Protein AF-A0A3P7DFF2-F1 (afdb_monomer_lite)

Sequence (1177 aa):
MSGVQWCDLCKVRLSSEALLHMHDNGKRHHKKVVERDALQALAARSVFISGLNPEIVITESEISEALSCFGKVEKVHLDIRRGKYVIVEFDQEFSAHKAIFEDKIRIGHQVLPIRARKINFDQCKAKSKIYEIDTNKLINEING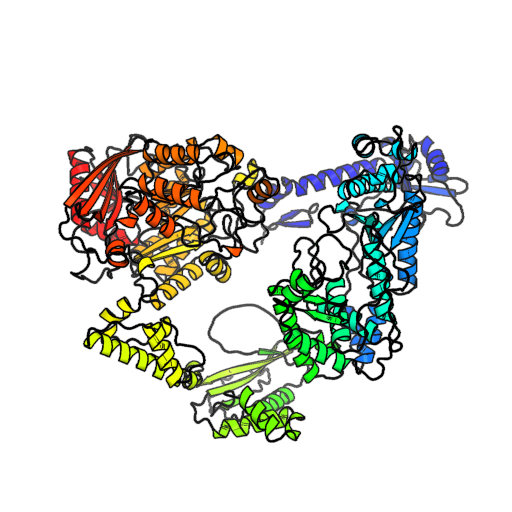LATFAGQVDSLLELYCLNDTEITERIKCTQTLTVALSDYFSSDVHVRIFGSSSTSLGTKGSDIDASLFFNIPLTKAHCAGDLVRNKYTLMTCDVTALRGRKVCAEEYSRLTEADRVRLLNKIMNDIRKRGTAPVTDQYPILDARCPLVRLTVNRKHTVDLSVDNYLGYAKSSWLKSVAHCDSSQLIRKFLVSFRFWVHTNELLKNDEKQRSHFNAYILNLLCVTYLQLCNYIPPLQRAEKGVIVNGWRIDFVVADVDLSCLTFDKLFKDFFIWFIQLKLKDTILCPYLGNRVSFDQFQQLYPDSSVQSDPLEWSHNVSMLVSEKCIGAMRRKMMFALSRMKIVPDSFLAMLQEAYGTDAETKSSLDCVLKINVGDYQANQCMDAVNYIFVNILAFSPAVEPFEKRSRLDSTLNELSRIYLAKQRTWEGRRQKRRQIMREYPAVSNDSLALEEAVTQQISQISEGTSLCFKTYMKQKAAEYFLEFVLISGSPVEFNREISEERTKAVNEIIAHLIKAHQEGKDVDLNRLKSEVSSIYALSRQPKLVDIIAAVPAEHRNWLVPKLKAKPIRTASGIAVIAVMCKPHRCPHINFTGNICVYCPGGPDSDFEYSAQSYTGYEPTSMRAIRARYNPFLQTKSRVTQLMQLGHNVDKVEFIVMGGTFMSLPDDYRDYFIRNLHDALTGHTSSSVSEAIEFSERSRVKCIGITIETRPDYCLPKHLDEMLSYGCTRLEIGVQSVYEDVARDTNRGHTVKAVCECFEIAKNSGYKVVIHMMPNLPNVGIERDMEQFIELFENPEFRPDGLKLYPTLVIRGTGLYELWRTGRYKSYPPEILVDLTARILALIPPWTRVYRVQRDIPMPLVTSGVQYGNLREHALARMKQLGTACRDVRTREVGIQEIHNKVLPYQTELIRRDYVANGGWETFLSYEDPEQDVLVGLLRLRKCADKVHRSELKGGVSIVRELHVYGSVVPVSARDPSKFQHQGFGQLLMEEAERIARNEHYSRKLAIISGVGTRNYYRKMEYELDGPYMSKSL

Organism: Wuchereria bancrofti (NCBI:txid6293)

Secondary structure (DSSP, 8-state):
----EEETTTTEEESSHHHHHHHHTSHHHHHHHHHHHHHHHHHHTEEEEE---SSS---HHHHHHHHTTTS-EEEEEE-TTTT-EEEEEESSHHHHHHHHHT-EEEETTEEEEEEE----TTGGG---------HHHHHHHHTT-SSHHHHHHHHHHHHBPPHHHHHHHHHHHHHHHHHHTTTBSS-EEEEE-GGGGSS--BTT--EEEEEEESS-TTT-----TTSPPHHHHHHS-HHHHHHTPBPHHHHHTS-HHHHHHHHHHHHHHHHHHTSS-EEEEEEE-SSSS-EEEEEETTTEEEEEEES-HHHHHHHHHHHHHHHSBTT-HHHHHHHHHHHHHHHTT-B---TT-TTSB-HHHHHHHHHHHHHHTTSSPSPEE-SS--EETTEE--EE---B--TTS-HHHHHHHHHHHHHH--GGG-EEETTTTEEE-HHHHHHH---TTS---TTTSTT-HHHHS-HHHHHHHHHHHHHHHHHHTTSTT-SGGGT------------S----EEEE-TTS-HHHHHHHHHHIIIIIS-PEEEPPP-----S---S----EEEEEE-S-TTTTHHHHHHHHHHH-GGGGG-HHHHHHHHHHHHHTT---PPEEEEEEEEEETTEEEEEEEEEES-HHHHTHHHHHHHHHHHHHHHHHHHHHHHTT----HHHHHHHHHHHTT-SSPPPHHHHHHHS-HHHHHHHHHHH-SSGGGGTTS-EEEEEEPPP---TTHHHHSS--TT---STTSSSTTPPTT--S-SHHHHHHHHTTT-HHHHHHHHHHHHHTTT---SEEEEEEESS-GGGS-HHHHHHHHHHHHHHHH----SSHHHHHHHHHS-SSEEEEEEEEE-GGG-SHHHHHHHHHTTEEEEEEEEE-S-HHHHHHTT-SS-SHHHHHHHHHHHHTT-EEEEEE-SS-TT--HHHHHHHHHHHHHSTTT--SEEEE----EETTSHHHHHHHTTS--PPPHHHHHHHHHHHHHT--TT-EEEESS----GGGEEES---TTHHHHHHHHHHHTT-----HHHHBHHHHHHHT----SS-EEEEEEEEETTEEEEEEEEEETTTTEEEEEEEEEEPPS---SGGGTTTEEEEEEEEE-SS---TT---TTSSTTSSHHHHHHHHHHHHHHHTS--SEEEE---GGGHHHHGGGT-EEETTEEEEE-

Foldseek 3Di:
DPAWDADPLVRDIDRHPVVVVVVCPDPVNVVSVVVVVVVVQQLLQKKKWFDDDLVDDADQVLVQVQLCVLHHFPDWDFDNDPHDMIMTGHPDSSSLVSLQVVQWTDRPNDIIGIGRDDDDSVVVPPQLPQPDDPLVVLLVQLPPDDFAVSSLVSSLVQWFDDPVNLVVLVVQQVLVLVLCCLQAPFRKGKDWFPCSLQSLHTPNDATEIEIEGPDQLVPQDDDDDPADALVCLLPPQSVVSSVPHHYSNNLSNDDQLSNQSSVLNSVVVCCVVVSFQKDDWDWDRPPPRTFIWIDGPSHHIYTYGYSPVVSRLVRVQSSCQCPLEPVSLLVSLLNLVVSLCVLLVQDDPPPPAQAGDDSVLSNLLLLLVCLVVVQFDAWDADPDWDDDPQETRGTDGHHGYPVVDDNLVSLLVSLVCLLPDPLQQWWRHSNRSDIDGPVVVCVVPVDPRHYDRCSTDVSTPNVRHDPVSSVSSNVLSVCLNVQCVVPVRHSSSSNDDDPDDDDDDDDPDWPKDKDWPAPDDPVVVVVVVVCCQCQLQVWDWDDDPDDDDDPDDPDDDKDKTKTKRQWDQPPCLVVLLVVCCVVPVVCVVPPRSSSSSSSVVRRVPTGADMWMKMWIWDDDPNIIIIIIGTPDDDPVRRVCPLVPLVVVLLVVLLVVLVVCVVVVHDDDSVVSQVVSCVVSVPPDGDDLLNSLVNRDPVCNVPVLVVSFDPLVCQLQQAHEQEAEAFFDDDPLCVPLVDAFQQKADGDPFPQPRFATRDSCPFPRSVLCVVVVRQQLSSQLVSCVVNVSRSADQQHYEYEYDRAALLVDDPVSNFNNLLSNLCSQQVDRDPTLQVSLVSLQVGSRHHFAYEYHYELVCLPPVNLLVCLSSLHQAYEYEPQFCDQVLCVVSVVSDGNVSVLVSFQQCVLSLHQYEYEYEPQGQPADLVNLLVRLLCQCVPQSHNHQEYAYAYRFQFPRGSVVVCVVVVNGDGDDQVSLLLSLLSSLLSADLRYAYPYNHDSHPQVRTPDTHNDPCSVVSSCVNCVVVVGDRNYPVCQEQSNCCVPVVDDADDWDWDWDWDRHSNKIKIKIFTARPVVSHTFWIWIKILHDCPHPDPLSHDQEIETSDTGGGWRHDSPPDDDVVTSPPPCPSVVNVVVSVVCSVPPSVGQKYKYSTRSNCLVVVVVVVFDDDSSITMDGD

Radius of gyration: 38.59 Å; chains: 1; bounding box: 102×90×102 Å

Structure (mmCIF, N/CA/C/O backbone):
data_AF-A0A3P7DFF2-F1
#
_entry.id   AF-A0A3P7DFF2-F1
#
loop_
_atom_site.group_PDB
_atom_site.id
_atom_site.type_symbol
_atom_site.label_atom_id
_atom_site.label_alt_id
_atom_site.label_comp_id
_atom_site.label_asym_id
_atom_site.label_entity_id
_atom_site.label_seq_id
_atom_site.pdbx_PDB_ins_code
_atom_site.Cartn_x
_atom_site.Cartn_y
_atom_site.Cartn_z
_atom_site.occupancy
_atom_site.B_iso_or_equiv
_atom_site.auth_seq_id
_atom_site.auth_comp_id
_atom_site.auth_asym_id
_atom_site.auth_atom_id
_atom_site.pdbx_PDB_model_num
ATOM 1 N N . MET A 1 1 ? -8.678 -33.508 -17.945 1.00 39.94 1 MET A N 1
ATOM 2 C CA . MET A 1 1 ? -7.354 -32.906 -18.225 1.00 39.94 1 MET A CA 1
ATOM 3 C C . MET A 1 1 ? -7.190 -32.767 -19.739 1.00 39.94 1 MET A C 1
ATOM 5 O O . MET A 1 1 ? -6.730 -33.707 -20.364 1.00 39.94 1 MET A O 1
ATOM 9 N N . SER A 1 2 ? -7.612 -31.650 -20.341 1.00 50.97 2 SER A N 1
ATOM 10 C CA . SER A 1 2 ? -7.579 -31.485 -21.815 1.00 50.97 2 SER A CA 1
ATOM 11 C C . SER A 1 2 ? -7.459 -30.029 -22.306 1.00 50.97 2 SER A C 1
ATOM 13 O O . SER A 1 2 ? -7.587 -29.782 -23.495 1.00 50.97 2 SER A O 1
ATOM 15 N N . GLY A 1 3 ? -7.220 -29.054 -21.417 1.00 61.28 3 GLY A N 1
ATOM 16 C CA . GLY A 1 3 ? -7.265 -27.620 -21.765 1.00 61.28 3 GLY A CA 1
ATOM 17 C C . GLY A 1 3 ? -5.918 -26.891 -21.852 1.00 61.28 3 GLY A C 1
ATOM 18 O O . GLY A 1 3 ? -5.904 -25.688 -22.086 1.00 61.28 3 GLY A O 1
ATOM 19 N N . VAL A 1 4 ? -4.788 -27.563 -21.611 1.00 66.00 4 VAL A N 1
ATOM 20 C CA . VAL A 1 4 ? -3.488 -26.883 -21.473 1.00 66.00 4 VAL A CA 1
ATOM 21 C C . VAL A 1 4 ? -2.773 -26.787 -22.818 1.00 66.00 4 VAL A C 1
ATOM 23 O O . VAL A 1 4 ? -2.314 -27.798 -23.340 1.00 66.00 4 VAL A O 1
ATOM 26 N N . GLN A 1 5 ? -2.625 -25.564 -23.321 1.00 81.12 5 GLN A N 1
ATOM 27 C CA . GLN A 1 5 ? -1.910 -25.250 -24.556 1.00 81.12 5 GLN A CA 1
ATOM 28 C C . GLN A 1 5 ? -0.458 -24.830 -24.289 1.00 81.12 5 GLN A C 1
ATOM 30 O O . GLN A 1 5 ? -0.095 -24.415 -23.181 1.00 81.12 5 GLN A O 1
ATOM 35 N N . TRP A 1 6 ? 0.389 -24.917 -25.311 1.00 83.88 6 TRP A N 1
ATOM 36 C CA . TRP A 1 6 ? 1.810 -24.577 -25.237 1.00 83.88 6 TRP A CA 1
ATOM 37 C C . TRP A 1 6 ? 2.242 -23.800 -26.480 1.00 83.88 6 TRP A C 1
ATOM 39 O O . TRP A 1 6 ? 1.927 -24.193 -27.596 1.00 83.88 6 TRP A O 1
ATOM 49 N N . CYS A 1 7 ? 2.988 -22.711 -26.286 1.00 84.00 7 CYS A N 1
ATOM 50 C CA . CYS A 1 7 ? 3.603 -21.975 -27.389 1.00 84.00 7 CYS A CA 1
ATOM 51 C C . CYS A 1 7 ? 5.117 -22.208 -27.409 1.00 84.00 7 CYS A C 1
ATOM 53 O O . CYS A 1 7 ? 5.834 -21.692 -26.545 1.00 84.00 7 CYS A O 1
ATOM 55 N N . ASP A 1 8 ? 5.616 -22.918 -28.424 1.00 78.25 8 ASP A N 1
ATOM 56 C CA . ASP A 1 8 ? 7.043 -23.226 -28.584 1.00 78.25 8 ASP A CA 1
ATOM 57 C C . ASP A 1 8 ? 7.918 -21.989 -28.774 1.00 78.25 8 ASP A C 1
ATOM 59 O O . ASP A 1 8 ? 8.979 -21.876 -28.156 1.00 78.25 8 ASP A O 1
ATOM 63 N N . LEU A 1 9 ? 7.452 -21.017 -29.564 1.00 79.31 9 LEU A N 1
ATOM 64 C CA . LEU A 1 9 ? 8.153 -19.748 -29.770 1.00 79.31 9 LEU A CA 1
ATOM 65 C C . LEU A 1 9 ? 8.359 -19.008 -28.448 1.00 79.31 9 LEU A C 1
ATOM 67 O O . LEU A 1 9 ? 9.430 -18.446 -28.199 1.00 79.31 9 LEU A O 1
ATOM 71 N N . CYS A 1 10 ? 7.355 -18.998 -27.571 1.00 81.38 10 CYS A N 1
ATOM 72 C CA . CYS A 1 10 ? 7.404 -18.261 -26.314 1.00 81.38 10 CYS A CA 1
ATOM 73 C C . CYS A 1 10 ? 7.918 -19.065 -25.115 1.00 81.38 10 CYS A C 1
ATOM 75 O O . CYS A 1 10 ? 8.445 -18.424 -24.203 1.00 81.38 10 CYS A O 1
ATOM 77 N N . LYS A 1 11 ? 7.846 -20.403 -25.160 1.00 78.06 11 LYS A N 1
ATOM 78 C CA . LYS A 1 11 ? 8.069 -21.348 -24.051 1.00 78.06 11 LYS A CA 1
ATOM 79 C C . LYS A 1 11 ? 7.151 -21.052 -22.855 1.00 78.06 11 LYS A C 1
ATOM 81 O O . LYS A 1 11 ? 7.602 -20.913 -21.720 1.00 78.06 11 LYS A O 1
ATOM 86 N N . VAL A 1 12 ? 5.857 -20.872 -23.134 1.00 79.19 12 VAL A N 1
ATOM 87 C CA . VAL A 1 12 ? 4.823 -20.549 -22.135 1.00 79.19 12 VAL A CA 1
ATOM 88 C C . VAL A 1 12 ? 3.693 -21.570 -22.209 1.00 79.19 12 VAL A C 1
ATOM 90 O O . VAL A 1 12 ? 3.211 -21.896 -23.292 1.00 79.19 12 VAL A O 1
ATOM 93 N N . ARG A 1 13 ? 3.264 -22.035 -21.033 1.00 82.31 13 ARG A N 1
ATOM 94 C CA . ARG A 1 13 ? 2.136 -22.947 -20.831 1.00 82.31 13 ARG A CA 1
ATOM 95 C C . ARG A 1 13 ? 0.882 -22.128 -20.509 1.00 82.31 13 ARG A C 1
ATOM 97 O O . ARG A 1 13 ? 0.924 -21.274 -19.625 1.00 82.31 13 ARG A O 1
ATOM 104 N N . LEU A 1 14 ? -0.202 -22.357 -21.242 1.00 83.00 14 LEU A N 1
ATOM 105 C CA . LEU A 1 14 ? -1.438 -21.569 -21.216 1.00 83.00 14 LEU A CA 1
ATOM 106 C C . LEU A 1 14 ? -2.608 -22.473 -20.810 1.00 83.00 14 LEU A C 1
ATOM 108 O O . LEU A 1 14 ? -2.659 -23.633 -21.207 1.00 83.00 14 LEU A O 1
ATOM 112 N N . SER A 1 15 ? -3.542 -21.975 -19.999 1.00 80.75 15 SER A N 1
ATOM 113 C CA . SER A 1 15 ? -4.601 -22.802 -19.395 1.00 80.75 15 SER A CA 1
ATOM 114 C C . SER A 1 15 ? -5.842 -23.023 -20.270 1.00 80.75 15 SER A C 1
ATOM 116 O O . SER A 1 15 ? -6.749 -23.734 -19.840 1.00 80.75 15 SER A O 1
ATOM 118 N N . SER A 1 16 ? -5.905 -22.416 -21.459 1.00 80.38 16 SER A N 1
ATOM 119 C CA . SER A 1 16 ? -6.977 -22.617 -22.440 1.00 80.38 16 SER A CA 1
ATOM 120 C C . SER A 1 16 ? -6.536 -22.238 -23.858 1.00 80.38 16 SER A C 1
ATOM 122 O O . SER A 1 16 ? -5.555 -21.518 -24.056 1.00 80.38 16 SER A O 1
ATOM 124 N N . GLU A 1 17 ? -7.301 -22.682 -24.853 1.00 83.06 17 GLU A N 1
ATOM 125 C CA . GLU A 1 17 ? -7.106 -22.353 -26.272 1.00 83.06 17 GLU A CA 1
ATOM 126 C C . GLU A 1 17 ? -7.422 -20.888 -26.605 1.00 83.06 17 GLU A C 1
ATOM 128 O O . GLU A 1 17 ? -6.690 -20.249 -27.359 1.00 83.06 17 GLU A O 1
ATOM 133 N N . ALA A 1 18 ? -8.407 -20.290 -25.928 1.00 79.88 18 ALA A N 1
ATOM 134 C CA . ALA A 1 18 ? -8.659 -18.850 -26.010 1.00 79.88 18 ALA A CA 1
ATOM 135 C C . ALA A 1 18 ? -7.426 -18.018 -25.593 1.00 79.88 18 ALA A C 1
ATOM 137 O O . ALA A 1 18 ? -7.122 -16.995 -26.210 1.00 79.88 18 ALA A O 1
ATOM 138 N N . LEU A 1 19 ? -6.671 -18.477 -24.585 1.00 81.88 19 LEU A N 1
ATOM 139 C CA . LEU A 1 19 ? -5.421 -17.830 -24.180 1.00 81.88 19 LEU A CA 1
ATOM 140 C C . LEU A 1 19 ? -4.287 -18.035 -25.191 1.00 81.88 19 LEU A C 1
ATOM 142 O O . LEU A 1 19 ? -3.430 -17.158 -25.274 1.00 81.88 19 LEU A O 1
ATOM 146 N N . LEU A 1 20 ? -4.275 -19.128 -25.965 1.00 84.50 20 LEU A N 1
ATOM 147 C CA . LEU A 1 20 ? -3.320 -19.322 -27.063 1.00 84.50 20 LEU A CA 1
ATOM 148 C C . LEU A 1 20 ? -3.565 -18.295 -28.176 1.00 84.50 20 LEU A C 1
ATOM 150 O O . LEU A 1 20 ? -2.657 -17.539 -28.511 1.00 84.50 20 LEU A O 1
ATOM 154 N N . HIS A 1 21 ? -4.811 -18.140 -28.629 1.00 84.12 21 HIS A N 1
ATOM 155 C CA . HIS A 1 21 ? -5.149 -17.131 -29.637 1.00 84.12 21 HIS A CA 1
ATOM 156 C C . HIS A 1 21 ? -4.834 -15.692 -29.171 1.00 84.12 21 HIS A C 1
ATOM 158 O O . HIS A 1 21 ? -4.311 -14.882 -29.938 1.00 84.12 21 HIS A O 1
ATOM 164 N N . MET A 1 22 ? -5.078 -15.358 -27.896 1.00 81.50 22 MET A N 1
ATOM 165 C CA . MET A 1 22 ? -4.655 -14.065 -27.327 1.00 81.50 22 MET A CA 1
ATOM 166 C C . MET A 1 22 ? -3.129 -13.924 -27.214 1.00 81.50 22 MET A C 1
ATOM 168 O O . MET A 1 22 ? -2.595 -12.819 -27.331 1.00 81.50 22 MET A O 1
ATOM 172 N N . HIS A 1 23 ? -2.421 -15.023 -26.953 1.00 87.69 23 HIS A N 1
ATOM 173 C CA . HIS A 1 23 ? -0.970 -15.046 -26.825 1.00 87.69 23 HIS A CA 1
ATOM 174 C C . HIS A 1 23 ? -0.274 -14.813 -28.171 1.00 87.69 23 HIS A C 1
ATOM 176 O O . HIS A 1 23 ? 0.643 -13.990 -28.241 1.00 87.69 23 HIS A O 1
ATOM 182 N N . ASP A 1 24 ? -0.732 -15.486 -29.226 1.00 86.25 24 ASP A N 1
ATOM 183 C CA . ASP A 1 24 ? -0.149 -15.416 -30.568 1.00 86.25 24 ASP A CA 1
ATOM 184 C C . ASP A 1 24 ? -0.338 -14.024 -31.193 1.00 86.25 24 ASP A C 1
ATOM 186 O O . ASP A 1 24 ? 0.609 -13.432 -31.720 1.00 86.25 24 ASP A O 1
ATOM 190 N N . ASN A 1 25 ? -1.508 -13.415 -30.974 1.00 84.88 25 ASN A N 1
ATOM 191 C CA . ASN A 1 25 ? -1.796 -12.017 -31.319 1.00 84.88 25 ASN A CA 1
ATOM 192 C C . ASN A 1 25 ? -1.068 -10.978 -30.429 1.00 84.88 25 ASN A C 1
ATOM 194 O O . ASN A 1 25 ? -1.168 -9.769 -30.645 1.00 84.88 25 ASN A O 1
ATOM 198 N N . GLY A 1 26 ? -0.305 -11.409 -29.420 1.00 80.19 26 GLY A N 1
ATOM 199 C CA . GLY A 1 26 ? 0.428 -10.517 -28.526 1.00 80.19 26 GLY A CA 1
ATOM 200 C C . GLY A 1 26 ? 1.715 -9.955 -29.145 1.00 80.19 26 GLY A C 1
ATOM 201 O O . GLY A 1 26 ? 2.531 -10.693 -29.698 1.00 80.19 26 GLY A O 1
ATOM 202 N N . LYS A 1 27 ? 1.996 -8.657 -28.921 1.00 76.81 27 LYS A N 1
ATOM 203 C CA . LYS A 1 27 ? 3.229 -7.963 -29.379 1.00 76.81 27 LYS A CA 1
ATOM 204 C C . LYS A 1 27 ? 4.532 -8.730 -29.081 1.00 76.81 27 LYS A C 1
ATOM 206 O O . LYS A 1 27 ? 5.487 -8.652 -29.850 1.00 76.81 27 LYS A O 1
ATOM 211 N N . ARG A 1 28 ? 4.590 -9.474 -27.965 1.00 73.38 28 ARG A N 1
ATOM 212 C CA . ARG A 1 28 ? 5.758 -10.290 -27.581 1.00 73.38 28 ARG A CA 1
ATOM 213 C C . ARG A 1 28 ? 5.925 -11.535 -28.458 1.00 73.38 28 ARG A C 1
ATOM 215 O O . ARG A 1 28 ? 7.063 -11.864 -28.780 1.00 73.38 28 ARG A O 1
ATOM 222 N N . HIS A 1 29 ? 4.831 -12.203 -28.828 1.00 85.50 29 HIS A N 1
ATOM 223 C CA . HIS A 1 29 ? 4.860 -13.338 -29.748 1.00 85.50 29 HIS A CA 1
ATOM 224 C C . HIS A 1 29 ? 5.225 -12.848 -31.152 1.00 85.50 29 HIS A C 1
ATOM 226 O O . HIS A 1 29 ? 6.217 -13.304 -31.711 1.00 85.50 29 HIS A O 1
ATOM 232 N N . HIS A 1 30 ? 4.521 -11.830 -31.656 1.00 84.25 30 HIS A N 1
ATOM 233 C CA . HIS A 1 30 ? 4.805 -11.195 -32.947 1.00 84.25 30 HIS A CA 1
ATOM 234 C C . HIS A 1 30 ? 6.280 -10.781 -33.099 1.00 84.25 30 HIS A C 1
ATOM 236 O O . HIS A 1 30 ? 6.909 -11.090 -34.107 1.00 84.25 30 HIS A O 1
ATOM 242 N N . LYS A 1 31 ? 6.891 -10.168 -32.072 1.00 76.38 31 LYS A N 1
ATOM 243 C CA . LYS A 1 31 ? 8.330 -9.855 -32.103 1.00 76.38 31 LYS A CA 1
ATOM 244 C C . LYS A 1 31 ? 9.210 -11.109 -32.231 1.00 76.38 31 LYS A C 1
ATOM 246 O O . LYS A 1 31 ? 10.194 -11.072 -32.963 1.00 76.38 31 LYS A O 1
ATOM 251 N N . LYS A 1 32 ? 8.873 -12.215 -31.553 1.00 78.06 32 LYS A N 1
ATOM 252 C CA . LYS A 1 32 ? 9.610 -13.482 -31.699 1.00 78.06 32 LYS A CA 1
ATOM 253 C C . LYS A 1 32 ? 9.415 -14.129 -33.078 1.00 78.06 32 LYS A C 1
ATOM 255 O O . LYS A 1 32 ? 10.352 -14.766 -33.543 1.00 78.06 32 LYS A O 1
ATOM 260 N N . VAL A 1 33 ? 8.252 -13.964 -33.714 1.00 83.06 33 VAL A N 1
ATOM 261 C CA . VAL A 1 33 ? 7.997 -14.411 -35.099 1.00 83.06 33 VAL A CA 1
ATOM 262 C C . VAL A 1 33 ? 8.895 -13.648 -36.070 1.00 83.06 33 VAL A C 1
ATOM 264 O O . VAL A 1 33 ? 9.682 -14.269 -36.770 1.00 83.06 33 VAL A O 1
ATOM 267 N N . VAL A 1 34 ? 8.911 -12.312 -36.009 1.00 81.19 34 VAL A N 1
ATOM 268 C CA . VAL A 1 34 ? 9.802 -11.487 -36.850 1.00 81.19 34 VAL A CA 1
ATOM 269 C C . VAL A 1 34 ? 11.285 -11.827 -36.622 1.00 81.19 34 VAL A C 1
ATOM 271 O O . VAL A 1 34 ? 12.052 -11.918 -37.577 1.00 81.19 34 VAL A O 1
ATOM 274 N N . GLU A 1 35 ? 11.701 -12.073 -35.372 1.00 76.12 35 GLU A N 1
ATOM 275 C CA . GLU A 1 35 ? 13.058 -12.555 -35.059 1.00 76.12 35 GLU A CA 1
ATOM 276 C C . GLU A 1 35 ? 13.352 -13.945 -35.664 1.00 76.12 35 GLU A C 1
ATOM 278 O O . GLU A 1 35 ? 14.465 -14.173 -36.135 1.00 76.12 35 GLU A O 1
ATOM 283 N N . ARG A 1 36 ? 12.384 -14.875 -35.657 1.00 82.12 36 ARG A N 1
ATOM 284 C CA . ARG A 1 36 ? 12.511 -16.219 -36.251 1.00 82.12 36 ARG A CA 1
ATOM 285 C C . ARG A 1 36 ? 12.660 -16.134 -37.768 1.00 82.12 36 ARG A C 1
ATOM 287 O O . ARG A 1 36 ? 13.585 -16.730 -38.314 1.00 82.12 36 ARG A O 1
ATOM 294 N N . ASP A 1 37 ? 11.785 -15.380 -38.421 1.00 83.44 37 ASP A N 1
ATOM 295 C CA . ASP A 1 37 ? 11.692 -15.318 -39.881 1.00 83.44 37 ASP A CA 1
ATOM 296 C C . ASP A 1 37 ? 12.929 -14.624 -40.476 1.00 83.44 37 ASP A C 1
ATOM 298 O O . ASP A 1 37 ? 13.516 -15.108 -41.443 1.00 83.44 37 ASP A O 1
ATOM 302 N N . ALA A 1 38 ? 13.421 -13.563 -39.823 1.00 79.81 38 ALA A N 1
ATOM 303 C CA . ALA A 1 38 ? 14.683 -12.915 -40.185 1.00 79.81 38 ALA A CA 1
ATOM 304 C C . ALA A 1 38 ? 15.899 -13.854 -40.043 1.00 79.81 38 ALA A C 1
ATOM 306 O O . ALA A 1 38 ? 16.810 -13.816 -40.870 1.00 79.81 38 ALA A O 1
ATOM 307 N N . LEU A 1 39 ? 15.918 -14.722 -39.021 1.00 80.25 39 LEU A N 1
ATOM 308 C CA . LEU A 1 39 ? 16.963 -15.740 -38.869 1.00 80.25 39 LEU A CA 1
ATOM 309 C C . LEU A 1 39 ? 16.849 -16.846 -39.929 1.00 80.25 39 LEU A C 1
ATOM 311 O O . LEU A 1 39 ? 17.878 -17.295 -40.425 1.00 80.25 39 LEU A O 1
ATOM 315 N N . GLN A 1 40 ? 15.638 -17.265 -40.311 1.00 85.25 40 GLN A N 1
ATOM 316 C CA . GLN A 1 40 ? 15.438 -18.242 -41.391 1.00 85.25 40 GLN A CA 1
ATOM 317 C C . GLN A 1 40 ? 15.911 -17.702 -42.742 1.00 85.25 40 GLN A C 1
ATOM 319 O O . GLN A 1 40 ? 16.679 -18.382 -43.418 1.00 85.25 40 GLN A O 1
ATOM 324 N N . ALA A 1 41 ? 15.545 -16.466 -43.090 1.00 86.62 41 ALA A N 1
ATOM 325 C CA . ALA A 1 41 ? 16.025 -15.810 -44.306 1.00 86.62 41 ALA A CA 1
ATOM 326 C C . ALA A 1 41 ? 17.559 -15.677 -44.325 1.00 86.62 41 ALA A C 1
ATOM 328 O O . ALA A 1 41 ? 18.197 -15.912 -45.352 1.00 86.62 41 ALA A O 1
ATOM 329 N N . LEU A 1 42 ? 18.175 -15.364 -43.176 1.00 86.50 42 LEU A N 1
ATOM 330 C CA . LEU A 1 42 ? 19.631 -15.335 -43.057 1.00 86.50 42 LEU A CA 1
ATOM 331 C C . LEU A 1 42 ? 20.249 -16.732 -43.230 1.00 86.50 42 LEU A C 1
ATOM 333 O O . LEU A 1 42 ? 21.270 -16.855 -43.898 1.00 86.50 42 LEU A O 1
ATOM 337 N N . ALA A 1 43 ? 19.646 -17.784 -42.666 1.00 88.12 43 ALA A N 1
ATOM 338 C CA . ALA A 1 43 ? 20.116 -19.161 -42.833 1.00 88.12 43 ALA A CA 1
ATOM 339 C C . ALA A 1 43 ? 20.057 -19.630 -44.291 1.00 88.12 43 ALA A C 1
ATOM 341 O O . ALA A 1 43 ? 21.030 -20.210 -44.763 1.00 88.12 43 ALA A O 1
ATOM 342 N N . ALA A 1 44 ? 18.957 -19.343 -44.992 1.00 90.81 44 ALA A N 1
ATOM 343 C CA . ALA A 1 44 ? 18.744 -19.745 -46.381 1.00 90.81 44 ALA A CA 1
ATOM 344 C C . ALA A 1 44 ? 19.817 -19.167 -47.323 1.00 90.81 44 ALA A C 1
ATOM 346 O O . ALA A 1 44 ? 20.340 -19.874 -48.177 1.00 90.81 44 ALA A O 1
ATOM 347 N N . ARG A 1 45 ? 20.241 -17.915 -47.098 1.00 93.12 45 ARG A N 1
ATOM 348 C CA . ARG A 1 45 ? 21.347 -17.273 -47.834 1.00 93.12 45 ARG A CA 1
ATOM 349 C C . ARG A 1 45 ? 22.743 -17.487 -47.235 1.00 93.12 45 ARG A C 1
ATOM 351 O O . ARG A 1 45 ? 23.673 -16.772 -47.597 1.00 93.12 45 ARG A O 1
ATOM 358 N N . SER A 1 46 ? 22.917 -18.439 -46.317 1.00 93.75 46 SER A N 1
ATOM 359 C CA . SER A 1 46 ? 24.211 -18.695 -45.671 1.00 93.75 46 SER A CA 1
ATOM 360 C C . SER A 1 46 ? 24.683 -20.137 -45.785 1.00 93.75 46 SER A C 1
ATOM 362 O O . SER A 1 46 ? 23.931 -21.084 -45.553 1.00 93.75 46 SER A O 1
ATOM 364 N N . VAL A 1 47 ? 25.990 -20.300 -45.965 1.00 94.38 47 VAL A N 1
ATOM 365 C CA . VAL A 1 47 ? 26.665 -21.599 -45.892 1.00 94.38 47 VAL A CA 1
ATOM 366 C C . VAL A 1 47 ? 27.593 -21.696 -44.687 1.00 94.38 47 VAL A C 1
ATOM 368 O O . VAL A 1 47 ? 28.030 -20.693 -44.124 1.00 94.38 47 VAL A O 1
ATOM 371 N N . PHE A 1 48 ? 27.875 -22.927 -44.278 1.00 92.38 48 PHE A N 1
ATOM 372 C CA . PHE A 1 48 ? 28.753 -23.297 -43.177 1.00 92.38 48 PHE A CA 1
ATOM 373 C C . PHE A 1 48 ? 29.848 -24.226 -43.704 1.00 92.38 48 PHE A C 1
ATOM 375 O O . PHE A 1 48 ? 29.552 -25.278 -44.269 1.00 92.38 48 PHE A O 1
ATOM 382 N N . ILE A 1 49 ? 31.106 -23.850 -43.493 1.00 90.88 49 ILE A N 1
ATOM 383 C CA . ILE A 1 49 ? 32.292 -24.633 -43.851 1.00 90.88 49 ILE A CA 1
ATOM 384 C C . ILE A 1 49 ? 32.989 -25.029 -42.554 1.00 90.88 49 ILE A C 1
ATOM 386 O O . ILE A 1 49 ? 33.203 -24.185 -41.688 1.00 90.88 49 ILE A O 1
ATOM 390 N N . SER A 1 50 ? 33.358 -26.298 -42.403 1.00 88.25 50 SER A N 1
ATOM 391 C CA . SER A 1 50 ? 34.004 -26.822 -41.189 1.00 88.25 50 SER A CA 1
ATOM 392 C C . SER A 1 50 ? 35.291 -27.569 -41.494 1.00 88.25 50 SER A C 1
ATOM 394 O O . SER A 1 50 ? 35.390 -28.203 -42.540 1.00 88.25 50 SER A O 1
ATOM 396 N N . GLY A 1 51 ? 36.213 -27.598 -40.528 1.00 81.56 51 GLY A N 1
ATOM 397 C CA . GLY A 1 51 ? 37.391 -28.470 -40.589 1.00 81.56 51 GLY A CA 1
ATOM 398 C C . GLY A 1 51 ? 38.636 -27.827 -41.198 1.00 81.56 51 GLY A C 1
ATOM 399 O O . GLY A 1 51 ? 39.467 -28.543 -41.743 1.00 81.56 51 GLY A O 1
ATOM 400 N N . LEU A 1 52 ? 38.785 -26.501 -41.094 1.00 79.19 52 LEU A N 1
ATOM 401 C CA . LEU A 1 52 ? 40.004 -25.810 -41.539 1.00 79.19 52 LEU A CA 1
ATOM 402 C C . LEU A 1 52 ? 41.264 -26.294 -40.766 1.00 79.19 52 LEU A C 1
ATOM 404 O O . LEU A 1 52 ? 41.152 -26.830 -39.661 1.00 79.19 52 LEU A O 1
ATOM 408 N N . ASN A 1 53 ? 42.461 -26.047 -41.307 1.00 75.94 53 ASN A N 1
ATOM 409 C CA . ASN A 1 53 ? 43.793 -25.987 -40.663 1.00 75.94 53 ASN A CA 1
ATOM 410 C C . ASN A 1 53 ? 43.836 -25.128 -39.355 1.00 75.94 53 ASN A C 1
ATOM 412 O O . ASN A 1 53 ? 43.248 -24.051 -39.420 1.00 75.94 53 ASN A O 1
ATOM 416 N N . PRO A 1 54 ? 44.443 -25.464 -38.175 1.00 68.19 54 PRO A N 1
ATOM 417 C CA . PRO A 1 54 ? 44.708 -24.455 -37.129 1.00 68.19 54 PRO A CA 1
ATOM 418 C C . PRO A 1 54 ? 46.040 -23.720 -37.308 1.00 68.19 54 PRO A C 1
ATOM 420 O O . PRO A 1 54 ? 46.295 -22.747 -36.608 1.00 68.19 54 PRO A O 1
ATOM 423 N N . GLU A 1 55 ? 46.872 -24.209 -38.217 1.00 72.62 55 GLU A N 1
ATOM 424 C CA . GLU A 1 55 ? 48.244 -23.773 -38.455 1.00 72.62 55 GLU A CA 1
ATOM 425 C C . GLU A 1 55 ? 48.332 -22.989 -39.773 1.00 72.62 55 GLU A C 1
ATOM 427 O O . GLU A 1 55 ? 49.184 -22.120 -39.929 1.00 72.62 55 GLU A O 1
ATOM 432 N N . ILE A 1 56 ? 47.411 -23.248 -40.707 1.00 73.06 56 ILE A N 1
ATOM 433 C CA . ILE A 1 56 ? 47.258 -22.499 -41.953 1.00 73.06 56 ILE A CA 1
ATOM 434 C C . ILE A 1 56 ? 46.377 -21.272 -41.695 1.00 73.06 56 ILE A C 1
ATOM 436 O O . ILE A 1 56 ? 45.161 -21.384 -41.519 1.00 73.06 56 ILE A O 1
ATOM 440 N N . VAL A 1 57 ? 47.002 -20.095 -41.708 1.00 71.19 57 VAL A N 1
ATOM 441 C CA . VAL A 1 57 ? 46.308 -18.803 -41.683 1.00 71.19 57 VAL A CA 1
ATOM 442 C C . VAL A 1 57 ? 45.503 -18.650 -42.975 1.00 71.19 57 VAL A C 1
ATOM 444 O O . VAL A 1 57 ? 46.060 -18.750 -44.062 1.00 71.19 57 VAL A O 1
ATOM 447 N N . ILE A 1 58 ? 44.199 -18.406 -42.841 1.00 76.62 58 ILE A N 1
ATOM 448 C CA . ILE A 1 58 ? 43.294 -18.054 -43.941 1.00 76.62 58 ILE A CA 1
ATOM 449 C C . ILE A 1 58 ? 42.625 -16.730 -43.577 1.00 76.62 58 ILE A C 1
ATOM 451 O O . ILE A 1 58 ? 42.111 -16.567 -42.467 1.00 76.62 58 ILE A O 1
ATOM 455 N N . THR A 1 59 ? 42.623 -15.789 -44.513 1.00 81.50 59 THR A N 1
ATOM 456 C CA . THR A 1 59 ? 41.993 -14.475 -44.377 1.00 81.50 59 THR A CA 1
ATOM 457 C C . THR A 1 59 ? 40.528 -14.492 -44.817 1.00 81.50 59 THR A C 1
ATOM 459 O O . THR A 1 59 ? 40.101 -15.300 -45.642 1.00 81.50 59 THR A O 1
ATOM 462 N N . GLU A 1 60 ? 39.735 -13.539 -44.315 1.00 84.00 60 GLU A N 1
ATOM 463 C CA . GLU A 1 60 ? 38.367 -13.320 -44.810 1.00 84.00 60 GLU A CA 1
ATOM 464 C C . GLU A 1 60 ? 38.344 -12.955 -46.306 1.00 84.00 60 GLU A C 1
ATOM 466 O O . GLU A 1 60 ? 37.371 -13.271 -46.989 1.00 84.00 60 GLU A O 1
ATOM 471 N N . SER A 1 61 ? 39.422 -12.351 -46.827 1.00 84.62 61 SER A N 1
ATOM 472 C CA . SER A 1 61 ? 39.565 -12.019 -48.249 1.00 84.62 61 SER A CA 1
ATOM 473 C C . SER A 1 61 ? 39.670 -13.273 -49.115 1.00 84.62 61 SER A C 1
ATOM 475 O O . SER A 1 61 ? 38.890 -13.412 -50.048 1.00 84.62 61 SER A O 1
ATOM 477 N N . GLU A 1 62 ? 40.556 -14.215 -48.775 1.00 85.81 62 GLU A N 1
ATOM 478 C CA . GLU A 1 62 ? 40.715 -15.482 -49.513 1.00 85.81 62 GLU A CA 1
ATOM 479 C C . GLU A 1 62 ? 39.434 -16.331 -49.484 1.00 85.81 62 GLU A C 1
ATOM 481 O O . GLU A 1 62 ? 39.081 -16.967 -50.474 1.00 85.81 62 GLU A O 1
ATOM 486 N N . ILE A 1 63 ? 38.704 -16.318 -48.361 1.00 89.31 63 ILE A N 1
ATOM 487 C CA . ILE A 1 63 ? 37.392 -16.974 -48.248 1.00 89.31 63 ILE A CA 1
ATOM 488 C C . ILE A 1 63 ? 36.371 -16.292 -49.167 1.00 89.31 63 ILE A C 1
ATOM 490 O O . ILE A 1 63 ? 35.654 -16.969 -49.903 1.00 89.31 63 ILE A O 1
ATOM 494 N N . SER A 1 64 ? 36.285 -14.961 -49.115 1.00 90.50 64 SER A N 1
ATOM 495 C CA . SER A 1 64 ? 35.340 -14.182 -49.920 1.00 90.50 64 SER A CA 1
ATOM 496 C C . SER A 1 64 ? 35.608 -14.346 -51.418 1.00 90.50 64 SER A C 1
ATOM 498 O O . SER A 1 64 ? 34.676 -14.549 -52.192 1.00 90.50 64 SER A O 1
ATOM 500 N N . GLU A 1 65 ? 36.880 -14.336 -51.820 1.00 89.94 65 GLU A N 1
ATOM 501 C CA . GLU A 1 65 ? 37.318 -14.558 -53.197 1.00 89.94 65 GLU A CA 1
ATOM 502 C C . GLU A 1 65 ? 36.976 -15.977 -53.667 1.00 89.94 65 GLU A C 1
ATOM 504 O O . GLU A 1 65 ? 36.315 -16.129 -54.695 1.00 89.94 65 GLU A O 1
ATOM 509 N N . ALA A 1 66 ? 37.301 -17.008 -52.877 1.00 90.56 66 ALA A N 1
ATOM 510 C CA . ALA A 1 66 ? 36.988 -18.395 -53.215 1.00 90.56 66 ALA A CA 1
ATOM 511 C C . ALA A 1 66 ? 35.477 -18.645 -53.387 1.00 90.56 66 ALA A C 1
ATOM 513 O O . ALA A 1 66 ? 35.085 -19.346 -54.318 1.00 90.56 66 ALA A O 1
ATOM 514 N N . LEU A 1 67 ? 34.619 -18.073 -52.528 1.00 93.44 67 LEU A N 1
ATOM 515 C CA . LEU A 1 67 ? 33.161 -18.240 -52.634 1.00 93.44 67 LEU A CA 1
ATOM 516 C C . LEU A 1 67 ? 32.477 -17.266 -53.608 1.00 93.44 67 LEU A C 1
ATOM 518 O O . LEU A 1 67 ? 31.310 -17.483 -53.944 1.00 93.44 67 LEU A O 1
ATOM 522 N N . SER A 1 68 ? 33.172 -16.236 -54.100 1.00 93.31 68 SER A N 1
ATOM 523 C CA . SER A 1 68 ? 32.601 -15.248 -55.031 1.00 93.31 68 SER A CA 1
ATOM 524 C C . SER A 1 68 ? 32.088 -15.859 -56.344 1.00 93.31 68 SER A C 1
ATOM 526 O O . SER A 1 68 ? 31.187 -15.305 -56.975 1.00 93.31 68 SER A O 1
ATOM 528 N N . CYS A 1 69 ? 32.595 -17.037 -56.727 1.00 92.44 69 CYS A N 1
ATOM 529 C CA . CYS A 1 69 ? 32.159 -17.784 -57.906 1.00 92.44 69 CYS A CA 1
ATOM 530 C C . CYS A 1 69 ? 30.694 -18.265 -57.833 1.00 92.44 69 CYS A C 1
ATOM 532 O O . CYS A 1 69 ? 30.057 -18.448 -58.872 1.00 92.44 69 CYS A O 1
ATOM 534 N N . PHE A 1 70 ? 30.127 -18.429 -56.631 1.00 93.81 70 PHE A N 1
ATOM 535 C CA . PHE A 1 70 ? 28.725 -18.827 -56.450 1.00 93.81 70 PHE A CA 1
ATOM 536 C C . PHE A 1 70 ? 27.756 -17.637 -56.467 1.00 93.81 70 PHE A C 1
ATOM 538 O O . PHE A 1 70 ? 26.581 -17.804 -56.804 1.00 93.81 70 PHE A O 1
ATOM 545 N N . GLY A 1 71 ? 28.248 -16.444 -56.125 1.00 91.31 71 GLY A N 1
ATOM 546 C CA . GLY A 1 71 ? 27.492 -15.200 -56.032 1.00 91.31 71 GLY A CA 1
ATOM 547 C C . GLY A 1 71 ? 28.185 -14.187 -55.118 1.00 91.31 71 GLY A C 1
ATOM 548 O O . GLY A 1 71 ? 29.243 -14.456 -54.549 1.00 91.31 71 GLY A O 1
ATOM 549 N N . LYS A 1 72 ? 27.589 -13.004 -54.950 1.00 93.00 72 LYS A N 1
ATOM 550 C CA . LYS A 1 72 ? 28.198 -11.936 -54.152 1.00 93.00 72 LYS A CA 1
ATOM 551 C C . LYS A 1 72 ? 28.164 -12.288 -52.662 1.00 93.00 72 LYS A C 1
ATOM 553 O O . LYS A 1 72 ? 27.100 -12.378 -52.048 1.00 93.00 72 LYS A O 1
ATOM 558 N N . VAL A 1 73 ? 29.346 -12.428 -52.069 1.00 93.00 73 VAL A N 1
ATOM 559 C CA . VAL A 1 73 ? 29.514 -12.562 -50.620 1.00 93.00 73 VAL A CA 1
ATOM 560 C C . VAL A 1 73 ? 29.188 -11.220 -49.955 1.00 93.00 73 VAL A C 1
ATOM 562 O O . VAL A 1 73 ? 29.787 -10.193 -50.270 1.00 93.00 73 VAL A O 1
ATOM 565 N N . GLU A 1 74 ? 28.212 -11.219 -49.047 1.00 89.44 74 GLU A N 1
ATOM 566 C CA . GLU A 1 74 ? 27.846 -10.059 -48.228 1.00 89.44 74 GLU A CA 1
ATOM 567 C C . GLU A 1 74 ? 28.698 -10.009 -46.953 1.00 89.44 74 GLU A C 1
ATOM 569 O O . GLU A 1 74 ? 29.120 -8.930 -46.528 1.00 89.44 74 GLU A O 1
ATOM 574 N N . LYS A 1 75 ? 28.967 -11.172 -46.340 1.00 89.62 75 LYS A N 1
ATOM 575 C CA . LYS A 1 75 ? 29.757 -11.262 -45.108 1.00 89.62 75 LYS A CA 1
ATOM 576 C C . LYS A 1 75 ? 30.420 -12.624 -44.908 1.00 89.62 75 LYS A C 1
ATOM 578 O O . LYS A 1 75 ? 29.831 -13.664 -45.184 1.00 89.62 75 LYS A O 1
ATOM 583 N N . VAL A 1 76 ? 31.618 -12.611 -44.328 1.00 89.31 76 VAL A N 1
ATOM 584 C CA . VAL A 1 76 ? 32.307 -13.792 -43.790 1.00 89.31 76 VAL A CA 1
ATOM 585 C C . VAL A 1 76 ? 32.323 -13.689 -42.260 1.00 89.31 76 VAL A C 1
ATOM 587 O O . VAL A 1 76 ? 32.505 -12.606 -41.709 1.00 89.31 76 VAL A O 1
ATOM 590 N N . HIS A 1 77 ? 32.110 -14.807 -41.563 1.00 84.56 77 HIS A N 1
ATOM 591 C CA . HIS A 1 77 ? 32.308 -14.935 -40.116 1.00 84.56 77 HIS A CA 1
ATOM 592 C C . HIS A 1 77 ? 33.240 -16.121 -39.846 1.00 84.56 77 HIS A C 1
ATOM 594 O O . HIS A 1 77 ? 32.840 -17.275 -40.010 1.00 84.56 77 HIS A O 1
ATOM 600 N N . LEU A 1 78 ? 34.473 -15.841 -39.427 1.00 81.00 78 LEU A N 1
ATOM 601 C CA . LEU A 1 78 ? 35.513 -16.834 -39.141 1.00 81.00 78 LEU A CA 1
ATOM 602 C C . LEU A 1 78 ? 35.654 -17.058 -37.619 1.00 81.00 78 LEU A C 1
ATOM 604 O O . LEU A 1 78 ? 36.039 -16.142 -36.891 1.00 81.00 78 LEU A O 1
ATOM 608 N N . ASP A 1 79 ? 35.380 -18.269 -37.111 1.00 70.44 79 ASP A N 1
ATOM 609 C CA . ASP A 1 79 ? 35.616 -18.598 -35.690 1.00 70.44 79 ASP A CA 1
ATOM 610 C C . ASP A 1 79 ? 37.020 -19.181 -35.479 1.00 70.44 79 ASP A C 1
ATOM 612 O O . ASP A 1 79 ? 37.257 -20.393 -35.527 1.00 70.44 79 ASP A O 1
ATOM 616 N N . ILE A 1 80 ? 37.956 -18.272 -35.205 1.00 62.47 80 ILE A N 1
ATOM 617 C CA . ILE A 1 80 ? 39.361 -18.580 -34.908 1.00 62.47 80 ILE A CA 1
ATOM 618 C C . ILE A 1 80 ? 39.517 -19.215 -33.507 1.00 62.47 80 ILE A C 1
ATOM 620 O O . ILE A 1 80 ? 40.509 -19.884 -33.234 1.00 62.47 80 ILE A O 1
ATOM 624 N N . ARG A 1 81 ? 38.558 -19.028 -32.584 1.00 55.34 81 ARG A N 1
ATOM 625 C CA . ARG A 1 81 ? 38.766 -19.281 -31.143 1.00 55.34 81 ARG A CA 1
ATOM 626 C C . ARG A 1 81 ? 38.244 -20.621 -30.627 1.00 55.34 81 ARG A C 1
ATOM 628 O O . ARG A 1 81 ? 38.685 -21.040 -29.560 1.00 55.34 81 ARG A O 1
ATOM 635 N N . ARG A 1 82 ? 37.287 -21.267 -31.303 1.00 54.12 82 ARG A N 1
ATOM 636 C CA . ARG A 1 82 ? 36.606 -22.477 -30.777 1.00 54.12 82 ARG A CA 1
ATOM 637 C C . ARG A 1 82 ? 36.716 -23.743 -31.624 1.00 54.12 82 ARG A C 1
ATOM 639 O O . ARG A 1 82 ? 36.076 -24.737 -31.296 1.00 54.12 82 ARG A O 1
ATOM 646 N N . GLY A 1 83 ? 37.530 -23.732 -32.674 1.00 52.88 83 GLY A N 1
ATOM 647 C CA . GLY A 1 83 ? 37.659 -24.877 -33.576 1.00 52.88 83 GLY A CA 1
ATOM 648 C C . GLY A 1 83 ? 36.882 -24.706 -34.879 1.00 52.88 83 GLY A C 1
ATOM 649 O O . GLY A 1 83 ? 36.022 -25.514 -35.210 1.00 52.88 83 GLY A O 1
ATOM 650 N N . LYS A 1 84 ? 37.269 -23.681 -35.644 1.00 65.69 84 LYS A N 1
ATOM 651 C CA . LYS A 1 84 ? 37.360 -23.711 -37.112 1.00 65.69 84 LYS A CA 1
ATOM 652 C C . LYS A 1 84 ? 36.119 -24.181 -37.850 1.00 65.69 84 LYS A C 1
ATOM 654 O O . LYS A 1 84 ? 36.061 -25.253 -38.467 1.00 65.69 84 LYS A O 1
ATOM 659 N N . TYR A 1 85 ? 35.191 -23.245 -37.886 1.00 85.06 85 TYR A N 1
ATOM 660 C CA . TYR A 1 85 ? 34.228 -23.128 -38.955 1.00 85.06 85 TYR A CA 1
ATOM 661 C C . TYR A 1 85 ? 34.238 -21.700 -39.505 1.00 85.06 85 TYR A C 1
ATOM 663 O O . TYR A 1 85 ? 34.670 -20.748 -38.848 1.00 85.06 85 TYR A O 1
ATOM 671 N N . VAL A 1 86 ? 33.736 -21.581 -40.724 1.00 88.25 86 VAL A N 1
ATOM 672 C CA . VAL A 1 86 ? 33.421 -20.334 -41.408 1.00 88.25 86 VAL A CA 1
ATOM 673 C C . VAL A 1 86 ? 31.927 -20.347 -41.695 1.00 88.25 86 VAL A C 1
ATOM 675 O O . VAL A 1 86 ? 31.383 -21.368 -42.116 1.00 88.25 86 VAL A O 1
ATOM 678 N N . ILE A 1 87 ? 31.262 -19.215 -41.493 1.00 90.56 87 ILE A N 1
ATOM 679 C CA . ILE A 1 87 ? 29.935 -18.961 -42.055 1.00 90.56 87 ILE A CA 1
ATOM 680 C C . ILE A 1 87 ? 30.087 -17.884 -43.122 1.00 90.56 87 ILE A C 1
ATOM 682 O O . ILE A 1 87 ? 30.619 -16.815 -42.830 1.00 90.56 87 ILE A O 1
ATOM 686 N N . VAL A 1 88 ? 29.611 -18.156 -44.334 1.00 92.44 88 VAL A N 1
ATOM 687 C CA . VAL A 1 88 ? 29.566 -17.167 -45.419 1.00 92.44 88 VAL A CA 1
ATOM 688 C C . VAL A 1 88 ? 28.113 -16.831 -45.703 1.00 92.44 88 VAL A C 1
ATOM 690 O O . VAL A 1 88 ? 27.295 -17.728 -45.900 1.00 92.44 88 VAL A O 1
ATOM 693 N N . GLU A 1 89 ? 27.797 -15.543 -45.678 1.00 93.81 89 GLU A N 1
ATOM 694 C CA . GLU A 1 89 ? 26.477 -14.979 -45.942 1.00 93.81 89 GLU A CA 1
ATOM 695 C C . GLU A 1 89 ? 26.520 -14.349 -47.340 1.00 93.81 89 GLU A C 1
ATOM 697 O O . GLU A 1 89 ? 27.342 -13.468 -47.605 1.00 93.81 89 GLU A O 1
ATOM 702 N N . PHE A 1 90 ? 25.668 -14.827 -48.243 1.00 95.12 90 PHE A N 1
ATOM 703 C CA . PHE A 1 90 ? 25.504 -14.291 -49.591 1.00 95.12 90 PHE A CA 1
ATOM 704 C C . PHE A 1 90 ? 24.396 -13.235 -49.633 1.00 95.12 90 PHE A C 1
ATOM 706 O O . PHE A 1 90 ? 23.499 -13.215 -48.786 1.00 95.12 90 PHE A O 1
ATOM 713 N N . ASP A 1 91 ? 24.423 -12.395 -50.665 1.00 92.56 91 ASP A N 1
ATOM 714 C CA . ASP A 1 91 ? 23.352 -11.436 -50.944 1.00 92.56 91 ASP A CA 1
ATOM 715 C C . ASP A 1 91 ? 22.007 -12.110 -51.288 1.00 92.56 91 ASP A C 1
ATOM 717 O O . ASP A 1 91 ? 20.946 -11.592 -50.932 1.00 92.56 91 ASP A O 1
ATOM 721 N N . GLN A 1 92 ? 22.048 -13.283 -51.930 1.00 91.19 92 GLN A N 1
ATOM 722 C CA . GLN A 1 92 ? 20.882 -14.057 -52.365 1.00 91.19 92 GLN A CA 1
ATOM 723 C C . GLN A 1 92 ? 20.934 -15.528 -51.923 1.00 91.19 92 GLN A C 1
ATOM 725 O O . GLN A 1 92 ? 21.986 -16.165 -51.905 1.00 91.19 92 GLN A O 1
ATOM 730 N N . GLU A 1 93 ? 19.758 -16.096 -51.643 1.00 93.19 93 GLU A N 1
ATOM 731 C CA . GLU A 1 93 ? 19.555 -17.515 -51.297 1.00 93.19 93 GLU A CA 1
ATOM 732 C C . GLU A 1 93 ? 20.069 -18.475 -52.385 1.00 93.19 93 GLU A C 1
ATOM 734 O O . GLU A 1 93 ? 20.720 -19.477 -52.093 1.00 93.19 93 GLU A O 1
ATOM 739 N N . PHE A 1 94 ? 19.866 -18.123 -53.657 1.00 92.69 94 PHE A N 1
ATOM 740 C CA . PHE A 1 94 ? 20.313 -18.918 -54.803 1.00 92.69 94 PHE A CA 1
ATOM 741 C C . PHE A 1 94 ? 21.835 -19.151 -54.825 1.00 92.69 94 PHE A C 1
ATOM 743 O O . PHE A 1 94 ? 22.290 -20.242 -55.175 1.00 92.69 94 PHE A O 1
ATOM 750 N N . SER A 1 95 ? 22.622 -18.162 -54.393 1.00 95.12 95 SER A N 1
ATOM 751 C CA . SER A 1 95 ? 24.083 -18.251 -54.280 1.00 95.12 95 SER A CA 1
ATOM 752 C C . SER A 1 95 ? 24.505 -19.288 -53.228 1.00 95.12 95 SER A C 1
ATOM 754 O O . SER A 1 95 ? 25.412 -20.086 -53.463 1.00 95.12 95 SER A O 1
ATOM 756 N N . ALA A 1 96 ? 23.795 -19.345 -52.095 1.00 93.31 96 ALA A N 1
ATOM 757 C CA . ALA A 1 96 ? 24.029 -20.348 -51.059 1.00 93.31 96 ALA A CA 1
ATOM 758 C C . ALA A 1 96 ? 23.642 -21.761 -51.528 1.00 93.31 96 ALA A C 1
ATOM 760 O O . ALA A 1 96 ? 24.393 -22.705 -51.292 1.00 93.31 96 ALA A O 1
ATOM 761 N N . HIS A 1 97 ? 22.523 -21.913 -52.247 1.00 92.94 97 HIS A N 1
ATOM 762 C CA . HIS A 1 97 ? 22.126 -23.202 -52.826 1.00 92.94 97 HIS A CA 1
ATOM 763 C C . HIS A 1 97 ? 23.151 -23.739 -53.837 1.00 92.94 97 HIS A C 1
ATOM 765 O O . HIS A 1 97 ? 23.481 -24.922 -53.773 1.00 92.94 97 HIS A O 1
ATOM 771 N N . LYS A 1 98 ? 23.722 -22.886 -54.702 1.00 93.94 98 LYS A N 1
ATOM 772 C CA . LYS A 1 98 ? 24.840 -23.275 -55.583 1.00 93.94 98 LYS A CA 1
ATOM 773 C C . LYS A 1 98 ? 26.057 -23.765 -54.797 1.00 93.94 98 LYS A C 1
ATOM 775 O O . LYS A 1 98 ? 26.568 -24.841 -55.077 1.00 93.94 98 LYS A O 1
ATOM 780 N N . ALA A 1 99 ? 26.483 -22.999 -53.794 1.00 93.06 99 ALA A N 1
ATOM 781 C CA . ALA A 1 99 ? 27.635 -23.343 -52.964 1.00 93.06 99 ALA A CA 1
ATOM 782 C C . ALA A 1 99 ? 27.440 -24.674 -52.205 1.00 93.06 99 ALA A C 1
ATOM 784 O O . ALA A 1 99 ? 28.384 -25.441 -52.050 1.00 93.06 99 ALA A O 1
ATOM 785 N N . ILE A 1 100 ? 26.217 -24.975 -51.752 1.00 92.75 100 ILE A N 1
ATOM 786 C CA . ILE A 1 100 ? 25.882 -26.260 -51.112 1.00 92.75 100 ILE A CA 1
ATOM 787 C C . ILE A 1 100 ? 25.886 -27.413 -52.127 1.00 92.75 100 ILE A C 1
ATOM 789 O O . ILE A 1 100 ? 26.311 -28.513 -51.783 1.00 92.75 100 ILE A O 1
ATOM 793 N N . PHE A 1 101 ? 25.426 -27.179 -53.361 1.00 92.50 101 PHE A N 1
ATOM 794 C CA . PHE A 1 101 ? 25.370 -28.200 -54.412 1.00 92.50 101 PHE A CA 1
ATOM 795 C C . PHE A 1 101 ? 26.762 -28.680 -54.862 1.00 92.50 101 PHE A C 1
ATOM 797 O O . PHE A 1 101 ? 26.917 -29.852 -55.189 1.00 92.50 101 PHE A O 1
ATOM 804 N N . GLU A 1 102 ? 27.777 -27.812 -54.809 1.00 92.12 102 GLU A N 1
ATOM 805 C CA . GLU A 1 102 ? 29.171 -28.161 -55.133 1.00 92.12 102 GLU A CA 1
ATOM 806 C C . GLU A 1 102 ? 29.817 -29.128 -54.106 1.00 92.12 102 GLU A C 1
ATOM 808 O O . GLU A 1 102 ? 30.862 -29.711 -54.384 1.00 92.12 102 GLU A O 1
ATOM 813 N N . ASP A 1 103 ? 29.210 -29.320 -52.920 1.00 90.00 103 ASP A N 1
ATOM 814 C CA . ASP A 1 103 ? 29.671 -30.122 -51.758 1.00 90.00 103 ASP A CA 1
ATOM 815 C C . ASP A 1 103 ? 31.010 -29.677 -51.132 1.00 90.00 103 ASP A C 1
ATOM 817 O O . ASP A 1 103 ? 31.171 -29.725 -49.909 1.00 90.00 103 ASP A O 1
ATOM 821 N N . LYS A 1 104 ? 31.986 -29.222 -51.924 1.00 92.44 104 LYS A N 1
ATOM 822 C CA . LYS A 1 104 ? 33.354 -28.902 -51.494 1.00 92.44 104 LYS A CA 1
ATOM 823 C C . LYS A 1 104 ? 33.890 -27.650 -52.171 1.00 92.44 104 LYS A C 1
ATOM 825 O O . LYS A 1 104 ? 33.547 -27.326 -53.298 1.00 92.44 104 LYS A O 1
ATOM 830 N N . ILE A 1 105 ? 34.826 -26.992 -51.495 1.00 92.06 105 ILE A N 1
ATOM 831 C CA . ILE A 1 105 ? 35.564 -25.846 -52.026 1.00 92.06 105 ILE A CA 1
ATOM 832 C C . ILE A 1 105 ? 37.042 -25.932 -51.677 1.00 92.06 105 ILE A C 1
ATOM 834 O O . ILE A 1 105 ? 37.413 -26.406 -50.601 1.00 92.06 105 ILE A O 1
ATOM 838 N N . ARG A 1 106 ? 37.894 -25.452 -52.586 1.00 89.44 106 ARG A N 1
ATOM 839 C CA . ARG A 1 106 ? 39.312 -25.229 -52.313 1.00 89.44 106 ARG A CA 1
ATOM 840 C C . ARG A 1 106 ? 39.528 -23.805 -51.795 1.00 89.44 106 ARG A C 1
ATOM 842 O O . ARG A 1 106 ? 39.214 -22.854 -52.499 1.00 89.44 106 ARG A O 1
ATOM 849 N N . ILE A 1 107 ? 40.094 -23.670 -50.597 1.00 85.62 107 ILE A N 1
ATOM 850 C CA . ILE A 1 107 ? 40.525 -22.388 -50.018 1.00 85.62 107 ILE A CA 1
ATOM 851 C C . ILE A 1 107 ? 42.018 -22.517 -49.706 1.00 85.62 107 ILE A C 1
ATOM 853 O O . ILE A 1 107 ? 42.424 -23.342 -48.882 1.00 85.62 107 ILE A O 1
ATOM 857 N N . GLY A 1 108 ? 42.848 -21.769 -50.437 1.00 79.69 108 GLY A N 1
ATOM 858 C CA . GLY A 1 108 ? 44.294 -21.996 -50.480 1.00 79.69 108 GLY A CA 1
ATOM 859 C C . GLY A 1 108 ? 44.619 -23.444 -50.875 1.00 79.69 108 GLY A C 1
ATOM 860 O O . GLY A 1 108 ? 44.143 -23.953 -51.891 1.00 79.69 108 GLY A O 1
ATOM 861 N N . HIS A 1 109 ? 45.394 -24.139 -50.041 1.00 82.06 109 HIS A N 1
ATOM 862 C CA . HIS A 1 109 ? 45.755 -25.549 -50.247 1.00 82.06 109 HIS A CA 1
ATOM 863 C C . HIS A 1 109 ? 44.768 -26.563 -49.630 1.00 82.06 109 HIS A C 1
ATOM 865 O O . HIS A 1 109 ? 44.985 -27.767 -49.744 1.00 82.06 109 HIS A O 1
ATOM 871 N N . GLN A 1 110 ? 43.689 -26.116 -48.980 1.00 85.06 110 GLN A N 1
ATOM 872 C CA . GLN A 1 110 ? 42.737 -26.993 -48.286 1.00 85.06 110 GLN A CA 1
ATOM 873 C C . GLN A 1 110 ? 41.481 -27.231 -49.128 1.00 85.06 110 GLN A C 1
ATOM 875 O O . GLN A 1 110 ? 40.952 -26.291 -49.713 1.00 85.06 110 GLN A O 1
ATOM 880 N N . VAL A 1 111 ? 40.966 -28.465 -49.143 1.00 89.88 111 VAL A N 1
ATOM 881 C CA . VAL A 1 111 ? 39.639 -28.792 -49.696 1.00 89.88 111 VAL A CA 1
ATOM 882 C C . VAL A 1 111 ? 38.684 -29.051 -48.535 1.00 89.88 111 VAL A C 1
ATOM 884 O O . VAL A 1 111 ? 38.922 -29.947 -47.727 1.00 89.88 111 VAL A O 1
ATOM 887 N N . LEU A 1 112 ? 37.624 -28.251 -48.437 1.00 90.75 112 LEU A N 1
ATOM 888 C CA . LEU A 1 112 ? 36.740 -28.176 -47.275 1.00 90.75 112 LEU A CA 1
ATOM 889 C C . LEU A 1 112 ? 35.273 -28.385 -47.687 1.00 90.75 112 LEU A C 1
ATOM 891 O O . LEU A 1 112 ? 34.875 -27.887 -48.740 1.00 90.75 112 LEU A O 1
ATOM 895 N N . PRO A 1 113 ? 34.452 -29.087 -46.884 1.00 92.12 113 PRO A N 1
ATOM 896 C CA . PRO A 1 113 ? 33.045 -29.317 -47.198 1.00 92.12 113 PRO A CA 1
ATOM 897 C C . PRO A 1 113 ? 32.190 -28.063 -46.959 1.00 92.12 113 PRO A C 1
ATOM 899 O O . PRO A 1 113 ? 32.283 -27.443 -45.895 1.00 92.12 113 PRO A O 1
ATOM 902 N N . ILE A 1 114 ? 31.304 -27.745 -47.904 1.00 93.38 114 ILE A N 1
ATOM 903 C CA . ILE A 1 114 ? 30.256 -26.726 -47.767 1.00 93.38 114 ILE A CA 1
ATOM 904 C C . ILE A 1 114 ? 28.965 -27.402 -47.291 1.00 93.38 114 ILE A C 1
ATOM 906 O O . ILE A 1 114 ? 28.568 -28.453 -47.783 1.00 93.38 114 ILE A O 1
ATOM 910 N N . ARG A 1 115 ? 28.286 -26.812 -46.302 1.00 92.62 115 ARG A N 1
ATOM 911 C CA . ARG A 1 115 ? 27.021 -27.321 -45.751 1.00 92.62 115 ARG A CA 1
ATOM 912 C C . ARG A 1 115 ? 26.013 -26.195 -45.543 1.00 92.62 115 ARG A C 1
ATOM 914 O O . ARG A 1 115 ? 26.387 -25.049 -45.311 1.00 92.62 115 ARG A O 1
ATOM 921 N N . ALA A 1 116 ? 24.725 -26.531 -45.544 1.00 91.69 116 ALA A N 1
ATOM 922 C CA . ALA A 1 116 ? 23.667 -25.594 -45.168 1.00 91.69 116 ALA A CA 1
ATOM 923 C C . ALA A 1 116 ? 23.828 -25.116 -43.710 1.00 91.69 116 ALA A C 1
ATOM 925 O O . ALA A 1 116 ? 24.076 -25.922 -42.802 1.00 91.69 116 ALA A O 1
ATOM 926 N N . ARG A 1 117 ? 23.647 -23.812 -43.459 1.00 88.50 117 ARG A N 1
ATOM 927 C CA . ARG A 1 117 ? 23.713 -23.239 -42.106 1.00 88.50 117 ARG A CA 1
ATOM 928 C C . ARG A 1 117 ? 22.515 -23.686 -41.263 1.00 88.50 117 ARG A C 1
ATOM 930 O O . ARG A 1 117 ? 21.406 -23.184 -41.413 1.00 88.50 117 ARG A O 1
ATOM 937 N N . LYS A 1 118 ? 22.744 -24.584 -40.301 1.00 81.12 118 LYS A N 1
ATOM 938 C CA . LYS A 1 118 ? 21.728 -24.958 -39.302 1.00 81.12 118 LYS A CA 1
ATOM 939 C C . LYS A 1 118 ? 21.596 -23.864 -38.236 1.00 81.12 118 LYS A C 1
ATOM 941 O O . LYS A 1 118 ? 22.578 -23.526 -37.579 1.00 81.12 118 LYS A O 1
ATOM 946 N N . ILE A 1 119 ? 20.381 -23.353 -38.021 1.00 69.94 119 ILE A N 1
ATOM 947 C CA . ILE A 1 119 ? 20.041 -22.472 -36.892 1.00 69.94 119 ILE A CA 1
ATOM 948 C C . ILE A 1 119 ? 19.167 -23.235 -35.896 1.00 69.94 119 ILE A C 1
ATOM 950 O O . ILE A 1 119 ? 18.175 -23.851 -36.273 1.00 69.94 119 ILE A O 1
ATOM 954 N N . ASN A 1 120 ? 19.522 -23.159 -34.612 1.00 64.88 120 ASN A N 1
ATOM 955 C CA . ASN A 1 120 ? 18.695 -23.640 -33.511 1.00 64.88 120 ASN A CA 1
ATOM 956 C C . ASN A 1 120 ? 18.063 -22.438 -32.787 1.00 64.88 120 ASN A C 1
ATOM 958 O O . ASN A 1 120 ? 18.758 -21.678 -32.108 1.00 64.88 120 ASN A O 1
ATOM 962 N N . PHE A 1 121 ? 16.743 -22.276 -32.921 1.00 59.31 121 PHE A N 1
ATOM 963 C CA . PHE A 1 121 ? 16.001 -21.141 -32.357 1.00 59.31 121 PHE A CA 1
ATOM 964 C C . PHE A 1 121 ? 16.087 -21.040 -30.828 1.00 59.31 121 PHE A C 1
ATOM 966 O O . PHE A 1 121 ? 16.054 -19.927 -30.295 1.00 59.31 121 PHE A O 1
ATOM 973 N N . ASP A 1 122 ? 16.259 -22.164 -30.127 1.00 53.56 122 ASP A N 1
ATOM 974 C CA . ASP A 1 122 ? 16.408 -22.174 -28.670 1.00 53.56 122 ASP A CA 1
ATOM 975 C C . ASP A 1 122 ? 17.795 -21.660 -28.243 1.00 53.56 122 ASP A C 1
ATOM 977 O O . ASP A 1 122 ? 17.917 -20.956 -27.238 1.00 53.56 122 ASP A O 1
ATOM 981 N N . GLN A 1 123 ? 18.839 -21.899 -29.047 1.00 49.41 123 GLN A N 1
ATOM 982 C CA . GLN A 1 123 ? 20.190 -21.394 -28.766 1.00 49.41 123 GLN A CA 1
ATOM 983 C C . GLN A 1 123 ? 20.330 -19.886 -29.020 1.00 49.41 123 GLN A C 1
ATOM 985 O O . GLN A 1 123 ? 21.064 -19.216 -28.294 1.00 49.41 123 GLN A O 1
ATOM 990 N N . CYS A 1 124 ? 19.567 -19.308 -29.955 1.00 43.56 124 CYS A N 1
ATOM 991 C CA . CYS A 1 124 ? 19.535 -17.853 -30.174 1.00 43.56 124 CYS A CA 1
ATOM 992 C C . CYS A 1 124 ? 18.976 -17.048 -28.982 1.00 43.56 124 CYS A C 1
ATOM 994 O O . CYS A 1 124 ? 19.068 -15.821 -28.986 1.00 43.56 124 CYS A O 1
ATOM 996 N N . LYS A 1 125 ? 18.393 -17.704 -27.966 1.00 39.69 125 LYS A N 1
ATOM 997 C CA . LYS A 1 125 ? 17.919 -17.066 -26.724 1.00 39.69 125 LYS A CA 1
ATOM 998 C C . LYS A 1 125 ? 18.604 -17.562 -25.452 1.00 39.69 125 LYS A C 1
ATOM 1000 O O . LYS A 1 125 ? 18.165 -17.208 -24.355 1.00 39.69 125 LYS A O 1
ATOM 1005 N N . ALA A 1 126 ? 19.749 -18.232 -25.581 1.00 35.03 126 ALA A N 1
ATOM 1006 C CA . ALA A 1 126 ? 20.749 -18.210 -24.525 1.00 35.03 126 ALA A CA 1
ATOM 1007 C C . ALA A 1 126 ? 21.301 -16.776 -24.398 1.00 35.03 126 ALA A C 1
ATOM 1009 O O . ALA A 1 126 ? 22.372 -16.461 -24.915 1.00 35.03 126 ALA A O 1
ATOM 1010 N N . LYS A 1 127 ? 20.568 -15.906 -23.676 1.00 38.59 127 LYS A N 1
ATOM 1011 C CA . LYS A 1 127 ? 21.206 -14.803 -22.943 1.00 38.59 127 LYS A CA 1
ATOM 1012 C C . LYS A 1 127 ? 22.426 -15.419 -22.272 1.00 38.59 127 LYS A C 1
ATOM 1014 O O . LYS A 1 127 ? 22.265 -16.461 -21.628 1.00 38.59 127 LYS A O 1
ATOM 1019 N N . SER A 1 128 ? 23.605 -14.827 -22.455 1.00 41.66 128 SER A N 1
ATOM 1020 C CA . SER A 1 128 ? 24.810 -15.253 -21.747 1.00 41.66 128 SER A CA 1
ATOM 1021 C C . SER A 1 128 ? 24.429 -15.451 -20.284 1.00 41.66 128 SER A C 1
ATOM 1023 O O . SER A 1 128 ? 23.966 -14.510 -19.636 1.00 41.66 128 SER A O 1
ATOM 1025 N N . LYS A 1 129 ? 24.510 -16.697 -19.790 1.00 41.16 129 LYS A N 1
ATOM 1026 C CA . LYS A 1 129 ? 24.318 -16.950 -18.364 1.00 41.16 129 LYS A CA 1
ATOM 1027 C C . LYS A 1 129 ? 25.429 -16.165 -17.685 1.00 41.16 129 LYS A C 1
ATOM 1029 O O . LYS A 1 129 ? 26.589 -16.566 -17.755 1.00 41.16 129 LYS A O 1
ATOM 1034 N N . ILE A 1 130 ? 25.062 -15.019 -17.111 1.00 48.91 130 ILE A N 1
ATOM 1035 C CA . ILE A 1 130 ? 25.908 -14.284 -16.177 1.00 48.91 130 ILE A CA 1
ATOM 1036 C C . ILE A 1 130 ? 26.362 -15.324 -15.156 1.00 48.91 130 ILE A C 1
ATOM 1038 O O . ILE A 1 130 ? 25.560 -16.179 -14.773 1.00 48.91 130 ILE A O 1
ATOM 1042 N N . TYR A 1 131 ? 27.649 -15.316 -14.810 1.00 53.41 131 TYR A N 1
ATOM 1043 C CA . TYR A 1 131 ? 28.224 -16.312 -13.914 1.00 53.41 131 TYR A CA 1
ATOM 1044 C C . TYR A 1 131 ? 27.623 -16.132 -12.514 1.00 53.41 131 TYR A C 1
ATOM 1046 O O . TYR A 1 131 ? 28.114 -15.360 -11.691 1.00 53.41 131 TYR A O 1
ATOM 1054 N N . GLU A 1 132 ? 26.491 -16.789 -12.298 1.00 60.22 132 GLU A N 1
ATOM 1055 C CA . GLU A 1 132 ? 25.725 -16.749 -11.066 1.00 60.22 132 GLU A CA 1
ATOM 1056 C C . GLU A 1 132 ? 26.420 -17.669 -10.067 1.00 60.22 132 GLU A C 1
ATOM 1058 O O . GLU A 1 132 ? 26.724 -18.827 -10.367 1.00 60.22 132 GLU A O 1
ATOM 1063 N N . ILE A 1 133 ? 26.773 -17.112 -8.912 1.00 71.38 133 ILE A N 1
ATOM 1064 C CA . ILE A 1 133 ? 27.575 -17.819 -7.921 1.00 71.38 133 ILE A CA 1
ATOM 1065 C C . ILE A 1 133 ? 26.670 -18.835 -7.226 1.00 71.38 133 ILE A C 1
ATOM 1067 O O . ILE A 1 133 ? 25.724 -18.455 -6.542 1.00 71.38 133 ILE A O 1
ATOM 1071 N N . ASP A 1 134 ? 26.981 -20.120 -7.388 1.00 77.62 134 ASP A N 1
ATOM 1072 C CA . ASP A 1 134 ? 26.295 -21.199 -6.681 1.00 77.62 134 ASP A CA 1
ATOM 1073 C C . ASP A 1 134 ? 26.692 -21.176 -5.197 1.00 77.62 134 ASP A C 1
ATOM 1075 O O . ASP A 1 134 ? 27.718 -21.719 -4.777 1.00 77.62 134 ASP A O 1
ATOM 1079 N N . THR A 1 135 ? 25.881 -20.479 -4.402 1.00 81.06 135 THR A N 1
ATOM 1080 C CA . THR A 1 135 ? 26.062 -20.340 -2.956 1.00 81.06 135 THR A CA 1
ATOM 1081 C C . THR A 1 135 ? 25.970 -21.679 -2.237 1.00 81.06 135 THR A C 1
ATOM 1083 O O . THR A 1 135 ? 26.729 -21.892 -1.296 1.00 81.06 135 THR A O 1
ATOM 1086 N N . ASN A 1 136 ? 25.112 -22.596 -2.691 1.00 79.88 136 ASN A N 1
ATOM 1087 C CA . ASN A 1 136 ? 24.965 -23.925 -2.096 1.00 79.88 136 ASN A CA 1
ATOM 1088 C C . ASN A 1 136 ? 26.219 -24.769 -2.327 1.00 79.88 136 ASN A C 1
ATOM 1090 O O . ASN A 1 136 ? 26.701 -25.418 -1.401 1.00 79.88 136 ASN A O 1
ATOM 1094 N N . LYS A 1 137 ? 26.797 -24.712 -3.533 1.00 83.12 137 LYS A N 1
ATOM 1095 C CA . LYS A 1 137 ? 28.075 -25.367 -3.821 1.00 83.12 137 LYS A CA 1
ATOM 1096 C C . LYS A 1 137 ? 29.195 -24.846 -2.912 1.00 83.12 137 LYS A C 1
ATOM 1098 O O . LYS A 1 137 ? 29.883 -25.656 -2.301 1.00 83.12 137 LYS A O 1
ATOM 1103 N N . LEU A 1 138 ? 29.333 -23.525 -2.765 1.00 85.38 138 LEU A N 1
ATOM 1104 C CA . LEU A 1 138 ? 30.340 -22.927 -1.874 1.00 85.38 138 LEU A CA 1
ATOM 1105 C C . LEU A 1 138 ? 30.126 -23.314 -0.403 1.00 85.38 138 LEU A C 1
ATOM 1107 O O . LEU A 1 138 ? 31.082 -23.645 0.291 1.00 85.38 138 LEU A O 1
ATOM 1111 N N . ILE A 1 139 ? 28.872 -23.305 0.063 1.00 85.50 139 ILE A N 1
ATOM 1112 C CA . ILE A 1 139 ? 28.475 -23.737 1.413 1.00 85.50 139 ILE A CA 1
ATOM 1113 C C . ILE A 1 139 ? 28.865 -25.201 1.657 1.00 85.50 139 ILE A C 1
ATOM 1115 O O . ILE A 1 139 ? 29.371 -25.517 2.731 1.00 85.50 139 ILE A O 1
ATOM 1119 N N . ASN A 1 140 ? 28.688 -26.077 0.665 1.00 83.88 140 ASN A N 1
ATOM 1120 C CA . ASN A 1 140 ? 29.087 -27.482 0.751 1.00 83.88 140 ASN A CA 1
ATOM 1121 C C . ASN A 1 140 ? 30.613 -27.663 0.757 1.00 83.88 140 ASN A C 1
ATOM 1123 O O . ASN A 1 140 ? 31.114 -28.488 1.516 1.00 83.88 140 ASN A O 1
ATOM 1127 N N . GLU A 1 141 ? 31.355 -26.894 -0.047 1.00 84.31 141 GLU A N 1
ATOM 1128 C CA . GLU A 1 141 ? 32.822 -26.980 -0.122 1.00 84.31 141 GLU A CA 1
ATOM 1129 C C . GLU A 1 141 ? 33.500 -26.549 1.197 1.00 84.31 141 GLU A C 1
ATOM 1131 O O . GLU A 1 141 ? 34.457 -27.194 1.623 1.00 84.31 141 GLU A O 1
ATOM 1136 N N . ILE A 1 142 ? 32.964 -25.550 1.914 1.00 87.75 142 ILE A N 1
ATOM 1137 C CA . ILE A 1 142 ? 33.496 -25.133 3.231 1.00 87.75 142 ILE A CA 1
ATOM 1138 C C . ILE A 1 142 ? 33.009 -25.994 4.415 1.00 87.75 142 ILE A C 1
ATOM 1140 O O . ILE A 1 142 ? 33.545 -25.874 5.517 1.00 87.75 142 ILE A O 1
ATOM 1144 N N . ASN A 1 143 ? 32.016 -26.871 4.217 1.00 80.25 143 ASN A N 1
ATOM 1145 C CA . ASN A 1 143 ? 31.390 -27.679 5.278 1.00 80.25 143 ASN A CA 1
ATOM 1146 C C . ASN A 1 143 ? 32.333 -28.739 5.895 1.00 80.25 143 ASN A C 1
ATOM 1148 O O . ASN A 1 143 ? 32.041 -29.290 6.951 1.00 80.25 143 ASN A O 1
ATOM 1152 N N . GLY A 1 144 ? 33.471 -29.031 5.255 1.00 72.38 144 GLY A N 1
ATOM 1153 C CA . GLY A 1 144 ? 34.469 -29.987 5.753 1.00 72.38 144 GLY A CA 1
ATOM 1154 C C . GLY A 1 144 ? 35.529 -29.410 6.703 1.00 72.38 144 GLY A C 1
ATOM 1155 O O . GLY A 1 144 ? 36.406 -30.151 7.140 1.00 72.38 144 GLY A O 1
ATOM 1156 N N . LEU A 1 145 ? 35.506 -28.103 6.994 1.00 81.38 145 LEU A N 1
ATOM 1157 C CA . LEU A 1 145 ? 36.591 -27.413 7.705 1.00 81.38 145 LEU A CA 1
ATOM 1158 C C . LEU A 1 145 ? 36.222 -27.105 9.161 1.00 81.38 145 LEU A C 1
ATOM 1160 O O . LEU A 1 145 ? 35.153 -26.568 9.440 1.00 81.38 145 LEU A O 1
ATOM 1164 N N . ALA A 1 146 ? 37.130 -27.434 10.084 1.00 74.19 146 ALA A N 1
ATOM 1165 C CA . ALA A 1 146 ? 36.846 -27.479 11.521 1.00 74.19 146 ALA A CA 1
ATOM 1166 C C . ALA A 1 146 ? 36.815 -26.117 12.239 1.00 74.19 146 ALA A C 1
ATOM 1168 O O . ALA A 1 146 ? 36.183 -26.022 13.284 1.00 74.19 146 ALA A O 1
ATOM 1169 N N . THR A 1 147 ? 37.492 -25.091 11.710 1.00 84.44 147 THR A N 1
ATOM 1170 C CA . THR A 1 147 ? 37.640 -23.779 12.370 1.00 84.44 147 THR A CA 1
ATOM 1171 C C . THR A 1 147 ? 36.999 -22.659 11.559 1.00 84.44 147 THR A C 1
ATOM 1173 O O . THR A 1 147 ? 36.961 -22.706 10.324 1.00 84.44 147 THR A O 1
ATOM 1176 N N . PHE A 1 148 ? 36.562 -21.594 12.236 1.00 86.62 148 PHE A N 1
ATOM 1177 C CA . PHE A 1 148 ? 36.000 -20.395 11.611 1.00 86.62 148 PHE A CA 1
ATOM 1178 C C . PHE A 1 148 ? 36.985 -19.797 10.595 1.00 86.62 148 PHE A C 1
ATOM 1180 O O . PHE A 1 148 ? 36.598 -19.453 9.478 1.00 86.62 148 PHE A O 1
ATOM 1187 N N . ALA A 1 149 ? 38.270 -19.714 10.959 1.00 85.38 149 ALA A N 1
ATOM 1188 C CA . ALA A 1 149 ? 39.323 -19.201 10.086 1.00 85.38 149 ALA A CA 1
ATOM 1189 C C . ALA A 1 149 ? 39.502 -20.061 8.821 1.00 85.38 149 ALA A C 1
ATOM 1191 O O . ALA A 1 149 ? 39.517 -19.516 7.719 1.00 85.38 149 ALA A O 1
ATOM 1192 N N . GLY A 1 150 ? 39.547 -21.393 8.956 1.00 87.62 150 GLY A N 1
ATOM 1193 C CA . GLY A 1 150 ? 39.676 -22.303 7.813 1.00 87.62 150 GLY A CA 1
ATOM 1194 C C . GLY A 1 150 ? 38.488 -22.217 6.849 1.00 87.62 150 GLY A C 1
ATOM 1195 O O . GLY A 1 150 ? 38.685 -22.121 5.638 1.00 87.62 150 GLY A O 1
ATOM 1196 N N . GLN A 1 151 ? 37.259 -22.165 7.380 1.00 90.12 151 GLN A N 1
ATOM 1197 C CA . GLN A 1 151 ? 36.036 -21.974 6.582 1.00 90.12 151 GLN A CA 1
ATOM 1198 C C . GLN A 1 151 ? 36.080 -20.673 5.759 1.00 90.12 151 GLN A C 1
ATOM 1200 O O . GLN A 1 151 ? 35.618 -20.639 4.618 1.00 90.12 151 GLN A O 1
ATOM 1205 N N . VAL A 1 152 ? 36.652 -19.604 6.319 1.00 89.81 152 VAL A N 1
ATOM 1206 C CA . VAL A 1 152 ? 36.774 -18.295 5.660 1.00 89.81 152 VAL A CA 1
ATOM 1207 C C . VAL A 1 152 ? 37.892 -18.279 4.619 1.00 89.81 152 VAL A C 1
ATOM 1209 O O . VAL A 1 152 ? 37.694 -17.727 3.539 1.00 89.81 152 VAL A O 1
ATOM 1212 N N . ASP A 1 153 ? 39.036 -18.898 4.897 1.00 90.44 153 ASP A N 1
ATOM 1213 C CA . ASP A 1 153 ? 40.160 -18.928 3.956 1.00 90.44 153 ASP A CA 1
ATOM 1214 C C . ASP A 1 153 ? 39.821 -19.746 2.700 1.00 90.44 153 ASP A C 1
ATOM 1216 O O . ASP A 1 153 ? 40.007 -19.259 1.583 1.00 90.44 153 ASP A O 1
ATOM 1220 N N . SER A 1 154 ? 39.176 -20.906 2.864 1.00 90.25 154 SER A N 1
ATOM 1221 C CA . SER A 1 154 ? 38.644 -21.684 1.736 1.00 90.25 154 SER A CA 1
ATOM 1222 C C . SER A 1 154 ? 37.562 -20.923 0.956 1.00 90.25 154 SER A C 1
ATOM 1224 O O . SER A 1 154 ? 37.590 -20.893 -0.277 1.00 90.25 154 SER A O 1
ATOM 1226 N N . LEU A 1 155 ? 36.651 -20.219 1.645 1.00 90.38 155 LEU A N 1
ATOM 1227 C CA . LEU A 1 155 ? 35.685 -19.338 0.983 1.00 90.38 155 LEU A CA 1
ATOM 1228 C C . LEU A 1 155 ? 36.388 -18.291 0.107 1.00 90.38 155 LEU A C 1
ATOM 1230 O O . LEU A 1 155 ? 35.939 -18.048 -1.011 1.00 90.38 155 LEU A O 1
ATOM 1234 N N . LEU A 1 156 ? 37.469 -17.666 0.584 1.00 90.88 156 LEU A N 1
ATOM 1235 C CA . LEU A 1 156 ? 38.195 -16.643 -0.172 1.00 90.88 156 LEU A CA 1
ATOM 1236 C C . LEU A 1 156 ? 38.777 -17.197 -1.483 1.00 90.88 156 LEU A C 1
ATOM 1238 O O . LEU A 1 156 ? 38.623 -16.546 -2.516 1.00 90.88 156 LEU A O 1
ATOM 1242 N N . GLU A 1 157 ? 39.385 -18.384 -1.477 1.00 89.38 157 GLU A N 1
ATOM 1243 C CA . GLU A 1 157 ? 39.930 -19.032 -2.686 1.00 89.38 157 GLU A CA 1
ATOM 1244 C C . GLU A 1 157 ? 38.836 -19.390 -3.712 1.00 89.38 157 GLU A C 1
ATOM 1246 O O . GLU A 1 157 ? 38.988 -19.219 -4.931 1.00 89.38 157 GLU A O 1
ATOM 1251 N N . LEU A 1 158 ? 37.689 -19.861 -3.219 1.00 88.12 158 LEU A N 1
ATOM 1252 C CA . LEU A 1 158 ? 36.584 -20.321 -4.055 1.00 88.12 158 LEU A CA 1
ATOM 1253 C C . LEU A 1 158 ? 35.727 -19.163 -4.600 1.00 88.12 158 LEU A C 1
ATOM 1255 O O . LEU A 1 158 ? 35.261 -19.233 -5.741 1.00 88.12 158 LEU A O 1
ATOM 1259 N N . TYR A 1 159 ? 35.559 -18.077 -3.841 1.00 88.62 159 TYR A N 1
ATOM 1260 C CA . TYR A 1 159 ? 34.635 -16.972 -4.138 1.00 88.62 159 TYR A CA 1
ATOM 1261 C C . TYR A 1 159 ? 35.288 -15.754 -4.819 1.00 88.62 159 TYR A C 1
ATOM 1263 O O . TYR A 1 159 ? 34.666 -15.125 -5.688 1.00 88.62 159 TYR A O 1
ATOM 1271 N N . CYS A 1 160 ? 36.523 -15.404 -4.440 1.00 90.31 160 CYS A N 1
ATOM 1272 C CA . CYS A 1 160 ? 37.234 -14.244 -4.986 1.00 90.31 160 CYS A CA 1
ATOM 1273 C C . CYS A 1 160 ? 37.816 -14.515 -6.379 1.00 90.31 160 CYS A C 1
ATOM 1275 O O . CYS A 1 160 ? 37.969 -15.660 -6.799 1.00 90.31 160 CYS A O 1
ATOM 1277 N N . LEU A 1 161 ? 38.160 -13.439 -7.088 1.00 89.25 161 LEU A N 1
ATOM 1278 C CA . LEU A 1 161 ? 38.921 -13.512 -8.336 1.00 89.25 161 LEU A CA 1
ATOM 1279 C C . LEU A 1 161 ? 40.369 -13.948 -8.079 1.00 89.25 161 LEU A C 1
ATOM 1281 O O . LEU A 1 161 ? 41.025 -13.401 -7.193 1.00 89.25 161 LEU A O 1
ATOM 1285 N N . ASN A 1 162 ? 40.875 -14.866 -8.903 1.00 89.00 162 ASN A N 1
ATOM 1286 C CA . ASN A 1 162 ? 42.299 -15.210 -8.957 1.00 89.00 162 ASN A CA 1
ATOM 1287 C C . ASN A 1 162 ? 43.065 -14.365 -9.998 1.00 89.00 162 ASN A C 1
ATOM 1289 O O . ASN A 1 162 ? 42.468 -13.692 -10.844 1.00 89.00 162 ASN A O 1
ATOM 1293 N N . ASP A 1 163 ? 44.399 -14.432 -9.981 1.00 86.81 163 ASP A N 1
ATOM 1294 C CA . ASP A 1 163 ? 45.264 -13.629 -10.862 1.00 86.81 163 ASP A CA 1
ATOM 1295 C C . ASP A 1 163 ? 45.040 -13.886 -12.361 1.00 86.81 163 ASP A C 1
ATOM 1297 O O . ASP A 1 163 ? 45.190 -12.977 -13.185 1.00 86.81 163 ASP A O 1
ATOM 1301 N N . THR A 1 164 ? 44.622 -15.100 -12.736 1.00 87.56 164 THR A N 1
ATOM 1302 C CA . THR A 1 164 ? 44.289 -15.437 -14.130 1.00 87.56 164 THR A CA 1
ATOM 1303 C C . THR A 1 164 ? 43.007 -14.726 -14.565 1.00 87.56 164 THR A C 1
ATOM 1305 O O . THR A 1 164 ? 42.964 -14.126 -15.641 1.00 87.56 164 THR A O 1
ATOM 1308 N N . GLU A 1 165 ? 41.980 -14.720 -13.713 1.00 88.06 165 GLU A N 1
ATOM 1309 C CA . GLU A 1 165 ? 40.714 -14.019 -13.953 1.00 88.06 165 GLU A CA 1
ATOM 1310 C C . GLU A 1 165 ? 40.906 -12.493 -13.966 1.00 88.06 165 GLU A C 1
ATOM 1312 O O . GLU A 1 165 ? 40.340 -11.809 -14.821 1.00 88.06 165 GLU A O 1
ATOM 1317 N N . ILE A 1 166 ? 41.751 -11.948 -13.083 1.00 88.06 166 ILE A N 1
ATOM 1318 C CA . ILE A 1 166 ? 42.133 -10.525 -13.085 1.00 88.06 166 ILE A CA 1
ATOM 1319 C C . ILE A 1 166 ? 42.852 -10.167 -14.395 1.00 88.06 166 ILE A C 1
ATOM 1321 O O . ILE A 1 166 ? 42.490 -9.192 -15.060 1.00 88.06 166 ILE A O 1
ATOM 1325 N N . THR A 1 167 ? 43.812 -10.990 -14.825 1.00 90.25 167 THR A N 1
ATOM 1326 C CA . THR A 1 167 ? 44.536 -10.814 -16.095 1.00 90.25 167 THR A CA 1
ATOM 1327 C C . THR A 1 167 ? 43.590 -10.863 -17.302 1.00 90.25 167 THR A C 1
ATOM 1329 O O . THR A 1 167 ? 43.733 -10.079 -18.242 1.00 90.25 167 THR A O 1
ATOM 1332 N N . GLU A 1 168 ? 42.583 -11.740 -17.288 1.00 88.88 168 GLU A N 1
ATOM 1333 C CA . GLU A 1 168 ? 41.559 -11.813 -18.336 1.00 88.88 168 GLU A CA 1
ATOM 1334 C C . GLU A 1 168 ? 40.691 -10.541 -18.392 1.00 88.88 168 GLU A C 1
ATOM 1336 O O . GLU A 1 168 ? 40.420 -10.019 -19.480 1.00 88.88 168 GLU A O 1
ATOM 1341 N N . ARG A 1 169 ? 40.303 -9.996 -17.231 1.00 90.31 169 ARG A N 1
ATOM 1342 C CA . ARG A 1 169 ? 39.552 -8.732 -17.128 1.00 90.31 169 ARG A CA 1
ATOM 1343 C C . ARG A 1 169 ? 40.366 -7.552 -17.676 1.00 90.31 169 ARG A C 1
ATOM 1345 O O . ARG A 1 169 ? 39.836 -6.768 -18.462 1.00 90.31 169 ARG A O 1
ATOM 1352 N N . ILE A 1 170 ? 41.664 -7.474 -17.365 1.00 90.62 170 ILE A N 1
ATOM 1353 C CA . ILE A 1 170 ? 42.586 -6.451 -17.903 1.00 90.62 170 ILE A CA 1
ATOM 1354 C C . ILE A 1 170 ? 42.707 -6.550 -19.436 1.00 90.62 170 ILE A C 1
ATOM 1356 O O . ILE A 1 170 ? 42.634 -5.535 -20.133 1.00 90.62 170 ILE A O 1
ATOM 1360 N N . LYS A 1 171 ? 42.806 -7.763 -19.997 1.00 90.94 171 LYS A N 1
ATOM 1361 C CA . LYS A 1 171 ? 42.820 -7.969 -21.460 1.00 90.94 171 LYS A CA 1
ATOM 1362 C C . LYS A 1 171 ? 41.537 -7.474 -22.142 1.00 90.94 171 LYS A C 1
ATOM 1364 O O . LYS A 1 171 ? 41.585 -7.002 -23.283 1.00 90.94 171 LYS A O 1
ATOM 1369 N N . CYS A 1 172 ? 40.392 -7.519 -21.458 1.00 89.38 172 CYS A N 1
ATOM 1370 C CA . CYS A 1 172 ? 39.139 -6.976 -21.988 1.00 89.38 172 CYS A CA 1
ATOM 1371 C C . CYS A 1 172 ? 39.196 -5.445 -22.149 1.00 89.38 172 CYS A C 1
ATOM 1373 O O . CYS A 1 172 ? 38.797 -4.940 -23.200 1.00 89.38 172 CYS A O 1
ATOM 1375 N N . THR A 1 173 ? 39.743 -4.697 -21.182 1.00 89.19 173 THR A N 1
ATOM 1376 C CA . THR A 1 173 ? 39.863 -3.230 -21.311 1.00 89.19 173 THR A CA 1
ATOM 1377 C C . THR A 1 173 ? 40.972 -2.797 -22.268 1.00 89.19 173 THR A C 1
ATOM 1379 O O . THR A 1 173 ? 40.808 -1.793 -22.962 1.00 89.19 173 THR A O 1
ATOM 1382 N N . GLN A 1 174 ? 42.050 -3.577 -22.402 1.00 91.56 174 GLN A N 1
ATOM 1383 C CA . GLN A 1 174 ? 43.044 -3.391 -23.471 1.00 91.56 174 GLN A CA 1
ATOM 1384 C C . GLN A 1 174 ? 42.395 -3.519 -24.861 1.00 91.56 174 GLN A C 1
ATOM 1386 O O . GLN A 1 174 ? 42.566 -2.641 -25.703 1.00 91.56 174 GLN A O 1
ATOM 1391 N N . THR A 1 175 ? 41.567 -4.550 -25.071 1.00 91.25 175 THR A N 1
ATOM 1392 C CA . THR A 1 175 ? 40.828 -4.754 -26.333 1.00 91.25 175 THR A CA 1
ATOM 1393 C C . THR A 1 175 ? 39.895 -3.575 -26.644 1.00 91.25 175 THR A C 1
ATOM 1395 O O . THR A 1 175 ? 39.868 -3.085 -27.771 1.00 91.25 175 THR A O 1
ATOM 1398 N N . LEU A 1 176 ? 39.156 -3.078 -25.643 1.00 93.31 176 LEU A N 1
ATOM 1399 C CA . LEU A 1 176 ? 38.295 -1.898 -25.801 1.00 93.31 176 LEU A CA 1
ATOM 1400 C C . LEU A 1 176 ? 39.099 -0.620 -26.090 1.00 93.31 176 LEU A C 1
ATOM 1402 O O . LEU A 1 176 ? 38.665 0.191 -26.900 1.00 93.31 176 LEU A O 1
ATOM 1406 N N . THR A 1 177 ? 40.272 -0.455 -25.474 1.00 94.25 177 THR A N 1
ATOM 1407 C CA . THR A 1 177 ? 41.163 0.694 -25.712 1.00 94.25 177 THR A CA 1
ATOM 1408 C C . THR A 1 177 ? 41.622 0.745 -27.171 1.00 94.25 177 THR A C 1
ATOM 1410 O O . THR A 1 177 ? 41.481 1.781 -27.817 1.00 94.25 177 THR A O 1
ATOM 1413 N N . VAL A 1 178 ? 42.079 -0.388 -27.719 1.00 92.38 178 VAL A N 1
ATOM 1414 C CA . VAL A 1 178 ? 42.479 -0.498 -29.134 1.00 92.38 178 VAL A CA 1
ATOM 1415 C C . VAL A 1 178 ? 41.300 -0.229 -30.075 1.00 92.38 178 VAL A C 1
ATOM 1417 O O . VAL A 1 178 ? 41.453 0.489 -31.054 1.00 92.38 178 VAL A O 1
ATOM 1420 N N . ALA A 1 179 ? 40.102 -0.738 -29.774 1.00 92.62 179 ALA A N 1
ATOM 1421 C CA . ALA A 1 179 ? 38.935 -0.510 -30.628 1.00 92.62 179 ALA A CA 1
ATOM 1422 C C . ALA A 1 179 ? 38.381 0.929 -30.568 1.00 92.62 179 ALA A C 1
ATOM 1424 O O . ALA A 1 179 ? 37.716 1.360 -31.510 1.00 92.62 179 ALA A O 1
ATOM 1425 N N . LEU A 1 180 ? 38.627 1.672 -29.482 1.00 94.56 180 LEU A N 1
ATOM 1426 C CA . LEU A 1 180 ? 38.179 3.061 -29.319 1.00 94.56 180 LEU A CA 1
ATOM 1427 C C . LEU A 1 180 ? 39.149 4.084 -29.930 1.00 94.56 180 LEU A C 1
ATOM 1429 O O . LEU A 1 180 ? 38.697 5.153 -30.344 1.00 94.56 180 LEU A O 1
ATOM 1433 N N . SER A 1 181 ? 40.444 3.771 -30.058 1.00 92.25 181 SER A N 1
ATOM 1434 C CA . SER A 1 181 ? 41.427 4.680 -30.673 1.00 92.25 181 SER A CA 1
ATOM 1435 C C . SER A 1 181 ? 41.160 4.955 -32.163 1.00 92.25 181 SER A C 1
ATOM 1437 O O . SER A 1 181 ? 41.607 5.974 -32.689 1.00 92.25 181 SER A O 1
ATOM 1439 N N . ASP A 1 182 ? 40.352 4.128 -32.839 1.00 91.81 182 ASP A N 1
ATOM 1440 C CA . ASP A 1 182 ? 39.795 4.387 -34.180 1.00 91.81 182 ASP A CA 1
ATOM 1441 C C . ASP A 1 182 ? 38.956 5.684 -34.250 1.00 91.81 182 ASP A C 1
ATOM 1443 O O . ASP A 1 182 ? 38.840 6.275 -35.323 1.00 91.81 182 ASP A O 1
ATOM 1447 N N . TYR A 1 183 ? 38.375 6.137 -33.130 1.00 94.25 183 TYR A N 1
ATOM 1448 C CA . TYR A 1 183 ? 37.361 7.204 -33.088 1.00 94.25 183 TYR A CA 1
ATOM 1449 C C . TYR A 1 183 ? 37.819 8.483 -32.377 1.00 94.25 183 TYR A C 1
ATOM 1451 O O . TYR A 1 183 ? 37.194 9.527 -32.564 1.00 94.25 183 TYR A O 1
ATOM 1459 N N . PHE A 1 184 ? 38.893 8.433 -31.583 1.00 92.50 184 PHE A N 1
ATOM 1460 C CA . PHE A 1 184 ? 39.403 9.572 -30.811 1.00 92.50 184 PHE A CA 1
ATOM 1461 C C . PHE A 1 184 ? 40.805 9.987 -31.278 1.00 92.50 184 PHE A C 1
ATOM 1463 O O . PHE A 1 184 ? 41.645 9.137 -31.561 1.00 92.50 184 PHE A O 1
ATOM 1470 N N . SER A 1 185 ? 41.042 11.295 -31.427 1.00 81.62 185 SER A N 1
ATOM 1471 C CA . SER A 1 185 ? 42.334 11.840 -31.884 1.00 81.62 185 SER A CA 1
ATOM 1472 C C . SER A 1 185 ? 43.326 12.028 -30.741 1.00 81.62 185 SER A C 1
ATOM 1474 O O . SER A 1 185 ? 44.532 12.014 -30.959 1.00 81.62 185 SER A O 1
ATOM 1476 N N . SER A 1 186 ? 42.810 12.239 -29.533 1.00 70.19 186 SER A N 1
ATOM 1477 C CA . SER A 1 186 ? 43.577 12.212 -28.294 1.00 70.19 186 SER A CA 1
ATOM 1478 C C . SER A 1 186 ? 43.841 10.762 -27.894 1.00 70.19 186 SER A C 1
ATOM 1480 O O . SER A 1 186 ? 42.959 9.917 -28.060 1.00 70.19 186 SER A O 1
ATOM 1482 N N . ASP A 1 187 ? 44.996 10.491 -27.288 1.00 82.12 187 ASP A N 1
ATOM 1483 C CA . ASP A 1 187 ? 45.225 9.225 -26.589 1.00 82.12 187 ASP A CA 1
ATOM 1484 C C . ASP A 1 187 ? 44.119 8.994 -25.553 1.00 82.12 187 ASP A C 1
ATOM 1486 O O . ASP A 1 187 ? 43.889 9.803 -24.643 1.00 82.12 187 ASP A O 1
ATOM 1490 N N . VAL A 1 188 ? 43.441 7.862 -25.713 1.00 92.00 188 VAL A N 1
ATOM 1491 C CA . VAL A 1 188 ? 42.373 7.394 -24.837 1.00 92.00 188 VAL A CA 1
ATOM 1492 C C . VAL A 1 188 ? 42.743 6.050 -24.239 1.00 92.00 188 VAL A C 1
ATOM 1494 O O . VAL A 1 188 ? 43.374 5.218 -24.887 1.00 92.00 188 VAL A O 1
ATOM 1497 N N . HIS A 1 189 ? 42.330 5.817 -22.998 1.00 93.62 189 HIS A N 1
ATOM 1498 C CA . HIS A 1 189 ? 42.613 4.571 -22.299 1.00 93.62 189 HIS A CA 1
ATOM 1499 C C . HIS A 1 189 ? 41.442 4.137 -21.415 1.00 93.62 189 HIS A C 1
ATOM 1501 O O . HIS A 1 189 ? 40.867 4.939 -20.678 1.00 93.62 189 HIS A O 1
ATOM 1507 N N . VAL A 1 190 ? 41.093 2.848 -21.472 1.00 94.56 190 VAL A N 1
ATOM 1508 C CA . VAL A 1 190 ? 40.050 2.250 -20.629 1.00 94.56 190 VAL A CA 1
ATOM 1509 C C . VAL A 1 190 ? 40.701 1.614 -19.402 1.00 94.56 190 VAL A C 1
ATOM 1511 O O . VAL A 1 190 ? 41.455 0.646 -19.524 1.00 94.56 190 VAL A O 1
ATOM 1514 N N . ARG A 1 191 ? 40.404 2.137 -18.207 1.00 92.94 191 ARG A N 1
ATOM 1515 C CA . ARG A 1 191 ? 40.908 1.600 -16.928 1.00 92.94 191 ARG A CA 1
ATOM 1516 C C . ARG A 1 191 ? 39.781 1.006 -16.095 1.00 92.94 191 ARG A C 1
ATOM 1518 O O . ARG A 1 191 ? 38.702 1.586 -16.007 1.00 92.94 191 ARG A O 1
ATOM 1525 N N . ILE A 1 192 ? 40.074 -0.129 -15.465 1.00 93.19 192 ILE A N 1
ATOM 1526 C CA . ILE A 1 192 ? 39.200 -0.794 -14.494 1.00 93.19 192 ILE A CA 1
ATOM 1527 C C . ILE A 1 192 ? 39.221 -0.008 -13.177 1.00 93.19 192 ILE A C 1
ATOM 1529 O O . ILE A 1 192 ? 40.275 0.468 -12.752 1.00 93.19 192 ILE A O 1
ATOM 1533 N N . PHE A 1 193 ? 38.069 0.090 -12.522 1.00 91.25 193 PHE A N 1
ATOM 1534 C CA . PHE A 1 193 ? 37.945 0.482 -11.120 1.00 91.25 193 PHE A CA 1
ATOM 1535 C C . PHE A 1 193 ? 37.017 -0.512 -10.394 1.00 91.25 193 PHE A C 1
ATOM 1537 O O . PHE A 1 193 ? 36.859 -1.654 -10.830 1.00 91.25 193 PHE A O 1
ATOM 1544 N N . GLY A 1 194 ? 36.471 -0.136 -9.240 1.00 87.19 194 GLY A N 1
ATOM 1545 C CA . GLY A 1 194 ? 35.484 -0.930 -8.515 1.00 87.19 194 GLY A CA 1
ATOM 1546 C C . GLY A 1 194 ? 36.015 -2.280 -8.035 1.00 87.19 194 GLY A C 1
ATOM 1547 O O . GLY A 1 194 ? 37.215 -2.445 -7.785 1.00 87.19 194 GLY A O 1
ATOM 1548 N N . SER A 1 195 ? 35.119 -3.259 -7.888 1.00 85.25 195 SER A N 1
ATOM 1549 C CA . SER A 1 195 ? 35.417 -4.537 -7.214 1.00 85.25 195 SER A CA 1
ATOM 1550 C C . SER A 1 195 ? 36.551 -5.326 -7.880 1.00 85.25 195 SER A C 1
ATOM 1552 O O . SER A 1 195 ? 37.353 -5.957 -7.197 1.00 85.25 195 SER A O 1
ATOM 1554 N N . SER A 1 196 ? 36.669 -5.239 -9.208 1.00 86.25 196 SER A N 1
ATOM 1555 C CA . SER A 1 196 ? 37.736 -5.897 -9.977 1.00 86.25 196 SER A CA 1
ATOM 1556 C C . SER A 1 196 ? 39.138 -5.326 -9.698 1.00 86.25 196 SER A C 1
ATOM 1558 O O . SER A 1 196 ? 40.127 -5.968 -10.034 1.00 86.25 196 SER A O 1
ATOM 1560 N N . SER A 1 197 ? 39.244 -4.139 -9.084 1.00 87.56 197 SER A N 1
ATOM 1561 C CA . SER A 1 197 ? 40.522 -3.457 -8.809 1.00 87.56 197 SER A CA 1
ATOM 1562 C C . SER A 1 197 ? 40.968 -3.489 -7.336 1.00 87.56 197 SER A C 1
ATOM 1564 O O . SER A 1 197 ? 42.127 -3.195 -7.042 1.00 87.56 197 SER A O 1
ATOM 1566 N N . THR A 1 198 ? 40.081 -3.862 -6.404 1.00 87.12 198 THR A N 1
ATOM 1567 C CA . THR A 1 198 ? 40.285 -3.715 -4.945 1.00 87.12 198 THR A CA 1
ATOM 1568 C C . THR A 1 198 ? 40.806 -4.965 -4.229 1.00 87.12 198 THR A C 1
ATOM 1570 O O . THR A 1 198 ? 41.030 -4.901 -3.029 1.00 87.12 198 THR A O 1
ATOM 1573 N N . SER A 1 199 ? 40.967 -6.090 -4.939 1.00 84.62 199 SER A N 1
ATOM 1574 C CA . SER A 1 199 ? 41.106 -7.472 -4.409 1.00 84.62 199 SER A CA 1
ATOM 1575 C C . SER A 1 199 ? 39.886 -8.033 -3.653 1.00 84.62 199 SER A C 1
ATOM 1577 O O . SER A 1 199 ? 39.903 -9.184 -3.211 1.00 84.62 199 SER A O 1
ATOM 1579 N N . LEU A 1 200 ? 38.792 -7.260 -3.593 1.00 88.88 200 LEU A N 1
ATOM 1580 C CA . LEU A 1 200 ? 37.488 -7.656 -3.044 1.00 88.88 200 LEU A CA 1
ATOM 1581 C C . LEU A 1 200 ? 36.512 -8.124 -4.150 1.00 88.88 200 LEU A C 1
ATOM 1583 O O . LEU A 1 200 ? 35.299 -8.186 -3.934 1.00 88.88 200 LEU A O 1
ATOM 1587 N N . GLY A 1 201 ? 37.008 -8.371 -5.363 1.00 86.56 201 GLY A N 1
ATOM 1588 C CA . GLY A 1 201 ? 36.217 -8.817 -6.509 1.00 86.56 201 GLY A CA 1
ATOM 1589 C C . GLY A 1 201 ? 35.889 -10.304 -6.439 1.00 86.56 201 GLY A C 1
ATOM 1590 O O . GLY A 1 201 ? 36.726 -11.112 -6.047 1.00 86.56 201 GLY A O 1
ATOM 1591 N N . THR A 1 202 ? 34.672 -10.662 -6.843 1.00 87.75 202 THR A N 1
ATOM 1592 C CA . THR A 1 202 ? 34.168 -12.045 -6.850 1.00 87.75 202 THR A CA 1
ATOM 1593 C C . THR A 1 202 ? 34.028 -12.557 -8.280 1.00 87.75 202 THR A C 1
ATOM 1595 O O . THR A 1 202 ? 33.907 -11.760 -9.214 1.00 87.75 202 THR A O 1
ATOM 1598 N N . LYS A 1 203 ? 33.987 -13.879 -8.475 1.00 83.50 203 LYS A N 1
ATOM 1599 C CA . LYS A 1 203 ? 33.890 -14.488 -9.820 1.00 83.50 203 LYS A CA 1
ATOM 1600 C C . LYS A 1 203 ? 32.666 -14.021 -10.625 1.00 83.50 203 LYS A C 1
ATOM 1602 O O . LYS A 1 203 ? 32.772 -13.825 -11.833 1.00 83.50 203 LYS A O 1
ATOM 1607 N N . GLY A 1 204 ? 31.549 -13.748 -9.946 1.00 78.50 204 GLY A N 1
ATOM 1608 C CA . GLY A 1 204 ? 30.326 -13.174 -10.526 1.00 78.50 204 GLY A CA 1
ATOM 1609 C C . GLY A 1 204 ? 30.259 -11.638 -10.572 1.00 78.50 204 GLY A C 1
ATOM 1610 O O . GLY A 1 204 ? 29.253 -11.103 -11.024 1.00 78.50 204 GLY A O 1
ATOM 1611 N N . SER A 1 205 ? 31.286 -10.915 -10.104 1.00 81.62 205 SER A N 1
ATOM 1612 C CA . SER A 1 205 ? 31.324 -9.445 -10.193 1.00 81.62 205 SER A CA 1
ATOM 1613 C C . SER A 1 205 ? 31.472 -8.985 -11.646 1.00 81.62 205 SER A C 1
ATOM 1615 O O . SER A 1 205 ? 32.239 -9.568 -12.415 1.00 81.62 205 SER A O 1
ATOM 1617 N N . ASP A 1 206 ? 30.813 -7.893 -11.998 1.00 86.94 206 ASP A N 1
ATOM 1618 C CA . ASP A 1 206 ? 31.010 -7.127 -13.227 1.00 86.94 206 ASP A CA 1
ATOM 1619 C C . ASP A 1 206 ? 32.370 -6.393 -13.265 1.00 86.94 206 ASP A C 1
ATOM 1621 O O . ASP A 1 206 ? 33.201 -6.482 -12.349 1.00 86.94 206 ASP A O 1
ATOM 1625 N N . ILE A 1 207 ? 32.650 -5.740 -14.396 1.00 91.38 207 ILE A N 1
ATOM 1626 C CA . ILE A 1 207 ? 33.841 -4.912 -14.607 1.00 91.38 207 ILE A CA 1
ATOM 1627 C C . ILE A 1 207 ? 33.410 -3.445 -14.694 1.00 91.38 207 ILE A C 1
ATOM 1629 O O . ILE A 1 207 ? 33.026 -2.970 -15.764 1.00 91.38 207 ILE A O 1
ATOM 1633 N N . ASP A 1 208 ? 33.538 -2.716 -13.587 1.00 92.12 208 ASP A N 1
ATOM 1634 C CA . ASP A 1 208 ? 33.516 -1.253 -13.599 1.00 92.12 208 ASP A CA 1
ATOM 1635 C C . ASP A 1 208 ? 34.723 -0.734 -14.401 1.00 92.12 208 ASP A C 1
ATOM 1637 O O . ASP A 1 208 ? 35.878 -1.017 -14.059 1.00 92.12 208 ASP A O 1
ATOM 1641 N N . ALA A 1 209 ? 34.491 0.031 -15.467 1.00 94.94 209 ALA A N 1
ATOM 1642 C CA . ALA A 1 209 ? 35.559 0.606 -16.280 1.00 94.94 209 ALA A CA 1
ATOM 1643 C C . ALA A 1 209 ? 35.234 2.037 -16.710 1.00 94.94 209 ALA A C 1
ATOM 1645 O O . ALA A 1 209 ? 34.079 2.399 -16.906 1.00 94.94 209 ALA A O 1
ATOM 1646 N N . SER A 1 210 ? 36.253 2.876 -16.888 1.00 94.88 210 SER A N 1
ATOM 1647 C CA . SER A 1 210 ? 36.064 4.231 -17.411 1.00 94.88 210 SER A CA 1
ATOM 1648 C C . SER A 1 210 ? 37.011 4.516 -18.563 1.00 94.88 210 SER A C 1
ATOM 1650 O O . SER A 1 210 ? 38.200 4.195 -18.501 1.00 94.88 210 SER A O 1
ATOM 1652 N N . LEU A 1 211 ? 36.470 5.159 -19.597 1.00 95.25 211 LEU A N 1
ATOM 1653 C CA . LEU A 1 211 ? 37.237 5.818 -20.643 1.00 95.25 211 LEU A CA 1
ATOM 1654 C C . LEU A 1 211 ? 37.844 7.108 -20.080 1.00 95.25 211 LEU A C 1
ATOM 1656 O O . LEU A 1 211 ? 37.122 7.939 -19.524 1.00 95.25 211 LEU A O 1
ATOM 1660 N N . PHE A 1 212 ? 39.152 7.269 -20.239 1.00 92.19 212 PHE A N 1
ATOM 1661 C CA . PHE A 1 212 ? 39.907 8.460 -19.859 1.00 92.19 212 PHE A CA 1
ATOM 1662 C C . PHE A 1 212 ? 40.679 9.012 -21.057 1.00 92.19 212 PHE A C 1
ATOM 1664 O O . PHE A 1 212 ? 41.061 8.264 -21.957 1.00 92.19 212 PHE A O 1
ATOM 1671 N N . PHE A 1 213 ? 40.925 10.318 -21.025 1.00 90.25 213 PHE A N 1
ATOM 1672 C CA . PHE A 1 213 ? 41.765 11.057 -21.966 1.00 90.25 213 PHE A CA 1
ATOM 1673 C C . PHE A 1 213 ? 43.080 11.444 -21.262 1.00 90.25 213 PHE A C 1
ATOM 1675 O O . PHE A 1 213 ? 43.136 11.479 -20.031 1.00 90.25 213 PHE A O 1
ATOM 1682 N N . ASN A 1 214 ? 44.138 11.774 -22.013 1.00 83.00 214 ASN A N 1
ATOM 1683 C CA . ASN A 1 214 ? 45.402 12.253 -21.420 1.00 83.00 214 ASN A CA 1
ATOM 1684 C C . ASN A 1 214 ? 45.264 13.567 -20.616 1.00 83.00 214 ASN A C 1
ATOM 1686 O O . ASN A 1 214 ? 46.112 13.855 -19.772 1.00 83.00 214 ASN A O 1
ATOM 1690 N N . ILE A 1 215 ? 44.194 14.337 -20.836 1.00 79.00 215 ILE A N 1
ATOM 1691 C CA . ILE A 1 215 ? 43.791 15.477 -20.001 1.00 79.00 215 ILE A CA 1
ATOM 1692 C C . ILE A 1 215 ? 42.360 15.258 -19.480 1.00 79.00 215 ILE A C 1
ATOM 1694 O O . ILE A 1 215 ? 41.522 14.781 -20.247 1.00 79.00 215 ILE A O 1
ATOM 1698 N N . PRO A 1 216 ? 42.035 15.618 -18.220 1.00 81.44 216 PRO A N 1
ATOM 1699 C CA . PRO A 1 216 ? 40.656 15.579 -17.731 1.00 81.44 216 PRO A CA 1
ATOM 1700 C C . PRO A 1 216 ? 39.738 16.435 -18.607 1.00 81.44 216 PRO A C 1
ATOM 1702 O O . PRO A 1 216 ? 40.113 17.552 -18.976 1.00 81.44 216 PRO A O 1
ATOM 1705 N N . LEU A 1 217 ? 38.517 15.972 -18.896 1.00 85.69 217 LEU A N 1
ATOM 1706 C CA . LEU A 1 217 ? 37.604 16.703 -19.793 1.00 85.69 217 LEU A CA 1
ATOM 1707 C C . LEU A 1 217 ? 37.220 18.095 -19.262 1.00 85.69 217 LEU A C 1
ATOM 1709 O O . LEU A 1 217 ? 36.877 18.977 -20.043 1.00 85.69 217 LEU A O 1
ATOM 1713 N N . THR A 1 218 ? 37.319 18.318 -17.950 1.00 77.06 218 THR A N 1
ATOM 1714 C CA . THR A 1 218 ? 37.137 19.631 -17.304 1.00 77.06 218 THR A CA 1
ATOM 1715 C C . THR A 1 218 ? 38.271 20.625 -17.558 1.00 77.06 218 THR A C 1
ATOM 1717 O O . THR A 1 218 ? 38.083 21.809 -17.307 1.00 77.06 218 THR A O 1
ATOM 1720 N N . LYS A 1 219 ? 39.431 20.171 -18.052 1.00 76.31 219 LYS A N 1
ATOM 1721 C CA . LYS A 1 219 ? 40.573 21.011 -18.455 1.00 76.31 219 LYS A CA 1
ATOM 1722 C C . LYS A 1 219 ? 40.726 21.117 -19.980 1.00 76.31 219 LYS A C 1
ATOM 1724 O O . LYS A 1 219 ? 41.559 21.882 -20.455 1.00 76.31 219 LYS A O 1
ATOM 1729 N N . ALA A 1 220 ? 39.932 20.365 -20.744 1.00 75.25 220 ALA A N 1
ATOM 1730 C CA . ALA A 1 220 ? 39.948 20.353 -22.204 1.00 75.25 220 ALA A CA 1
ATOM 1731 C C . ALA A 1 220 ? 39.175 21.559 -22.777 1.00 75.25 220 ALA A C 1
ATOM 1733 O O . ALA A 1 220 ? 37.992 21.460 -23.130 1.00 75.25 220 ALA A O 1
ATOM 1734 N N . HIS A 1 221 ? 39.857 22.705 -22.855 1.00 64.75 221 HIS A N 1
ATOM 1735 C CA . HIS A 1 221 ? 39.354 23.956 -23.426 1.00 64.75 221 HIS A CA 1
ATOM 1736 C C . HIS A 1 221 ? 40.168 24.360 -24.666 1.00 64.75 221 HIS A C 1
ATOM 1738 O O . HIS A 1 221 ? 41.377 24.546 -24.576 1.00 64.75 221 HIS A O 1
ATOM 1744 N N . CYS A 1 222 ? 39.500 24.566 -25.806 1.00 56.56 222 CYS A N 1
ATOM 1745 C CA . CYS A 1 222 ? 40.097 25.164 -27.007 1.00 56.56 222 CYS A CA 1
ATOM 1746 C C . CYS A 1 222 ? 39.279 26.367 -27.491 1.00 56.56 222 CYS A C 1
ATOM 1748 O O . CYS A 1 222 ? 38.057 26.279 -27.649 1.00 56.56 222 CYS A O 1
ATOM 1750 N N . ALA A 1 223 ? 39.982 27.466 -27.768 1.00 48.41 223 ALA A N 1
ATOM 1751 C CA . ALA A 1 223 ? 39.445 28.732 -28.260 1.00 48.41 223 ALA A CA 1
ATOM 1752 C C . ALA A 1 223 ? 39.572 28.821 -29.794 1.00 48.41 223 ALA A C 1
ATOM 1754 O O . ALA A 1 223 ? 40.434 29.526 -30.311 1.00 48.41 223 ALA A O 1
ATOM 1755 N N . GLY A 1 224 ? 38.750 28.063 -30.527 1.00 55.44 224 GLY A N 1
ATOM 1756 C CA . GLY A 1 224 ? 38.775 28.069 -31.993 1.00 55.44 224 GLY A CA 1
ATOM 1757 C C . GLY A 1 224 ? 37.466 27.623 -32.647 1.00 55.44 224 GLY A C 1
ATOM 1758 O O . GLY A 1 224 ? 36.805 26.688 -32.183 1.00 55.44 224 GLY A O 1
ATOM 1759 N N . ASP A 1 225 ? 37.125 28.275 -33.760 1.00 56.25 225 ASP A N 1
ATOM 1760 C CA . ASP A 1 225 ? 35.843 28.128 -34.469 1.00 56.25 225 ASP A CA 1
ATOM 1761 C C . ASP A 1 225 ? 35.718 26.840 -35.306 1.00 56.25 225 ASP A C 1
ATOM 1763 O O . ASP A 1 225 ? 34.627 26.456 -35.720 1.00 56.25 225 ASP A O 1
ATOM 1767 N N . LEU A 1 226 ? 36.822 26.119 -35.529 1.00 65.00 226 LEU A N 1
ATOM 1768 C CA . LEU A 1 226 ? 36.879 24.924 -36.393 1.00 65.00 226 LEU A CA 1
ATOM 1769 C C . LEU A 1 226 ? 36.409 23.617 -35.713 1.00 65.00 226 LEU A C 1
ATOM 1771 O O . LEU A 1 226 ? 36.465 22.537 -36.314 1.00 65.00 226 LEU A O 1
ATOM 1775 N N . VAL A 1 227 ? 35.968 23.693 -34.457 1.00 73.31 227 VAL A N 1
ATOM 1776 C CA . VAL A 1 227 ? 35.637 22.558 -33.576 1.00 73.31 227 VAL A CA 1
ATOM 1777 C C . VAL A 1 227 ? 34.160 22.165 -33.727 1.00 73.31 227 VAL A C 1
ATOM 1779 O O . VAL A 1 227 ? 33.283 23.019 -33.575 1.00 73.31 227 VAL A O 1
ATOM 1782 N N . ARG A 1 228 ? 33.848 20.880 -33.975 1.00 85.25 228 ARG A N 1
ATOM 1783 C CA . ARG A 1 228 ? 32.455 20.433 -34.192 1.00 85.25 228 ARG A CA 1
ATOM 1784 C C . ARG A 1 228 ? 31.568 20.751 -32.984 1.00 85.25 228 ARG A C 1
ATOM 1786 O O . ARG A 1 228 ? 31.971 20.613 -31.828 1.00 85.25 228 ARG A O 1
ATOM 1793 N N . ASN A 1 229 ? 30.335 21.176 -33.254 1.00 82.44 229 ASN A N 1
ATOM 1794 C CA . ASN A 1 229 ? 29.360 21.478 -32.209 1.00 82.44 229 ASN A CA 1
ATOM 1795 C C . ASN A 1 229 ? 28.599 20.211 -31.757 1.00 82.44 229 ASN A C 1
ATOM 1797 O O . ASN A 1 229 ? 28.653 19.160 -32.403 1.00 82.44 229 ASN A O 1
ATOM 1801 N N . LYS A 1 230 ? 27.852 20.323 -30.648 1.00 86.75 230 LYS A N 1
ATOM 1802 C CA . LYS A 1 230 ? 27.038 19.227 -30.092 1.00 86.75 230 LYS A CA 1
ATOM 1803 C C . LYS A 1 230 ? 26.082 18.615 -31.123 1.00 86.75 230 LYS A C 1
ATOM 1805 O O . LYS A 1 230 ? 25.950 17.396 -31.160 1.00 86.75 230 LYS A O 1
ATOM 1810 N N . TYR A 1 231 ? 25.413 19.431 -31.939 1.00 85.38 231 TYR A N 1
ATOM 1811 C CA . TYR A 1 231 ? 24.474 18.929 -32.942 1.00 85.38 231 TYR A CA 1
ATOM 1812 C C . TYR A 1 231 ? 25.205 18.053 -33.964 1.00 85.38 231 TYR A C 1
ATOM 1814 O O . TYR A 1 231 ? 24.832 16.896 -34.128 1.00 85.38 231 TYR A O 1
ATOM 1822 N N . THR A 1 232 ? 26.305 18.547 -34.544 1.00 86.81 232 THR A N 1
ATOM 1823 C CA . THR A 1 232 ? 27.136 17.804 -35.503 1.00 86.81 232 THR A CA 1
ATOM 1824 C C . THR A 1 232 ? 27.612 16.465 -34.940 1.00 86.81 232 THR A C 1
ATOM 1826 O O . THR A 1 232 ? 27.442 15.442 -35.597 1.00 86.81 232 THR A O 1
ATOM 1829 N N . LEU A 1 233 ? 28.170 16.436 -33.724 1.00 89.00 233 LEU A N 1
ATOM 1830 C CA . LEU A 1 233 ? 28.675 15.198 -33.108 1.00 89.00 233 LEU A CA 1
ATOM 1831 C C . LEU A 1 233 ? 27.563 14.158 -32.888 1.00 89.00 233 LEU A C 1
ATOM 1833 O O . LEU A 1 233 ? 27.762 12.966 -33.127 1.00 89.00 233 LEU A O 1
ATOM 1837 N N . MET A 1 234 ? 26.374 14.601 -32.474 1.00 90.12 234 MET A N 1
ATOM 1838 C CA . MET A 1 234 ? 25.249 13.702 -32.212 1.00 90.12 234 MET A CA 1
ATOM 1839 C C . MET A 1 234 ? 24.591 13.183 -33.502 1.00 90.12 234 MET A C 1
ATOM 1841 O O . MET A 1 234 ? 24.205 12.009 -33.549 1.00 90.12 234 MET A O 1
ATOM 1845 N N . THR A 1 235 ? 24.488 14.007 -34.552 1.00 86.75 235 THR A N 1
ATOM 1846 C CA . THR A 1 235 ? 23.754 13.673 -35.788 1.00 86.75 235 THR A CA 1
ATOM 1847 C C . THR A 1 235 ? 24.600 13.064 -36.903 1.00 86.75 235 THR A C 1
ATOM 1849 O O . THR A 1 235 ? 24.062 12.254 -37.652 1.00 86.75 235 THR A O 1
ATOM 1852 N N . CYS A 1 236 ? 25.898 13.379 -37.011 1.00 84.81 236 CYS A N 1
ATOM 1853 C CA . CYS A 1 236 ? 26.752 12.870 -38.095 1.00 84.81 236 CYS A CA 1
ATOM 1854 C C . CYS A 1 236 ? 26.801 11.334 -38.155 1.00 84.81 236 CYS A C 1
ATOM 1856 O O . CYS A 1 236 ? 26.623 10.657 -37.138 1.00 84.81 236 CYS A O 1
ATOM 1858 N N . ASP A 1 237 ? 27.054 10.762 -39.332 1.00 84.62 237 ASP A N 1
ATOM 1859 C CA . ASP A 1 237 ? 27.227 9.313 -39.432 1.00 84.62 237 ASP A CA 1
ATOM 1860 C C . ASP A 1 237 ? 28.479 8.843 -38.668 1.00 84.62 237 ASP A C 1
ATOM 1862 O O . ASP A 1 237 ? 29.495 9.537 -38.599 1.00 84.62 237 ASP A O 1
ATOM 1866 N N . VAL A 1 238 ? 28.411 7.650 -38.074 1.00 87.19 238 VAL A N 1
ATOM 1867 C CA . VAL A 1 238 ? 29.500 7.110 -37.247 1.00 87.19 238 VAL A CA 1
ATOM 1868 C C . VAL A 1 238 ? 30.772 6.829 -38.062 1.00 87.19 238 VAL A C 1
ATOM 1870 O O . VAL A 1 238 ? 31.876 6.948 -37.536 1.00 87.19 238 VAL A O 1
ATOM 1873 N N . THR A 1 239 ? 30.650 6.569 -39.367 1.00 84.69 239 THR A N 1
ATOM 1874 C CA . THR A 1 239 ? 31.803 6.442 -40.271 1.00 84.69 239 THR A CA 1
ATOM 1875 C C . THR A 1 239 ? 32.589 7.752 -40.403 1.00 84.69 239 THR A C 1
ATOM 1877 O O . THR A 1 239 ? 33.822 7.723 -40.430 1.00 84.69 239 THR A O 1
ATOM 1880 N N . ALA A 1 240 ? 31.913 8.907 -40.373 1.00 87.06 240 ALA A N 1
ATOM 1881 C CA . ALA A 1 240 ? 32.552 10.221 -40.429 1.00 87.06 240 ALA A CA 1
ATOM 1882 C C . ALA A 1 240 ? 33.385 10.525 -39.169 1.00 87.06 240 ALA A C 1
ATOM 1884 O O . ALA A 1 240 ? 34.378 11.250 -39.247 1.00 87.06 240 ALA A O 1
ATOM 1885 N N . LEU A 1 241 ? 33.034 9.929 -38.021 1.00 88.62 241 LEU A N 1
ATOM 1886 C CA . LEU A 1 241 ? 33.824 10.028 -36.787 1.00 88.62 241 LEU A CA 1
ATOM 1887 C C . LEU A 1 241 ? 35.164 9.286 -36.879 1.00 88.62 241 LEU A C 1
ATOM 1889 O O . LEU A 1 241 ? 36.085 9.643 -36.158 1.00 88.62 241 LEU A O 1
ATOM 1893 N N . ARG A 1 242 ? 35.304 8.292 -37.766 1.00 88.12 242 ARG A N 1
ATOM 1894 C CA . ARG A 1 242 ? 36.596 7.627 -38.023 1.00 88.12 242 ARG A CA 1
ATOM 1895 C C . ARG A 1 242 ? 37.469 8.434 -38.979 1.00 88.12 242 ARG A C 1
ATOM 1897 O O . ARG A 1 242 ? 38.665 8.567 -38.748 1.00 88.12 242 ARG A O 1
ATOM 1904 N N . GLY A 1 243 ? 36.864 9.007 -40.025 1.00 85.06 243 GLY A N 1
ATOM 1905 C CA . GLY A 1 243 ? 37.565 9.869 -40.986 1.00 85.06 243 GLY A CA 1
ATOM 1906 C C . GLY A 1 243 ? 38.075 11.173 -40.362 1.00 85.06 243 GLY A C 1
ATOM 1907 O O . GLY A 1 243 ? 39.191 11.599 -40.642 1.00 85.06 243 GLY A O 1
ATOM 1908 N N . ARG A 1 244 ? 37.295 11.777 -39.455 1.00 89.06 244 ARG A N 1
ATOM 1909 C CA . ARG A 1 244 ? 37.730 12.885 -38.595 1.00 89.06 244 ARG A CA 1
ATOM 1910 C C . ARG A 1 244 ? 37.496 12.501 -37.134 1.00 89.06 244 ARG A C 1
ATOM 1912 O O . ARG A 1 244 ? 36.414 12.753 -36.595 1.00 89.06 244 ARG A O 1
ATOM 1919 N N . LYS A 1 245 ? 38.516 11.909 -36.508 1.00 91.19 245 LYS A N 1
ATOM 1920 C CA . LYS A 1 245 ? 38.507 11.492 -35.095 1.00 91.19 245 LYS A CA 1
ATOM 1921 C C . LYS A 1 245 ? 38.121 12.634 -34.147 1.00 91.19 245 LYS A C 1
ATOM 1923 O O . LYS A 1 245 ? 38.330 13.803 -34.463 1.00 91.19 245 LYS A O 1
ATOM 1928 N N . VAL A 1 246 ? 37.503 12.298 -33.017 1.00 90.62 246 VAL A N 1
ATOM 1929 C CA . VAL A 1 246 ? 36.980 13.245 -32.017 1.00 90.62 246 VAL A CA 1
ATOM 1930 C C . VAL A 1 246 ? 38.074 13.621 -31.016 1.00 90.62 246 VAL A C 1
ATOM 1932 O O . VAL A 1 246 ? 38.713 12.735 -30.449 1.00 90.62 246 VAL A O 1
ATOM 1935 N N . CYS A 1 247 ? 38.285 14.915 -30.771 1.00 87.88 247 CYS A N 1
ATOM 1936 C CA . CYS A 1 247 ? 39.246 15.379 -29.763 1.00 87.88 247 CYS A CA 1
ATOM 1937 C C . CYS A 1 247 ? 38.599 15.577 -28.380 1.00 87.88 247 CYS A C 1
ATOM 1939 O O . CYS A 1 247 ? 37.371 15.645 -28.249 1.00 87.88 247 CYS A O 1
ATOM 1941 N N . ALA A 1 248 ? 39.421 15.675 -27.331 1.00 88.62 248 ALA A N 1
ATOM 1942 C CA . ALA A 1 248 ? 38.955 15.882 -25.958 1.00 88.62 248 ALA A CA 1
ATOM 1943 C C . ALA A 1 248 ? 38.076 17.143 -25.811 1.00 88.62 248 ALA A C 1
ATOM 1945 O O . ALA A 1 248 ? 37.103 17.135 -25.060 1.00 88.62 248 ALA A O 1
ATOM 1946 N N . GLU A 1 249 ? 38.366 18.200 -26.570 1.00 85.62 249 GLU A N 1
ATOM 1947 C CA . GLU A 1 249 ? 37.681 19.498 -26.539 1.00 85.62 249 GLU A CA 1
ATOM 1948 C C . GLU A 1 249 ? 36.349 19.497 -27.309 1.00 85.62 249 GLU A C 1
ATOM 1950 O O . GLU A 1 249 ? 35.441 20.266 -26.997 1.00 85.62 249 GLU A O 1
ATOM 1955 N N . GLU A 1 250 ? 36.190 18.612 -28.297 1.00 88.94 250 GLU A N 1
ATOM 1956 C CA . GLU A 1 250 ? 34.886 18.317 -28.906 1.00 88.94 250 GLU A CA 1
ATOM 1957 C C . GLU A 1 250 ? 34.004 17.531 -27.930 1.00 88.94 250 GLU A C 1
ATOM 1959 O O . GLU A 1 250 ? 32.808 17.796 -27.801 1.00 88.94 250 GLU A O 1
ATOM 1964 N N . TYR A 1 251 ? 34.602 16.580 -27.211 1.00 90.44 251 TYR A N 1
ATOM 1965 C CA . TYR A 1 251 ? 33.894 15.691 -26.294 1.00 90.44 251 TYR A CA 1
ATOM 1966 C C . TYR A 1 251 ? 33.526 16.367 -24.960 1.00 90.44 251 TYR A C 1
ATOM 1968 O O . TYR A 1 251 ? 32.468 16.084 -24.388 1.00 90.44 251 TYR A O 1
ATOM 1976 N N . SER A 1 252 ? 34.343 17.313 -24.479 1.00 87.75 252 SER A N 1
ATOM 1977 C CA . SER A 1 252 ? 34.074 18.086 -23.258 1.00 87.75 252 SER A CA 1
ATOM 1978 C C . SER A 1 252 ? 32.815 18.956 -23.383 1.00 87.75 252 SER A C 1
ATOM 1980 O O . SER A 1 252 ? 32.069 19.076 -22.410 1.00 87.75 252 SER A O 1
ATOM 1982 N N . ARG A 1 253 ? 32.501 19.451 -24.592 1.00 84.62 253 ARG A N 1
ATOM 1983 C CA . ARG A 1 253 ? 31.284 2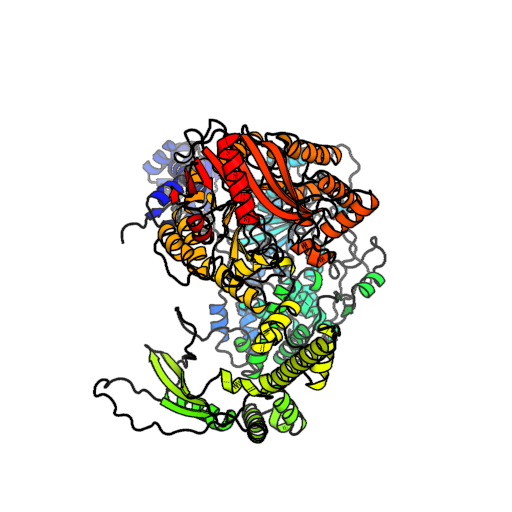0.229 -24.922 1.00 84.62 253 ARG A CA 1
ATOM 1984 C C . ARG A 1 253 ? 29.967 19.446 -24.795 1.00 84.62 253 ARG A C 1
ATOM 1986 O O . ARG A 1 253 ? 28.893 20.048 -24.819 1.00 84.62 253 ARG A O 1
ATOM 1993 N N . LEU A 1 254 ? 30.012 18.117 -24.694 1.00 89.12 254 LEU A N 1
ATOM 1994 C CA . LEU A 1 254 ? 28.829 17.275 -24.499 1.00 89.12 254 LEU A CA 1
ATOM 1995 C C . LEU A 1 254 ? 28.481 17.144 -23.008 1.00 89.12 254 LEU A C 1
ATOM 1997 O O . LEU A 1 254 ? 29.371 17.045 -22.163 1.00 89.12 254 LEU A O 1
ATOM 2001 N N . THR A 1 255 ? 27.184 17.072 -22.687 1.00 89.56 255 THR A N 1
ATOM 2002 C CA . THR A 1 255 ? 26.722 16.702 -21.333 1.00 89.56 255 THR A CA 1
ATOM 2003 C C . THR A 1 255 ? 27.113 15.256 -21.015 1.00 89.56 255 THR A C 1
ATOM 2005 O O . THR A 1 255 ? 27.287 14.459 -21.934 1.00 89.56 255 THR A O 1
ATOM 2008 N N . GLU A 1 256 ? 27.201 14.869 -19.739 1.00 87.50 256 GLU A N 1
ATOM 2009 C CA . GLU A 1 256 ? 27.551 13.488 -19.349 1.00 87.50 256 GLU A CA 1
ATOM 2010 C C . GLU A 1 256 ? 26.650 12.434 -20.021 1.00 87.50 256 GLU A C 1
ATOM 2012 O O . GLU A 1 256 ? 27.136 11.444 -20.570 1.00 87.50 256 GLU A O 1
ATOM 2017 N N . ALA A 1 257 ? 25.340 12.696 -20.085 1.00 89.19 257 ALA A N 1
ATOM 2018 C CA . ALA A 1 257 ? 24.388 11.837 -20.784 1.00 89.19 257 ALA A CA 1
ATOM 2019 C C . ALA A 1 257 ? 24.605 11.813 -22.312 1.00 89.19 257 ALA A C 1
ATOM 2021 O O . ALA A 1 257 ? 24.424 10.771 -22.941 1.00 89.19 257 ALA A O 1
ATOM 2022 N N . ASP A 1 258 ? 25.004 12.931 -22.929 1.00 93.06 258 ASP A N 1
ATOM 2023 C CA . ASP A 1 258 ? 25.299 12.984 -24.367 1.00 93.06 258 ASP A CA 1
ATOM 2024 C C . ASP A 1 258 ? 26.622 12.289 -24.719 1.00 93.06 258 ASP A C 1
ATOM 2026 O O . ASP A 1 258 ? 26.674 11.585 -25.727 1.00 93.06 258 ASP A O 1
ATOM 2030 N N . ARG A 1 259 ? 27.653 12.392 -23.864 1.00 94.19 259 ARG A N 1
ATOM 2031 C CA . ARG A 1 259 ? 28.904 11.619 -23.986 1.00 94.19 259 ARG A CA 1
ATOM 2032 C C . ARG A 1 259 ? 28.595 10.122 -24.031 1.00 94.19 259 ARG A C 1
ATOM 2034 O O . ARG A 1 259 ? 29.039 9.427 -24.938 1.00 94.19 259 ARG A O 1
ATOM 2041 N N . VAL A 1 260 ? 27.752 9.631 -23.123 1.00 95.81 260 VAL A N 1
ATOM 2042 C CA . VAL A 1 260 ? 27.344 8.214 -23.075 1.00 95.81 260 VAL A CA 1
ATOM 2043 C C . VAL A 1 260 ? 26.492 7.794 -24.274 1.00 95.81 260 VAL A C 1
ATOM 2045 O O . VAL A 1 260 ? 26.672 6.695 -24.799 1.00 95.81 260 VAL A O 1
ATOM 2048 N N . ARG A 1 261 ? 25.604 8.662 -24.777 1.00 94.56 261 ARG A N 1
ATOM 2049 C CA . ARG A 1 261 ? 24.862 8.401 -26.026 1.00 94.56 261 ARG A CA 1
ATOM 2050 C C . ARG A 1 261 ? 25.801 8.269 -27.229 1.00 94.56 261 ARG A C 1
ATOM 2052 O O . ARG A 1 261 ? 25.626 7.345 -28.026 1.00 94.56 261 ARG A O 1
ATOM 2059 N N . LEU A 1 262 ? 26.791 9.157 -27.352 1.00 94.69 262 LEU A N 1
ATOM 2060 C CA . LEU A 1 262 ? 27.789 9.110 -28.423 1.00 94.69 262 LEU A CA 1
ATOM 2061 C C . LEU A 1 262 ? 28.698 7.877 -28.290 1.00 94.69 262 LEU A C 1
ATOM 2063 O O . LEU A 1 262 ? 28.910 7.170 -29.273 1.00 94.69 262 LEU A O 1
ATOM 2067 N N . LEU A 1 263 ? 29.136 7.542 -27.074 1.00 95.50 263 LEU A N 1
ATOM 2068 C CA . LEU A 1 263 ? 29.882 6.313 -26.799 1.00 95.50 263 LEU A CA 1
ATOM 2069 C C . LEU A 1 263 ? 29.080 5.063 -27.190 1.00 95.50 263 LEU A C 1
ATOM 2071 O O . LEU A 1 263 ? 29.602 4.201 -27.885 1.00 95.50 263 LEU A O 1
ATOM 2075 N N . ASN A 1 264 ? 27.793 4.977 -26.843 1.00 96.12 264 ASN A N 1
ATOM 2076 C CA . ASN A 1 264 ? 26.938 3.852 -27.239 1.00 96.12 264 ASN A CA 1
ATOM 2077 C C . ASN A 1 264 ? 26.773 3.738 -28.772 1.00 96.12 264 ASN A C 1
ATOM 2079 O O . ASN A 1 264 ? 26.708 2.631 -29.313 1.00 96.12 264 ASN A O 1
ATOM 2083 N N . LYS A 1 265 ? 26.744 4.872 -29.488 1.00 94.12 265 LYS A N 1
ATOM 2084 C CA . LYS A 1 265 ? 26.738 4.924 -30.961 1.00 94.12 265 LYS A CA 1
ATOM 2085 C C . LYS A 1 265 ? 28.042 4.354 -31.542 1.00 94.12 265 LYS A C 1
ATOM 2087 O O . LYS A 1 265 ? 27.972 3.531 -32.452 1.00 94.12 265 LYS A O 1
ATOM 2092 N N . ILE A 1 266 ? 29.192 4.708 -30.962 1.00 95.06 266 ILE A N 1
ATOM 2093 C CA . ILE A 1 266 ? 30.518 4.166 -31.314 1.00 95.06 266 ILE A CA 1
ATOM 2094 C C . ILE A 1 266 ? 30.610 2.662 -30.990 1.00 95.06 266 ILE A C 1
ATOM 2096 O O . ILE A 1 266 ? 30.981 1.869 -31.852 1.00 95.06 266 ILE A O 1
ATOM 2100 N N . MET A 1 267 ? 30.182 2.224 -29.799 1.00 94.62 267 MET A N 1
ATOM 2101 C CA . MET A 1 267 ? 30.192 0.803 -29.414 1.00 94.62 267 MET A CA 1
ATOM 2102 C C . MET A 1 267 ? 29.328 -0.070 -30.338 1.00 94.62 267 MET A C 1
ATOM 2104 O O . MET A 1 267 ? 29.667 -1.224 -30.602 1.00 94.62 267 MET A O 1
ATOM 2108 N N . ASN A 1 268 ? 28.227 0.469 -30.872 1.00 92.38 268 ASN A N 1
ATOM 2109 C CA . ASN A 1 268 ? 27.399 -0.227 -31.859 1.00 92.38 268 ASN A CA 1
ATOM 2110 C C . ASN A 1 268 ? 28.113 -0.429 -33.208 1.00 92.38 268 ASN A C 1
ATOM 2112 O O . ASN A 1 268 ? 27.895 -1.446 -33.861 1.00 92.38 268 ASN A O 1
ATOM 2116 N N . ASP A 1 269 ? 28.956 0.514 -33.620 1.00 92.94 269 ASP A N 1
ATOM 2117 C CA . ASP A 1 269 ? 29.755 0.441 -34.848 1.00 92.94 269 ASP A CA 1
ATOM 2118 C C . ASP A 1 269 ? 30.954 -0.511 -34.687 1.00 92.94 269 ASP A C 1
ATOM 2120 O O . ASP A 1 269 ? 31.145 -1.404 -35.513 1.00 92.94 269 ASP A O 1
ATOM 2124 N N . ILE A 1 270 ? 31.654 -0.445 -33.545 1.00 92.12 270 ILE A N 1
ATOM 2125 C CA . ILE A 1 270 ? 32.662 -1.436 -33.118 1.00 92.12 270 ILE A CA 1
ATOM 2126 C C . ILE A 1 270 ? 32.088 -2.862 -33.177 1.00 92.12 270 ILE A C 1
ATOM 2128 O O . ILE A 1 270 ? 32.685 -3.746 -33.792 1.00 92.12 270 ILE A O 1
ATOM 2132 N N . ARG A 1 271 ? 30.886 -3.079 -32.620 1.00 90.75 271 ARG A N 1
ATOM 2133 C CA . ARG A 1 271 ? 30.171 -4.363 -32.705 1.00 90.75 271 ARG A CA 1
ATOM 2134 C C . ARG A 1 271 ? 29.866 -4.778 -34.147 1.00 90.75 271 ARG A C 1
ATOM 2136 O O . ARG A 1 271 ? 30.026 -5.946 -34.483 1.00 90.75 271 ARG A O 1
ATOM 2143 N N . LYS A 1 272 ? 29.390 -3.857 -34.994 1.00 85.94 272 LYS A N 1
ATOM 2144 C CA . LYS A 1 272 ? 29.043 -4.154 -36.398 1.00 85.94 272 LYS A CA 1
ATOM 2145 C C . LYS A 1 272 ? 30.268 -4.564 -37.222 1.00 85.94 272 LYS A C 1
ATOM 2147 O O . LYS A 1 272 ? 30.157 -5.495 -38.022 1.00 85.94 272 LYS A O 1
ATOM 2152 N N . ARG A 1 273 ? 31.406 -3.891 -37.007 1.00 88.50 273 ARG A N 1
ATOM 2153 C CA . 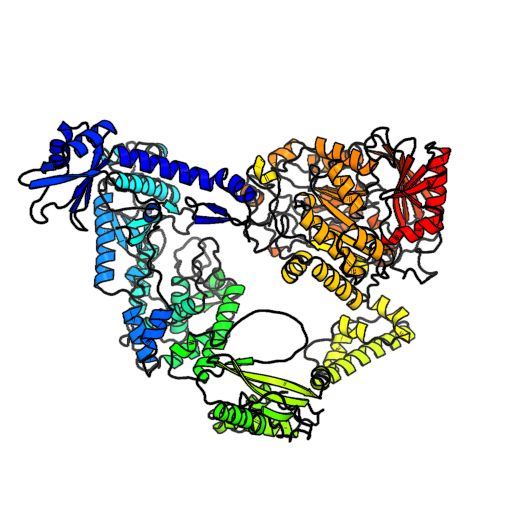ARG A 1 273 ? 32.703 -4.179 -37.646 1.00 88.50 273 ARG A CA 1
ATOM 2154 C C . ARG A 1 273 ? 33.448 -5.375 -37.055 1.00 88.50 273 ARG A C 1
ATOM 2156 O O . ARG A 1 273 ? 34.343 -5.882 -37.712 1.00 88.50 273 ARG A O 1
ATOM 2163 N N . GLY A 1 274 ? 33.131 -5.796 -35.831 1.00 82.00 274 GLY A N 1
ATOM 2164 C CA . GLY A 1 274 ? 33.845 -6.879 -35.151 1.00 82.00 274 GLY A CA 1
ATOM 2165 C C . GLY A 1 274 ? 35.237 -6.503 -34.621 1.00 82.00 274 GLY A C 1
ATOM 2166 O O . GLY A 1 274 ? 35.964 -7.393 -34.190 1.00 82.00 274 GLY A O 1
ATOM 2167 N N . THR A 1 275 ? 35.611 -5.214 -34.588 1.00 84.12 275 THR A N 1
ATOM 2168 C CA . THR A 1 275 ? 36.934 -4.770 -34.090 1.00 84.12 275 THR A CA 1
ATOM 2169 C C . THR A 1 275 ? 37.141 -5.031 -32.597 1.00 84.12 275 THR A C 1
ATOM 2171 O O . THR A 1 275 ? 38.275 -5.120 -32.137 1.00 84.12 275 THR A O 1
ATOM 2174 N N . ALA A 1 276 ? 36.056 -5.209 -31.840 1.00 87.44 276 ALA A N 1
ATOM 2175 C CA . ALA A 1 276 ? 36.081 -5.847 -30.532 1.00 87.44 276 ALA A CA 1
ATOM 2176 C C . ALA A 1 276 ? 34.891 -6.817 -30.393 1.00 87.44 276 ALA A C 1
ATOM 2178 O O . ALA A 1 276 ? 33.814 -6.549 -30.936 1.00 87.44 276 ALA A O 1
ATOM 2179 N N . PRO A 1 277 ? 35.039 -7.920 -29.633 1.00 86.50 277 PRO A N 1
ATOM 2180 C CA . PRO A 1 277 ? 34.005 -8.940 -29.450 1.00 86.50 277 PRO A CA 1
ATOM 2181 C C . PRO A 1 277 ? 32.940 -8.480 -28.438 1.00 86.50 277 PRO A C 1
ATOM 2183 O O . PRO A 1 277 ? 32.829 -9.027 -27.339 1.00 86.50 277 PRO A O 1
ATOM 2186 N N . VAL A 1 278 ? 32.185 -7.443 -28.806 1.00 88.56 278 VAL A N 1
ATOM 2187 C CA . VAL A 1 278 ? 31.183 -6.766 -27.970 1.00 88.56 278 VAL A CA 1
ATOM 2188 C C . VAL A 1 278 ? 29.771 -7.197 -28.357 1.00 88.56 278 VAL A C 1
ATOM 2190 O O . VAL A 1 278 ? 29.410 -7.185 -29.532 1.00 88.56 278 VAL A O 1
ATOM 2193 N N . THR A 1 279 ? 28.942 -7.525 -27.369 1.00 87.25 279 THR A N 1
ATOM 2194 C CA . THR A 1 279 ? 27.507 -7.797 -27.531 1.00 87.25 279 THR A CA 1
ATOM 2195 C C . THR A 1 279 ? 26.671 -7.041 -26.495 1.00 87.25 279 THR A C 1
ATOM 2197 O O . THR A 1 279 ? 27.210 -6.405 -25.589 1.00 87.25 279 THR A O 1
ATOM 2200 N N . ASP A 1 280 ? 25.345 -7.085 -26.666 1.00 84.62 280 ASP A N 1
ATOM 2201 C CA . ASP A 1 280 ? 24.354 -6.703 -25.645 1.00 84.62 280 ASP A CA 1
ATOM 2202 C C . ASP A 1 280 ? 24.481 -5.275 -25.078 1.00 84.62 280 ASP A C 1
ATOM 2204 O O . ASP A 1 280 ? 24.078 -5.014 -23.948 1.00 84.62 280 ASP A O 1
ATOM 2208 N N . GLN A 1 281 ? 25.022 -4.334 -25.861 1.00 90.88 281 GLN A N 1
ATOM 2209 C CA . GLN A 1 281 ? 25.324 -2.989 -25.378 1.00 90.88 281 GLN A CA 1
ATOM 2210 C C . GLN A 1 281 ? 24.105 -2.055 -25.331 1.00 90.88 281 GLN A C 1
ATOM 2212 O O . GLN A 1 281 ? 23.333 -1.982 -26.295 1.00 90.88 281 GLN A O 1
ATOM 2217 N N . TYR A 1 282 ? 23.963 -1.303 -24.237 1.00 91.56 282 TYR A N 1
ATOM 2218 C CA . TYR A 1 282 ? 22.936 -0.274 -24.058 1.00 91.56 282 TYR A CA 1
ATOM 2219 C C . TYR A 1 282 ? 23.376 0.836 -23.077 1.00 91.56 282 TYR A C 1
ATOM 2221 O O . TYR A 1 282 ? 24.187 0.591 -22.182 1.00 91.56 282 TYR A O 1
ATOM 2229 N N . PRO A 1 283 ? 22.854 2.072 -23.211 1.00 92.94 283 PRO A N 1
ATOM 2230 C CA . PRO A 1 283 ? 23.180 3.170 -22.307 1.00 92.94 283 PRO A CA 1
ATOM 2231 C C . PRO A 1 283 ? 22.297 3.160 -21.049 1.00 92.94 283 PRO A C 1
ATOM 2233 O O . PRO A 1 283 ? 21.084 2.959 -21.137 1.00 92.94 283 PRO A O 1
ATOM 2236 N N . ILE A 1 284 ? 22.894 3.471 -19.898 1.00 88.38 284 ILE A N 1
ATOM 2237 C CA . ILE A 1 284 ? 22.223 3.726 -18.617 1.00 88.38 284 ILE A CA 1
ATOM 2238 C C . ILE A 1 284 ? 22.471 5.198 -18.260 1.00 88.38 284 ILE A C 1
ATOM 2240 O O . ILE A 1 284 ? 23.605 5.610 -18.014 1.00 88.38 284 ILE A O 1
ATOM 2244 N N . LEU A 1 285 ? 21.414 6.016 -18.306 1.00 87.12 285 LEU A N 1
ATOM 2245 C CA . LEU A 1 285 ? 21.506 7.487 -18.248 1.00 87.12 285 LEU A CA 1
ATOM 2246 C C . LEU A 1 285 ? 21.009 8.093 -16.925 1.00 87.12 285 LEU A C 1
ATOM 2248 O O . LEU A 1 285 ? 21.229 9.273 -16.675 1.00 87.12 285 LEU A O 1
ATOM 2252 N N . ASP A 1 286 ? 20.323 7.302 -16.105 1.00 73.44 286 ASP A N 1
ATOM 2253 C CA . ASP A 1 286 ? 19.749 7.649 -14.799 1.00 73.44 286 ASP A CA 1
ATOM 2254 C C . ASP A 1 286 ? 20.574 7.114 -13.611 1.00 73.44 286 ASP A C 1
ATOM 2256 O O . ASP A 1 286 ? 20.260 7.386 -12.443 1.00 73.44 286 ASP A O 1
ATOM 2260 N N . ALA A 1 287 ? 21.657 6.391 -13.915 1.00 73.50 287 ALA A N 1
ATOM 2261 C CA . ALA A 1 287 ? 22.739 6.090 -12.990 1.00 73.50 287 ALA A CA 1
ATOM 2262 C C . ALA A 1 287 ? 23.415 7.380 -12.498 1.00 73.50 287 ALA A C 1
ATOM 2264 O O . ALA A 1 287 ? 23.417 8.411 -13.169 1.00 73.50 287 ALA A O 1
ATOM 2265 N N . ARG A 1 288 ? 24.025 7.318 -11.309 1.00 72.56 288 ARG A N 1
ATOM 2266 C CA . ARG A 1 288 ? 24.687 8.479 -10.693 1.00 72.56 288 ARG A CA 1
ATOM 2267 C C . ARG A 1 288 ? 25.872 9.006 -11.515 1.00 72.56 288 ARG A C 1
ATOM 2269 O O . ARG A 1 288 ? 26.134 10.201 -11.496 1.00 72.56 288 ARG A O 1
ATOM 2276 N N . CYS A 1 289 ? 26.578 8.111 -12.195 1.00 82.25 289 CYS A N 1
ATOM 2277 C CA . CYS A 1 289 ? 27.500 8.429 -13.275 1.00 82.25 289 CYS A CA 1
ATOM 2278 C C . CYS A 1 289 ? 26.955 7.685 -14.504 1.00 82.25 289 CYS A C 1
ATOM 2280 O O . CYS A 1 289 ? 26.879 6.454 -14.446 1.00 82.25 289 CYS A O 1
ATOM 2282 N N . PRO A 1 290 ? 26.495 8.382 -15.557 1.00 89.44 290 PRO A N 1
ATOM 2283 C CA . PRO A 1 290 ? 26.002 7.733 -16.767 1.00 89.44 290 PRO A CA 1
ATOM 2284 C C . PRO A 1 290 ? 27.056 6.802 -17.388 1.00 89.44 290 PRO A C 1
ATOM 2286 O O . PRO A 1 290 ? 28.246 7.125 -17.408 1.00 89.44 290 PRO A O 1
ATOM 2289 N N . LEU A 1 291 ? 26.621 5.664 -17.938 1.00 95.06 291 LEU A N 1
ATOM 2290 C CA . LEU A 1 291 ? 27.518 4.637 -18.486 1.00 95.06 291 LEU A CA 1
ATOM 2291 C C . LEU A 1 291 ? 26.892 3.839 -19.639 1.00 95.06 291 LEU A C 1
ATOM 2293 O O . LEU A 1 291 ? 25.678 3.862 -19.847 1.00 95.06 291 LEU A O 1
ATOM 2297 N N . VAL A 1 292 ? 27.719 3.117 -20.395 1.00 95.75 292 VAL A N 1
ATOM 2298 C CA . VAL A 1 292 ? 27.277 2.096 -21.359 1.00 95.75 292 VAL A CA 1
ATOM 2299 C C . VAL A 1 292 ? 27.549 0.722 -20.758 1.00 95.75 292 VAL A C 1
ATOM 2301 O O . VAL A 1 292 ? 28.711 0.364 -20.579 1.00 95.75 292 VAL A O 1
ATOM 2304 N N . ARG A 1 293 ? 26.501 -0.062 -20.487 1.00 94.81 293 ARG A N 1
ATOM 2305 C CA . ARG A 1 293 ? 26.663 -1.481 -20.151 1.00 94.81 293 ARG A CA 1
ATOM 2306 C C . ARG A 1 293 ? 26.811 -2.274 -21.440 1.00 94.81 293 ARG A C 1
ATOM 2308 O O . ARG A 1 293 ? 26.078 -2.030 -22.397 1.00 94.81 293 ARG A O 1
ATOM 2315 N N . LEU A 1 294 ? 27.755 -3.206 -21.478 1.00 93.94 294 LEU A N 1
ATOM 2316 C CA . LEU A 1 294 ? 28.041 -4.060 -22.633 1.00 93.94 294 LEU A CA 1
ATOM 2317 C C . LEU A 1 294 ? 28.654 -5.395 -22.197 1.00 93.94 294 LEU A C 1
ATOM 2319 O O . LEU A 1 294 ? 29.202 -5.501 -21.105 1.00 93.94 294 LEU A O 1
ATOM 2323 N N . THR A 1 295 ? 28.601 -6.421 -23.045 1.00 90.25 295 THR A N 1
ATOM 2324 C CA . THR A 1 295 ? 29.244 -7.714 -22.768 1.00 90.25 295 THR A CA 1
ATOM 2325 C C . THR A 1 295 ? 30.439 -7.931 -23.693 1.00 90.25 295 THR A C 1
ATOM 2327 O O . THR A 1 295 ? 30.306 -7.870 -24.912 1.00 90.25 295 THR A O 1
ATOM 2330 N N . VAL A 1 296 ? 31.613 -8.227 -23.131 1.00 88.75 296 VAL A N 1
ATOM 2331 C CA . VAL A 1 296 ? 32.837 -8.565 -23.879 1.00 88.75 296 VAL A CA 1
ATOM 2332 C C . VAL A 1 296 ? 33.037 -10.082 -23.893 1.00 88.75 296 VAL A C 1
ATOM 2334 O O . VAL A 1 296 ? 32.826 -10.768 -22.889 1.00 88.75 296 VAL A O 1
ATOM 2337 N N . ASN A 1 297 ? 33.431 -10.630 -25.048 1.00 85.19 297 ASN A N 1
ATOM 2338 C CA . ASN A 1 297 ? 33.644 -12.067 -25.280 1.00 85.19 297 ASN A CA 1
ATOM 2339 C C . ASN A 1 297 ? 32.411 -12.954 -24.978 1.00 85.19 297 ASN A C 1
ATOM 2341 O O . ASN A 1 297 ? 32.564 -14.158 -24.777 1.00 85.19 297 ASN A O 1
ATOM 2345 N N . ARG A 1 298 ? 31.196 -12.378 -24.911 1.00 79.31 298 ARG A N 1
ATOM 2346 C CA . ARG A 1 298 ? 29.968 -13.023 -24.385 1.00 79.31 298 ARG A CA 1
ATOM 2347 C C . ARG A 1 298 ? 30.119 -13.610 -22.963 1.00 79.31 298 ARG A C 1
ATOM 2349 O O . ARG A 1 298 ? 29.339 -14.481 -22.584 1.00 79.31 298 ARG A O 1
ATOM 2356 N N . LYS A 1 299 ? 31.115 -13.149 -22.194 1.00 80.69 299 LYS A N 1
ATOM 2357 C CA . LYS A 1 299 ? 31.486 -13.682 -20.869 1.00 80.69 299 LYS A CA 1
ATOM 2358 C C . LYS A 1 299 ? 31.460 -12.615 -19.775 1.00 80.69 299 LYS A C 1
ATOM 2360 O O . LYS A 1 299 ? 30.904 -12.866 -18.713 1.00 80.69 299 LYS A O 1
ATOM 2365 N N . HIS A 1 300 ? 32.040 -11.442 -20.031 1.00 85.50 300 HIS A N 1
ATOM 2366 C CA . HIS A 1 300 ? 32.215 -10.397 -19.017 1.00 85.50 300 HIS A CA 1
ATOM 2367 C C . HIS A 1 300 ? 31.282 -9.220 -19.276 1.00 85.50 300 HIS A C 1
ATOM 2369 O O . HIS A 1 300 ? 31.347 -8.618 -20.347 1.00 85.50 300 HIS A O 1
ATOM 2375 N N . THR A 1 301 ? 30.448 -8.872 -18.300 1.00 89.19 301 THR A N 1
ATOM 2376 C CA . THR A 1 301 ? 29.699 -7.607 -18.300 1.00 89.19 301 THR A CA 1
ATOM 2377 C C . THR A 1 301 ? 30.637 -6.469 -17.908 1.00 89.19 301 THR A C 1
ATOM 2379 O O . THR A 1 301 ? 31.360 -6.575 -16.918 1.00 89.19 301 THR A O 1
ATOM 2382 N N . VAL A 1 302 ? 30.633 -5.400 -18.699 1.00 92.75 302 VAL A N 1
ATOM 2383 C CA . VAL A 1 302 ? 31.445 -4.197 -18.508 1.00 92.75 302 VAL A CA 1
ATOM 2384 C C . VAL A 1 302 ? 30.521 -2.991 -18.432 1.00 92.75 302 VAL A C 1
ATOM 2386 O O . VAL A 1 302 ? 29.753 -2.745 -19.365 1.00 92.75 302 VAL A O 1
ATOM 2389 N N . ASP A 1 303 ? 30.655 -2.223 -17.358 1.00 93.75 303 ASP A N 1
ATOM 2390 C CA . ASP A 1 303 ? 29.960 -0.957 -17.154 1.00 93.75 303 ASP A CA 1
ATOM 2391 C C . ASP A 1 303 ? 30.941 0.177 -17.452 1.00 93.75 303 ASP A C 1
ATOM 2393 O O . ASP A 1 303 ? 31.814 0.501 -16.648 1.00 93.75 303 ASP A O 1
ATOM 2397 N N . LEU A 1 304 ? 30.839 0.728 -18.666 1.00 95.81 304 LEU A N 1
ATOM 2398 C CA . LEU A 1 304 ? 31.803 1.672 -19.225 1.00 95.81 304 LEU A CA 1
ATOM 2399 C C . LEU A 1 304 ? 31.334 3.125 -19.049 1.00 95.81 304 LEU A C 1
ATOM 2401 O O . LEU A 1 304 ? 30.514 3.625 -19.826 1.00 95.81 304 LEU A O 1
ATOM 2405 N N . SER A 1 305 ? 31.873 3.809 -18.040 1.00 94.75 305 SER A N 1
ATOM 2406 C CA . SER A 1 305 ? 31.696 5.250 -17.817 1.00 94.75 305 SER A CA 1
ATOM 2407 C C . SER A 1 305 ? 32.723 6.094 -18.593 1.00 94.75 305 SER A C 1
ATOM 2409 O O . SER A 1 305 ? 33.595 5.578 -19.297 1.00 94.75 305 SER A O 1
ATOM 2411 N N . VAL A 1 306 ? 32.645 7.419 -18.445 1.00 93.06 306 VAL A N 1
ATOM 2412 C CA . VAL A 1 306 ? 33.573 8.397 -19.037 1.00 93.06 306 VAL A CA 1
ATOM 2413 C C . VAL A 1 306 ? 34.096 9.327 -17.939 1.00 93.06 306 VAL A C 1
ATOM 2415 O O . VAL A 1 306 ? 33.303 9.817 -17.142 1.00 93.06 306 VAL A O 1
ATOM 2418 N N . ASP A 1 307 ? 35.405 9.603 -17.924 1.00 89.62 307 ASP A N 1
ATOM 2419 C CA . ASP A 1 307 ? 36.071 10.600 -17.057 1.00 89.62 307 ASP A CA 1
ATOM 2420 C C . ASP A 1 307 ? 35.863 10.397 -15.534 1.00 89.62 307 ASP A C 1
ATOM 2422 O O . ASP A 1 307 ? 35.994 11.324 -14.732 1.00 89.62 307 ASP A O 1
ATOM 2426 N N . ASN A 1 308 ? 35.550 9.169 -15.099 1.00 87.94 308 ASN A N 1
ATOM 2427 C CA . ASN A 1 308 ? 35.201 8.843 -13.712 1.00 87.94 308 ASN A CA 1
ATOM 2428 C C . ASN A 1 308 ? 36.436 8.679 -12.800 1.00 87.94 308 ASN A C 1
ATOM 2430 O O . ASN A 1 308 ? 36.683 7.623 -12.207 1.00 87.94 308 ASN A O 1
ATOM 2434 N N . TYR A 1 309 ? 37.221 9.751 -12.660 1.00 84.81 309 TYR A N 1
ATOM 2435 C CA . TYR A 1 309 ? 38.387 9.796 -11.767 1.00 84.81 309 TYR A CA 1
ATOM 2436 C C . TYR A 1 309 ? 38.027 9.502 -10.307 1.00 84.81 309 TYR A C 1
ATOM 2438 O O . TYR A 1 309 ? 38.837 8.951 -9.563 1.00 84.81 309 TYR A O 1
ATOM 2446 N N . LEU A 1 310 ? 36.803 9.839 -9.895 1.00 81.25 310 LEU A N 1
ATOM 2447 C CA . LEU A 1 310 ? 36.354 9.655 -8.523 1.00 81.25 310 LEU A CA 1
ATOM 2448 C C . LEU A 1 310 ? 36.131 8.177 -8.171 1.00 81.25 310 LEU A C 1
ATOM 2450 O O . LEU A 1 310 ? 36.547 7.736 -7.098 1.00 81.25 310 LEU A O 1
ATOM 2454 N N . GLY A 1 311 ? 35.502 7.407 -9.065 1.00 84.31 311 GLY A N 1
ATOM 2455 C CA . GLY A 1 311 ? 35.358 5.958 -8.912 1.00 84.31 311 GLY A CA 1
ATOM 2456 C C . GLY A 1 311 ? 36.718 5.266 -8.839 1.00 84.31 311 GLY A C 1
ATOM 2457 O O . GLY A 1 311 ? 36.935 4.419 -7.969 1.00 84.31 311 GLY A O 1
ATOM 2458 N N . TYR A 1 312 ? 37.666 5.697 -9.675 1.00 87.06 312 TYR A N 1
ATOM 2459 C CA . TYR A 1 312 ? 39.047 5.214 -9.656 1.00 87.06 312 TYR A CA 1
ATOM 2460 C C . TYR A 1 312 ? 39.755 5.505 -8.321 1.00 87.06 312 TYR A C 1
ATOM 2462 O O . TYR A 1 312 ? 40.232 4.576 -7.669 1.00 87.06 312 TYR A O 1
ATOM 2470 N N . ALA A 1 313 ? 39.765 6.762 -7.861 1.00 85.06 313 ALA A N 1
ATOM 2471 C CA . ALA A 1 313 ? 40.452 7.157 -6.627 1.00 85.06 313 ALA A CA 1
ATOM 2472 C C . ALA A 1 313 ? 39.908 6.431 -5.382 1.00 85.06 313 ALA A C 1
ATOM 2474 O O . ALA A 1 313 ? 40.680 5.920 -4.573 1.00 85.06 313 ALA A O 1
ATOM 2475 N N . LYS A 1 314 ? 38.580 6.296 -5.269 1.00 86.19 314 LYS A N 1
ATOM 2476 C CA . LYS A 1 314 ? 37.924 5.546 -4.182 1.00 86.19 314 LYS A CA 1
ATOM 2477 C C . LYS A 1 314 ? 38.259 4.062 -4.190 1.00 86.19 314 LYS A C 1
ATOM 2479 O O . LYS A 1 314 ? 38.437 3.467 -3.131 1.00 86.19 314 LYS A O 1
ATOM 2484 N N . SER A 1 315 ? 38.350 3.469 -5.378 1.00 89.12 315 SER A N 1
ATOM 2485 C CA . SER A 1 315 ? 38.732 2.064 -5.530 1.00 89.12 315 SER A CA 1
ATOM 2486 C C . SER A 1 315 ? 40.200 1.857 -5.155 1.00 89.12 315 SER A C 1
ATOM 2488 O O . SER A 1 315 ? 40.523 0.891 -4.474 1.00 89.12 315 SER A O 1
ATOM 2490 N N . SER A 1 316 ? 41.077 2.805 -5.504 1.00 89.06 316 SER A N 1
ATOM 2491 C CA . SER A 1 316 ? 42.477 2.797 -5.069 1.00 89.06 316 SER A CA 1
ATOM 2492 C C . SER A 1 316 ? 42.608 2.913 -3.546 1.00 89.06 316 SER A C 1
ATOM 2494 O O . SER A 1 316 ? 43.327 2.121 -2.947 1.00 89.06 316 SER A O 1
ATOM 2496 N N . TRP A 1 317 ? 41.881 3.835 -2.904 1.00 89.12 317 TRP A N 1
ATOM 2497 C CA . TRP A 1 317 ? 41.874 3.963 -1.441 1.00 89.12 317 TRP A CA 1
ATOM 2498 C C . TRP A 1 317 ? 41.363 2.693 -0.753 1.00 89.12 317 TRP A C 1
ATOM 2500 O O . TRP A 1 317 ? 42.021 2.174 0.146 1.00 89.12 317 TRP A O 1
ATOM 2510 N N . LEU A 1 318 ? 40.236 2.138 -1.211 1.00 90.00 318 LEU A N 1
ATOM 2511 C CA . LEU A 1 318 ? 39.686 0.906 -0.645 1.00 90.00 318 LEU A CA 1
ATOM 2512 C C . LEU A 1 318 ? 40.622 -0.295 -0.859 1.00 90.00 318 LEU A C 1
ATOM 2514 O O . LEU A 1 318 ? 40.701 -1.160 0.011 1.00 90.00 318 LEU A O 1
ATOM 2518 N N . LYS A 1 319 ? 41.366 -0.336 -1.976 1.00 92.19 319 LYS A N 1
ATOM 2519 C CA . LYS A 1 319 ? 42.447 -1.308 -2.175 1.00 92.19 319 LYS A CA 1
ATOM 2520 C C . LYS A 1 319 ? 43.520 -1.138 -1.099 1.00 92.19 319 LYS A C 1
ATOM 2522 O O . LYS A 1 319 ? 43.873 -2.129 -0.475 1.00 92.19 319 LYS A O 1
ATOM 2527 N N . SER A 1 320 ? 44.013 0.075 -0.851 1.00 91.81 320 SER A N 1
ATOM 2528 C CA . SER A 1 320 ? 45.018 0.315 0.194 1.00 91.81 320 SER A CA 1
ATOM 2529 C C . SER A 1 320 ? 44.516 -0.103 1.582 1.00 91.81 320 SER A C 1
ATOM 2531 O O . SER A 1 320 ? 45.207 -0.849 2.262 1.00 91.81 320 SER A O 1
ATOM 2533 N N . VAL A 1 321 ? 43.284 0.257 1.964 1.00 91.56 321 VAL A N 1
ATOM 2534 C CA . VAL A 1 321 ? 42.681 -0.163 3.249 1.00 91.56 321 VAL A CA 1
ATOM 2535 C C . VAL A 1 321 ? 42.534 -1.687 3.359 1.00 91.56 321 VAL A C 1
ATOM 2537 O O . VAL A 1 321 ? 42.705 -2.243 4.436 1.00 91.56 321 VAL A O 1
ATOM 2540 N N . ALA A 1 322 ? 42.252 -2.394 2.261 1.00 91.44 322 ALA A N 1
ATOM 2541 C CA . ALA A 1 322 ? 42.146 -3.853 2.286 1.00 91.44 322 ALA A CA 1
ATOM 2542 C C . ALA A 1 322 ? 43.496 -4.580 2.474 1.00 91.44 322 ALA A C 1
ATOM 2544 O O . ALA A 1 322 ? 43.479 -5.757 2.820 1.00 91.44 322 ALA A O 1
ATOM 2545 N N . HIS A 1 323 ? 44.641 -3.920 2.247 1.00 91.75 323 HIS A N 1
ATOM 2546 C CA . HIS A 1 323 ? 45.975 -4.543 2.327 1.00 91.75 323 HIS A CA 1
ATOM 2547 C C . HIS A 1 323 ? 46.935 -3.863 3.318 1.00 91.75 323 HIS A C 1
ATOM 2549 O O . HIS A 1 323 ? 48.063 -4.325 3.435 1.00 91.75 323 HIS A O 1
ATOM 2555 N N . CYS A 1 324 ? 46.518 -2.809 4.030 1.00 92.00 324 CYS A N 1
ATOM 2556 C CA . CYS A 1 324 ? 47.359 -2.148 5.037 1.00 92.00 324 CYS A CA 1
ATOM 2557 C C . CYS A 1 324 ? 47.557 -2.988 6.311 1.00 92.00 324 CYS A C 1
ATOM 2559 O O . CYS A 1 324 ? 48.395 -2.659 7.137 1.00 92.00 324 CYS A O 1
ATOM 2561 N N . ASP A 1 325 ? 46.791 -4.067 6.471 1.00 91.31 325 ASP A N 1
ATOM 2562 C CA . ASP A 1 325 ? 46.927 -5.042 7.549 1.00 91.31 325 ASP A CA 1
ATOM 2563 C C . ASP A 1 325 ? 47.742 -6.258 7.084 1.00 91.31 325 ASP A C 1
ATOM 2565 O O . ASP A 1 325 ? 47.320 -7.028 6.208 1.00 91.31 325 ASP A O 1
ATOM 2569 N N . SER A 1 326 ? 48.906 -6.442 7.710 1.00 85.38 326 SER A N 1
ATOM 2570 C CA . SER A 1 326 ? 49.840 -7.540 7.432 1.00 85.38 326 SER A CA 1
ATOM 2571 C C . SER A 1 326 ? 49.224 -8.928 7.654 1.00 85.38 326 SER A C 1
ATOM 2573 O O . SER A 1 326 ? 49.579 -9.876 6.953 1.00 85.38 326 SER A O 1
ATOM 2575 N N . SER A 1 327 ? 48.250 -9.050 8.564 1.00 86.62 327 SER A N 1
ATOM 2576 C CA . SER A 1 327 ? 47.564 -10.308 8.890 1.00 86.62 327 SER A CA 1
ATOM 2577 C C . SER A 1 327 ? 46.428 -10.673 7.918 1.00 86.62 327 SER A C 1
ATOM 2579 O O . SER A 1 327 ? 45.878 -11.775 7.983 1.00 86.62 327 SER A O 1
ATOM 2581 N N . GLN A 1 328 ? 46.074 -9.765 6.995 1.00 88.69 328 GLN A N 1
ATOM 2582 C CA . GLN A 1 328 ? 44.950 -9.878 6.051 1.00 88.69 328 GLN A CA 1
ATOM 2583 C C . GLN A 1 328 ? 43.553 -10.002 6.701 1.00 88.69 328 GLN A C 1
ATOM 2585 O O . GLN A 1 328 ? 42.568 -10.246 5.993 1.00 88.69 328 GLN A O 1
ATOM 2590 N N . LEU A 1 329 ? 43.424 -9.791 8.014 1.00 91.06 329 LEU A N 1
ATOM 2591 C CA . LEU A 1 329 ? 42.168 -9.810 8.765 1.00 91.06 329 LEU A CA 1
ATOM 2592 C C . LEU A 1 329 ? 41.135 -8.838 8.171 1.00 91.06 329 LEU A C 1
ATOM 2594 O O . LEU A 1 329 ? 39.975 -9.218 7.989 1.00 91.06 329 LEU A O 1
ATOM 2598 N N . ILE A 1 330 ? 41.551 -7.622 7.784 1.00 92.69 330 ILE A N 1
ATOM 2599 C CA . ILE A 1 330 ? 40.664 -6.631 7.138 1.00 92.69 330 ILE A CA 1
ATOM 2600 C C . ILE A 1 330 ? 40.076 -7.192 5.834 1.00 92.69 330 ILE A C 1
ATOM 2602 O O . ILE A 1 330 ? 38.859 -7.151 5.627 1.00 92.69 330 ILE A O 1
ATOM 2606 N N . ARG A 1 331 ? 40.918 -7.759 4.959 1.00 92.81 331 ARG A N 1
ATOM 2607 C CA . ARG A 1 331 ? 40.482 -8.347 3.682 1.00 92.81 331 ARG A CA 1
ATOM 2608 C C . ARG A 1 331 ? 39.513 -9.507 3.905 1.00 92.81 331 ARG A C 1
ATOM 2610 O O . ARG A 1 331 ? 38.451 -9.539 3.276 1.00 92.81 331 ARG A O 1
ATOM 2617 N N . LYS A 1 332 ? 39.844 -10.422 4.825 1.00 92.31 332 LYS A N 1
ATOM 2618 C CA . LYS A 1 332 ? 38.980 -11.551 5.206 1.00 92.31 332 LYS A CA 1
ATOM 2619 C C . LYS A 1 332 ? 37.614 -11.052 5.694 1.00 92.31 332 LYS A C 1
ATOM 2621 O O . LYS A 1 332 ? 36.582 -11.559 5.244 1.00 92.31 332 LYS A O 1
ATOM 2626 N N . PHE A 1 333 ? 37.583 -10.030 6.555 1.00 93.06 333 PHE A N 1
ATOM 2627 C CA . PHE A 1 333 ? 36.359 -9.475 7.150 1.00 93.06 333 PHE A CA 1
ATOM 2628 C C . PHE A 1 333 ? 35.423 -8.872 6.095 1.00 93.06 333 PHE A C 1
ATOM 2630 O O . PHE A 1 333 ? 34.242 -9.218 6.039 1.00 93.06 333 PHE A O 1
ATOM 2637 N N . LEU A 1 334 ? 35.959 -8.037 5.198 1.00 93.31 334 LEU A N 1
ATOM 2638 C CA . LEU A 1 334 ? 35.186 -7.393 4.131 1.00 93.31 334 LEU A CA 1
ATOM 2639 C C . LEU A 1 334 ? 34.553 -8.410 3.163 1.00 93.31 334 LEU A C 1
ATOM 2641 O O . LEU A 1 334 ? 33.394 -8.258 2.765 1.00 93.31 334 LEU A O 1
ATOM 2645 N N . VAL A 1 335 ? 35.291 -9.460 2.784 1.00 92.06 335 VAL A N 1
ATOM 2646 C CA . VAL A 1 335 ? 34.805 -10.493 1.853 1.00 92.06 335 VAL A CA 1
ATOM 2647 C C . VAL A 1 335 ? 33.753 -11.392 2.507 1.00 92.06 335 VAL A C 1
ATOM 2649 O O . VAL A 1 335 ? 32.658 -11.552 1.960 1.00 92.06 335 VAL A O 1
ATOM 2652 N N . SER A 1 336 ? 34.053 -11.953 3.680 1.00 92.31 336 SER A N 1
ATOM 2653 C CA . SER A 1 336 ? 33.148 -12.879 4.377 1.00 92.31 336 SER A CA 1
ATOM 2654 C C . SER A 1 336 ? 31.858 -12.194 4.839 1.00 92.31 336 SER A C 1
ATOM 2656 O O . SER A 1 336 ? 30.782 -12.776 4.698 1.00 92.31 336 SER A O 1
ATOM 2658 N N . PHE A 1 337 ? 31.906 -10.925 5.270 1.00 93.50 337 PHE A N 1
ATOM 2659 C CA . PHE A 1 337 ? 30.687 -10.176 5.582 1.00 93.50 337 PHE A CA 1
ATOM 2660 C C . PHE A 1 337 ? 29.820 -9.977 4.333 1.00 93.50 337 PHE A C 1
ATOM 2662 O O . PHE A 1 337 ? 28.619 -10.236 4.377 1.00 93.50 337 PHE A O 1
ATOM 2669 N N . ARG A 1 338 ? 30.403 -9.609 3.183 1.00 90.50 338 ARG A N 1
ATOM 2670 C CA . ARG A 1 338 ? 29.646 -9.505 1.920 1.00 90.50 338 ARG A CA 1
ATOM 2671 C C . ARG A 1 338 ? 29.002 -10.830 1.508 1.00 90.50 338 ARG A C 1
ATOM 2673 O O . ARG A 1 338 ? 27.870 -10.811 1.026 1.00 90.50 338 ARG A O 1
ATOM 2680 N N . PHE A 1 339 ? 29.677 -11.960 1.717 1.00 90.69 339 PHE A N 1
ATOM 2681 C CA . PHE A 1 339 ? 29.109 -13.289 1.468 1.00 90.69 339 PHE A CA 1
ATOM 2682 C C . PHE A 1 339 ? 27.957 -13.625 2.432 1.00 90.69 339 PHE A C 1
ATOM 2684 O O . PHE A 1 339 ? 26.910 -14.112 2.001 1.00 90.69 339 PHE A O 1
ATOM 2691 N N . TRP A 1 340 ? 28.085 -13.276 3.716 1.00 91.94 340 TRP A N 1
ATOM 2692 C CA . TRP A 1 340 ? 27.009 -13.415 4.703 1.00 91.94 340 TRP A CA 1
ATOM 2693 C C . TRP A 1 340 ? 25.770 -12.563 4.354 1.00 91.94 340 TRP A C 1
ATOM 2695 O O . TRP A 1 340 ? 24.637 -13.031 4.462 1.00 91.94 340 TRP A O 1
ATOM 2705 N N . VAL A 1 341 ? 25.959 -11.330 3.865 1.00 89.88 341 VAL A N 1
ATOM 2706 C CA . VAL A 1 341 ? 24.851 -10.464 3.408 1.00 89.88 341 VAL A CA 1
ATOM 2707 C C . VAL A 1 341 ? 24.202 -11.011 2.123 1.00 89.88 341 VAL A C 1
ATOM 2709 O O . VAL A 1 341 ? 22.984 -10.915 1.967 1.00 89.88 341 VAL A O 1
ATOM 2712 N N . HIS A 1 342 ? 24.983 -11.613 1.217 1.00 85.00 342 HIS A N 1
ATOM 2713 C CA . HIS A 1 342 ? 24.473 -12.245 -0.006 1.00 85.00 342 HIS A CA 1
ATOM 2714 C C . HIS A 1 342 ? 23.600 -13.474 0.294 1.00 85.00 342 HIS A C 1
ATOM 2716 O O . HIS A 1 342 ? 22.453 -13.525 -0.142 1.00 85.00 342 HIS A O 1
ATOM 2722 N N . THR A 1 343 ? 24.112 -14.413 1.095 1.00 86.50 343 THR A N 1
ATOM 2723 C CA . THR A 1 343 ? 23.402 -15.641 1.513 1.00 86.50 343 THR A CA 1
ATOM 2724 C C . THR A 1 343 ? 22.126 -15.361 2.312 1.00 86.50 343 THR A C 1
ATOM 2726 O O . THR A 1 343 ? 21.183 -16.139 2.252 1.00 86.50 343 THR A O 1
ATOM 2729 N N . ASN A 1 344 ? 22.046 -14.219 3.002 1.00 85.50 344 ASN A N 1
ATOM 2730 C CA . ASN A 1 344 ? 20.852 -13.790 3.737 1.00 85.50 344 ASN A CA 1
ATOM 2731 C C . ASN A 1 344 ? 19.840 -12.965 2.909 1.00 85.50 344 ASN A C 1
ATOM 2733 O O . ASN A 1 344 ? 18.935 -12.368 3.497 1.00 85.50 344 ASN A O 1
ATOM 2737 N N . GLU A 1 345 ? 19.985 -12.912 1.578 1.00 82.75 345 GLU A N 1
ATOM 2738 C CA . GLU A 1 345 ? 19.125 -12.167 0.635 1.00 82.75 345 GLU A CA 1
ATOM 2739 C C . GLU A 1 345 ? 19.030 -10.647 0.907 1.00 82.75 345 GLU A C 1
ATOM 2741 O O . GLU A 1 345 ? 18.053 -9.976 0.559 1.00 82.75 345 GLU A O 1
ATOM 2746 N N . LEU A 1 346 ? 20.055 -10.072 1.544 1.00 83.12 346 LEU A N 1
ATOM 2747 C CA . LEU A 1 346 ? 20.091 -8.651 1.914 1.00 83.12 346 LEU A CA 1
ATOM 2748 C C . LEU A 1 346 ? 20.725 -7.754 0.830 1.00 83.12 346 LEU A C 1
ATOM 2750 O O . LEU A 1 346 ? 20.594 -6.530 0.896 1.00 83.12 346 LEU A O 1
ATOM 2754 N N . LEU A 1 347 ? 21.379 -8.351 -0.172 1.00 75.25 347 LEU A N 1
ATOM 2755 C CA . LEU A 1 347 ? 21.768 -7.702 -1.429 1.00 75.25 347 LEU A CA 1
ATOM 2756 C C . LEU A 1 347 ? 20.673 -7.936 -2.479 1.00 75.25 347 LEU A C 1
ATOM 2758 O O . LEU A 1 347 ? 20.320 -9.082 -2.751 1.00 75.25 347 LEU A O 1
ATOM 2762 N N . LYS A 1 348 ? 20.166 -6.865 -3.103 1.00 62.50 348 LYS A N 1
ATOM 2763 C CA . LYS A 1 348 ? 19.216 -6.950 -4.224 1.00 62.50 348 LYS A CA 1
ATOM 2764 C C . LYS A 1 348 ? 19.798 -6.340 -5.493 1.00 62.50 348 LYS A C 1
ATOM 2766 O O . LYS A 1 348 ? 20.247 -5.201 -5.476 1.00 62.50 348 LYS A O 1
ATOM 2771 N N . ASN A 1 349 ? 19.677 -7.072 -6.599 1.00 51.84 349 ASN A N 1
ATOM 2772 C CA . ASN A 1 349 ? 20.153 -6.670 -7.930 1.00 51.84 349 ASN A CA 1
ATOM 2773 C C . ASN A 1 349 ? 19.152 -5.782 -8.705 1.00 51.84 349 ASN A C 1
ATOM 2775 O O . ASN A 1 349 ? 19.298 -5.597 -9.910 1.00 51.84 349 ASN A O 1
ATOM 2779 N N . ASP A 1 350 ? 18.097 -5.276 -8.057 1.00 44.53 350 ASP A N 1
ATOM 2780 C CA . ASP A 1 350 ? 17.032 -4.527 -8.735 1.00 44.53 350 ASP A CA 1
ATOM 2781 C C . ASP A 1 350 ? 17.374 -3.030 -8.811 1.00 44.53 350 ASP A C 1
ATOM 2783 O O . ASP A 1 350 ? 17.102 -2.253 -7.890 1.00 44.53 350 ASP A O 1
ATOM 2787 N N . GLU A 1 351 ? 17.996 -2.637 -9.928 1.00 42.19 351 GLU A N 1
ATOM 2788 C CA . GLU A 1 351 ? 18.552 -1.298 -10.197 1.00 42.19 351 GLU A CA 1
ATOM 2789 C C . GLU A 1 351 ? 17.548 -0.143 -10.005 1.00 42.19 351 GLU A C 1
ATOM 2791 O O . GLU A 1 351 ? 17.943 1.011 -9.833 1.00 42.19 351 GLU A O 1
ATOM 2796 N N . LYS A 1 352 ? 16.241 -0.434 -9.997 1.00 41.44 352 LYS A N 1
ATOM 2797 C CA . LYS A 1 352 ? 15.177 0.572 -9.882 1.00 41.44 352 LYS A CA 1
ATOM 2798 C C . LYS A 1 352 ? 14.927 1.070 -8.456 1.00 41.44 352 LYS A C 1
ATOM 2800 O O . LYS A 1 352 ? 14.367 2.154 -8.285 1.00 41.44 352 LYS A O 1
ATOM 2805 N N . GLN A 1 353 ? 15.342 0.336 -7.420 1.00 45.97 353 GLN A N 1
ATOM 2806 C CA . GLN A 1 353 ? 15.095 0.721 -6.023 1.00 45.97 353 GLN A CA 1
ATOM 2807 C C . GLN A 1 353 ? 16.367 1.234 -5.326 1.00 45.97 353 GLN A C 1
ATOM 2809 O O . GLN A 1 353 ? 17.142 0.471 -4.754 1.00 45.97 353 GLN A O 1
ATOM 2814 N N . ARG A 1 354 ? 16.542 2.565 -5.297 1.00 53.06 354 ARG A N 1
ATOM 2815 C CA . ARG A 1 354 ? 17.665 3.293 -4.653 1.00 53.06 354 ARG A CA 1
ATOM 2816 C C . ARG A 1 354 ? 17.685 3.232 -3.102 1.00 53.06 354 ARG A C 1
ATOM 2818 O O . ARG A 1 354 ? 17.995 4.233 -2.469 1.00 53.06 354 ARG A O 1
ATOM 2825 N N . SER A 1 355 ? 17.282 2.120 -2.482 1.00 59.28 355 SER A N 1
ATOM 2826 C CA . SER A 1 355 ? 17.004 2.028 -1.032 1.00 59.28 355 SER A CA 1
ATOM 2827 C C . SER A 1 355 ? 17.548 0.771 -0.331 1.00 59.28 355 SER A C 1
ATOM 2829 O O . SER A 1 355 ? 17.092 0.441 0.774 1.00 59.28 355 SER A O 1
ATOM 2831 N N . HIS A 1 356 ? 18.474 0.061 -0.985 1.00 69.69 356 HIS A N 1
ATOM 2832 C CA . HIS A 1 356 ? 19.034 -1.239 -0.583 1.00 69.69 356 HIS A CA 1
ATOM 2833 C C . HIS A 1 356 ? 20.543 -1.155 -0.310 1.00 69.69 356 HIS A C 1
ATOM 2835 O O . HIS A 1 356 ? 21.211 -0.210 -0.730 1.00 69.69 356 HIS A O 1
ATOM 2841 N N . PHE A 1 357 ? 21.096 -2.162 0.370 1.00 80.06 357 PHE A N 1
ATOM 2842 C CA . PHE A 1 357 ? 22.547 -2.300 0.518 1.00 80.06 357 PHE A CA 1
ATOM 2843 C C . PHE A 1 357 ? 23.206 -2.664 -0.821 1.00 80.06 357 PHE A C 1
ATOM 2845 O O . PHE A 1 357 ? 22.665 -3.450 -1.596 1.00 80.06 357 PHE A O 1
ATOM 2852 N N . ASN A 1 358 ? 24.412 -2.143 -1.056 1.00 80.31 358 ASN A N 1
ATOM 2853 C CA . ASN A 1 358 ? 25.299 -2.561 -2.142 1.00 80.31 358 ASN A CA 1
ATOM 2854 C C . ASN A 1 358 ? 26.714 -2.826 -1.596 1.00 80.31 358 ASN A C 1
ATOM 2856 O O . ASN A 1 358 ? 27.032 -2.439 -0.469 1.00 80.31 358 ASN A O 1
ATOM 2860 N N . ALA A 1 359 ? 27.573 -3.477 -2.386 1.00 82.75 359 ALA A N 1
ATOM 2861 C CA . ALA A 1 359 ? 28.917 -3.878 -1.957 1.00 82.75 359 ALA A CA 1
ATOM 2862 C C . ALA A 1 359 ? 29.764 -2.716 -1.399 1.00 82.75 359 ALA A C 1
ATOM 2864 O O . ALA A 1 359 ? 30.462 -2.884 -0.402 1.00 82.75 359 ALA A O 1
ATOM 2865 N N . TYR A 1 360 ? 29.670 -1.531 -2.006 1.00 83.19 360 TYR A N 1
ATOM 2866 C CA . TYR A 1 360 ? 30.423 -0.347 -1.598 1.00 83.19 360 TYR A CA 1
ATOM 2867 C C . TYR A 1 360 ? 29.945 0.215 -0.246 1.00 83.19 360 TYR A C 1
ATOM 2869 O O . TYR A 1 360 ? 30.764 0.502 0.624 1.00 83.19 360 TYR A O 1
ATOM 2877 N N . ILE A 1 361 ? 28.625 0.294 -0.033 1.00 83.62 361 ILE A N 1
ATOM 2878 C CA . ILE A 1 361 ? 28.005 0.704 1.241 1.00 83.62 361 ILE A CA 1
ATOM 2879 C C . ILE A 1 361 ? 28.404 -0.249 2.380 1.00 83.62 361 ILE A C 1
ATOM 2881 O O . ILE A 1 361 ? 28.697 0.207 3.483 1.00 83.62 361 ILE A O 1
ATOM 2885 N N . LEU A 1 362 ? 28.447 -1.562 2.117 1.00 89.31 362 LEU A N 1
ATOM 2886 C CA . LEU A 1 362 ? 28.875 -2.561 3.106 1.00 89.31 362 LEU A CA 1
ATOM 2887 C C . LEU A 1 362 ? 30.353 -2.393 3.483 1.00 89.31 362 LEU A C 1
ATOM 2889 O O . LEU A 1 362 ? 30.682 -2.422 4.665 1.00 89.31 362 LEU A O 1
ATOM 2893 N N . ASN A 1 363 ? 31.228 -2.153 2.501 1.00 90.19 363 ASN A N 1
ATOM 2894 C CA . ASN A 1 363 ? 32.647 -1.915 2.764 1.00 90.19 363 ASN A CA 1
ATOM 2895 C C . ASN A 1 363 ? 32.861 -0.645 3.606 1.00 90.19 363 ASN A C 1
ATOM 2897 O O . ASN A 1 363 ? 33.601 -0.692 4.584 1.00 90.19 363 ASN A O 1
ATOM 2901 N N . LEU A 1 364 ? 32.179 0.466 3.288 1.00 87.12 364 LEU A N 1
ATOM 2902 C CA . LEU A 1 364 ? 32.256 1.693 4.095 1.00 87.12 364 LEU A CA 1
ATOM 2903 C C . LEU A 1 364 ? 31.772 1.477 5.535 1.00 87.12 364 LEU A C 1
ATOM 2905 O O . LEU A 1 364 ? 32.410 1.961 6.465 1.00 87.12 364 LEU A O 1
ATOM 2909 N N . LEU A 1 365 ? 30.687 0.720 5.730 1.00 88.81 365 LEU A N 1
ATOM 2910 C CA . LEU A 1 365 ? 30.167 0.389 7.059 1.00 88.81 365 LEU A CA 1
ATOM 2911 C C . LEU A 1 365 ? 31.208 -0.355 7.916 1.00 88.81 365 LEU A C 1
ATOM 2913 O O . LEU A 1 365 ? 31.389 -0.019 9.086 1.00 88.81 365 LEU A O 1
ATOM 2917 N N . CYS A 1 366 ? 31.903 -1.334 7.331 1.00 92.19 366 CYS A N 1
ATOM 2918 C CA . CYS A 1 366 ? 32.990 -2.059 7.988 1.00 92.19 366 CYS A CA 1
ATOM 2919 C C . CYS A 1 366 ? 34.202 -1.158 8.271 1.00 92.19 366 CYS A C 1
ATOM 2921 O O . CYS A 1 366 ? 34.718 -1.177 9.383 1.00 92.19 366 CYS A O 1
ATOM 2923 N N . VAL A 1 367 ? 34.630 -0.337 7.305 1.00 90.50 367 VAL A N 1
ATOM 2924 C CA . VAL A 1 367 ? 35.778 0.573 7.473 1.00 90.50 367 VAL A CA 1
ATOM 2925 C C . VAL A 1 367 ? 35.519 1.599 8.580 1.00 90.50 367 VAL A C 1
ATOM 2927 O O . VAL A 1 367 ? 36.357 1.747 9.464 1.00 90.50 367 VAL A O 1
ATOM 2930 N N . THR A 1 368 ? 34.346 2.243 8.621 1.00 88.31 368 THR A N 1
ATOM 2931 C CA . THR A 1 368 ? 34.027 3.187 9.708 1.00 88.31 368 THR A CA 1
ATOM 2932 C C . THR A 1 368 ? 33.908 2.499 11.070 1.00 88.31 368 THR A C 1
ATOM 2934 O O . THR A 1 368 ? 34.234 3.112 12.081 1.00 88.31 368 THR A O 1
ATOM 2937 N N . TYR A 1 369 ? 33.495 1.229 11.131 1.00 92.75 369 TYR A N 1
ATOM 2938 C CA . TYR A 1 369 ? 33.544 0.463 12.379 1.00 92.75 369 TYR A CA 1
ATOM 2939 C C . TYR A 1 369 ? 34.988 0.220 12.856 1.00 92.75 369 TYR A C 1
ATOM 2941 O O . TYR A 1 369 ? 35.288 0.476 14.019 1.00 92.75 369 TYR A O 1
ATOM 2949 N N . LEU A 1 370 ? 35.897 -0.190 11.963 1.00 92.94 370 LEU A N 1
ATOM 2950 C CA . LEU A 1 370 ? 37.317 -0.373 12.298 1.00 92.94 370 LEU A CA 1
ATOM 2951 C C . LEU A 1 370 ? 37.971 0.942 12.765 1.00 92.94 370 LEU A C 1
ATOM 2953 O O . LEU A 1 370 ? 38.750 0.931 13.717 1.00 92.94 370 LEU A O 1
ATOM 2957 N N . GLN A 1 371 ? 37.605 2.075 12.155 1.00 91.75 371 GLN A N 1
ATOM 2958 C CA . GLN A 1 371 ? 38.034 3.412 12.587 1.00 91.75 371 GLN A CA 1
ATOM 2959 C C . GLN A 1 371 ? 37.487 3.784 13.974 1.00 91.75 371 GLN A C 1
ATOM 2961 O O . GLN A 1 371 ? 38.249 4.207 14.838 1.00 91.75 371 GLN A O 1
ATOM 2966 N N . LEU A 1 372 ? 36.192 3.555 14.230 1.00 90.75 372 LEU A N 1
ATOM 2967 C CA . LEU A 1 372 ? 35.554 3.801 15.533 1.00 90.75 372 LEU A CA 1
ATOM 2968 C C . LEU A 1 372 ? 36.168 2.979 16.679 1.00 90.75 372 LEU A C 1
ATOM 2970 O O . LEU A 1 372 ? 36.083 3.386 17.838 1.00 90.75 372 LEU A O 1
ATOM 2974 N N . CYS A 1 373 ? 36.757 1.825 16.368 1.00 90.25 373 CYS A N 1
ATOM 2975 C CA . CYS A 1 373 ? 37.480 0.979 17.316 1.00 90.25 373 CYS A CA 1
ATOM 2976 C C . CYS A 1 373 ? 38.984 1.303 17.421 1.00 90.25 373 CYS A C 1
ATOM 2978 O O . CYS A 1 373 ? 39.684 0.630 18.174 1.00 90.25 373 CYS A O 1
ATOM 2980 N N . ASN A 1 374 ? 39.478 2.322 16.705 1.00 90.19 374 ASN A N 1
ATOM 2981 C CA . ASN A 1 374 ? 40.896 2.686 16.579 1.00 90.19 374 ASN A CA 1
ATOM 2982 C C . ASN A 1 374 ? 41.802 1.564 16.020 1.00 90.19 374 ASN A C 1
ATOM 2984 O O . ASN A 1 374 ? 43.000 1.553 16.290 1.00 90.19 374 ASN A O 1
ATOM 2988 N N . TYR A 1 375 ? 41.257 0.630 15.230 1.00 90.81 375 TYR A N 1
ATOM 2989 C CA . TYR A 1 375 ? 42.047 -0.417 14.560 1.00 90.81 375 TYR A CA 1
ATOM 2990 C C . TYR A 1 375 ? 42.734 0.081 13.282 1.00 90.81 375 TYR A C 1
ATOM 2992 O O . TYR A 1 375 ? 43.765 -0.450 12.885 1.00 90.81 375 TYR A O 1
ATOM 3000 N N . ILE A 1 376 ? 42.177 1.112 12.646 1.00 91.25 376 ILE A N 1
ATOM 3001 C CA . ILE A 1 376 ? 42.792 1.842 11.532 1.00 91.25 376 ILE A CA 1
ATOM 3002 C C . ILE A 1 376 ? 42.567 3.347 11.734 1.00 91.25 376 ILE A C 1
ATOM 3004 O O . ILE A 1 376 ? 41.548 3.729 12.319 1.00 91.25 376 ILE A O 1
ATOM 3008 N N . PRO A 1 377 ? 43.475 4.219 11.264 1.00 88.88 377 PRO A N 1
ATOM 3009 C CA . PRO A 1 377 ? 43.315 5.658 11.430 1.00 88.88 377 PRO A CA 1
ATOM 3010 C C . PRO A 1 377 ? 42.117 6.229 10.635 1.00 88.88 377 PRO A C 1
ATOM 3012 O O . PRO A 1 377 ? 41.651 5.633 9.652 1.00 88.88 377 PRO A O 1
ATOM 3015 N N . PRO A 1 378 ? 41.629 7.429 11.011 1.00 87.31 378 PRO A N 1
ATOM 3016 C CA . PRO A 1 378 ? 40.797 8.268 10.147 1.00 87.31 378 PRO A CA 1
ATOM 3017 C C . PRO A 1 378 ? 41.439 8.497 8.767 1.00 87.31 378 PRO A C 1
ATOM 3019 O O . PRO A 1 378 ? 42.646 8.325 8.597 1.00 87.31 378 PRO A O 1
ATOM 3022 N N . LEU A 1 379 ? 40.647 8.881 7.764 1.00 83.88 379 LEU A N 1
ATOM 3023 C CA . LEU A 1 379 ? 41.135 9.044 6.389 1.00 83.88 379 LEU A CA 1
ATOM 3024 C C . LEU A 1 379 ? 42.219 10.131 6.285 1.00 83.88 379 LEU A C 1
ATOM 3026 O O . LEU A 1 379 ? 41.972 11.302 6.566 1.00 83.88 379 LEU A O 1
ATOM 3030 N N . GLN A 1 380 ? 43.406 9.742 5.816 1.00 84.81 380 GLN A N 1
ATOM 3031 C CA . GLN A 1 380 ? 44.560 10.629 5.660 1.00 84.81 380 GLN A CA 1
ATOM 3032 C C . GLN A 1 380 ? 44.701 11.153 4.223 1.00 84.81 380 GLN A C 1
ATOM 3034 O O . GLN A 1 380 ? 44.192 10.571 3.257 1.00 84.81 380 GLN A O 1
ATOM 3039 N N . ARG A 1 381 ? 45.414 12.275 4.087 1.00 82.38 381 ARG A N 1
ATOM 3040 C CA . ARG A 1 381 ? 45.722 12.945 2.817 1.00 82.38 381 ARG A CA 1
ATOM 3041 C C . ARG A 1 381 ? 47.227 13.070 2.618 1.00 82.38 381 ARG A C 1
ATOM 3043 O O . ARG A 1 381 ? 47.966 13.104 3.597 1.00 82.38 381 ARG A O 1
ATOM 3050 N N . ALA A 1 382 ? 47.670 13.176 1.368 1.00 83.69 382 ALA A N 1
ATOM 3051 C CA . ALA A 1 382 ? 49.071 13.469 1.078 1.00 83.69 382 ALA A CA 1
ATOM 3052 C C . ALA A 1 382 ? 49.383 14.951 1.345 1.00 83.69 382 ALA A C 1
ATOM 3054 O O . ALA A 1 382 ? 48.494 15.801 1.298 1.00 83.69 382 ALA A O 1
ATOM 3055 N N . GLU A 1 383 ? 50.654 15.293 1.557 1.00 80.31 383 GLU A N 1
ATOM 3056 C CA . GLU A 1 383 ? 51.077 16.699 1.674 1.00 80.31 383 GLU A CA 1
ATOM 3057 C C . GLU A 1 383 ? 50.768 17.488 0.390 1.00 80.31 383 GLU A C 1
ATOM 3059 O O . GLU A 1 383 ? 50.267 18.612 0.431 1.00 80.31 383 GLU A O 1
ATOM 3064 N N . LYS A 1 384 ? 51.002 16.867 -0.775 1.00 79.25 384 LYS A N 1
ATOM 3065 C CA . LYS A 1 384 ? 50.723 17.457 -2.086 1.00 79.25 384 LYS A CA 1
ATOM 3066 C C . LYS A 1 384 ? 49.317 17.091 -2.565 1.00 79.25 384 LYS A C 1
ATOM 3068 O O . LYS A 1 384 ? 49.095 16.008 -3.103 1.00 79.25 384 LYS A O 1
ATOM 3073 N N . GLY A 1 385 ? 48.386 18.031 -2.404 1.00 75.06 385 GLY A N 1
ATOM 3074 C CA . GLY A 1 385 ? 46.993 17.881 -2.831 1.00 75.06 385 GLY A CA 1
ATOM 3075 C C . GLY A 1 385 ? 46.826 17.609 -4.333 1.00 75.06 385 GLY A C 1
ATOM 3076 O O . GLY A 1 385 ? 47.452 18.264 -5.169 1.00 75.06 385 GLY A O 1
ATOM 3077 N N . VAL A 1 386 ? 45.933 16.681 -4.686 1.00 76.75 386 VAL A N 1
ATOM 3078 C CA . VAL A 1 386 ? 45.555 16.362 -6.072 1.00 76.75 386 VAL A CA 1
ATOM 3079 C C . VAL A 1 386 ? 44.073 16.665 -6.257 1.00 76.75 386 VAL A C 1
ATOM 3081 O O . VAL A 1 386 ? 43.225 15.989 -5.679 1.00 76.75 386 VAL A O 1
ATOM 3084 N N . ILE A 1 387 ? 43.755 17.673 -7.075 1.00 75.12 387 ILE A N 1
ATOM 3085 C CA . ILE A 1 387 ? 42.375 18.118 -7.326 1.00 75.12 387 ILE A CA 1
ATOM 3086 C C . ILE A 1 387 ? 41.940 17.747 -8.747 1.00 75.12 387 ILE A C 1
ATOM 3088 O O . ILE A 1 387 ? 42.571 18.152 -9.729 1.00 75.12 387 ILE A O 1
ATOM 3092 N N . VAL A 1 388 ? 40.827 17.017 -8.858 1.00 68.19 388 VAL A N 1
ATOM 3093 C CA . VAL A 1 388 ? 40.197 16.634 -10.130 1.00 68.19 388 VAL A CA 1
ATOM 3094 C C . VAL A 1 388 ? 38.691 16.870 -10.053 1.00 68.19 388 VAL A C 1
ATOM 3096 O O . VAL A 1 388 ? 38.032 16.442 -9.110 1.00 68.19 388 VAL A O 1
ATOM 3099 N N . ASN A 1 389 ? 38.138 17.566 -11.051 1.00 65.19 389 ASN A N 1
ATOM 3100 C CA . ASN A 1 389 ? 36.711 17.904 -11.156 1.00 65.19 389 ASN A CA 1
ATOM 3101 C C . ASN A 1 389 ? 36.140 18.569 -9.878 1.00 65.19 389 ASN A C 1
ATOM 3103 O O . ASN A 1 389 ? 34.998 18.321 -9.505 1.00 65.19 389 ASN A O 1
ATOM 3107 N N . GLY A 1 390 ? 36.954 19.393 -9.201 1.00 65.31 390 GLY A N 1
ATOM 3108 C CA . GLY A 1 390 ? 36.612 20.082 -7.946 1.00 65.31 390 GLY A CA 1
ATOM 3109 C C . GLY A 1 390 ? 36.862 19.282 -6.659 1.00 65.31 390 GLY A C 1
ATOM 3110 O O . GLY A 1 390 ? 36.752 19.845 -5.575 1.00 65.31 390 GLY A O 1
ATOM 3111 N N . TRP A 1 391 ? 37.243 18.005 -6.752 1.00 70.69 391 TRP A N 1
ATOM 3112 C CA . TRP A 1 391 ? 37.425 17.118 -5.598 1.00 70.69 391 TRP A CA 1
ATOM 3113 C C . TRP A 1 391 ? 38.899 16.846 -5.310 1.00 70.69 391 TRP A C 1
ATOM 3115 O O . TRP A 1 391 ? 39.666 16.540 -6.225 1.00 70.69 391 TRP A O 1
ATOM 3125 N N . ARG A 1 392 ? 39.280 16.891 -4.030 1.00 76.19 392 ARG A N 1
ATOM 3126 C CA . ARG A 1 392 ? 40.591 16.445 -3.546 1.00 76.19 392 ARG A CA 1
ATOM 3127 C C . ARG A 1 392 ? 40.617 14.910 -3.459 1.00 76.19 392 ARG A C 1
ATOM 3129 O O . ARG A 1 392 ? 39.769 14.326 -2.788 1.00 76.19 392 ARG A O 1
ATOM 3136 N N . ILE A 1 393 ? 41.564 14.252 -4.130 1.00 77.38 393 ILE A N 1
ATOM 3137 C CA . ILE A 1 393 ? 41.592 12.782 -4.315 1.00 77.38 393 ILE A CA 1
ATOM 3138 C C . ILE A 1 393 ? 42.909 12.097 -3.898 1.00 77.38 393 ILE A C 1
ATOM 3140 O O . ILE A 1 393 ? 43.086 10.904 -4.132 1.00 77.38 393 ILE A O 1
ATOM 3144 N N . ASP A 1 394 ? 43.832 12.823 -3.267 1.00 82.38 394 ASP A N 1
ATOM 3145 C CA . ASP A 1 394 ? 45.089 12.297 -2.715 1.00 82.38 394 ASP A CA 1
ATOM 3146 C C . ASP A 1 394 ? 44.870 11.589 -1.369 1.00 82.38 394 ASP A C 1
ATOM 3148 O O . ASP A 1 394 ? 45.012 12.185 -0.307 1.00 82.38 394 ASP A O 1
ATOM 3152 N N . PHE A 1 395 ? 44.477 10.318 -1.405 1.00 85.19 395 PHE A N 1
ATOM 3153 C CA . PHE A 1 395 ? 44.324 9.489 -0.206 1.00 85.19 395 PHE A CA 1
ATOM 3154 C C . PHE A 1 395 ? 45.641 8.824 0.206 1.00 85.19 395 PHE A C 1
ATOM 3156 O O . PHE A 1 395 ? 46.370 8.320 -0.648 1.00 85.19 395 PHE A O 1
ATOM 3163 N N . VAL A 1 396 ? 45.893 8.749 1.514 1.00 86.19 396 VAL A N 1
ATOM 3164 C CA . VAL A 1 396 ? 46.992 7.973 2.114 1.00 86.19 396 VAL A CA 1
ATOM 3165 C C . VAL A 1 396 ? 46.408 6.996 3.138 1.00 86.19 396 VAL A C 1
ATOM 3167 O O . VAL A 1 396 ? 45.368 7.266 3.743 1.00 86.19 396 VAL A O 1
ATOM 3170 N N . VAL A 1 397 ? 47.047 5.838 3.291 1.00 88.00 397 VAL A N 1
ATOM 3171 C CA . VAL A 1 397 ? 46.708 4.806 4.279 1.00 88.00 397 VAL A CA 1
ATOM 3172 C C . VAL A 1 397 ? 48.018 4.348 4.913 1.00 88.00 397 VAL A C 1
ATOM 3174 O O . VAL A 1 397 ? 48.961 4.054 4.183 1.00 88.00 397 VAL A O 1
ATOM 3177 N N . ALA A 1 398 ? 48.075 4.325 6.243 1.00 88.12 398 ALA A N 1
ATOM 3178 C CA . ALA A 1 398 ? 49.205 3.794 6.997 1.00 88.12 398 ALA A CA 1
ATOM 3179 C C . ALA A 1 398 ? 49.041 2.286 7.236 1.00 88.12 398 ALA A C 1
ATOM 3181 O O . ALA A 1 398 ? 47.913 1.808 7.394 1.00 88.12 398 ALA A O 1
ATOM 3182 N N . ASP A 1 399 ? 50.159 1.565 7.292 1.00 89.94 399 ASP A N 1
ATOM 3183 C CA . ASP A 1 399 ? 50.180 0.143 7.637 1.00 89.94 399 ASP A CA 1
ATOM 3184 C C . ASP A 1 399 ? 49.825 -0.080 9.117 1.00 89.94 399 ASP A C 1
ATOM 3186 O O . ASP A 1 399 ? 50.108 0.755 9.982 1.00 89.94 399 ASP A O 1
ATOM 3190 N N . VAL A 1 400 ? 49.188 -1.214 9.403 1.00 90.88 400 VAL A N 1
ATOM 3191 C CA . VAL A 1 400 ? 48.733 -1.642 10.731 1.00 90.88 400 VAL A CA 1
ATOM 3192 C C . VAL A 1 400 ? 48.998 -3.137 10.937 1.00 90.88 400 VAL A C 1
ATOM 3194 O O . VAL A 1 400 ? 49.143 -3.902 9.983 1.00 90.88 400 VAL A O 1
ATOM 3197 N N . ASP A 1 401 ? 49.009 -3.568 12.195 1.00 87.94 401 ASP A N 1
ATOM 3198 C CA . ASP A 1 401 ? 49.036 -4.980 12.578 1.00 87.94 401 ASP A CA 1
ATOM 3199 C C . ASP A 1 401 ? 47.811 -5.285 13.449 1.00 87.94 401 ASP A C 1
ATOM 3201 O O . ASP A 1 401 ? 47.634 -4.696 14.517 1.00 87.94 401 ASP A O 1
ATOM 3205 N N . LEU A 1 402 ? 46.950 -6.186 12.968 1.00 88.31 402 LEU A N 1
ATOM 3206 C CA . LEU A 1 402 ? 45.737 -6.634 13.658 1.00 88.31 402 LEU A CA 1
ATOM 3207 C C . LEU A 1 402 ? 45.815 -8.093 14.137 1.00 88.31 402 LEU A C 1
ATOM 3209 O O . LEU A 1 402 ? 44.794 -8.667 14.517 1.00 88.31 402 LEU A O 1
ATOM 3213 N N . SER A 1 403 ? 47.013 -8.685 14.186 1.00 83.38 403 SER A N 1
ATOM 3214 C CA . SER A 1 403 ? 47.257 -10.071 14.626 1.00 83.38 403 SER A CA 1
ATOM 3215 C C . SER A 1 403 ? 46.735 -10.405 16.033 1.00 83.38 403 SER A C 1
ATOM 3217 O O . SER A 1 403 ? 46.507 -11.573 16.348 1.00 83.38 403 SER A O 1
ATOM 3219 N N . CYS A 1 404 ? 46.490 -9.398 16.877 1.00 81.62 404 CYS A N 1
ATOM 3220 C CA . CYS A 1 404 ? 45.920 -9.551 18.217 1.00 81.62 404 CYS A CA 1
ATOM 3221 C C . CYS A 1 404 ? 44.385 -9.740 18.253 1.00 81.62 404 CYS A C 1
ATOM 3223 O O . CYS A 1 404 ? 43.825 -9.994 19.324 1.00 81.62 404 CYS A O 1
ATOM 3225 N N . LEU A 1 405 ? 43.687 -9.605 17.118 1.00 84.12 405 LEU A N 1
ATOM 3226 C CA . LEU A 1 405 ? 42.232 -9.748 17.018 1.00 84.12 405 LEU A CA 1
ATOM 3227 C C . LEU A 1 405 ? 41.829 -11.121 16.476 1.00 84.12 405 LEU A C 1
ATOM 3229 O O . LEU A 1 405 ? 42.249 -11.534 15.397 1.00 84.12 405 LEU A O 1
ATOM 3233 N N . THR A 1 406 ? 40.919 -11.797 17.180 1.00 82.62 406 THR A N 1
ATOM 3234 C CA . THR A 1 406 ? 40.287 -13.020 16.673 1.00 82.62 406 THR A CA 1
ATOM 3235 C C . THR A 1 406 ? 39.085 -12.686 15.784 1.00 82.62 406 THR A C 1
ATOM 3237 O O . THR A 1 406 ? 38.342 -11.723 16.007 1.00 82.62 406 THR A O 1
ATOM 3240 N N . PHE A 1 407 ? 38.907 -13.476 14.728 1.00 83.88 407 PHE A N 1
ATOM 3241 C CA . PHE A 1 407 ? 37.976 -13.162 13.644 1.00 83.88 407 PHE A CA 1
ATOM 3242 C C . PHE A 1 407 ? 36.497 -13.331 14.043 1.00 83.88 407 PHE A C 1
ATOM 3244 O O . PHE A 1 407 ? 35.641 -12.539 13.645 1.00 83.88 407 PHE A O 1
ATOM 3251 N N . ASP A 1 408 ? 36.211 -14.308 14.906 1.00 82.44 408 ASP A N 1
ATOM 3252 C CA . ASP A 1 408 ? 34.911 -14.540 15.544 1.00 82.44 408 ASP A CA 1
ATOM 3253 C C . ASP A 1 408 ? 34.466 -13.329 16.389 1.00 82.44 408 ASP A C 1
ATOM 3255 O O . ASP A 1 408 ? 33.320 -12.870 16.303 1.00 82.44 408 ASP A O 1
ATOM 3259 N N . LYS A 1 409 ? 35.399 -12.762 17.164 1.00 85.56 409 LYS A N 1
ATOM 3260 C CA . LYS A 1 409 ? 35.170 -11.618 18.045 1.00 85.56 409 LYS A CA 1
ATOM 3261 C C . LYS A 1 409 ? 34.877 -10.364 17.234 1.00 85.56 409 LYS A C 1
ATOM 3263 O O . LYS A 1 409 ? 33.904 -9.674 17.532 1.00 85.56 409 LYS A O 1
ATOM 3268 N N . LEU A 1 410 ? 35.646 -10.123 16.168 1.00 89.88 410 LEU A N 1
ATOM 3269 C CA . LEU A 1 410 ? 35.423 -9.005 15.249 1.00 89.88 410 LEU A CA 1
ATOM 3270 C C . LEU A 1 410 ? 34.002 -9.030 14.656 1.00 89.88 410 LEU A C 1
ATOM 3272 O O . LEU A 1 410 ? 33.302 -8.017 14.678 1.00 89.88 410 LEU A O 1
ATOM 3276 N N . PHE A 1 411 ? 33.534 -10.196 14.193 1.00 89.81 411 PHE A N 1
ATOM 3277 C CA . PHE A 1 411 ? 32.166 -10.366 13.684 1.00 89.81 411 PHE A CA 1
ATOM 3278 C C . PHE A 1 411 ? 31.092 -10.115 14.745 1.00 89.81 411 PHE A C 1
ATOM 3280 O O . PHE A 1 411 ? 30.113 -9.402 14.502 1.00 89.81 411 PHE A O 1
ATOM 3287 N N . LYS A 1 412 ? 31.275 -10.700 15.930 1.00 89.75 412 LYS A N 1
ATOM 3288 C CA . LYS A 1 412 ? 30.346 -10.598 17.057 1.00 89.75 412 LYS A CA 1
ATOM 3289 C C . LYS A 1 412 ? 30.188 -9.152 17.528 1.00 89.75 412 LYS A C 1
ATOM 3291 O O . LYS A 1 412 ? 29.058 -8.673 17.658 1.00 89.75 412 LYS A O 1
ATOM 3296 N N . ASP A 1 413 ? 31.298 -8.452 17.736 1.00 91.94 413 ASP A N 1
ATOM 3297 C CA . ASP A 1 413 ? 31.305 -7.080 18.240 1.00 91.94 413 ASP A CA 1
ATOM 3298 C C . ASP A 1 413 ? 30.765 -6.099 17.180 1.00 91.94 413 ASP A C 1
ATOM 3300 O O . ASP A 1 413 ? 29.973 -5.212 17.515 1.00 91.94 413 ASP A O 1
ATOM 3304 N N . PHE A 1 414 ? 31.053 -6.324 15.890 1.00 94.44 414 PHE A N 1
ATOM 3305 C CA . PHE A 1 414 ? 30.449 -5.585 14.775 1.00 94.44 414 PHE A CA 1
ATOM 3306 C C . PHE A 1 414 ? 28.923 -5.761 14.695 1.00 94.44 414 PHE A C 1
ATOM 3308 O O . PHE A 1 414 ? 28.187 -4.780 14.546 1.00 94.44 414 PHE A O 1
ATOM 3315 N N . PHE A 1 415 ? 28.411 -6.991 14.833 1.00 94.31 415 PHE A N 1
ATOM 3316 C CA . PHE A 1 415 ? 26.964 -7.250 14.796 1.00 94.31 415 PHE A CA 1
ATOM 3317 C C . PHE A 1 415 ? 26.255 -6.613 15.998 1.00 94.31 415 PHE A C 1
ATOM 3319 O O . PHE A 1 415 ? 25.192 -6.007 15.838 1.00 94.31 415 PHE A O 1
ATOM 3326 N N . ILE A 1 416 ? 26.851 -6.686 17.194 1.00 92.56 416 ILE A N 1
ATOM 3327 C CA . ILE A 1 416 ? 26.336 -6.015 18.398 1.00 92.56 416 ILE A CA 1
ATOM 3328 C C . ILE A 1 416 ? 26.299 -4.493 18.192 1.00 92.56 416 ILE A C 1
ATOM 3330 O O . ILE A 1 416 ? 25.262 -3.873 18.450 1.00 92.56 416 ILE A O 1
ATOM 3334 N N . TRP A 1 417 ? 27.382 -3.903 17.677 1.00 93.56 417 TRP A N 1
ATOM 3335 C CA . TRP A 1 417 ? 27.464 -2.477 17.353 1.00 93.56 417 TRP A CA 1
ATOM 3336 C C . TRP A 1 417 ? 26.372 -2.049 16.363 1.00 93.56 417 TRP A C 1
ATOM 3338 O O . TRP A 1 417 ? 25.625 -1.111 16.647 1.00 93.56 417 TRP A O 1
ATOM 3348 N N . PHE A 1 418 ? 26.197 -2.764 15.247 1.00 92.12 418 PHE A N 1
ATOM 3349 C CA . PHE A 1 418 ? 25.198 -2.411 14.232 1.00 92.12 418 PHE A CA 1
ATOM 3350 C C . PHE A 1 418 ? 23.753 -2.535 14.746 1.00 92.12 418 PHE A C 1
ATOM 3352 O O . PHE A 1 418 ? 22.894 -1.705 14.433 1.00 92.12 418 PHE A O 1
ATOM 3359 N N . ILE A 1 419 ? 23.465 -3.544 15.576 1.00 90.81 419 ILE A N 1
ATOM 3360 C CA . ILE A 1 419 ? 22.150 -3.702 16.215 1.00 90.81 419 ILE A CA 1
ATOM 3361 C C . ILE A 1 419 ? 21.832 -2.505 17.128 1.00 90.81 419 ILE A C 1
ATOM 3363 O O . ILE A 1 419 ? 20.679 -2.068 17.173 1.00 90.81 419 ILE A O 1
ATOM 3367 N N . GLN A 1 420 ? 22.837 -1.956 17.816 1.00 87.31 420 GLN A N 1
ATOM 3368 C CA . GLN A 1 420 ? 22.703 -0.797 18.706 1.00 87.31 420 GLN A CA 1
ATOM 3369 C C . GLN A 1 420 ? 22.749 0.560 17.973 1.00 87.31 420 GLN A C 1
ATOM 3371 O O . GLN A 1 420 ? 22.241 1.555 18.496 1.00 87.31 420 GLN A O 1
ATOM 3376 N N . LEU A 1 421 ? 23.326 0.618 16.769 1.00 83.88 421 LEU A N 1
ATOM 3377 C CA . LEU A 1 421 ? 23.523 1.842 15.991 1.00 83.88 421 LEU A CA 1
ATOM 3378 C C . LEU A 1 421 ? 22.191 2.494 15.575 1.00 83.88 421 LEU A C 1
ATOM 3380 O O . LEU A 1 421 ? 21.366 1.892 14.882 1.00 83.88 421 LEU A O 1
ATOM 3384 N N . LYS A 1 422 ? 22.003 3.770 15.934 1.00 80.00 422 LYS A N 1
ATOM 3385 C CA . LYS A 1 422 ? 20.841 4.596 15.554 1.00 80.00 422 LYS A CA 1
ATOM 3386 C C . LYS A 1 422 ? 21.099 5.375 14.255 1.00 80.00 422 LYS A C 1
ATOM 3388 O O . LYS A 1 422 ? 21.249 6.587 14.278 1.00 80.00 422 LYS A O 1
ATOM 3393 N N . LEU A 1 423 ? 21.131 4.672 13.120 1.00 77.25 423 LEU A N 1
ATOM 3394 C CA . LEU A 1 423 ? 21.451 5.250 11.800 1.00 77.25 423 LEU A CA 1
ATOM 3395 C C . LEU A 1 423 ? 20.639 6.500 11.413 1.00 77.25 423 LEU A C 1
ATOM 3397 O O . LEU A 1 423 ? 21.193 7.390 10.782 1.00 77.25 423 LEU A O 1
ATOM 3401 N N . LYS A 1 424 ? 19.353 6.576 11.776 1.00 69.50 424 LYS A N 1
ATOM 3402 C CA . LYS A 1 424 ? 18.423 7.619 11.308 1.00 69.50 424 LYS A CA 1
ATOM 3403 C C . LYS A 1 424 ? 18.939 9.056 11.488 1.00 69.50 424 LYS A C 1
ATOM 3405 O O . LYS A 1 424 ? 18.771 9.875 10.592 1.00 69.50 424 LYS A O 1
ATOM 3410 N N . ASP A 1 425 ? 19.570 9.334 12.625 1.00 69.94 425 ASP A N 1
ATOM 3411 C CA . ASP A 1 425 ? 19.988 10.680 13.030 1.00 69.94 425 ASP A CA 1
ATOM 3412 C C . ASP A 1 425 ? 21.532 10.778 13.096 1.00 69.94 425 ASP A C 1
ATOM 3414 O O . ASP A 1 425 ? 22.097 11.550 13.869 1.00 69.94 425 ASP A O 1
ATOM 3418 N N . THR A 1 426 ? 22.242 9.920 12.350 1.00 76.62 426 THR A N 1
ATOM 3419 C CA . THR A 1 426 ? 23.701 9.752 12.438 1.00 76.62 426 THR A CA 1
ATOM 3420 C C . THR A 1 426 ? 24.340 9.585 11.060 1.00 76.62 426 THR A C 1
ATOM 3422 O O . THR A 1 426 ? 23.965 8.716 10.271 1.00 76.62 426 THR A O 1
ATOM 3425 N N . ILE A 1 427 ? 25.364 10.393 10.800 1.00 78.88 427 ILE A N 1
ATOM 3426 C CA . ILE A 1 427 ? 26.252 10.293 9.644 1.00 78.88 427 ILE A CA 1
ATOM 3427 C C . ILE A 1 427 ? 27.492 9.505 10.072 1.00 78.88 427 ILE A C 1
ATOM 3429 O O . ILE A 1 427 ? 28.166 9.852 11.044 1.00 78.88 427 ILE A O 1
ATOM 3433 N N . LEU A 1 428 ? 27.798 8.434 9.340 1.00 82.69 428 LEU A N 1
ATOM 3434 C CA . LEU A 1 428 ? 29.081 7.736 9.446 1.00 82.69 428 LEU A CA 1
ATOM 3435 C C . LEU A 1 428 ? 30.123 8.527 8.644 1.00 82.69 428 LEU A C 1
ATOM 3437 O O . LEU A 1 428 ? 29.946 8.684 7.439 1.00 82.69 428 LEU A O 1
ATOM 3441 N N . CYS A 1 429 ? 31.164 9.054 9.289 1.00 80.69 429 CYS A N 1
ATOM 3442 C CA . CYS A 1 429 ? 32.145 9.951 8.674 1.00 80.69 429 CYS A CA 1
ATOM 3443 C C . CYS A 1 429 ? 33.544 9.296 8.668 1.00 80.69 429 CYS A C 1
ATOM 3445 O O . CYS A 1 429 ? 34.261 9.367 9.671 1.00 80.69 429 CYS A O 1
ATOM 3447 N N . PRO A 1 430 ? 33.970 8.670 7.548 1.00 81.31 430 PRO A N 1
ATOM 3448 C CA . PRO A 1 430 ? 35.306 8.077 7.430 1.00 81.31 430 PRO A CA 1
ATOM 3449 C C . PRO A 1 430 ? 36.460 9.084 7.541 1.00 81.31 430 PRO A C 1
ATOM 3451 O O . PRO A 1 430 ? 37.583 8.693 7.856 1.00 81.31 430 PRO A O 1
ATOM 3454 N N . TYR A 1 431 ? 36.189 10.369 7.283 1.00 78.00 431 TYR A N 1
ATOM 3455 C CA . TYR A 1 431 ? 37.159 11.459 7.402 1.00 78.00 431 TYR A CA 1
ATOM 3456 C C . TYR A 1 431 ? 37.550 11.734 8.854 1.00 78.00 431 TYR A C 1
ATOM 3458 O O . TYR A 1 431 ? 38.732 11.778 9.171 1.00 78.00 431 TYR A O 1
ATOM 3466 N N . LEU A 1 432 ? 36.567 11.804 9.753 1.00 81.31 432 LEU A N 1
ATOM 3467 C CA . LEU A 1 432 ? 36.799 11.907 11.197 1.00 81.31 432 LEU A CA 1
ATOM 3468 C C . LEU A 1 432 ? 37.052 10.551 11.875 1.00 81.31 432 LEU A C 1
ATOM 3470 O O . LEU A 1 432 ? 37.350 10.516 13.066 1.00 81.31 432 LEU A O 1
ATOM 3474 N N . GLY A 1 433 ? 36.864 9.436 11.160 1.00 84.19 433 GLY A N 1
ATOM 3475 C CA . GLY A 1 433 ? 36.860 8.087 11.736 1.00 84.19 433 GLY A CA 1
ATOM 3476 C C . GLY A 1 433 ? 35.753 7.872 12.776 1.00 84.19 433 GLY A C 1
ATOM 3477 O O . GLY A 1 433 ? 35.862 6.996 13.630 1.00 84.19 433 GLY A O 1
ATOM 3478 N N . ASN A 1 434 ? 34.700 8.695 12.746 1.00 84.69 434 ASN A N 1
ATOM 3479 C CA . ASN A 1 434 ? 33.722 8.799 13.826 1.00 84.69 434 ASN A CA 1
ATOM 3480 C C . ASN A 1 434 ? 32.288 8.957 13.288 1.00 84.69 434 ASN A C 1
ATOM 3482 O O . ASN A 1 434 ? 32.041 9.082 12.086 1.00 84.69 434 ASN A O 1
ATOM 3486 N N . ARG A 1 435 ? 31.317 8.940 14.198 1.00 85.19 435 ARG A N 1
ATOM 3487 C CA . ARG A 1 435 ? 29.908 9.235 13.938 1.00 85.19 435 ARG A CA 1
ATOM 3488 C C . ARG A 1 435 ? 29.594 10.674 14.351 1.00 85.19 435 ARG A C 1
ATOM 3490 O O . ARG A 1 435 ? 29.985 11.091 15.438 1.00 85.19 435 ARG A O 1
ATOM 3497 N N . VAL A 1 436 ? 28.856 11.400 13.519 1.00 81.38 436 VAL A N 1
ATOM 3498 C CA . VAL A 1 436 ? 28.428 12.785 13.789 1.00 81.38 436 VAL A CA 1
ATOM 3499 C C . VAL A 1 436 ? 26.923 12.943 13.571 1.00 81.38 436 VAL A C 1
ATOM 3501 O O . VAL A 1 436 ? 26.316 12.175 12.818 1.00 81.38 436 VAL A O 1
ATOM 3504 N N . SER A 1 437 ? 26.299 13.917 14.237 1.00 83.06 437 SER A N 1
ATOM 3505 C CA . SER A 1 437 ? 24.929 14.329 13.903 1.00 83.06 437 SER A CA 1
ATOM 3506 C C . SER A 1 437 ? 24.893 15.075 12.562 1.00 83.06 437 SER A C 1
ATOM 3508 O O . SER A 1 437 ? 25.926 15.519 12.056 1.00 83.06 437 SER A O 1
ATOM 3510 N N . PHE A 1 438 ? 23.698 15.242 11.987 1.00 75.38 438 PHE A N 1
ATOM 3511 C CA . PHE A 1 438 ? 23.518 16.090 10.802 1.00 75.38 438 PHE A CA 1
ATOM 3512 C C . PHE A 1 438 ? 23.988 17.533 11.052 1.00 75.38 438 PHE A C 1
ATOM 3514 O O . PHE A 1 438 ? 24.701 18.081 10.215 1.00 75.38 438 PHE A O 1
ATOM 3521 N N . ASP A 1 439 ? 23.676 18.105 12.219 1.00 77.19 439 ASP A N 1
ATOM 3522 C CA . ASP A 1 439 ? 24.064 19.477 12.575 1.00 77.19 439 ASP A CA 1
ATOM 3523 C C . ASP A 1 439 ? 25.589 19.625 12.700 1.00 77.19 439 ASP A C 1
ATOM 3525 O O . ASP A 1 439 ? 26.176 20.558 12.155 1.00 77.19 439 ASP A O 1
ATOM 3529 N N . GLN A 1 440 ? 26.253 18.666 13.360 1.00 79.88 440 GLN A N 1
ATOM 3530 C CA . GLN A 1 440 ? 27.716 18.625 13.464 1.00 79.88 440 GLN A CA 1
ATOM 3531 C C . GLN A 1 440 ? 28.369 18.511 12.082 1.00 79.88 440 GLN A C 1
ATOM 3533 O O . GLN A 1 440 ? 29.363 19.178 11.812 1.00 79.88 440 GLN A O 1
ATOM 3538 N N . PHE A 1 441 ? 27.798 17.702 11.186 1.00 75.56 441 PHE A N 1
ATOM 3539 C CA . PHE A 1 441 ? 28.287 17.589 9.815 1.00 75.56 441 PHE A CA 1
ATOM 3540 C C . PHE A 1 441 ? 28.136 18.902 9.034 1.00 75.56 441 PHE A C 1
ATOM 3542 O O . PHE A 1 441 ? 29.056 19.300 8.328 1.00 75.56 441 PHE A O 1
ATOM 3549 N N . GLN A 1 442 ? 27.011 19.609 9.177 1.00 71.56 442 GLN A N 1
ATOM 3550 C CA . GLN A 1 442 ? 26.822 20.919 8.542 1.00 71.56 442 GLN A CA 1
ATOM 3551 C C . GLN A 1 442 ? 27.797 21.977 9.080 1.00 71.56 442 GLN A C 1
ATOM 3553 O O . GLN A 1 442 ? 28.297 22.785 8.306 1.00 71.56 442 GLN A O 1
ATOM 3558 N N . GLN A 1 443 ? 28.125 21.944 10.375 1.00 74.75 443 GLN A N 1
ATOM 3559 C CA . GLN A 1 443 ? 29.123 22.841 10.976 1.00 74.75 443 GLN A CA 1
ATOM 3560 C C . GLN A 1 443 ? 30.550 22.589 10.463 1.00 74.75 443 GLN A C 1
ATOM 3562 O O . GLN A 1 443 ? 31.338 23.527 10.375 1.00 74.75 443 GLN A O 1
ATOM 3567 N N . LEU A 1 444 ? 30.881 21.345 10.103 1.00 69.06 444 LEU A N 1
ATOM 3568 C CA . LEU A 1 444 ? 32.175 20.981 9.509 1.00 69.06 444 LEU A CA 1
ATOM 3569 C C . LEU A 1 444 ? 32.305 21.414 8.039 1.00 69.06 444 LEU A C 1
ATOM 3571 O O . LEU A 1 444 ? 33.422 21.572 7.551 1.00 69.06 444 LEU A O 1
ATOM 3575 N N . TYR A 1 445 ? 31.180 21.620 7.345 1.00 65.25 445 TYR A N 1
ATOM 3576 C CA . TYR A 1 445 ? 31.126 21.992 5.927 1.00 65.25 445 TYR A CA 1
ATOM 3577 C C . TYR A 1 445 ? 30.112 23.131 5.686 1.00 65.25 445 TYR A C 1
ATOM 3579 O O . TYR A 1 445 ? 29.079 22.909 5.047 1.00 65.25 445 TYR A O 1
ATOM 3587 N N . PRO A 1 446 ? 30.376 24.349 6.206 1.00 51.34 446 PRO A N 1
ATOM 3588 C CA . PRO A 1 446 ? 29.399 25.442 6.222 1.00 51.34 446 PRO A CA 1
ATOM 3589 C C . PRO A 1 446 ? 29.137 26.080 4.847 1.00 51.34 446 PRO A C 1
ATOM 3591 O O . PRO A 1 446 ? 28.089 26.696 4.661 1.00 51.34 446 PRO A O 1
ATOM 3594 N N . ASP A 1 447 ? 30.046 25.915 3.879 1.00 49.31 447 ASP A N 1
ATOM 3595 C CA . ASP A 1 447 ? 29.953 26.511 2.543 1.00 49.31 447 ASP A CA 1
ATOM 3596 C C . ASP A 1 447 ? 29.750 25.469 1.436 1.00 49.31 447 ASP A C 1
ATOM 3598 O O . ASP A 1 447 ? 30.531 24.534 1.258 1.00 49.31 447 ASP A O 1
ATOM 3602 N N . SER A 1 448 ? 28.731 25.693 0.603 1.00 44.34 448 SER A N 1
ATOM 3603 C CA . SER A 1 448 ? 28.370 24.822 -0.532 1.00 44.34 448 SER A CA 1
ATOM 3604 C C . SER A 1 448 ? 29.330 24.885 -1.738 1.00 44.34 448 SER A C 1
ATOM 3606 O O . SER A 1 448 ? 29.032 24.328 -2.795 1.00 44.34 448 SER A O 1
ATOM 3608 N N . SER A 1 449 ? 30.478 25.555 -1.597 1.00 40.28 449 SER A N 1
ATOM 3609 C CA . SER A 1 449 ? 31.375 25.944 -2.693 1.00 40.28 449 SER A CA 1
ATOM 3610 C C . SER A 1 449 ? 32.783 25.324 -2.656 1.00 40.28 449 SER A C 1
ATOM 3612 O O . SER A 1 449 ? 33.494 25.443 -3.655 1.00 40.28 449 SER A O 1
ATOM 3614 N N . VAL A 1 450 ? 33.213 24.650 -1.571 1.00 41.31 450 VAL A N 1
ATOM 3615 C CA . VAL A 1 450 ? 34.629 24.235 -1.398 1.00 41.31 450 VAL A CA 1
ATOM 3616 C C . VAL A 1 450 ? 34.838 22.795 -0.873 1.00 41.31 450 VAL A C 1
ATOM 3618 O O . VAL A 1 450 ? 34.792 22.521 0.319 1.00 41.31 450 VAL A O 1
ATOM 3621 N N . GLN A 1 451 ? 35.203 21.895 -1.796 1.00 49.34 451 GLN A N 1
ATOM 3622 C CA . GLN A 1 451 ? 36.272 20.877 -1.663 1.00 49.34 451 GLN A CA 1
ATOM 3623 C C . GLN A 1 451 ? 36.325 19.926 -0.429 1.00 49.34 451 GLN A C 1
ATOM 3625 O O . GLN A 1 451 ? 37.400 19.733 0.142 1.00 49.34 451 GLN A O 1
ATOM 3630 N N . SER A 1 452 ? 35.247 19.211 -0.083 1.00 49.00 452 SER A N 1
ATOM 3631 C CA . SER A 1 452 ? 35.303 18.047 0.838 1.00 49.00 452 SER A CA 1
ATOM 3632 C C . SER A 1 452 ? 34.748 16.754 0.219 1.00 49.00 452 SER A C 1
ATOM 3634 O O . SER A 1 452 ? 34.086 16.786 -0.814 1.00 49.00 452 SER A O 1
ATOM 3636 N N . ASP A 1 453 ? 35.108 15.580 0.751 1.00 56.44 453 ASP A N 1
ATOM 3637 C CA . ASP A 1 453 ? 35.054 14.330 -0.020 1.00 56.44 453 ASP A CA 1
ATOM 3638 C C . ASP A 1 453 ? 33.629 13.804 -0.296 1.00 56.44 453 ASP A C 1
ATOM 3640 O O . ASP A 1 453 ? 32.815 13.648 0.622 1.00 56.44 453 ASP A O 1
ATOM 3644 N N . PRO A 1 454 ? 33.311 13.372 -1.532 1.00 54.06 454 PRO A N 1
ATOM 3645 C CA . PRO A 1 454 ? 32.034 12.728 -1.809 1.00 54.06 454 PRO A CA 1
ATOM 3646 C C . PRO A 1 454 ? 31.877 11.356 -1.130 1.00 54.06 454 PRO A C 1
ATOM 3648 O O . PRO A 1 454 ? 30.789 10.790 -1.237 1.00 54.06 454 PRO A O 1
ATOM 3651 N N . LEU A 1 455 ? 32.900 10.783 -0.480 1.00 63.34 455 LEU A N 1
ATOM 3652 C CA . LEU A 1 455 ? 32.813 9.627 0.428 1.00 63.34 455 LEU A CA 1
ATOM 3653 C C . LEU A 1 455 ? 31.746 9.805 1.516 1.00 63.34 455 LEU A C 1
ATOM 3655 O O . LEU A 1 455 ? 31.107 8.825 1.887 1.00 63.34 455 LEU A O 1
ATOM 3659 N N . GLU A 1 456 ? 31.536 11.027 2.003 1.00 63.56 456 GLU A N 1
ATOM 3660 C CA . GLU A 1 456 ? 30.866 11.246 3.287 1.00 63.56 456 GLU A CA 1
ATOM 3661 C C . GLU A 1 456 ? 29.355 11.453 3.157 1.00 63.56 456 GLU A C 1
ATOM 3663 O O . GLU A 1 456 ? 28.567 10.658 3.669 1.00 63.56 456 GLU A O 1
ATOM 3668 N N . TRP A 1 457 ? 28.933 12.493 2.434 1.00 58.41 457 TRP A N 1
ATOM 3669 C CA . TRP A 1 457 ? 27.515 12.861 2.349 1.00 58.41 457 TRP A CA 1
ATOM 3670 C C . TRP A 1 457 ? 26.751 11.924 1.410 1.00 58.41 457 TRP A C 1
ATOM 3672 O O . TRP A 1 457 ? 25.791 11.243 1.757 1.00 58.41 457 TRP A O 1
ATOM 3682 N N . SER A 1 458 ? 27.250 11.830 0.181 1.00 58.97 458 SER A N 1
ATOM 3683 C CA . SER A 1 458 ? 26.530 11.214 -0.932 1.00 58.97 458 SER A CA 1
ATOM 3684 C C . SER A 1 458 ? 26.614 9.682 -0.996 1.00 58.97 458 SER A C 1
ATOM 3686 O O . SER A 1 458 ? 26.051 9.084 -1.913 1.00 58.97 458 SER A O 1
ATOM 3688 N N . HIS A 1 459 ? 27.349 9.054 -0.076 1.00 63.91 459 HIS A N 1
ATOM 3689 C CA . HIS A 1 459 ? 27.441 7.596 0.066 1.00 63.91 459 HIS A CA 1
ATOM 3690 C C . HIS A 1 459 ? 27.059 7.125 1.478 1.00 63.91 459 HIS A C 1
ATOM 3692 O O . HIS A 1 459 ? 27.305 5.967 1.816 1.00 63.91 459 HIS A O 1
ATOM 3698 N N . ASN A 1 460 ? 26.457 7.993 2.304 1.00 72.62 460 ASN A N 1
ATOM 3699 C CA . ASN A 1 460 ? 26.160 7.633 3.682 1.00 72.62 460 ASN A CA 1
ATOM 3700 C C . ASN A 1 460 ? 25.097 6.537 3.785 1.00 72.62 460 ASN A C 1
ATOM 3702 O O . ASN A 1 460 ? 24.051 6.593 3.132 1.00 72.62 460 ASN A O 1
ATOM 3706 N N . VAL A 1 461 ? 25.342 5.567 4.667 1.00 72.75 461 VAL A N 1
ATOM 3707 C CA . VAL A 1 461 ? 24.450 4.421 4.890 1.00 72.75 461 VAL A CA 1
ATOM 3708 C C . VAL A 1 461 ? 23.054 4.890 5.321 1.00 72.75 461 VAL A C 1
ATOM 3710 O O . VAL A 1 461 ? 22.056 4.349 4.848 1.00 72.75 461 VAL A O 1
ATOM 3713 N N . SER A 1 462 ? 22.976 5.930 6.159 1.00 70.00 462 SER A N 1
ATOM 3714 C CA . SER A 1 462 ? 21.717 6.491 6.671 1.00 70.00 462 SER A CA 1
ATOM 3715 C C . SER A 1 462 ? 20.875 7.219 5.618 1.00 70.00 462 SER A C 1
ATOM 3717 O O . SER A 1 462 ? 19.658 7.295 5.766 1.00 70.00 462 SER A O 1
ATOM 3719 N N . MET A 1 463 ? 21.490 7.707 4.534 1.00 70.50 463 MET A N 1
ATOM 3720 C CA . MET A 1 463 ? 20.793 8.396 3.438 1.00 70.50 463 MET A CA 1
ATOM 3721 C C . MET A 1 463 ? 20.394 7.462 2.286 1.00 70.50 463 MET A C 1
ATOM 3723 O O . MET A 1 463 ? 19.478 7.785 1.531 1.00 70.50 463 MET A O 1
ATOM 3727 N N . LEU A 1 464 ? 21.076 6.320 2.129 1.00 73.25 464 LEU A N 1
ATOM 3728 C CA . LEU A 1 464 ? 20.898 5.411 0.987 1.00 73.25 464 LEU A CA 1
ATOM 3729 C C . LEU A 1 464 ? 20.146 4.111 1.308 1.00 73.25 464 LEU A C 1
ATOM 3731 O O . LEU A 1 464 ? 19.676 3.444 0.387 1.00 73.25 464 LEU A O 1
ATOM 3735 N N . VAL A 1 465 ? 20.013 3.729 2.582 1.00 76.62 465 VAL A N 1
ATOM 3736 C CA . VAL A 1 465 ? 19.386 2.459 2.979 1.00 76.62 465 VAL A CA 1
ATOM 3737 C C . VAL A 1 465 ? 18.111 2.707 3.781 1.00 76.62 465 VAL A C 1
ATOM 3739 O O . VAL A 1 465 ? 18.106 3.426 4.775 1.00 76.62 465 VAL A O 1
ATOM 3742 N N . SER A 1 466 ? 17.006 2.077 3.376 1.00 78.06 466 SER A N 1
ATOM 3743 C CA . SER A 1 466 ? 15.721 2.226 4.075 1.00 78.06 466 SER A CA 1
ATOM 3744 C C . SER A 1 466 ? 15.694 1.548 5.453 1.00 78.06 466 SER A C 1
ATOM 3746 O O . SER A 1 466 ? 16.271 0.477 5.646 1.00 78.06 466 SER A O 1
ATOM 3748 N N . GLU A 1 467 ? 14.893 2.078 6.386 1.00 78.31 467 GLU A N 1
ATOM 3749 C CA . GLU A 1 467 ? 14.600 1.429 7.682 1.00 78.31 467 GLU A CA 1
ATOM 3750 C C . GLU A 1 467 ? 14.032 -0.002 7.530 1.00 78.31 467 GLU A C 1
ATOM 3752 O O . GLU A 1 467 ? 14.278 -0.860 8.378 1.00 78.31 467 GLU A O 1
ATOM 3757 N N . LYS A 1 468 ? 13.340 -0.316 6.417 1.00 79.25 468 LYS A N 1
ATOM 3758 C CA . LYS A 1 468 ? 12.906 -1.691 6.070 1.00 79.25 468 LYS A CA 1
ATOM 3759 C C . LYS A 1 468 ? 14.118 -2.625 5.926 1.00 79.25 468 LYS A C 1
ATOM 3761 O O . LYS A 1 468 ? 14.105 -3.731 6.470 1.00 79.25 468 LYS A O 1
ATOM 3766 N N . CYS A 1 469 ? 15.168 -2.163 5.246 1.00 81.81 469 CYS A N 1
ATOM 3767 C CA . CYS A 1 469 ? 16.403 -2.912 5.003 1.00 81.81 469 CYS A CA 1
ATOM 3768 C C . CYS A 1 469 ? 17.312 -2.949 6.238 1.00 81.81 469 CYS A C 1
ATOM 3770 O O . CYS A 1 469 ? 17.791 -4.021 6.600 1.00 81.81 469 CYS A O 1
ATOM 3772 N N . ILE A 1 470 ? 17.471 -1.830 6.956 1.00 84.69 470 ILE A N 1
ATOM 3773 C CA . ILE A 1 470 ? 18.188 -1.787 8.244 1.00 84.69 470 ILE A CA 1
ATOM 3774 C C . ILE A 1 470 ? 17.522 -2.743 9.247 1.00 84.69 470 ILE A C 1
ATOM 3776 O O . ILE A 1 470 ? 18.193 -3.542 9.900 1.00 84.69 470 ILE A O 1
ATOM 3780 N N . GLY A 1 471 ? 16.189 -2.730 9.336 1.00 85.56 471 GLY A N 1
ATOM 3781 C CA . GLY A 1 471 ? 15.427 -3.649 10.178 1.00 85.56 471 GLY A CA 1
ATOM 3782 C C . GLY A 1 471 ? 15.573 -5.121 9.776 1.00 85.56 471 GLY A C 1
ATOM 3783 O O . GLY A 1 471 ? 15.554 -5.984 10.653 1.00 85.56 471 GLY A O 1
ATOM 3784 N N . ALA A 1 472 ? 15.734 -5.427 8.483 1.00 86.38 472 ALA A N 1
ATOM 3785 C CA . ALA A 1 472 ? 16.028 -6.781 8.007 1.00 86.38 472 ALA A CA 1
ATOM 3786 C C . ALA A 1 472 ? 17.446 -7.227 8.398 1.00 86.38 472 ALA A C 1
ATOM 3788 O O . ALA A 1 472 ? 17.588 -8.277 9.023 1.00 86.38 472 ALA A O 1
ATOM 3789 N N . MET A 1 473 ? 18.455 -6.385 8.143 1.00 89.06 473 MET A N 1
ATOM 3790 C CA . MET A 1 473 ? 19.848 -6.596 8.555 1.00 89.06 473 MET A CA 1
ATOM 3791 C C . MET A 1 473 ? 19.948 -6.879 10.062 1.00 89.06 473 MET A C 1
ATOM 3793 O O . MET A 1 473 ? 20.485 -7.911 10.457 1.00 89.06 473 MET A O 1
ATOM 3797 N N . ARG A 1 474 ? 19.326 -6.044 10.912 1.00 91.06 474 ARG A N 1
ATOM 3798 C CA . ARG A 1 474 ? 19.295 -6.257 12.373 1.00 91.06 474 ARG A CA 1
ATOM 3799 C C . ARG A 1 474 ? 18.675 -7.605 12.768 1.00 91.06 474 ARG A C 1
ATOM 3801 O O . ARG A 1 474 ? 19.178 -8.242 13.688 1.00 91.06 474 ARG A O 1
ATOM 3808 N N . ARG A 1 475 ? 17.601 -8.060 12.102 1.00 88.31 475 ARG A N 1
ATOM 3809 C CA . ARG A 1 475 ? 16.997 -9.382 12.381 1.00 88.31 475 ARG A CA 1
ATOM 3810 C C . ARG A 1 475 ? 17.953 -10.520 12.033 1.00 88.31 475 ARG A C 1
ATOM 3812 O O . ARG A 1 475 ? 18.194 -11.366 12.886 1.00 88.31 475 ARG A O 1
ATOM 3819 N N . LYS A 1 476 ? 18.527 -10.508 10.827 1.00 90.62 476 LYS A N 1
ATOM 3820 C CA . LYS A 1 476 ? 19.490 -11.526 10.380 1.00 90.62 476 LYS A CA 1
ATOM 3821 C C . LYS A 1 476 ? 20.734 -11.560 11.280 1.00 90.62 476 LYS A C 1
ATOM 3823 O O . LYS A 1 476 ? 21.122 -12.633 11.725 1.00 90.62 476 LYS A O 1
ATOM 3828 N N . MET A 1 477 ? 21.279 -10.401 11.666 1.00 92.94 477 MET A N 1
ATOM 3829 C CA . MET A 1 477 ? 22.393 -10.311 12.625 1.00 92.94 477 MET A CA 1
ATOM 3830 C C . MET A 1 477 ? 22.034 -10.875 14.009 1.00 92.94 477 MET A C 1
ATOM 3832 O O . MET A 1 477 ? 22.857 -11.555 14.614 1.00 92.94 477 MET A O 1
ATOM 3836 N N . MET A 1 478 ? 20.813 -10.653 14.517 1.00 88.44 478 MET A N 1
ATOM 3837 C CA . MET A 1 478 ? 20.365 -11.269 15.778 1.00 88.44 478 MET A CA 1
ATOM 3838 C C . MET A 1 478 ? 20.270 -12.799 15.682 1.00 88.44 478 MET A C 1
ATOM 3840 O O . MET A 1 478 ? 20.652 -13.481 16.632 1.00 88.44 478 MET A O 1
ATOM 3844 N N . PHE A 1 479 ? 19.804 -13.346 14.552 1.00 86.88 479 PHE A N 1
ATOM 3845 C CA . PHE A 1 479 ? 19.800 -14.795 14.322 1.00 86.88 479 PHE A CA 1
ATOM 3846 C C . PHE A 1 479 ? 21.222 -15.359 14.222 1.00 86.88 479 PHE A C 1
ATOM 3848 O O . PHE A 1 479 ? 21.533 -16.329 14.910 1.00 86.88 479 PHE A O 1
ATOM 3855 N N . ALA A 1 480 ? 22.112 -14.713 13.465 1.00 88.81 480 ALA A N 1
ATOM 3856 C CA . ALA A 1 480 ? 23.511 -15.118 13.354 1.00 88.81 480 ALA A CA 1
ATOM 3857 C C . ALA A 1 480 ? 24.247 -15.061 14.708 1.00 88.81 480 ALA A C 1
ATOM 3859 O O . ALA A 1 480 ? 24.885 -16.037 15.085 1.00 88.81 480 ALA A O 1
ATOM 3860 N N . LEU A 1 481 ? 24.069 -14.001 15.511 1.00 89.06 481 LEU A N 1
ATOM 3861 C CA . LEU A 1 481 ? 24.581 -13.943 16.891 1.00 89.06 481 LEU A CA 1
ATOM 3862 C C . LEU A 1 481 ? 24.017 -15.058 17.784 1.00 89.06 481 LEU A C 1
ATOM 3864 O O . LEU A 1 481 ? 24.698 -15.516 18.699 1.00 89.06 481 LEU A O 1
ATOM 3868 N N . SER A 1 482 ? 22.774 -15.492 17.553 1.00 84.62 482 SER A N 1
ATOM 3869 C CA . SER A 1 482 ? 22.201 -16.642 18.259 1.00 84.62 482 SER A CA 1
ATOM 3870 C C . SER A 1 482 ? 22.844 -17.959 17.823 1.00 84.62 482 SER A C 1
ATOM 3872 O O . SER A 1 482 ? 23.017 -18.837 18.660 1.00 84.62 482 SER A O 1
ATOM 3874 N N . ARG A 1 483 ? 23.218 -18.099 16.546 1.00 84.06 483 ARG A N 1
ATOM 3875 C CA . ARG A 1 483 ? 23.924 -19.275 16.020 1.00 84.06 483 ARG A CA 1
ATOM 3876 C C . ARG A 1 483 ? 25.381 -19.335 16.480 1.00 84.06 483 ARG A C 1
ATOM 3878 O O . ARG A 1 483 ? 25.785 -20.380 16.968 1.00 84.06 483 ARG A O 1
ATOM 3885 N N . MET A 1 484 ? 26.112 -18.216 16.465 1.00 85.00 484 MET A N 1
ATOM 3886 C CA . MET A 1 484 ? 27.476 -18.117 17.021 1.00 85.00 484 MET A CA 1
ATOM 3887 C C . MET A 1 484 ? 27.538 -18.470 18.516 1.00 85.00 484 MET A C 1
ATOM 3889 O O . MET A 1 484 ? 28.575 -18.875 19.017 1.00 85.00 484 MET A O 1
ATOM 3893 N N . LYS A 1 485 ? 26.440 -18.321 19.267 1.00 81.56 485 LYS A N 1
ATOM 3894 C CA . LYS A 1 485 ? 26.381 -18.781 20.666 1.00 81.56 485 LYS A CA 1
ATOM 3895 C C . LYS A 1 485 ? 26.216 -20.291 20.818 1.00 81.56 485 LYS A C 1
ATOM 3897 O O . LYS A 1 485 ? 26.531 -20.808 21.880 1.00 81.56 485 LYS A O 1
ATOM 3902 N N . ILE A 1 486 ? 25.679 -20.960 19.801 1.00 80.44 486 ILE A N 1
ATOM 3903 C CA . ILE A 1 486 ? 25.481 -22.415 19.775 1.00 80.44 486 ILE A CA 1
ATOM 3904 C C . ILE A 1 486 ? 26.726 -23.094 19.185 1.00 80.44 486 ILE A C 1
ATOM 3906 O O . ILE A 1 486 ? 27.142 -24.135 19.675 1.00 80.44 486 ILE A O 1
ATOM 3910 N N . VAL A 1 487 ? 27.336 -22.485 18.161 1.00 81.31 487 VAL A N 1
ATOM 3911 C CA . VAL A 1 487 ? 28.544 -22.973 17.483 1.00 81.31 487 VAL A CA 1
ATOM 3912 C C . VAL A 1 487 ? 29.534 -21.802 17.332 1.00 81.31 487 VAL A C 1
ATOM 3914 O O . VAL A 1 487 ? 29.453 -21.066 16.347 1.00 81.31 487 VAL A O 1
ATOM 3917 N N . PRO A 1 488 ? 30.422 -21.564 18.318 1.00 72.00 488 PRO A N 1
ATOM 3918 C CA . PRO A 1 488 ? 31.258 -20.358 18.356 1.00 72.00 488 PRO A CA 1
ATOM 3919 C C . PRO A 1 488 ? 32.401 -20.326 17.336 1.00 72.00 488 PRO A C 1
ATOM 3921 O O . PRO A 1 488 ? 32.747 -19.242 16.877 1.00 72.00 488 PRO A O 1
ATOM 3924 N N . ASP A 1 489 ? 32.938 -21.480 16.931 1.00 80.44 489 ASP A N 1
ATOM 3925 C CA . ASP A 1 489 ? 34.043 -21.586 15.960 1.00 80.44 489 ASP A CA 1
ATOM 3926 C C . ASP A 1 489 ? 33.558 -22.028 14.562 1.00 80.44 489 ASP A C 1
ATOM 3928 O O . ASP A 1 489 ? 34.178 -22.844 13.887 1.00 80.44 489 ASP A O 1
ATOM 3932 N N . SER A 1 490 ? 32.403 -21.519 14.114 1.00 85.00 490 SER A N 1
ATOM 3933 C CA . SER A 1 490 ? 31.905 -21.779 12.757 1.00 85.00 490 SER A CA 1
ATOM 3934 C C . SER A 1 490 ? 31.300 -20.547 12.094 1.00 85.00 490 SER A C 1
ATOM 3936 O O . SER A 1 490 ? 30.316 -19.970 12.561 1.00 85.00 490 SER A O 1
ATOM 3938 N N . PHE A 1 491 ? 31.843 -20.213 10.923 1.00 87.94 491 PHE A N 1
ATOM 3939 C CA . PHE A 1 491 ? 31.257 -19.249 10.001 1.00 87.94 491 PHE A CA 1
ATOM 3940 C C . PHE A 1 491 ? 29.994 -19.821 9.334 1.00 87.94 491 PHE A C 1
ATOM 3942 O O . PHE A 1 491 ? 28.989 -19.122 9.202 1.00 87.94 491 PHE A O 1
ATOM 3949 N N . LEU A 1 492 ? 30.006 -21.114 8.982 1.00 86.62 492 LEU A N 1
ATOM 3950 C CA . LEU A 1 492 ? 28.873 -21.827 8.376 1.00 86.62 492 LEU A CA 1
ATOM 3951 C C . LEU A 1 492 ? 27.582 -21.704 9.203 1.00 86.62 492 LEU A C 1
ATOM 3953 O O . LEU A 1 492 ? 26.508 -21.457 8.647 1.00 86.62 492 LEU A O 1
ATOM 3957 N N . ALA A 1 493 ? 27.691 -21.786 10.533 1.00 82.62 493 ALA A N 1
ATOM 3958 C CA . ALA A 1 493 ? 26.564 -21.637 11.454 1.00 82.62 493 ALA A CA 1
ATOM 3959 C C . ALA A 1 493 ? 25.816 -20.295 11.299 1.00 82.62 493 ALA A C 1
ATOM 3961 O O . ALA A 1 493 ? 24.631 -20.208 11.623 1.00 82.62 493 ALA A O 1
ATOM 3962 N N . MET A 1 494 ? 26.472 -19.250 10.780 1.00 86.56 494 MET A N 1
ATOM 3963 C CA . MET A 1 494 ? 25.876 -17.931 10.542 1.00 86.56 494 MET A CA 1
ATOM 3964 C C . MET A 1 494 ? 25.102 -17.827 9.215 1.00 86.56 494 MET A C 1
ATOM 3966 O O . MET A 1 494 ? 24.378 -16.845 9.030 1.00 86.56 494 MET A O 1
ATOM 3970 N N . LEU A 1 495 ? 25.268 -18.784 8.291 1.00 82.69 495 LEU A N 1
ATOM 3971 C CA . LEU A 1 495 ? 24.771 -18.706 6.909 1.00 82.69 495 LEU A CA 1
ATOM 3972 C C . LEU A 1 495 ? 23.409 -19.383 6.689 1.00 82.69 495 LEU A C 1
ATOM 3974 O O . LEU A 1 495 ? 22.635 -18.919 5.855 1.00 82.69 495 LEU A O 1
ATOM 3978 N N . GLN A 1 496 ? 23.114 -20.476 7.400 1.00 61.84 496 GLN A N 1
ATOM 3979 C CA . GLN A 1 496 ? 21.985 -21.360 7.072 1.00 61.84 496 GLN A CA 1
ATOM 3980 C C . GLN A 1 496 ? 20.675 -21.003 7.809 1.00 61.84 496 GLN A C 1
ATOM 3982 O O . GLN A 1 496 ? 20.515 -21.238 9.015 1.00 61.84 496 GLN A O 1
ATOM 3987 N N . GLU A 1 497 ? 19.688 -20.518 7.050 1.00 49.88 497 GLU A N 1
ATOM 3988 C CA . GLU A 1 497 ? 18.263 -20.718 7.349 1.00 49.88 497 GLU A CA 1
ATOM 3989 C C . GLU A 1 497 ? 17.786 -22.043 6.719 1.00 49.88 497 GLU A C 1
ATOM 3991 O O . GLU A 1 497 ? 18.243 -22.407 5.643 1.00 49.88 497 GLU A O 1
ATOM 3996 N N . ALA A 1 498 ? 16.843 -22.724 7.385 1.00 37.06 498 ALA A N 1
ATOM 3997 C CA . ALA A 1 498 ? 16.198 -23.988 6.989 1.00 37.06 498 ALA A CA 1
ATOM 3998 C C . ALA A 1 498 ? 17.035 -25.294 7.055 1.00 37.06 498 ALA A C 1
ATOM 4000 O O . ALA A 1 498 ? 17.566 -25.785 6.067 1.00 37.06 498 ALA A O 1
ATOM 4001 N N . TYR A 1 499 ? 16.962 -25.958 8.215 1.00 27.12 499 TYR A N 1
ATOM 4002 C CA . TYR A 1 499 ? 16.411 -27.322 8.251 1.00 27.12 499 TYR A CA 1
ATOM 4003 C C . TYR A 1 499 ? 14.924 -27.170 8.621 1.00 27.12 499 TYR A C 1
ATOM 4005 O O . TYR A 1 499 ? 14.626 -26.496 9.610 1.00 27.12 499 TYR A O 1
ATOM 4013 N N . GLY A 1 500 ? 13.994 -27.723 7.834 1.00 29.08 500 GLY A N 1
ATOM 4014 C CA . GLY A 1 500 ? 12.549 -27.595 8.091 1.00 29.08 500 GLY A CA 1
ATOM 4015 C C . GLY A 1 500 ? 11.681 -27.800 6.845 1.00 29.08 500 GLY A C 1
ATOM 4016 O O . GLY A 1 500 ? 11.602 -26.915 5.997 1.00 29.08 500 GLY A O 1
ATOM 4017 N N . THR A 1 501 ? 11.043 -28.967 6.753 1.00 28.14 501 THR A N 1
ATOM 4018 C CA . THR A 1 501 ? 10.320 -29.472 5.576 1.00 28.14 501 THR A CA 1
ATOM 4019 C C . THR A 1 501 ? 8.865 -28.991 5.439 1.00 28.14 501 THR A C 1
ATOM 4021 O O . THR A 1 501 ? 8.180 -28.721 6.420 1.00 28.14 501 THR A O 1
ATOM 4024 N N . ASP A 1 502 ? 8.422 -28.952 4.178 1.00 27.30 502 ASP A N 1
ATOM 4025 C CA . ASP A 1 502 ? 7.080 -29.246 3.652 1.00 27.30 502 ASP A CA 1
ATOM 4026 C C . ASP A 1 502 ? 5.786 -28.536 4.118 1.00 27.30 502 ASP A C 1
ATOM 4028 O O . ASP A 1 502 ? 5.318 -28.627 5.247 1.00 27.30 502 ASP A O 1
ATOM 4032 N N . ALA A 1 503 ? 5.106 -28.036 3.077 1.00 25.86 503 ALA A N 1
ATOM 4033 C CA . ALA A 1 503 ? 3.686 -28.227 2.761 1.00 25.86 503 ALA A CA 1
ATOM 4034 C C . ALA A 1 503 ? 2.573 -27.639 3.663 1.00 25.86 503 ALA A C 1
ATOM 4036 O O . ALA A 1 503 ? 2.309 -28.067 4.776 1.00 25.86 503 ALA A O 1
ATOM 4037 N N . GLU A 1 504 ? 1.807 -26.751 3.019 1.00 25.89 504 GLU A N 1
ATOM 4038 C CA . GLU A 1 504 ? 0.343 -26.804 2.854 1.00 25.89 504 GLU A CA 1
ATOM 4039 C C . GLU A 1 504 ? -0.636 -26.948 4.050 1.00 25.89 504 GLU A C 1
ATOM 4041 O O . GLU A 1 504 ? -0.519 -27.742 4.971 1.00 25.89 504 GLU A O 1
ATOM 4046 N N . THR A 1 505 ? -1.779 -26.276 3.864 1.00 26.06 505 THR A N 1
ATOM 4047 C CA . THR A 1 505 ? -3.098 -26.523 4.487 1.00 26.06 505 THR A CA 1
ATOM 4048 C C . THR A 1 505 ? -3.366 -26.203 5.973 1.00 26.06 505 THR A C 1
ATOM 4050 O O . THR A 1 505 ? -3.131 -26.996 6.869 1.00 26.06 505 THR A O 1
ATOM 4053 N N . LYS A 1 506 ? -4.194 -25.151 6.118 1.00 24.84 506 LYS A N 1
ATOM 4054 C CA . LYS A 1 506 ? -5.474 -25.108 6.871 1.00 24.84 506 LYS A CA 1
ATOM 4055 C C . LYS A 1 506 ? -5.488 -24.946 8.407 1.00 24.84 506 LYS A C 1
ATOM 4057 O O . LYS A 1 506 ? -4.580 -25.299 9.135 1.00 24.84 506 LYS A O 1
ATOM 4062 N N . SER A 1 507 ? -6.631 -24.377 8.818 1.00 28.25 507 SER A N 1
ATOM 4063 C CA . SER A 1 507 ? -7.274 -24.353 10.147 1.00 28.25 507 SER A CA 1
ATOM 4064 C C . SER A 1 507 ? -6.480 -23.882 11.369 1.00 28.25 507 SER A C 1
ATOM 4066 O O . SER A 1 507 ? -5.619 -24.552 11.919 1.00 28.25 507 SER A O 1
ATOM 4068 N N . SER A 1 508 ? -6.936 -22.752 11.904 1.00 28.34 508 SER A N 1
ATOM 4069 C CA . SER A 1 508 ? -6.721 -22.351 13.290 1.00 28.34 508 SER A CA 1
ATOM 4070 C C . SER A 1 508 ? -7.396 -23.324 14.268 1.00 28.34 508 SER A C 1
ATOM 4072 O O . SER A 1 508 ? -8.625 -23.293 14.346 1.00 28.34 508 SER A O 1
ATOM 4074 N N . LEU A 1 509 ? -6.612 -24.108 15.021 1.00 34.09 509 LEU A N 1
ATOM 4075 C CA . LEU A 1 509 ? -6.738 -24.327 16.483 1.00 34.09 509 LEU A CA 1
ATOM 4076 C C . LEU A 1 509 ? -5.801 -25.423 17.032 1.00 34.09 509 LEU A C 1
ATOM 4078 O O . LEU A 1 509 ? -5.534 -25.418 18.231 1.00 34.09 509 LEU A O 1
ATOM 4082 N N . ASP A 1 510 ? -5.238 -26.286 16.184 1.00 37.59 510 ASP A N 1
ATOM 4083 C CA . ASP A 1 510 ? -4.363 -27.375 16.634 1.00 37.59 510 ASP A CA 1
ATOM 4084 C C . ASP A 1 510 ? -2.915 -26.906 16.846 1.00 37.59 510 ASP A C 1
ATOM 4086 O O . ASP A 1 510 ? -2.204 -26.552 15.905 1.00 37.59 510 ASP A O 1
ATOM 4090 N N . CYS A 1 511 ? -2.450 -26.918 18.098 1.00 48.50 511 CYS A N 1
ATOM 4091 C CA . CYS A 1 511 ? -1.082 -26.534 18.467 1.00 48.50 511 CYS A CA 1
ATOM 4092 C C . CYS A 1 511 ? -0.080 -27.688 18.255 1.00 48.50 511 CYS A C 1
ATOM 4094 O O . CYS A 1 511 ? 0.675 -28.039 19.161 1.00 48.50 511 CYS A O 1
ATOM 4096 N N . VAL A 1 512 ? -0.091 -28.300 17.065 1.00 52.34 512 VAL A N 1
ATOM 4097 C CA . VAL A 1 512 ? 0.850 -29.370 16.704 1.00 52.34 512 VAL A CA 1
ATOM 4098 C C . VAL A 1 512 ? 2.147 -28.752 16.203 1.00 52.34 512 VAL A C 1
ATOM 4100 O O . VAL A 1 512 ? 2.272 -28.357 15.044 1.00 52.34 512 VAL A O 1
ATOM 4103 N N . LEU A 1 513 ? 3.130 -28.669 17.093 1.00 54.78 513 LEU A N 1
ATOM 4104 C CA . LEU A 1 513 ? 4.483 -28.250 16.746 1.00 54.78 513 LEU A CA 1
ATOM 4105 C C . LEU A 1 513 ? 5.228 -29.476 16.202 1.00 54.78 513 LEU A C 1
ATOM 4107 O O . LEU A 1 513 ? 5.323 -30.481 16.902 1.00 54.78 513 LEU A O 1
ATOM 4111 N N . LYS A 1 514 ? 5.700 -29.413 14.950 1.00 62.66 514 LYS A N 1
ATOM 4112 C CA . LYS A 1 514 ? 6.436 -30.503 14.289 1.00 62.66 514 LYS A CA 1
ATOM 4113 C C . LYS A 1 514 ? 7.914 -30.155 14.204 1.00 62.66 514 LYS A C 1
ATOM 4115 O O . LYS A 1 514 ? 8.263 -29.133 13.617 1.00 62.66 514 LYS A O 1
ATOM 4120 N N . ILE A 1 515 ? 8.770 -31.001 14.766 1.00 66.00 515 ILE A N 1
ATOM 4121 C CA . ILE A 1 515 ? 10.227 -30.865 14.662 1.00 66.00 515 ILE A CA 1
ATOM 4122 C C . ILE A 1 515 ? 10.752 -32.057 13.867 1.00 66.00 515 ILE A C 1
ATOM 4124 O O . ILE A 1 515 ? 10.638 -33.190 14.326 1.00 66.00 515 ILE A O 1
ATOM 4128 N N . ASN A 1 516 ? 11.304 -31.797 12.682 1.00 69.50 516 ASN A N 1
ATOM 4129 C CA . ASN A 1 516 ? 12.083 -32.780 11.931 1.00 69.50 516 ASN A CA 1
ATOM 4130 C C . ASN A 1 516 ? 13.394 -33.022 12.697 1.00 69.50 516 ASN A C 1
ATOM 4132 O O . ASN A 1 516 ? 14.125 -32.066 12.970 1.00 69.50 516 ASN A O 1
ATOM 4136 N N . VAL A 1 517 ? 13.653 -34.271 13.089 1.00 69.06 517 VAL A N 1
ATOM 4137 C CA . VAL A 1 517 ? 14.844 -34.656 13.868 1.00 69.06 517 VAL A CA 1
ATOM 4138 C C . VAL A 1 517 ? 15.902 -35.389 13.034 1.00 69.06 517 VAL A C 1
ATOM 4140 O O . VAL A 1 517 ? 16.808 -35.979 13.609 1.00 69.06 517 VAL A O 1
ATOM 4143 N N . GLY A 1 518 ? 15.823 -35.344 11.700 1.00 66.62 518 GLY A N 1
ATOM 4144 C CA . GLY A 1 518 ? 16.832 -35.915 10.800 1.00 66.62 518 GLY A CA 1
ATOM 4145 C C . GLY A 1 518 ? 17.166 -37.382 11.098 1.00 66.62 518 GLY A C 1
ATOM 4146 O O . GLY A 1 518 ? 16.275 -38.186 11.373 1.00 66.62 518 GLY A O 1
ATOM 4147 N N . ASP A 1 519 ? 18.462 -37.701 11.076 1.00 65.38 519 ASP A N 1
ATOM 4148 C CA . ASP A 1 519 ? 19.002 -39.060 11.241 1.00 65.38 519 ASP A CA 1
ATOM 4149 C C . ASP A 1 519 ? 19.136 -39.524 12.711 1.00 65.38 519 ASP A C 1
ATOM 4151 O O . ASP A 1 519 ? 19.648 -40.615 12.978 1.00 65.38 519 ASP A O 1
ATOM 4155 N N . TYR A 1 520 ? 18.716 -38.715 13.693 1.00 66.25 520 TYR A N 1
ATOM 4156 C CA . TYR A 1 520 ? 18.829 -39.087 15.107 1.00 66.25 520 TYR A CA 1
ATOM 4157 C C . TYR A 1 520 ? 17.899 -40.261 15.455 1.00 66.25 520 TYR A C 1
ATOM 4159 O O . TYR A 1 520 ? 16.738 -40.316 15.043 1.00 66.25 520 TYR A O 1
ATOM 4167 N N . GLN A 1 521 ? 18.381 -41.203 16.276 1.00 70.25 521 GLN A N 1
ATOM 4168 C CA . GLN A 1 521 ? 17.548 -42.324 16.714 1.00 70.25 521 GLN A CA 1
ATOM 4169 C C . GLN A 1 521 ? 16.389 -41.824 17.583 1.00 70.25 521 GLN A C 1
ATOM 4171 O O . GLN A 1 521 ? 16.603 -41.093 18.550 1.00 70.25 521 GLN A O 1
ATOM 4176 N N . ALA A 1 522 ? 15.166 -42.288 17.308 1.00 68.31 522 ALA A N 1
ATOM 4177 C CA . ALA A 1 522 ? 13.959 -41.797 17.978 1.00 68.31 522 ALA A CA 1
ATOM 4178 C C . ALA A 1 522 ? 14.005 -41.886 19.522 1.00 68.31 522 ALA A C 1
ATOM 4180 O O . ALA A 1 522 ? 13.451 -41.021 20.200 1.00 68.31 522 ALA A O 1
ATOM 4181 N N . ASN A 1 523 ? 14.721 -42.870 20.086 1.00 74.12 523 ASN A N 1
ATOM 4182 C CA . ASN A 1 523 ? 14.989 -42.957 21.528 1.00 74.12 523 ASN A CA 1
ATOM 4183 C C . ASN A 1 523 ? 15.825 -41.769 22.039 1.00 74.12 523 ASN A C 1
ATOM 4185 O O . ASN A 1 523 ? 15.427 -41.116 22.999 1.00 74.12 523 ASN A O 1
ATOM 4189 N N . GLN A 1 524 ? 16.929 -41.433 21.359 1.00 76.50 524 GLN A N 1
ATOM 4190 C CA . GLN A 1 524 ? 17.806 -40.310 21.719 1.00 76.50 524 GLN A CA 1
ATOM 4191 C C . GLN A 1 524 ? 17.052 -38.974 21.662 1.00 76.50 524 GLN A C 1
ATOM 4193 O O . GLN A 1 524 ? 17.194 -38.141 22.557 1.00 76.50 524 GLN A O 1
ATOM 4198 N N . CYS A 1 525 ? 16.194 -38.789 20.652 1.00 75.94 525 CYS A N 1
ATOM 4199 C CA . CYS A 1 525 ? 15.314 -37.623 20.564 1.00 75.94 525 CYS A CA 1
ATOM 4200 C C . CYS A 1 525 ? 14.364 -37.545 21.764 1.00 75.94 525 CYS A C 1
ATOM 4202 O O . CYS A 1 525 ? 14.235 -36.490 22.380 1.00 75.94 525 CYS A O 1
ATOM 4204 N N . MET A 1 526 ? 13.726 -38.660 22.128 1.00 79.94 526 MET A N 1
ATOM 4205 C CA . MET A 1 526 ? 12.797 -38.710 23.258 1.00 79.94 526 MET A CA 1
ATOM 4206 C C . MET A 1 526 ? 13.483 -38.523 24.613 1.00 79.94 526 MET A C 1
ATOM 4208 O O . MET A 1 526 ? 12.883 -37.934 25.511 1.00 79.94 526 MET A O 1
ATOM 4212 N N . ASP A 1 527 ? 14.735 -38.946 24.764 1.00 82.44 527 ASP A N 1
ATOM 4213 C CA . ASP A 1 527 ? 15.513 -38.700 25.978 1.00 82.44 527 ASP A CA 1
ATOM 4214 C C . ASP A 1 527 ? 15.986 -37.244 26.078 1.00 82.44 527 ASP A C 1
ATOM 4216 O O . ASP A 1 527 ? 15.898 -36.657 27.157 1.00 82.44 527 ASP A O 1
ATOM 4220 N N . ALA A 1 528 ? 16.352 -36.604 24.962 1.00 81.12 528 ALA A N 1
ATOM 4221 C CA . ALA A 1 528 ? 16.616 -35.163 24.920 1.00 81.12 528 ALA A CA 1
ATOM 4222 C C . ALA A 1 528 ? 15.356 -34.336 25.243 1.00 81.12 528 ALA A C 1
ATOM 4224 O O . ALA A 1 528 ? 15.407 -33.419 26.064 1.00 81.12 528 ALA A O 1
ATOM 4225 N N . VAL A 1 529 ? 14.200 -34.695 24.668 1.00 82.00 529 VAL A N 1
ATOM 4226 C CA . VAL A 1 529 ? 12.894 -34.093 25.000 1.00 82.00 529 VAL A CA 1
ATOM 4227 C C . VAL A 1 529 ? 12.590 -34.248 26.483 1.00 82.00 529 VAL A C 1
ATOM 4229 O O . VAL A 1 529 ? 12.199 -33.283 27.133 1.00 82.00 529 VAL A O 1
ATOM 4232 N N . ASN A 1 530 ? 12.821 -35.436 27.039 1.00 85.50 530 ASN A N 1
ATOM 4233 C CA . ASN A 1 530 ? 12.605 -35.708 28.451 1.00 85.50 530 ASN A CA 1
ATOM 4234 C C . ASN A 1 530 ? 13.525 -34.886 29.353 1.00 85.50 530 ASN A C 1
ATOM 4236 O O . ASN A 1 530 ? 13.059 -34.322 30.337 1.00 85.50 530 ASN A O 1
ATOM 4240 N N . TYR A 1 531 ? 14.807 -34.777 29.005 1.00 85.38 531 TYR A N 1
ATOM 4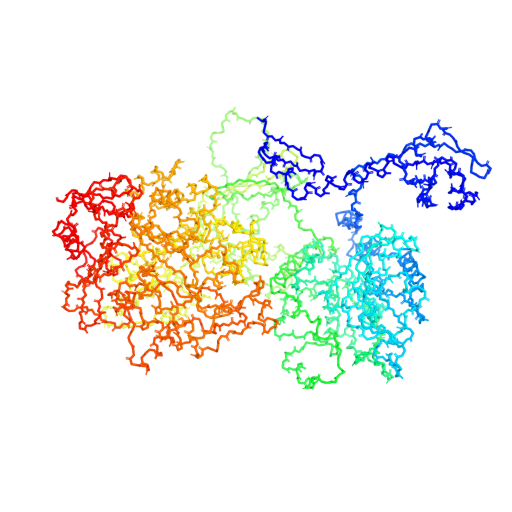241 C CA . TYR A 1 531 ? 15.769 -33.962 29.737 1.00 85.38 531 TYR A CA 1
ATOM 4242 C C . TYR A 1 531 ? 15.374 -32.474 29.724 1.00 85.38 531 TYR A C 1
ATOM 4244 O O . TYR A 1 531 ? 15.340 -31.841 30.780 1.00 85.38 531 TYR A O 1
ATOM 4252 N N . ILE A 1 532 ? 14.955 -31.941 28.568 1.00 84.44 532 ILE A N 1
ATOM 4253 C CA . ILE A 1 532 ? 14.427 -30.572 28.446 1.00 84.44 532 ILE A CA 1
ATOM 4254 C C . ILE A 1 532 ? 13.162 -30.395 29.296 1.00 84.44 532 ILE A C 1
ATOM 4256 O O . ILE A 1 532 ? 13.056 -29.439 30.060 1.00 84.44 532 ILE A O 1
ATOM 4260 N N . PHE A 1 533 ? 12.192 -31.300 29.183 1.00 85.81 533 PHE A N 1
ATOM 4261 C CA . PHE A 1 533 ? 10.890 -31.139 29.827 1.00 85.81 533 PHE A CA 1
ATOM 4262 C C . PHE A 1 533 ? 10.975 -31.299 31.350 1.00 85.81 533 PHE A C 1
ATOM 4264 O O . PHE A 1 533 ? 10.353 -30.525 32.076 1.00 85.81 533 PHE A O 1
ATOM 4271 N N . VAL A 1 534 ? 11.781 -32.243 31.841 1.00 84.25 534 VAL A N 1
ATOM 4272 C CA . VAL A 1 534 ? 11.937 -32.514 33.276 1.00 84.25 534 VAL A CA 1
ATOM 4273 C C . VAL A 1 534 ? 12.903 -31.532 33.938 1.00 84.25 534 VAL A C 1
ATOM 4275 O O . VAL A 1 534 ? 12.524 -30.904 34.921 1.00 84.25 534 VAL A O 1
ATOM 4278 N N . ASN A 1 535 ? 14.116 -31.346 33.411 1.00 81.88 535 ASN A N 1
ATOM 4279 C CA . ASN A 1 535 ? 15.152 -30.570 34.110 1.00 81.88 535 ASN A CA 1
ATOM 4280 C C . ASN A 1 535 ? 15.121 -29.083 33.733 1.00 81.88 535 ASN A C 1
ATOM 4282 O O . ASN A 1 535 ? 15.207 -28.221 34.606 1.00 81.88 535 ASN A O 1
ATOM 4286 N N . ILE A 1 536 ? 14.908 -28.759 32.451 1.00 82.81 536 ILE A N 1
ATOM 4287 C CA . ILE A 1 536 ? 14.897 -27.361 31.989 1.00 82.81 536 ILE A CA 1
ATOM 4288 C C . ILE A 1 536 ? 13.520 -26.710 32.138 1.00 82.81 536 ILE A C 1
ATOM 4290 O O . ILE A 1 536 ? 13.453 -25.513 32.384 1.00 82.81 536 ILE A O 1
ATOM 4294 N N . LEU A 1 537 ? 12.410 -27.436 31.995 1.00 82.88 537 LEU A N 1
ATOM 4295 C CA . LEU A 1 537 ? 11.056 -26.859 32.079 1.00 82.88 537 LEU A CA 1
ATOM 4296 C C . LEU A 1 537 ? 10.292 -27.239 33.354 1.00 82.88 537 LEU A C 1
ATOM 4298 O O . LEU A 1 537 ? 9.221 -26.674 33.583 1.00 82.88 537 LEU A O 1
ATOM 4302 N N . ALA A 1 538 ? 10.843 -28.129 34.189 1.00 83.56 538 ALA A N 1
ATOM 4303 C CA . ALA A 1 538 ? 10.251 -28.626 35.435 1.00 83.56 538 ALA A CA 1
ATOM 4304 C C . ALA A 1 538 ? 8.802 -29.127 35.281 1.00 83.56 538 ALA A C 1
ATOM 4306 O O . ALA A 1 538 ? 7.928 -28.841 36.108 1.00 83.56 538 ALA A O 1
ATOM 4307 N N . PHE A 1 539 ? 8.545 -29.875 34.205 1.00 85.94 539 PHE A N 1
ATOM 4308 C CA . PHE A 1 539 ? 7.306 -30.619 33.998 1.00 85.94 539 PHE A CA 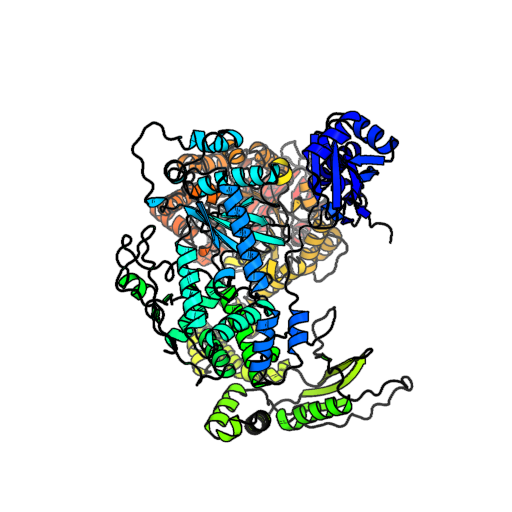1
ATOM 4309 C C . PHE A 1 539 ? 7.435 -32.008 34.640 1.00 85.94 539 PHE A C 1
ATOM 4311 O O . PHE A 1 539 ? 8.478 -32.654 34.562 1.00 85.94 539 PHE A O 1
ATOM 4318 N N . SER A 1 540 ? 6.362 -32.501 35.260 1.00 84.06 540 SER A N 1
ATOM 4319 C CA . SER A 1 540 ? 6.324 -33.867 35.796 1.00 84.06 540 SER A CA 1
ATOM 4320 C C . SER A 1 540 ? 5.993 -34.865 34.677 1.00 84.06 540 SER A C 1
ATOM 4322 O O . SER A 1 540 ? 4.985 -34.655 34.001 1.00 84.06 540 SER A O 1
ATOM 4324 N N . PRO A 1 541 ? 6.749 -35.961 34.487 1.00 82.94 541 PRO A N 1
ATOM 4325 C CA . PRO A 1 541 ? 6.288 -37.085 33.676 1.00 82.94 541 PRO A CA 1
ATOM 4326 C C . PRO A 1 541 ? 4.971 -37.637 34.236 1.00 82.94 541 PRO A C 1
ATOM 4328 O O . PRO A 1 541 ? 4.795 -37.699 35.455 1.00 82.94 541 PRO A O 1
ATOM 4331 N N . ALA A 1 542 ? 4.052 -38.039 33.362 1.00 77.75 542 ALA A N 1
ATOM 4332 C CA . ALA A 1 542 ? 2.781 -38.645 33.743 1.00 77.75 542 ALA A CA 1
ATOM 4333 C C . ALA A 1 542 ? 2.587 -40.001 33.052 1.00 77.75 542 ALA A C 1
ATOM 4335 O O . ALA A 1 542 ? 3.033 -40.212 31.924 1.00 77.75 542 ALA A O 1
ATOM 4336 N N . VAL A 1 543 ? 1.911 -40.918 33.745 1.00 69.25 543 VAL A N 1
ATOM 4337 C CA . VAL A 1 543 ? 1.540 -42.232 33.208 1.00 69.25 543 VAL A CA 1
ATOM 4338 C C . VAL A 1 543 ? 0.275 -42.084 32.363 1.00 69.25 543 VAL A C 1
ATOM 4340 O O . VAL A 1 543 ? -0.649 -41.364 32.741 1.00 69.25 543 VAL A O 1
ATOM 4343 N N . GLU A 1 544 ? 0.237 -42.758 31.217 1.00 60.03 544 GLU A N 1
ATOM 4344 C CA . GLU A 1 544 ? -0.944 -42.809 30.355 1.00 60.03 544 GLU A CA 1
ATOM 4345 C C . GLU A 1 544 ? -2.103 -43.532 31.073 1.00 60.03 544 GLU A C 1
ATOM 4347 O O . GLU A 1 544 ? -1.893 -44.629 31.601 1.00 60.03 544 GLU A O 1
ATOM 4352 N N . PRO A 1 545 ? -3.321 -42.953 31.129 1.00 51.03 545 PRO A N 1
ATOM 4353 C CA . PRO A 1 545 ? -4.490 -43.663 31.638 1.00 51.03 545 PRO A CA 1
ATOM 4354 C C . PRO A 1 545 ? -4.728 -44.947 30.833 1.00 51.03 545 PRO A C 1
ATOM 4356 O O . PRO A 1 545 ? -4.620 -44.937 29.609 1.00 51.03 545 PRO A O 1
ATOM 4359 N N . PHE A 1 546 ? -5.075 -46.047 31.507 1.00 40.91 546 PHE A N 1
ATOM 4360 C CA . PHE A 1 546 ? -5.351 -47.340 30.866 1.00 40.91 546 PHE A CA 1
ATOM 4361 C C . PHE A 1 546 ? -6.634 -47.298 30.008 1.00 40.91 546 PHE A C 1
ATOM 4363 O O . PHE A 1 546 ? -7.690 -47.782 30.416 1.00 40.91 546 PHE A O 1
ATOM 4370 N N . GLU A 1 547 ? -6.541 -46.773 28.787 1.00 40.75 547 GLU A N 1
ATOM 4371 C CA . GLU A 1 547 ? -7.558 -46.954 27.751 1.00 40.75 547 GLU A CA 1
ATOM 4372 C C . GLU A 1 547 ? -7.241 -48.182 26.882 1.00 40.75 547 GLU A C 1
ATOM 4374 O O . GLU A 1 547 ? -6.094 -48.471 26.531 1.00 40.75 547 GLU A O 1
ATOM 4379 N N . LYS A 1 548 ? -8.280 -48.961 26.555 1.00 35.69 548 LYS A N 1
ATOM 4380 C CA . LYS A 1 548 ? -8.148 -50.221 25.809 1.00 35.69 548 LYS A CA 1
ATOM 4381 C C . LYS A 1 548 ? -7.627 -49.954 24.392 1.00 35.69 548 LYS A C 1
ATOM 4383 O O . LYS A 1 548 ? -8.382 -49.474 23.549 1.00 35.69 548 LYS A O 1
ATOM 4388 N N . ARG A 1 549 ? -6.380 -50.348 24.102 1.00 36.12 549 ARG A N 1
ATOM 4389 C CA . ARG A 1 549 ? -5.838 -50.339 22.730 1.00 36.12 549 ARG A CA 1
ATOM 4390 C C . ARG A 1 549 ? -6.754 -51.120 21.782 1.00 36.12 549 ARG A C 1
ATOM 4392 O O . ARG A 1 549 ? -7.091 -52.277 22.043 1.00 36.12 549 ARG A O 1
ATOM 4399 N N . SER A 1 550 ? -7.135 -50.478 20.679 1.00 31.95 550 SER A N 1
ATOM 4400 C CA . SER A 1 550 ? -7.875 -51.118 19.590 1.00 31.95 550 SER A CA 1
ATOM 4401 C C . SER A 1 550 ? -6.994 -52.165 18.889 1.00 31.95 550 SER A C 1
ATOM 4403 O O . SER A 1 550 ? -5.769 -52.069 18.892 1.00 31.95 550 SER A O 1
ATOM 4405 N N . ARG A 1 551 ? -7.614 -53.199 18.311 1.00 33.62 551 ARG A N 1
ATOM 4406 C CA . ARG A 1 551 ? -6.932 -54.413 17.817 1.00 33.62 551 ARG A CA 1
ATOM 4407 C C . ARG A 1 551 ? -6.333 -54.289 16.403 1.00 33.62 551 ARG A C 1
ATOM 4409 O O . ARG A 1 551 ? -6.077 -55.309 15.771 1.00 33.62 551 ARG A O 1
ATOM 4416 N N . LEU A 1 552 ? -6.149 -53.065 15.908 1.00 33.81 552 LEU A N 1
ATOM 4417 C CA . LEU A 1 552 ? -5.783 -52.742 14.526 1.00 33.81 552 LEU A CA 1
ATOM 4418 C C . LEU A 1 552 ? -4.722 -51.630 14.498 1.00 33.81 552 LEU A C 1
ATOM 4420 O O . LEU A 1 552 ? -5.078 -50.465 14.396 1.00 33.81 552 LEU A O 1
ATOM 4424 N N . ASP A 1 553 ? -3.453 -52.013 14.661 1.00 33.91 553 ASP A N 1
ATOM 4425 C CA . ASP A 1 553 ? -2.265 -51.405 14.027 1.00 33.91 553 ASP A CA 1
ATOM 4426 C C . ASP A 1 553 ? -1.009 -52.105 14.575 1.00 33.91 553 ASP A C 1
ATOM 4428 O O . ASP A 1 553 ? -0.564 -51.867 15.697 1.00 33.91 553 ASP A O 1
ATOM 4432 N N . SER A 1 554 ? -0.453 -53.037 13.796 1.00 31.92 554 SER A N 1
ATOM 4433 C CA . SER A 1 554 ? 0.712 -53.856 14.175 1.00 31.92 554 SER A CA 1
ATOM 4434 C C . SER A 1 554 ? 2.010 -53.401 13.496 1.00 31.92 554 SER A C 1
ATOM 4436 O O . SER A 1 554 ? 2.914 -54.206 13.276 1.00 31.92 554 SER A O 1
ATOM 4438 N N . THR A 1 555 ? 2.096 -52.123 13.125 1.00 35.34 555 THR A N 1
ATOM 4439 C CA . THR A 1 555 ? 3.239 -51.531 12.417 1.00 35.34 555 THR A CA 1
ATOM 4440 C C . THR A 1 555 ? 3.486 -50.101 12.891 1.00 35.34 555 THR A C 1
ATOM 4442 O O . THR A 1 555 ? 2.556 -49.305 12.873 1.00 35.34 555 THR A O 1
ATOM 4445 N N . LEU A 1 556 ? 4.758 -49.794 13.192 1.00 39.03 556 LEU A N 1
ATOM 4446 C CA . LEU A 1 556 ? 5.341 -48.535 13.704 1.00 39.03 556 LEU A CA 1
ATOM 4447 C C . LEU A 1 556 ? 5.428 -48.402 15.239 1.00 39.03 556 LEU A C 1
ATOM 4449 O O . LEU A 1 556 ? 4.446 -48.426 15.974 1.00 39.03 556 LEU A O 1
ATOM 4453 N N . ASN A 1 557 ? 6.667 -48.211 15.704 1.00 46.94 557 ASN A N 1
ATOM 4454 C CA . ASN A 1 557 ? 7.031 -47.963 17.099 1.00 46.94 557 ASN A CA 1
ATOM 4455 C C . ASN A 1 557 ? 6.709 -46.508 17.492 1.00 46.94 557 ASN A C 1
ATOM 4457 O O . ASN A 1 557 ? 7.610 -45.669 17.534 1.00 46.94 557 ASN A O 1
ATOM 4461 N N . GLU A 1 558 ? 5.445 -46.190 17.784 1.00 56.50 558 GLU A N 1
ATOM 4462 C CA . GLU A 1 558 ? 5.072 -44.864 18.301 1.00 56.50 558 GLU A CA 1
ATOM 4463 C C . GLU A 1 558 ? 5.591 -44.646 19.737 1.00 56.50 558 GLU A C 1
ATOM 4465 O O . GLU A 1 558 ? 4.912 -44.899 20.736 1.00 56.50 558 GLU A O 1
ATOM 4470 N N . LEU A 1 559 ? 6.820 -44.134 19.848 1.00 69.94 559 LEU A N 1
ATOM 4471 C CA . LEU A 1 559 ? 7.345 -43.585 21.096 1.00 69.94 559 LEU A CA 1
ATOM 4472 C C . LEU A 1 559 ? 6.533 -42.342 21.475 1.00 69.94 559 LEU A C 1
ATOM 4474 O O . LEU A 1 559 ? 6.556 -41.336 20.765 1.00 69.94 559 LEU A O 1
ATOM 4478 N N . SER A 1 560 ? 5.858 -42.390 22.622 1.00 78.62 560 SER A N 1
ATOM 4479 C CA . SER A 1 560 ? 5.185 -41.229 23.204 1.00 78.62 560 SER A CA 1
ATOM 4480 C C . SER A 1 560 ? 5.446 -41.113 24.706 1.00 78.62 560 SER A C 1
ATOM 4482 O O . SER A 1 560 ? 5.691 -42.110 25.385 1.00 78.62 560 SER A O 1
ATOM 4484 N N . ARG A 1 561 ? 5.450 -39.879 25.224 1.00 83.62 561 ARG A N 1
ATOM 4485 C CA . ARG A 1 561 ? 5.567 -39.566 26.661 1.00 83.62 561 ARG A CA 1
ATOM 4486 C C . ARG A 1 561 ? 4.588 -38.442 27.009 1.00 83.62 561 ARG A C 1
ATOM 4488 O O . ARG A 1 561 ? 4.298 -37.588 26.172 1.00 83.62 561 ARG A O 1
ATOM 4495 N N . ILE A 1 562 ? 4.055 -38.450 28.230 1.00 85.62 562 ILE A N 1
ATOM 4496 C CA . ILE A 1 562 ? 3.128 -37.421 28.720 1.00 85.62 562 ILE A CA 1
ATOM 4497 C C . ILE A 1 562 ? 3.831 -36.570 29.779 1.00 85.62 562 ILE A C 1
ATOM 4499 O O . ILE A 1 562 ? 4.514 -37.098 30.657 1.00 85.62 562 ILE A O 1
ATOM 4503 N N . TYR A 1 563 ? 3.638 -35.255 29.704 1.00 86.94 563 TYR A N 1
ATOM 4504 C CA . TYR A 1 563 ? 4.236 -34.267 30.593 1.00 86.94 563 TYR A CA 1
ATOM 4505 C C . TYR A 1 563 ? 3.187 -33.311 31.155 1.00 86.94 563 TYR A C 1
ATOM 4507 O O . TYR A 1 563 ? 2.375 -32.751 30.419 1.00 86.94 563 TYR A O 1
ATOM 4515 N N . LEU A 1 564 ? 3.253 -33.080 32.463 1.00 84.56 564 LEU A N 1
ATOM 4516 C CA . LEU A 1 564 ? 2.377 -32.191 33.211 1.00 84.56 564 LEU A CA 1
ATOM 4517 C C . LEU A 1 564 ? 3.157 -30.949 33.664 1.00 84.56 564 LEU A C 1
ATOM 4519 O O . LEU A 1 564 ? 3.980 -31.013 34.582 1.00 84.56 564 LEU A O 1
ATOM 4523 N N . ALA A 1 565 ? 2.884 -29.808 33.038 1.00 81.06 565 ALA A N 1
ATOM 4524 C CA . ALA A 1 565 ? 3.391 -28.508 33.457 1.00 81.06 565 ALA A CA 1
ATOM 4525 C C . ALA A 1 565 ? 2.538 -27.990 34.622 1.00 81.06 565 ALA A C 1
ATOM 4527 O O . ALA A 1 565 ? 1.405 -27.568 34.410 1.00 81.06 565 ALA A O 1
ATOM 4528 N N . LYS A 1 566 ? 3.064 -28.038 35.852 1.00 73.69 566 LYS A N 1
ATOM 4529 C CA . LYS A 1 566 ? 2.351 -27.632 37.083 1.00 73.69 566 LYS A CA 1
ATOM 4530 C C . LYS A 1 566 ? 2.514 -26.147 37.453 1.00 73.69 566 LYS A C 1
ATOM 4532 O O . LYS A 1 566 ? 1.969 -25.715 38.458 1.00 73.69 566 LYS A O 1
ATOM 4537 N N . GLN A 1 567 ? 3.328 -25.399 36.707 1.00 72.50 567 GLN A N 1
ATOM 4538 C CA . GLN A 1 567 ? 3.864 -24.098 37.126 1.00 72.50 567 GLN A CA 1
ATOM 4539 C C . GLN A 1 567 ? 4.384 -23.282 35.928 1.00 72.50 567 GLN A C 1
ATOM 4541 O O . GLN A 1 567 ? 4.699 -23.841 34.873 1.00 72.50 567 GLN A O 1
ATOM 4546 N N . ARG A 1 568 ? 4.490 -21.956 36.078 1.00 67.44 568 ARG A N 1
ATOM 4547 C CA . ARG A 1 568 ? 4.758 -20.985 35.001 1.00 67.44 568 ARG A CA 1
ATOM 4548 C C . ARG A 1 568 ? 6.241 -20.791 34.684 1.00 67.44 568 ARG A C 1
ATOM 4550 O O . ARG A 1 568 ? 6.748 -19.671 34.700 1.00 67.44 568 ARG A O 1
ATOM 4557 N N . THR A 1 569 ? 6.952 -21.855 34.312 1.00 70.25 569 THR A N 1
ATOM 4558 C CA . THR A 1 569 ? 8.420 -21.814 34.121 1.00 70.25 569 THR A CA 1
ATOM 4559 C C . THR A 1 569 ? 8.935 -20.873 33.018 1.00 70.25 569 THR A C 1
ATOM 4561 O O . THR A 1 569 ? 10.145 -20.686 32.889 1.00 70.25 569 THR A O 1
ATOM 4564 N N . TRP A 1 570 ? 8.066 -20.226 32.235 1.00 69.44 570 TRP A N 1
ATOM 4565 C CA . TRP A 1 570 ? 8.444 -19.275 31.183 1.00 69.44 570 TRP A CA 1
ATOM 4566 C C . TRP A 1 570 ? 8.303 -17.792 31.534 1.00 69.44 570 TRP A C 1
ATOM 4568 O O . TRP A 1 570 ? 8.893 -16.955 30.838 1.00 69.44 570 TRP A O 1
ATOM 4578 N N . GLU A 1 571 ? 7.560 -17.434 32.581 1.00 64.62 571 GLU A N 1
ATOM 4579 C CA . GLU A 1 571 ? 7.412 -16.028 32.958 1.00 64.62 571 GLU A CA 1
ATOM 4580 C C . GLU A 1 571 ? 8.717 -15.475 33.542 1.00 64.62 571 GLU A C 1
ATOM 4582 O O . GLU A 1 571 ? 9.515 -16.183 34.148 1.00 64.62 571 GLU A O 1
ATOM 4587 N N . GLY A 1 572 ? 9.016 -14.203 33.275 1.00 69.62 572 GLY A N 1
ATOM 4588 C CA . GLY A 1 572 ? 10.206 -13.546 33.821 1.00 69.62 572 GLY A CA 1
ATOM 4589 C C . GLY A 1 572 ? 11.579 -14.100 33.389 1.00 69.62 572 GLY A C 1
ATOM 4590 O O . GLY A 1 572 ? 12.569 -13.434 33.692 1.00 69.62 572 GLY A O 1
ATOM 4591 N N . ARG A 1 573 ? 11.699 -15.220 32.642 1.00 84.19 573 ARG A N 1
ATOM 4592 C CA . ARG A 1 573 ? 12.989 -15.890 32.313 1.00 84.19 573 ARG A CA 1
ATOM 4593 C C . ARG A 1 573 ? 14.104 -14.933 31.899 1.00 84.19 573 ARG A C 1
ATOM 4595 O O . ARG A 1 573 ? 15.226 -15.063 32.366 1.00 84.19 573 ARG A O 1
ATOM 4602 N N . ARG A 1 574 ? 13.827 -13.922 31.065 1.00 79.25 574 ARG A N 1
ATOM 4603 C CA . ARG A 1 574 ? 14.842 -12.932 30.641 1.00 79.25 574 ARG A CA 1
ATOM 4604 C C . ARG A 1 574 ? 15.370 -12.066 31.794 1.00 79.25 574 ARG A C 1
ATOM 4606 O O . ARG A 1 574 ? 16.544 -11.701 31.786 1.00 79.25 574 ARG A O 1
ATOM 4613 N N . GLN A 1 575 ? 14.511 -11.691 32.737 1.00 81.06 575 GLN A N 1
ATOM 4614 C CA . GLN A 1 575 ? 14.874 -10.928 33.932 1.00 81.06 575 GLN A CA 1
ATOM 4615 C C . GLN A 1 575 ? 15.554 -11.836 34.959 1.00 81.06 575 GLN A C 1
ATOM 4617 O O . GLN A 1 575 ? 16.604 -11.466 35.473 1.00 81.06 575 GLN A O 1
ATOM 4622 N N . LYS A 1 576 ? 15.037 -13.052 35.163 1.00 83.50 576 LYS A N 1
ATOM 4623 C CA . LYS A 1 576 ? 15.608 -14.036 36.088 1.00 83.50 576 LYS A CA 1
ATOM 4624 C C . LYS A 1 576 ? 16.988 -14.531 35.647 1.00 83.50 576 LYS A C 1
ATOM 4626 O O . LYS A 1 576 ? 17.918 -14.526 36.438 1.00 83.50 576 LYS A O 1
ATOM 4631 N N . ARG A 1 577 ? 17.185 -14.767 34.346 1.00 86.94 577 ARG A N 1
ATOM 4632 C CA . ARG A 1 577 ? 18.501 -15.029 33.738 1.00 86.94 577 ARG A CA 1
ATOM 4633 C C . ARG A 1 577 ? 19.493 -13.894 33.995 1.00 86.94 577 ARG A C 1
ATOM 4635 O O . ARG A 1 577 ? 20.642 -14.153 34.312 1.00 86.94 577 ARG A O 1
ATOM 4642 N N . ARG A 1 578 ? 19.055 -12.631 33.903 1.00 83.50 578 ARG A N 1
ATOM 4643 C CA . ARG A 1 578 ? 19.891 -11.458 34.234 1.00 83.50 578 ARG A CA 1
ATOM 4644 C C . ARG A 1 578 ? 20.184 -11.331 35.730 1.00 83.50 578 ARG A C 1
ATOM 4646 O O . ARG A 1 578 ? 21.221 -10.777 36.066 1.00 83.50 578 ARG A O 1
ATOM 4653 N N . GLN A 1 579 ? 19.281 -11.787 36.596 1.00 85.44 579 GLN A N 1
ATOM 4654 C CA . GLN A 1 579 ? 19.493 -11.857 38.042 1.00 85.44 579 GLN A CA 1
ATOM 4655 C C . GLN A 1 579 ? 20.545 -12.930 38.365 1.00 85.44 579 GLN A C 1
ATOM 4657 O O . GLN A 1 579 ? 21.592 -12.599 38.908 1.00 85.44 579 GLN A O 1
ATOM 4662 N N . ILE A 1 580 ? 20.347 -14.165 37.901 1.00 85.56 580 ILE A N 1
ATOM 4663 C CA . ILE A 1 580 ? 21.268 -15.290 38.127 1.00 85.56 580 ILE A CA 1
ATOM 4664 C C . ILE A 1 580 ? 22.648 -15.026 37.511 1.00 85.56 580 ILE A C 1
ATOM 4666 O O . ILE A 1 580 ? 23.654 -15.275 38.158 1.00 85.56 580 ILE A O 1
ATOM 4670 N N . MET A 1 581 ? 22.731 -14.422 36.319 1.00 84.62 581 MET A N 1
ATOM 4671 C CA . MET A 1 581 ? 24.013 -13.996 35.727 1.00 84.62 581 MET A CA 1
ATOM 4672 C C . MET A 1 581 ? 24.754 -12.913 36.536 1.00 84.62 581 MET A C 1
ATOM 4674 O O . MET A 1 581 ? 25.943 -12.711 36.303 1.00 84.62 581 MET A O 1
ATOM 4678 N N . ARG A 1 582 ? 24.078 -12.189 37.442 1.00 84.12 582 ARG A N 1
ATOM 4679 C CA . ARG A 1 582 ? 24.708 -11.231 38.372 1.00 84.12 582 ARG A CA 1
ATOM 4680 C C . ARG A 1 582 ? 25.083 -11.886 39.700 1.00 84.12 582 ARG A C 1
ATOM 4682 O O . ARG A 1 582 ? 26.144 -11.583 40.225 1.00 84.12 582 ARG A O 1
ATOM 4689 N N . GLU A 1 583 ? 24.214 -12.745 40.228 1.00 83.38 583 GLU A N 1
ATOM 4690 C CA . GLU A 1 583 ? 24.408 -13.459 41.499 1.00 83.38 583 GLU A CA 1
ATOM 4691 C C . GLU A 1 583 ? 25.477 -14.558 41.381 1.00 83.38 583 GLU A C 1
ATOM 4693 O O . GLU A 1 583 ? 26.310 -14.713 42.268 1.00 83.38 583 GLU A O 1
ATOM 4698 N N . TYR A 1 584 ? 25.498 -15.273 40.252 1.00 83.06 584 TYR A N 1
ATOM 4699 C CA . TYR A 1 584 ? 26.375 -16.414 39.989 1.00 83.06 584 TYR A CA 1
ATOM 4700 C C . TYR A 1 584 ? 27.039 -16.299 38.602 1.00 83.06 584 TYR A C 1
ATOM 4702 O O . TYR A 1 584 ? 26.674 -17.025 37.671 1.00 83.06 584 TYR A O 1
ATOM 4710 N N . PRO A 1 585 ? 28.048 -15.419 38.425 1.00 76.75 585 PRO A N 1
ATOM 4711 C CA . PRO A 1 585 ? 28.716 -15.224 37.134 1.00 76.75 585 PRO A CA 1
ATOM 4712 C C . PRO A 1 585 ? 29.286 -16.514 36.522 1.00 76.75 585 PRO A C 1
ATOM 4714 O O . PRO A 1 585 ? 29.264 -16.672 35.303 1.00 76.75 585 PRO A O 1
ATOM 4717 N N . ALA A 1 586 ? 29.728 -17.469 37.350 1.00 75.69 586 ALA A N 1
ATOM 4718 C CA . ALA A 1 586 ? 30.240 -18.769 36.908 1.00 75.69 586 ALA A CA 1
ATOM 4719 C C . ALA A 1 586 ? 29.208 -19.602 36.118 1.00 75.69 586 ALA A C 1
ATOM 4721 O O . ALA A 1 586 ? 29.572 -20.295 35.171 1.00 75.69 586 ALA A O 1
ATOM 4722 N N . VAL A 1 587 ? 27.916 -19.477 36.445 1.00 74.62 587 VAL A N 1
ATOM 4723 C CA . VAL A 1 587 ? 26.818 -20.203 35.778 1.00 74.62 587 VAL A CA 1
ATOM 4724 C C . VAL A 1 587 ? 26.552 -19.646 34.369 1.00 74.62 587 VAL A C 1
ATOM 4726 O O . VAL A 1 587 ? 25.916 -20.296 33.550 1.00 74.62 587 VAL A O 1
ATOM 4729 N N . SER A 1 588 ? 27.081 -18.466 34.020 1.00 67.75 588 SER A N 1
ATOM 4730 C CA . SER A 1 588 ? 26.894 -17.882 32.682 1.00 67.75 588 SER A CA 1
ATOM 4731 C C . SER A 1 588 ? 27.595 -18.640 31.543 1.00 67.75 588 SER A C 1
ATOM 4733 O O . SER A 1 588 ? 27.247 -18.416 30.381 1.00 67.75 588 SER A O 1
ATOM 4735 N N . ASN A 1 589 ? 28.532 -19.538 31.870 1.00 71.19 589 ASN A N 1
ATOM 4736 C CA . ASN A 1 589 ? 29.283 -20.352 30.910 1.00 71.19 589 ASN A CA 1
ATOM 4737 C C . ASN A 1 589 ? 28.581 -21.668 30.535 1.00 71.19 589 ASN A C 1
ATOM 4739 O O . ASN A 1 589 ? 28.889 -22.234 29.490 1.00 71.19 589 ASN A O 1
ATOM 4743 N N . ASP A 1 590 ? 27.634 -22.139 31.349 1.00 80.88 590 ASP A N 1
ATOM 4744 C CA . ASP A 1 590 ? 26.852 -23.344 31.078 1.00 80.88 590 ASP A CA 1
ATOM 4745 C C . ASP A 1 590 ? 25.396 -22.955 30.800 1.00 80.88 590 ASP A C 1
ATOM 4747 O O . ASP A 1 590 ? 24.634 -22.571 31.689 1.00 80.88 590 ASP A O 1
ATOM 4751 N N . SER A 1 591 ? 25.003 -23.040 29.527 1.00 75.69 591 SER A N 1
ATOM 4752 C CA . SER A 1 591 ? 23.644 -22.693 29.103 1.00 75.69 591 SER A CA 1
ATOM 4753 C C . SER A 1 591 ? 22.563 -23.613 29.680 1.00 75.69 591 SER A C 1
ATOM 4755 O O . SER A 1 591 ? 21.421 -23.173 29.803 1.00 75.69 591 SER A O 1
ATOM 4757 N N . LEU A 1 592 ? 22.910 -24.851 30.046 1.00 78.06 592 LEU A N 1
ATOM 4758 C CA . LEU A 1 592 ? 21.990 -25.798 30.663 1.00 78.06 592 LEU A CA 1
ATOM 4759 C C . LEU A 1 592 ? 21.835 -25.502 32.147 1.00 78.06 592 LEU A C 1
ATOM 4761 O O . LEU A 1 592 ? 20.721 -25.191 32.563 1.00 78.06 592 LEU A O 1
ATOM 4765 N N . ALA A 1 593 ? 22.933 -25.454 32.905 1.00 82.06 593 ALA A N 1
ATOM 4766 C CA . ALA A 1 593 ? 22.886 -25.096 34.324 1.00 82.06 593 ALA A CA 1
ATOM 4767 C C . ALA A 1 593 ? 22.245 -23.712 34.555 1.00 82.06 593 ALA A C 1
ATOM 4769 O O . ALA A 1 593 ? 21.523 -23.508 35.531 1.00 82.06 593 ALA A O 1
ATOM 4770 N N . LEU A 1 594 ? 22.435 -22.758 33.633 1.00 87.25 594 LEU A N 1
ATOM 4771 C CA . LEU A 1 594 ? 21.751 -21.465 33.671 1.00 87.25 594 LEU A CA 1
ATOM 4772 C C . LEU A 1 594 ? 20.236 -21.586 33.488 1.00 87.25 594 LEU A C 1
ATOM 4774 O O . LEU A 1 594 ? 19.489 -20.941 34.221 1.00 87.25 594 LEU A O 1
ATOM 4778 N N . GLU A 1 595 ? 19.760 -22.352 32.505 1.00 86.69 595 GLU A N 1
ATOM 4779 C CA . GLU A 1 595 ? 18.319 -22.503 32.292 1.00 86.69 595 GLU A CA 1
ATOM 4780 C C . GLU A 1 595 ? 17.665 -23.385 33.367 1.00 86.69 595 GLU A C 1
ATOM 4782 O O . GLU A 1 595 ? 16.533 -23.086 33.747 1.00 86.69 595 GLU A O 1
ATOM 4787 N N . GLU A 1 596 ? 18.372 -24.378 33.913 1.00 84.94 596 GLU A N 1
ATOM 4788 C CA . GLU A 1 596 ? 17.974 -25.145 35.102 1.00 84.94 596 GLU A CA 1
ATOM 4789 C C . GLU A 1 596 ? 17.850 -24.224 36.330 1.00 84.94 596 GLU A C 1
ATOM 4791 O O . GLU A 1 596 ? 16.803 -24.203 36.976 1.00 84.94 596 GLU A O 1
ATOM 4796 N N . ALA A 1 597 ? 18.844 -23.371 36.607 1.00 85.38 597 ALA A N 1
ATOM 4797 C CA . ALA A 1 597 ? 18.798 -22.406 37.710 1.00 85.38 597 ALA A CA 1
ATOM 4798 C C . ALA A 1 597 ? 17.690 -21.348 37.529 1.00 85.38 597 ALA A C 1
ATOM 4800 O O . ALA A 1 597 ? 16.982 -21.006 38.481 1.00 85.38 597 ALA A O 1
ATOM 4801 N N . VAL A 1 598 ? 17.489 -20.846 36.301 1.00 86.88 598 VAL A N 1
ATOM 4802 C CA . VAL A 1 598 ? 16.358 -19.962 35.959 1.00 86.88 598 VAL A CA 1
ATOM 4803 C C . VAL A 1 598 ? 15.032 -20.661 36.250 1.00 86.88 598 VAL A C 1
ATOM 4805 O O . VAL A 1 598 ? 14.131 -20.041 36.808 1.00 86.88 598 VAL A O 1
ATOM 4808 N N . THR A 1 599 ? 14.914 -21.943 35.913 1.00 86.00 599 THR A N 1
ATOM 4809 C CA . THR A 1 599 ? 13.709 -22.738 36.162 1.00 86.00 599 THR A CA 1
ATOM 4810 C C . THR A 1 599 ? 13.484 -22.999 37.640 1.00 86.00 599 THR A C 1
ATOM 4812 O O . THR A 1 599 ? 12.370 -22.766 38.101 1.00 86.00 599 THR A O 1
ATOM 4815 N N . GLN A 1 600 ? 14.512 -23.378 38.403 1.00 82.44 600 GLN A N 1
ATOM 4816 C CA . GLN A 1 600 ? 14.415 -23.530 39.857 1.00 82.44 600 GLN A CA 1
ATOM 4817 C C . GLN A 1 600 ? 13.915 -22.235 40.510 1.00 82.44 600 GLN A C 1
ATOM 4819 O O . GLN A 1 600 ? 12.908 -22.253 41.219 1.00 82.44 600 GLN A O 1
ATOM 4824 N N . GLN A 1 601 ? 14.520 -21.083 40.201 1.00 80.88 601 GLN A N 1
ATOM 4825 C CA . GLN A 1 601 ? 14.079 -19.824 40.803 1.00 80.88 601 GLN A CA 1
ATOM 4826 C C . GLN A 1 601 ? 12.712 -19.312 40.290 1.00 80.88 601 GLN A C 1
ATOM 4828 O O . GLN A 1 601 ? 12.143 -18.437 40.934 1.00 80.88 601 GLN A O 1
ATOM 4833 N N . ILE A 1 602 ? 12.181 -19.787 39.153 1.00 77.88 602 ILE A N 1
ATOM 4834 C CA . ILE A 1 602 ? 10.803 -19.469 38.710 1.00 77.88 602 ILE A CA 1
ATOM 4835 C C . ILE A 1 602 ? 9.790 -20.443 39.321 1.00 77.88 602 ILE A C 1
ATOM 4837 O O . ILE A 1 602 ? 8.707 -20.022 39.714 1.00 77.88 602 ILE A O 1
ATOM 4841 N N . SER A 1 603 ? 10.149 -21.724 39.457 1.00 74.12 603 SER A N 1
ATOM 4842 C CA . SER A 1 603 ? 9.302 -22.758 40.070 1.00 74.12 603 SER A CA 1
ATOM 4843 C C . SER A 1 603 ? 8.889 -22.413 41.505 1.00 74.12 603 SER A C 1
ATOM 4845 O O . SER A 1 603 ? 7.779 -22.712 41.922 1.00 74.12 603 SER A O 1
ATOM 4847 N N . GLN A 1 604 ? 9.740 -21.680 42.227 1.00 69.44 604 GLN A N 1
ATOM 4848 C CA . GLN A 1 604 ? 9.471 -21.184 43.581 1.00 69.44 604 GLN A CA 1
ATOM 4849 C C . GLN A 1 604 ? 8.501 -19.985 43.646 1.00 69.44 604 GLN A C 1
ATOM 4851 O O . GLN A 1 604 ? 8.173 -19.545 44.742 1.00 69.44 604 GLN A O 1
ATOM 4856 N N . ILE A 1 605 ? 8.089 -19.412 42.507 1.00 63.03 605 ILE A N 1
ATOM 4857 C CA . ILE A 1 605 ? 7.343 -18.139 42.443 1.00 63.03 605 ILE A CA 1
ATOM 4858 C C . ILE A 1 605 ? 5.912 -18.320 41.904 1.00 63.03 605 ILE A C 1
ATOM 4860 O O . ILE A 1 605 ? 5.072 -17.453 42.128 1.00 63.03 605 ILE A O 1
ATOM 4864 N N . SER A 1 606 ? 5.607 -19.421 41.207 1.00 55.25 606 SER A N 1
ATOM 4865 C CA . SER A 1 606 ? 4.323 -19.589 40.511 1.00 55.25 606 SER A CA 1
ATOM 4866 C C . SER A 1 606 ? 3.548 -20.844 40.927 1.00 55.25 606 SER A C 1
ATOM 4868 O O . SER A 1 606 ? 3.854 -21.945 40.462 1.00 55.25 606 SER A O 1
ATOM 4870 N N . GLU A 1 607 ? 2.473 -20.665 41.689 1.00 55.81 607 GLU A N 1
ATOM 4871 C CA . GLU A 1 607 ? 1.365 -21.625 41.723 1.00 55.81 607 GLU A CA 1
ATOM 4872 C C . GLU A 1 607 ? 0.460 -21.355 40.511 1.00 55.81 607 GLU A C 1
ATOM 4874 O O . GLU A 1 607 ? 0.112 -20.207 40.247 1.00 55.81 607 GLU A O 1
ATOM 4879 N N . GLY A 1 608 ? 0.103 -22.377 39.727 1.00 55.75 608 GLY A N 1
ATOM 4880 C CA . GLY A 1 608 ? -0.641 -22.161 38.484 1.00 55.75 608 GLY A CA 1
ATOM 4881 C C . GLY A 1 608 ? -1.354 -23.400 37.950 1.00 55.75 608 GLY A C 1
ATOM 4882 O O . GLY A 1 608 ? -1.016 -24.536 38.275 1.00 55.75 608 GLY A O 1
ATOM 4883 N N . THR A 1 609 ? -2.365 -23.179 37.108 1.00 58.03 609 THR A N 1
ATOM 4884 C CA . THR A 1 609 ? -3.190 -24.244 36.518 1.00 58.03 609 THR A CA 1
ATOM 4885 C C . THR A 1 609 ? -2.358 -25.193 35.651 1.00 58.03 609 THR A C 1
ATOM 4887 O O . THR A 1 609 ? -1.574 -24.750 34.812 1.00 58.03 609 THR A O 1
ATOM 4890 N N . SER A 1 610 ? -2.554 -26.504 35.806 1.00 68.19 610 SER A N 1
ATOM 4891 C CA . SER A 1 610 ? -1.749 -27.511 35.110 1.00 68.19 610 SER A CA 1
ATOM 4892 C C . SER A 1 610 ? -2.080 -27.644 33.618 1.00 68.19 610 SER A C 1
ATOM 4894 O O . SER A 1 610 ? -3.242 -27.868 33.273 1.00 68.19 610 SER A O 1
ATOM 4896 N N . LEU A 1 611 ? -1.068 -27.631 32.743 1.00 73.88 611 LEU A N 1
ATOM 4897 C CA . LEU A 1 611 ? -1.212 -28.066 31.345 1.00 73.88 611 LEU A CA 1
ATOM 4898 C C . LEU A 1 611 ? -0.660 -29.483 31.172 1.00 73.88 611 LEU A C 1
ATOM 4900 O O . LEU A 1 611 ? 0.425 -29.783 31.668 1.00 73.88 611 LEU A O 1
ATOM 4904 N N . CYS A 1 612 ? -1.364 -30.335 30.430 1.00 80.56 612 CYS A N 1
ATOM 4905 C CA . CYS A 1 612 ? -0.919 -31.689 30.109 1.00 80.56 612 CYS A CA 1
ATOM 4906 C C . CYS A 1 612 ? -0.619 -31.811 28.612 1.00 80.56 612 CYS A C 1
ATOM 4908 O O . CYS A 1 612 ? -1.480 -31.514 27.784 1.00 80.56 612 CYS A O 1
ATOM 4910 N N . PHE A 1 613 ? 0.581 -32.266 28.258 1.00 78.94 613 PHE A N 1
ATOM 4911 C CA . PHE A 1 613 ? 1.041 -32.431 26.878 1.00 78.94 613 PHE A CA 1
ATOM 4912 C C . PHE A 1 613 ? 1.454 -33.880 26.610 1.00 78.94 613 PHE A C 1
ATOM 4914 O O . PHE A 1 613 ? 2.171 -34.469 27.416 1.00 78.94 613 PHE A O 1
ATOM 4921 N N . LYS A 1 614 ? 1.079 -34.431 25.453 1.00 82.56 614 LYS A N 1
ATOM 4922 C CA . LYS A 1 614 ? 1.650 -35.666 24.906 1.00 82.56 614 LYS A CA 1
ATOM 4923 C C . LYS A 1 614 ? 2.670 -35.315 23.833 1.00 82.56 614 LYS A C 1
ATOM 4925 O O . LYS A 1 614 ? 2.395 -34.483 22.967 1.00 82.56 614 LYS A O 1
ATOM 4930 N N . THR A 1 615 ? 3.826 -35.957 23.878 1.00 83.19 615 THR A N 1
ATOM 4931 C CA . THR A 1 615 ? 4.801 -35.961 22.788 1.00 83.19 615 THR A CA 1
ATOM 4932 C C . THR A 1 615 ? 4.687 -37.266 22.015 1.00 83.19 615 THR A C 1
ATOM 4934 O O . THR A 1 615 ? 4.450 -38.311 22.616 1.00 83.19 615 THR A O 1
ATOM 4937 N N . TYR A 1 616 ? 4.851 -37.213 20.696 1.00 80.50 616 TYR A N 1
ATOM 4938 C CA . TYR A 1 616 ? 4.853 -38.377 19.808 1.00 80.50 616 TYR A CA 1
ATOM 4939 C C . TYR A 1 616 ? 6.046 -38.300 18.862 1.00 80.50 616 TYR A C 1
ATOM 4941 O O . TYR A 1 616 ? 6.279 -37.250 18.267 1.00 80.50 616 TYR A O 1
ATOM 4949 N N . MET A 1 617 ? 6.740 -39.414 18.649 1.00 76.31 617 MET A N 1
ATOM 4950 C CA . MET A 1 617 ? 7.622 -39.595 17.498 1.00 76.31 617 MET A CA 1
ATOM 4951 C C . MET A 1 617 ? 6.858 -40.298 16.382 1.00 76.31 617 MET A C 1
ATOM 4953 O O . MET A 1 617 ? 6.457 -41.450 16.537 1.00 76.31 617 MET A O 1
ATOM 4957 N N . LYS A 1 618 ? 6.694 -39.622 15.243 1.00 69.94 618 LYS A N 1
ATOM 4958 C CA . LYS A 1 618 ? 6.114 -40.196 14.026 1.00 69.94 618 LYS A CA 1
ATOM 4959 C C . LYS A 1 618 ? 7.160 -40.284 12.932 1.00 69.94 618 LYS A C 1
ATOM 4961 O O . LYS A 1 618 ? 7.805 -39.293 12.605 1.00 69.94 618 LYS A O 1
ATOM 4966 N N . GLN A 1 619 ? 7.292 -41.459 12.334 1.00 67.31 619 GLN A N 1
ATOM 4967 C CA . GLN A 1 619 ? 8.077 -41.633 11.119 1.00 67.31 619 GLN A CA 1
ATOM 4968 C C . GLN A 1 619 ? 7.201 -41.312 9.902 1.00 67.31 619 GLN A C 1
ATOM 4970 O O . GLN A 1 619 ? 6.086 -41.823 9.785 1.00 67.31 619 GLN A O 1
ATOM 4975 N N . LYS A 1 620 ? 7.700 -40.493 8.975 1.00 63.06 620 LYS A N 1
ATOM 4976 C CA . LYS A 1 620 ? 7.066 -40.252 7.674 1.00 63.06 620 LYS A CA 1
ATOM 4977 C C . LYS A 1 620 ? 8.141 -40.358 6.593 1.00 63.06 620 LYS A C 1
ATOM 4979 O O . LYS A 1 620 ? 9.005 -39.497 6.477 1.00 63.06 620 LYS A O 1
ATOM 4984 N N . ALA A 1 621 ? 8.079 -41.435 5.809 1.00 67.00 621 ALA A N 1
ATOM 4985 C CA . ALA A 1 621 ? 9.160 -41.859 4.915 1.00 67.00 621 ALA A CA 1
ATOM 4986 C C . ALA A 1 621 ? 10.494 -42.057 5.674 1.00 67.00 621 ALA A C 1
ATOM 4988 O O . ALA A 1 621 ? 10.536 -42.837 6.628 1.00 67.00 621 ALA A O 1
ATOM 4989 N N . ALA A 1 622 ? 11.569 -41.392 5.247 1.00 63.62 622 ALA A N 1
ATOM 4990 C CA . ALA A 1 622 ? 12.893 -41.481 5.868 1.00 63.62 622 ALA A CA 1
ATOM 4991 C C . ALA A 1 622 ? 13.080 -40.530 7.068 1.00 63.62 622 ALA A C 1
ATOM 4993 O O . ALA A 1 622 ? 14.083 -40.631 7.762 1.00 63.62 622 ALA A O 1
ATOM 4994 N N . GLU A 1 623 ? 12.132 -39.623 7.322 1.00 61.44 623 GLU A N 1
ATOM 4995 C CA . GLU A 1 623 ? 12.262 -38.586 8.347 1.00 61.44 623 GLU A CA 1
ATOM 4996 C C . GLU A 1 623 ? 11.434 -38.910 9.597 1.00 61.44 623 GLU A C 1
ATOM 4998 O O . GLU A 1 623 ? 10.297 -39.395 9.517 1.00 61.44 623 GLU A O 1
ATOM 5003 N N . TYR A 1 624 ? 11.984 -38.580 10.764 1.00 67.12 624 TYR A N 1
ATOM 5004 C CA . TYR A 1 624 ? 11.266 -38.606 12.034 1.00 67.12 624 TYR A CA 1
ATOM 5005 C C . TYR A 1 624 ? 10.789 -37.202 12.421 1.00 67.12 624 TYR A C 1
ATOM 5007 O O . TYR A 1 624 ? 11.528 -36.220 12.339 1.00 67.12 624 TYR A O 1
ATOM 5015 N N . PHE A 1 625 ? 9.553 -37.128 12.907 1.00 69.81 625 PHE A N 1
ATOM 5016 C CA . PHE A 1 625 ? 8.902 -35.913 13.374 1.00 69.81 625 PHE A CA 1
ATOM 5017 C C . PHE A 1 625 ? 8.496 -36.063 14.834 1.00 69.81 625 PHE A C 1
ATOM 5019 O O . PHE A 1 625 ? 7.732 -36.965 15.181 1.00 69.81 625 PHE A O 1
ATOM 5026 N N . LEU A 1 626 ? 8.954 -35.141 15.673 1.00 74.06 626 LEU A N 1
ATOM 5027 C CA . LEU A 1 626 ? 8.420 -34.960 17.015 1.00 74.06 626 LEU A CA 1
ATOM 5028 C C . LEU A 1 626 ? 7.176 -34.064 16.938 1.00 74.06 626 LEU A C 1
ATOM 5030 O O . LEU A 1 626 ? 7.278 -32.915 16.504 1.00 74.06 626 LEU A O 1
ATOM 5034 N N . GLU A 1 627 ? 6.023 -34.581 17.359 1.00 75.75 627 GLU A N 1
ATOM 5035 C CA . GLU A 1 627 ? 4.760 -33.847 17.493 1.00 75.75 627 GLU A CA 1
ATOM 5036 C C . GLU A 1 627 ? 4.424 -33.597 18.970 1.00 75.75 627 GLU A C 1
ATOM 5038 O O . GLU A 1 627 ? 4.529 -34.498 19.803 1.00 75.75 627 GLU A O 1
ATOM 5043 N N . PHE A 1 628 ? 3.957 -32.388 19.287 1.00 76.62 628 PHE A N 1
ATOM 5044 C CA . PHE A 1 628 ? 3.415 -32.027 20.602 1.00 76.62 628 PHE A CA 1
ATOM 5045 C C . PHE A 1 628 ? 1.897 -31.846 20.511 1.00 76.62 628 PHE A C 1
ATOM 5047 O O . PHE A 1 628 ? 1.414 -31.155 19.618 1.00 76.62 628 PHE A O 1
ATOM 5054 N N . VAL A 1 629 ? 1.144 -32.431 21.443 1.00 75.00 629 VAL A N 1
ATOM 5055 C CA . VAL A 1 629 ? -0.322 -32.336 21.513 1.00 75.00 629 VAL A CA 1
ATOM 5056 C C . VAL A 1 629 ? -0.734 -31.951 22.929 1.00 75.00 629 VAL A C 1
ATOM 5058 O O . VAL A 1 629 ? -0.330 -32.596 23.893 1.00 75.00 629 VAL A O 1
ATOM 5061 N N . LEU A 1 630 ? -1.554 -30.913 23.070 1.00 74.94 630 LEU A N 1
ATOM 5062 C CA . LEU A 1 630 ? -2.150 -30.532 24.350 1.00 74.94 630 LEU A CA 1
ATOM 5063 C C . LEU A 1 630 ? -3.311 -31.491 24.669 1.00 74.94 630 LEU A C 1
ATOM 5065 O O . LEU A 1 630 ? -4.294 -31.519 23.937 1.00 74.94 630 LEU A O 1
ATOM 5069 N N . ILE A 1 631 ? -3.188 -32.278 25.741 1.00 75.19 631 ILE A N 1
ATOM 5070 C CA . ILE A 1 631 ? -4.217 -33.229 26.201 1.00 75.19 631 ILE A CA 1
ATOM 5071 C C . ILE A 1 631 ? -5.255 -32.521 27.080 1.00 75.19 631 ILE A C 1
ATOM 5073 O O . ILE A 1 631 ? -6.449 -32.788 26.975 1.00 75.19 631 ILE A O 1
ATOM 5077 N N . SER A 1 632 ? -4.809 -31.630 27.973 1.00 71.69 632 SER A N 1
ATOM 5078 C CA . SER A 1 632 ? -5.698 -30.898 28.882 1.00 71.69 632 SER A CA 1
ATOM 5079 C C . SER A 1 632 ? -5.086 -29.587 29.386 1.00 71.69 632 SER A C 1
ATOM 5081 O O . SER A 1 632 ? -3.871 -29.379 29.336 1.00 71.69 632 SER A O 1
ATOM 5083 N N . GLY A 1 633 ? -5.953 -28.695 29.873 1.00 64.00 633 GLY A N 1
ATOM 5084 C CA . GLY A 1 633 ? -5.614 -27.321 30.251 1.00 64.00 633 GLY A CA 1
ATOM 5085 C C . GLY A 1 633 ? -5.798 -26.327 29.097 1.00 64.00 633 GLY A C 1
ATOM 5086 O O . GLY A 1 633 ? -5.813 -26.701 27.927 1.00 64.00 633 GLY A O 1
ATOM 5087 N N . SER A 1 634 ? -5.976 -25.044 29.420 1.00 57.97 634 SER A N 1
ATOM 5088 C CA . SER A 1 634 ? -6.259 -23.990 28.436 1.00 57.97 634 SER A CA 1
ATOM 5089 C C . SER A 1 634 ? -5.093 -22.999 28.313 1.00 57.97 634 SER A C 1
ATOM 5091 O O . SER A 1 634 ? -4.757 -22.332 29.297 1.00 57.97 634 SER A O 1
ATOM 5093 N N . PRO A 1 635 ? -4.517 -22.786 27.110 1.00 54.53 635 PRO A N 1
ATOM 5094 C CA . PRO A 1 635 ? -3.489 -21.762 26.893 1.00 54.53 635 PRO A CA 1
ATOM 5095 C C . PRO A 1 635 ? -4.000 -20.336 27.149 1.00 54.53 635 PRO A C 1
ATOM 5097 O O . PRO A 1 635 ? -3.213 -19.422 27.393 1.00 54.53 635 PRO A O 1
ATOM 5100 N N . VAL A 1 636 ? -5.322 -20.133 27.090 1.00 47.72 636 VAL A N 1
ATOM 5101 C CA . VAL A 1 636 ? -5.976 -18.853 27.396 1.00 47.72 636 VAL A CA 1
ATOM 5102 C C . VAL A 1 636 ? -6.012 -18.609 28.904 1.00 47.72 636 VAL A C 1
ATOM 5104 O O . VAL A 1 636 ? -5.836 -17.476 29.342 1.00 47.72 636 VAL A O 1
ATOM 5107 N N . GLU A 1 637 ? -6.192 -19.662 29.703 1.00 43.94 637 GLU A N 1
ATOM 5108 C CA . GLU A 1 637 ? -6.193 -19.556 31.165 1.00 43.94 637 GLU A CA 1
ATOM 5109 C C . GLU A 1 637 ? -4.778 -19.412 31.720 1.00 43.94 637 GLU A C 1
ATOM 5111 O O . GLU A 1 637 ? -4.560 -18.605 32.617 1.00 43.94 637 GLU A O 1
ATOM 5116 N N . PHE A 1 638 ? -3.789 -20.069 31.109 1.00 43.97 638 PHE A N 1
ATOM 5117 C CA . PHE A 1 638 ? -2.391 -19.930 31.522 1.00 43.97 638 PHE A CA 1
ATOM 5118 C C . PHE A 1 638 ? -1.817 -18.516 31.302 1.00 43.97 638 PHE A C 1
ATOM 5120 O O . PHE A 1 638 ? -0.873 -18.114 31.967 1.00 43.97 638 PHE A O 1
ATOM 5127 N N . ASN A 1 639 ? -2.391 -17.709 30.404 1.00 43.78 639 ASN A N 1
ATOM 5128 C CA . ASN A 1 639 ? -1.984 -16.307 30.224 1.00 43.78 639 ASN A CA 1
ATOM 5129 C C . ASN A 1 639 ? -2.644 -15.334 31.234 1.00 43.78 639 ASN A C 1
ATOM 5131 O O . ASN A 1 639 ? -2.530 -14.115 31.063 1.00 43.78 639 ASN A O 1
ATOM 5135 N N . ARG A 1 640 ? -3.372 -15.821 32.256 1.00 40.62 640 ARG A N 1
ATOM 5136 C CA . ARG A 1 640 ? -4.233 -14.954 33.078 1.00 40.62 640 ARG A CA 1
ATOM 5137 C C . ARG A 1 640 ? -3.526 -14.006 34.057 1.00 40.62 640 ARG A C 1
ATOM 5139 O O . ARG A 1 640 ? -4.096 -12.947 34.269 1.00 40.62 640 ARG A O 1
ATOM 5146 N N . GLU A 1 641 ? -2.320 -14.240 34.588 1.00 39.84 641 GLU A N 1
ATOM 5147 C CA . GLU A 1 641 ? -1.788 -13.318 35.633 1.00 39.84 641 GLU A CA 1
ATOM 5148 C C . GLU A 1 641 ? -1.264 -11.990 35.050 1.00 39.84 641 GLU A C 1
ATOM 5150 O O . GLU A 1 641 ? -1.531 -10.928 35.605 1.00 39.84 641 GLU A O 1
ATOM 5155 N N . ILE A 1 642 ? -0.658 -11.979 33.851 1.00 45.62 642 ILE A N 1
ATOM 5156 C CA . ILE A 1 642 ? -0.386 -10.714 33.122 1.00 45.62 642 ILE A CA 1
ATOM 5157 C C . ILE A 1 642 ? -1.705 -10.017 32.717 1.00 45.62 642 ILE A C 1
ATOM 5159 O O . ILE A 1 642 ? -1.755 -8.800 32.503 1.00 45.62 642 ILE A O 1
ATOM 5163 N N . SER A 1 643 ? -2.794 -10.782 32.620 1.00 60.09 643 SER A N 1
ATOM 5164 C CA . SER A 1 643 ? -4.145 -10.252 32.467 1.00 60.09 643 SER A CA 1
ATOM 5165 C C . SER A 1 643 ? -4.737 -9.755 33.792 1.00 60.09 643 SER A C 1
ATOM 5167 O O . SER A 1 643 ? -5.580 -8.871 33.723 1.00 60.09 643 SER A O 1
ATOM 5169 N N . GLU A 1 644 ? -4.319 -10.216 34.974 1.00 67.81 644 GLU A N 1
ATOM 5170 C CA . GLU A 1 644 ? -4.911 -9.805 36.256 1.00 67.81 644 GLU A CA 1
ATOM 5171 C C . GLU A 1 644 ? -4.654 -8.338 36.572 1.00 67.81 644 GLU A C 1
ATOM 5173 O O . GLU A 1 644 ? -5.619 -7.592 36.689 1.00 67.81 644 GLU A O 1
ATOM 5178 N N . GLU A 1 645 ? -3.401 -7.879 36.616 1.00 76.69 645 GLU A N 1
ATOM 5179 C CA . GLU A 1 645 ? -3.095 -6.460 36.881 1.00 76.69 645 GLU A CA 1
ATOM 5180 C C . GLU A 1 645 ? -3.724 -5.532 35.831 1.00 76.69 645 GLU A C 1
ATOM 5182 O O . GLU A 1 645 ? -4.280 -4.480 36.150 1.00 76.69 645 GLU A O 1
ATOM 5187 N N . ARG A 1 646 ? -3.749 -5.956 34.558 1.00 81.56 646 ARG A N 1
ATOM 5188 C CA . ARG A 1 646 ? -4.482 -5.227 33.511 1.00 81.56 646 ARG A CA 1
ATOM 5189 C C . ARG A 1 646 ? -5.997 -5.248 33.742 1.00 81.56 646 ARG A C 1
ATOM 5191 O O . ARG A 1 646 ? -6.648 -4.257 33.427 1.00 81.56 646 ARG A O 1
ATOM 5198 N N . THR A 1 647 ? -6.564 -6.341 34.240 1.00 83.31 647 THR A N 1
ATOM 5199 C CA . THR A 1 647 ? -8.006 -6.475 34.500 1.00 83.31 647 THR A CA 1
ATOM 5200 C C . THR A 1 647 ? -8.408 -5.663 35.725 1.00 83.31 647 THR A C 1
ATOM 5202 O O . THR A 1 647 ? -9.394 -4.940 35.642 1.00 83.31 647 THR A O 1
ATOM 5205 N N . LYS A 1 648 ? -7.613 -5.673 36.804 1.00 87.31 648 LYS A N 1
ATOM 5206 C CA . LYS A 1 648 ? -7.761 -4.783 37.968 1.00 87.31 648 LYS A CA 1
ATOM 5207 C C . LYS A 1 648 ? -7.758 -3.319 37.519 1.00 87.31 648 LYS A C 1
ATOM 5209 O O . LYS A 1 648 ? -8.738 -2.618 37.746 1.00 87.31 648 LYS A O 1
ATOM 5214 N N . ALA A 1 649 ? -6.753 -2.906 36.743 1.00 90.12 649 ALA A N 1
ATOM 5215 C CA . ALA A 1 649 ? -6.681 -1.562 36.170 1.00 90.12 649 ALA A CA 1
ATOM 5216 C C . ALA A 1 649 ? -7.880 -1.202 35.272 1.00 90.12 649 ALA A C 1
ATOM 5218 O O . ALA A 1 649 ? -8.402 -0.092 35.340 1.00 90.12 649 ALA A O 1
ATOM 5219 N N . VAL A 1 650 ? -8.339 -2.117 34.412 1.00 90.12 650 VAL A N 1
ATOM 5220 C CA . VAL A 1 650 ? -9.519 -1.887 33.561 1.00 90.12 650 VAL A CA 1
ATOM 5221 C C . VAL A 1 650 ? -10.797 -1.767 34.397 1.00 90.12 650 VAL A C 1
ATOM 5223 O O . VAL A 1 650 ? -11.602 -0.874 34.135 1.00 90.12 650 VAL A O 1
ATOM 5226 N N . ASN A 1 651 ? -10.962 -2.608 35.418 1.00 91.69 651 ASN A N 1
ATOM 5227 C CA . ASN A 1 651 ? -12.101 -2.571 36.332 1.00 91.69 651 ASN A CA 1
ATOM 5228 C C . ASN A 1 651 ? -12.103 -1.288 37.176 1.00 91.69 651 ASN A C 1
ATOM 5230 O O . ASN A 1 651 ? -13.156 -0.679 37.338 1.00 91.69 651 ASN A O 1
ATOM 5234 N N . GLU A 1 652 ? -10.941 -0.823 37.641 1.00 93.25 652 GLU A N 1
ATOM 5235 C CA . GLU A 1 652 ? -10.800 0.449 38.356 1.00 93.25 652 GLU A CA 1
ATOM 5236 C C . GLU A 1 652 ? -11.144 1.646 37.458 1.00 93.25 652 GLU A C 1
ATOM 5238 O O . GLU A 1 652 ? -11.948 2.493 37.847 1.00 93.25 652 GLU A O 1
ATOM 5243 N N . ILE A 1 653 ? -10.644 1.681 36.214 1.00 93.38 653 ILE A N 1
ATOM 5244 C CA . ILE A 1 653 ? -11.044 2.698 35.223 1.00 93.38 653 ILE A CA 1
ATOM 5245 C C . ILE A 1 653 ? -12.571 2.703 35.040 1.00 93.38 653 ILE A C 1
ATOM 5247 O O . ILE A 1 653 ? -13.183 3.769 34.998 1.00 93.38 653 ILE A O 1
ATOM 5251 N N . ILE A 1 654 ? -13.204 1.529 34.953 1.00 92.06 654 ILE A N 1
ATOM 5252 C CA . ILE A 1 654 ? -14.662 1.409 34.823 1.00 92.06 654 ILE A CA 1
ATOM 5253 C C . ILE A 1 654 ? -15.381 1.910 36.084 1.00 92.06 654 ILE A C 1
ATOM 5255 O O . ILE A 1 654 ? -16.326 2.686 35.956 1.00 92.06 654 ILE A O 1
ATOM 5259 N N . ALA A 1 655 ? -14.918 1.547 37.282 1.00 92.75 655 ALA A N 1
ATOM 5260 C CA . ALA A 1 655 ? -15.481 2.017 38.548 1.00 92.75 655 ALA A CA 1
ATOM 5261 C C . ALA A 1 655 ? -15.417 3.551 38.671 1.00 92.75 655 ALA A C 1
ATOM 5263 O O . ALA A 1 655 ? -16.417 4.186 39.013 1.00 92.75 655 ALA A O 1
ATOM 5264 N N . HIS A 1 656 ? -14.289 4.164 38.298 1.00 92.94 656 HIS A N 1
ATOM 5265 C CA . HIS A 1 656 ? -14.149 5.622 38.232 1.00 92.94 656 HIS A CA 1
ATOM 5266 C C . HIS A 1 656 ? -15.123 6.266 37.236 1.00 92.94 656 HIS A C 1
ATOM 5268 O O . HIS A 1 656 ? -15.731 7.287 37.556 1.00 92.94 656 HIS A O 1
ATOM 5274 N N . LEU A 1 657 ? -15.316 5.674 36.053 1.00 92.81 657 LEU A N 1
ATOM 5275 C CA . LEU A 1 657 ? -16.264 6.176 35.050 1.00 92.81 657 LEU A CA 1
ATOM 5276 C C . LEU A 1 657 ? -17.729 6.059 35.504 1.00 92.81 657 LEU A C 1
ATOM 5278 O O . LEU A 1 657 ? -18.534 6.935 35.185 1.00 92.81 657 LEU A O 1
ATOM 5282 N N . ILE A 1 658 ? -18.077 5.009 36.255 1.00 92.31 658 ILE A N 1
ATOM 5283 C CA . ILE A 1 658 ? -19.416 4.835 36.838 1.00 92.31 658 ILE A CA 1
ATOM 5284 C C . ILE A 1 658 ? -19.664 5.876 37.925 1.00 92.31 658 ILE A C 1
ATOM 5286 O O . ILE A 1 658 ? -20.648 6.614 37.844 1.00 92.31 658 ILE A O 1
ATOM 5290 N N . LYS A 1 659 ? -18.736 5.999 38.878 1.00 91.94 659 LYS A N 1
ATOM 5291 C CA . LYS A 1 659 ? -18.810 6.988 39.956 1.00 91.94 659 LYS A CA 1
ATOM 5292 C C . LYS A 1 659 ? -18.906 8.415 39.410 1.00 91.94 659 LYS A C 1
ATOM 5294 O O . LYS A 1 659 ? -19.788 9.166 39.809 1.00 91.94 659 LYS A O 1
ATOM 5299 N N . ALA A 1 660 ? -18.064 8.776 38.441 1.00 90.38 660 ALA A N 1
ATOM 5300 C CA . ALA A 1 660 ? -18.108 10.102 37.830 1.00 90.38 660 ALA A CA 1
ATOM 5301 C C . ALA A 1 660 ? -19.436 10.380 37.107 1.00 90.38 660 ALA A C 1
ATOM 5303 O O . ALA A 1 660 ? -19.946 11.495 37.190 1.00 90.38 660 ALA A O 1
ATOM 5304 N N . HIS A 1 661 ? -20.045 9.378 36.456 1.00 86.75 661 HIS A N 1
ATOM 5305 C CA . HIS A 1 661 ? -21.367 9.563 35.859 1.00 86.75 661 HIS A CA 1
ATOM 5306 C C . HIS A 1 661 ? -22.457 9.806 36.910 1.00 86.75 661 HIS A C 1
ATOM 5308 O O . HIS A 1 661 ? -23.286 10.691 36.697 1.00 86.75 661 HIS A O 1
ATOM 5314 N N . GLN A 1 662 ? -22.441 9.061 38.020 1.00 87.94 662 GLN A N 1
ATOM 5315 C CA . GLN A 1 662 ? -23.368 9.242 39.145 1.00 87.94 662 GLN A CA 1
ATOM 5316 C C . GLN A 1 662 ? -23.201 10.619 39.810 1.00 87.94 662 GLN A C 1
ATOM 5318 O O . GLN A 1 662 ? -24.186 11.235 40.200 1.00 87.94 662 GLN A O 1
ATOM 5323 N N . GLU A 1 663 ? -21.969 11.130 39.879 1.00 90.44 663 GLU A N 1
ATOM 5324 C CA . GLU A 1 663 ? -21.641 12.469 40.392 1.00 90.44 663 GLU A CA 1
ATOM 5325 C C . GLU A 1 663 ? -21.855 13.607 39.370 1.00 90.44 663 GLU A C 1
ATOM 5327 O O . GLU A 1 663 ? -21.602 14.766 39.694 1.00 90.44 663 GLU A O 1
ATOM 5332 N N . GLY A 1 664 ? -22.277 13.309 38.134 1.00 85.00 664 GLY A N 1
ATOM 5333 C CA . GLY A 1 664 ? -22.472 14.313 37.079 1.00 85.00 664 GLY A CA 1
ATOM 5334 C C . GLY A 1 664 ? -21.183 14.967 36.555 1.00 85.00 664 GLY A C 1
ATOM 5335 O O . GLY A 1 664 ? -21.243 16.055 35.989 1.00 85.00 664 GLY A O 1
ATOM 5336 N N . LYS A 1 665 ? -20.019 14.331 36.739 1.00 84.50 665 LYS A N 1
ATOM 5337 C CA . LYS A 1 665 ? -18.697 14.870 36.377 1.00 84.50 665 LYS A CA 1
ATOM 5338 C C . LYS A 1 665 ? -18.184 14.309 35.051 1.00 84.50 665 LYS A C 1
ATOM 5340 O O . LYS A 1 665 ? -18.265 13.106 34.797 1.00 84.50 665 LYS A O 1
ATOM 5345 N N . ASP A 1 666 ? -17.573 15.175 34.246 1.00 81.31 666 ASP A N 1
ATOM 5346 C CA . ASP A 1 666 ? -16.793 14.767 33.076 1.00 81.31 666 ASP A CA 1
ATOM 5347 C C . ASP A 1 666 ? -15.405 14.238 33.474 1.00 81.31 666 ASP A C 1
ATOM 5349 O O . ASP A 1 666 ? -14.811 14.656 34.469 1.00 81.31 666 ASP A O 1
ATOM 5353 N N . VAL A 1 667 ? -14.881 13.303 32.674 1.00 85.19 667 VAL A N 1
ATOM 5354 C CA . VAL A 1 667 ? -13.618 12.596 32.936 1.00 85.19 667 VAL A CA 1
ATOM 5355 C C . VAL A 1 667 ? -12.731 12.620 31.697 1.00 85.19 667 VAL A C 1
ATOM 5357 O O . VAL A 1 667 ? -13.114 12.112 30.641 1.00 85.19 667 VAL A O 1
ATOM 5360 N N . ASP A 1 668 ? -11.498 13.113 31.839 1.00 87.75 668 ASP A N 1
ATOM 5361 C CA . ASP A 1 668 ? -10.451 12.850 30.849 1.00 87.75 668 ASP A CA 1
ATOM 5362 C C . ASP A 1 668 ? -10.009 11.383 30.952 1.00 87.75 668 ASP A C 1
ATOM 5364 O O . ASP A 1 668 ? -9.224 10.983 31.816 1.00 87.75 668 ASP A O 1
ATOM 5368 N N . LEU A 1 669 ? -10.520 10.570 30.028 1.00 89.06 669 LEU A N 1
ATOM 5369 C CA . LEU A 1 669 ? -10.212 9.149 29.942 1.00 89.06 669 LEU A CA 1
ATOM 5370 C C . LEU A 1 669 ? -8.718 8.869 29.704 1.00 89.06 669 LEU A C 1
ATOM 5372 O O . LEU A 1 669 ? -8.227 7.831 30.142 1.00 89.06 669 LEU A O 1
ATOM 5376 N N . ASN A 1 670 ? -7.977 9.739 29.009 1.00 88.75 670 ASN A N 1
ATOM 5377 C CA . ASN A 1 670 ? -6.545 9.521 28.781 1.00 88.75 670 ASN A CA 1
ATOM 5378 C C . ASN A 1 670 ? -5.744 9.765 30.059 1.00 88.75 670 ASN A C 1
ATOM 5380 O O . ASN A 1 670 ? -4.845 8.977 30.363 1.00 88.75 670 ASN A O 1
ATOM 5384 N N . ARG A 1 671 ? -6.110 10.803 30.818 1.00 91.06 671 ARG A N 1
ATOM 5385 C CA . ARG A 1 671 ? -5.548 11.077 32.141 1.00 91.06 671 ARG A CA 1
ATOM 5386 C C . ARG A 1 671 ? -5.837 9.932 33.113 1.00 91.06 671 ARG A C 1
ATOM 5388 O O . ARG A 1 671 ? -4.884 9.337 33.611 1.00 91.06 671 ARG A O 1
ATOM 5395 N N . LEU A 1 672 ? -7.106 9.543 33.272 1.00 92.69 672 LEU A N 1
ATOM 5396 C CA . LEU A 1 672 ? -7.520 8.436 34.147 1.00 92.69 672 LEU A CA 1
ATOM 5397 C C . LEU A 1 672 ? -6.782 7.133 33.801 1.00 92.69 672 LEU A C 1
ATOM 5399 O O . LEU A 1 672 ? -6.233 6.463 34.671 1.00 92.69 672 LEU A O 1
ATOM 5403 N N . LYS A 1 673 ? -6.692 6.788 32.509 1.00 92.50 673 LYS A N 1
ATOM 5404 C CA . LYS A 1 673 ? -5.914 5.623 32.065 1.00 92.50 673 LYS A CA 1
ATOM 5405 C C . LYS A 1 673 ? -4.441 5.715 32.444 1.00 92.50 673 LYS A C 1
ATOM 5407 O O . LYS A 1 673 ? -3.838 4.675 32.685 1.00 92.50 673 LYS A O 1
ATOM 5412 N N . SER A 1 674 ? -3.843 6.904 32.425 1.00 91.00 674 SER A N 1
ATOM 5413 C CA . SER A 1 674 ? -2.436 7.094 32.779 1.00 91.00 674 SER A CA 1
ATOM 5414 C C . SER A 1 674 ? -2.210 6.947 34.281 1.00 91.00 674 SER A C 1
ATOM 5416 O O . SER A 1 674 ? -1.285 6.242 34.675 1.00 91.00 674 SER A O 1
ATOM 5418 N N . GLU A 1 675 ? -3.077 7.551 35.095 1.00 91.25 675 GLU A N 1
ATOM 5419 C CA . GLU A 1 675 ? -3.049 7.470 36.560 1.00 91.25 675 GLU A CA 1
ATOM 5420 C C . GLU A 1 675 ? -3.203 6.010 37.021 1.00 91.25 675 GLU A C 1
ATOM 5422 O O . GLU A 1 675 ? -2.297 5.466 37.652 1.00 91.25 675 GLU A O 1
ATOM 5427 N N . VAL A 1 676 ? -4.257 5.316 36.576 1.00 91.75 676 VAL A N 1
ATOM 5428 C CA . VAL A 1 676 ? -4.496 3.906 36.933 1.00 91.75 676 VAL A CA 1
ATOM 5429 C C . VAL A 1 676 ? -3.399 2.976 36.390 1.00 91.75 676 VAL A C 1
ATOM 5431 O O . VAL A 1 676 ? -2.976 2.041 37.066 1.00 91.75 676 VAL A O 1
ATOM 5434 N N . SER A 1 677 ? -2.841 3.246 35.202 1.00 90.62 677 SER A N 1
ATOM 5435 C CA . SER A 1 677 ? -1.693 2.462 34.704 1.00 90.62 677 SER A CA 1
ATOM 5436 C C . SER A 1 677 ? -0.437 2.627 35.558 1.00 90.62 677 SER A C 1
ATOM 5438 O O . SER A 1 677 ? 0.388 1.718 35.573 1.00 90.62 677 SER A O 1
ATOM 5440 N N . SER A 1 678 ? -0.281 3.762 36.246 1.00 88.81 678 SER A N 1
ATOM 5441 C CA . SER A 1 678 ? 0.825 3.989 37.178 1.00 88.81 678 SER A CA 1
ATOM 5442 C C . SER A 1 678 ? 0.623 3.232 38.491 1.00 88.81 678 SER A C 1
ATOM 5444 O O . SER A 1 678 ? 1.592 2.688 39.010 1.00 88.81 678 SER A O 1
ATOM 5446 N N . ILE A 1 679 ? -0.616 3.161 38.995 1.00 89.19 679 ILE A N 1
ATOM 5447 C CA . ILE A 1 679 ? -0.981 2.410 40.210 1.00 89.19 679 ILE A CA 1
ATOM 5448 C C . ILE A 1 679 ? -0.671 0.915 40.028 1.00 89.19 679 ILE A C 1
ATOM 5450 O O . ILE A 1 679 ? 0.035 0.328 40.842 1.00 89.19 679 ILE A O 1
ATOM 5454 N N . TYR A 1 680 ? -1.107 0.326 38.911 1.00 87.69 680 TYR A N 1
ATOM 5455 C CA . TYR A 1 680 ? -0.903 -1.096 38.588 1.00 87.69 680 TYR A CA 1
ATOM 5456 C C . TYR A 1 680 ? 0.389 -1.386 37.792 1.00 87.69 680 TYR A C 1
ATOM 5458 O O . TYR A 1 680 ? 0.497 -2.419 37.132 1.00 87.69 680 TYR A O 1
ATOM 5466 N N . ALA A 1 681 ? 1.358 -0.458 37.787 1.00 83.44 681 ALA A N 1
ATOM 5467 C CA . ALA A 1 681 ? 2.670 -0.590 37.130 1.00 83.44 681 ALA A CA 1
ATOM 5468 C C . ALA A 1 681 ? 2.640 -1.124 35.670 1.00 83.44 681 ALA A C 1
ATOM 5470 O O . ALA A 1 681 ? 3.538 -1.844 35.216 1.00 83.44 681 ALA A O 1
ATOM 5471 N N . LEU A 1 682 ? 1.605 -0.779 34.897 1.00 82.50 682 LEU A N 1
ATOM 5472 C CA . LEU A 1 682 ? 1.374 -1.353 33.573 1.00 82.50 682 LEU A CA 1
ATOM 5473 C C . LEU A 1 682 ? 2.360 -0.812 32.530 1.00 82.50 682 LEU A C 1
ATOM 5475 O O . LEU A 1 682 ? 2.339 0.364 32.172 1.00 82.50 682 LEU A O 1
ATOM 5479 N N . SER A 1 683 ? 3.117 -1.715 31.897 1.00 80.75 683 SER A N 1
ATOM 5480 C CA . SER A 1 683 ? 4.049 -1.381 30.800 1.00 80.75 683 SER A CA 1
ATOM 5481 C C . SER A 1 683 ? 3.413 -0.669 29.592 1.00 80.75 683 SER A C 1
ATOM 5483 O O . SER A 1 683 ? 4.124 -0.076 28.777 1.00 80.75 683 SER A O 1
ATOM 5485 N N . ARG A 1 684 ? 2.083 -0.753 29.436 1.00 83.12 684 ARG A N 1
ATOM 5486 C CA . ARG A 1 684 ? 1.276 -0.022 28.446 1.00 83.12 684 ARG A CA 1
ATOM 5487 C C . ARG A 1 684 ? -0.133 0.195 28.982 1.00 83.12 684 ARG A C 1
ATOM 5489 O O . ARG A 1 684 ? -0.772 -0.782 29.385 1.00 83.12 684 ARG A O 1
ATOM 5496 N N . GLN A 1 685 ? -0.639 1.423 28.841 1.00 88.88 685 GLN A N 1
ATOM 5497 C CA . GLN A 1 685 ? -2.031 1.761 29.143 1.00 88.88 685 GLN A CA 1
ATOM 5498 C C . GLN A 1 685 ? -3.023 0.770 28.497 1.00 88.88 685 GLN A C 1
ATOM 5500 O O . GLN A 1 685 ? -2.798 0.356 27.349 1.00 88.88 685 GLN A O 1
ATOM 5505 N N . PRO A 1 686 ? -4.134 0.415 29.173 1.00 87.50 686 PRO A N 1
ATOM 5506 C CA . PRO A 1 686 ? -5.205 -0.387 28.585 1.00 87.50 686 PRO A CA 1
ATOM 5507 C C . PRO A 1 686 ? -5.717 0.204 27.266 1.00 87.50 686 PRO A C 1
ATOM 5509 O O . PRO A 1 686 ? -5.773 1.428 27.090 1.00 87.50 686 PRO A O 1
ATOM 5512 N N . LYS A 1 687 ? -6.102 -0.640 26.305 1.00 87.62 687 LYS A N 1
ATOM 5513 C CA . LYS A 1 687 ? -6.716 -0.144 25.067 1.00 87.62 687 LYS A CA 1
ATOM 5514 C C . LYS A 1 687 ? -8.179 0.187 25.335 1.00 87.62 687 LYS A C 1
ATOM 5516 O O . LYS A 1 687 ? -8.840 -0.458 26.138 1.00 87.62 687 LYS A O 1
ATOM 5521 N N . LEU A 1 688 ? -8.718 1.134 24.572 1.00 88.12 688 LEU A N 1
ATOM 5522 C CA . LEU A 1 688 ? -10.143 1.475 24.632 1.00 88.12 688 LEU A CA 1
ATOM 5523 C C . LEU A 1 688 ? -11.054 0.266 24.335 1.00 88.12 688 LEU A C 1
ATOM 5525 O O . LEU A 1 688 ? -12.114 0.144 24.933 1.00 88.12 688 LEU A O 1
ATOM 5529 N N . VAL A 1 689 ? -10.609 -0.650 23.466 1.00 86.25 689 VAL A N 1
ATOM 5530 C CA . VAL A 1 689 ? -11.300 -1.923 23.189 1.00 86.25 689 VAL A CA 1
ATOM 5531 C C . VAL A 1 689 ? -11.385 -2.801 24.441 1.00 86.25 689 VAL A C 1
ATOM 5533 O O . VAL A 1 689 ? -12.442 -3.362 24.709 1.00 86.25 689 VAL A O 1
ATOM 5536 N N . ASP A 1 690 ? -10.300 -2.884 25.215 1.00 87.12 690 ASP A N 1
ATOM 5537 C CA . ASP A 1 690 ? -10.229 -3.692 26.436 1.00 87.12 690 ASP A CA 1
ATOM 5538 C C . ASP A 1 690 ? -11.204 -3.127 27.493 1.00 87.12 690 ASP A C 1
ATOM 5540 O O . ASP A 1 690 ? -11.966 -3.872 28.102 1.00 87.12 690 ASP A O 1
ATOM 5544 N N . ILE A 1 691 ? -11.263 -1.792 27.622 1.00 90.50 691 ILE A N 1
ATOM 5545 C CA . ILE A 1 691 ? -12.197 -1.084 28.515 1.00 90.50 691 ILE A CA 1
ATOM 5546 C C . ILE A 1 691 ? -13.659 -1.318 28.088 1.00 90.50 691 ILE A C 1
ATOM 5548 O O . ILE A 1 691 ? -14.479 -1.712 28.908 1.00 90.50 691 ILE A O 1
ATOM 5552 N N . ILE A 1 692 ? -14.001 -1.142 26.803 1.00 87.62 692 ILE A N 1
ATOM 5553 C CA . ILE A 1 692 ? -15.371 -1.359 26.285 1.00 87.62 692 ILE A CA 1
ATOM 5554 C C . ILE A 1 692 ? -15.821 -2.825 26.449 1.00 87.62 692 ILE A C 1
ATOM 5556 O O . ILE A 1 692 ? -16.996 -3.097 26.731 1.00 87.62 692 ILE A O 1
ATOM 5560 N N . ALA A 1 693 ? -14.900 -3.779 26.288 1.00 86.31 693 ALA A N 1
ATOM 5561 C CA . ALA A 1 693 ? -15.175 -5.202 26.473 1.00 86.31 693 ALA A CA 1
ATOM 5562 C C . ALA A 1 693 ? -15.503 -5.556 27.935 1.00 86.31 693 ALA A C 1
ATOM 5564 O O . ALA A 1 693 ? -16.363 -6.407 28.166 1.00 86.31 693 ALA A O 1
ATOM 5565 N N . ALA A 1 694 ? -14.890 -4.870 28.902 1.00 89.19 694 ALA A N 1
ATOM 5566 C CA . ALA A 1 694 ? -15.088 -5.112 30.329 1.00 89.19 694 ALA A CA 1
ATOM 5567 C C . ALA A 1 694 ? -16.286 -4.368 30.961 1.00 89.19 694 ALA A C 1
ATOM 5569 O O . ALA A 1 694 ? -16.661 -4.700 32.081 1.00 89.19 694 ALA A O 1
ATOM 5570 N N . VAL A 1 695 ? -16.929 -3.408 30.274 1.00 88.88 695 VAL A N 1
ATOM 5571 C CA . VAL A 1 695 ? -18.112 -2.696 30.818 1.00 88.88 695 VAL A CA 1
ATOM 5572 C C . VAL A 1 695 ? -19.231 -3.686 31.215 1.00 88.88 695 VAL A C 1
ATOM 5574 O O . VAL A 1 695 ? -19.712 -4.412 30.336 1.00 88.88 695 VAL A O 1
ATOM 5577 N N . PRO A 1 696 ? -19.705 -3.689 32.482 1.00 88.38 696 PRO A N 1
ATOM 5578 C CA . PRO A 1 696 ? -20.819 -4.525 32.938 1.00 88.38 696 PRO A CA 1
ATOM 5579 C C . PRO A 1 696 ? -22.105 -4.306 32.133 1.00 88.38 696 PRO A C 1
ATOM 5581 O O . PRO A 1 696 ? -22.397 -3.189 31.703 1.00 88.38 696 PRO A O 1
ATOM 5584 N N . ALA A 1 697 ? -22.892 -5.368 31.931 1.00 85.69 697 ALA A N 1
ATOM 5585 C CA . ALA A 1 697 ? -24.070 -5.345 31.056 1.00 85.69 697 ALA A CA 1
ATOM 5586 C C . ALA A 1 697 ? -25.091 -4.255 31.442 1.00 85.69 697 ALA A C 1
ATOM 5588 O O . ALA A 1 697 ? -25.546 -3.512 30.574 1.00 85.69 697 ALA A O 1
ATOM 5589 N N . GLU A 1 698 ? -25.357 -4.100 32.738 1.00 88.88 698 GLU A N 1
ATOM 5590 C CA . GLU A 1 698 ? -26.212 -3.066 33.344 1.00 88.88 698 GLU A CA 1
ATOM 5591 C C . GLU A 1 698 ? -25.785 -1.615 33.048 1.00 88.88 698 GLU A C 1
ATOM 5593 O O . GLU A 1 698 ? -26.618 -0.711 33.017 1.00 88.88 698 GLU A O 1
ATOM 5598 N N . HIS A 1 699 ? -24.501 -1.373 32.773 1.00 89.38 699 HIS A N 1
ATOM 5599 C CA . HIS A 1 699 ? -23.967 -0.039 32.479 1.00 89.38 699 HIS A CA 1
ATOM 5600 C C . HIS A 1 699 ? -23.725 0.205 30.983 1.00 89.38 699 HIS A C 1
ATOM 5602 O O . HIS A 1 699 ? -23.498 1.345 30.564 1.00 89.38 699 HIS A O 1
ATOM 5608 N N . ARG A 1 700 ? -23.795 -0.837 30.138 1.00 86.00 700 ARG A N 1
ATOM 5609 C CA . ARG A 1 700 ? -23.464 -0.728 28.706 1.00 86.00 700 ARG A CA 1
ATOM 5610 C C . ARG A 1 700 ? -24.298 0.315 27.966 1.00 86.00 700 ARG A C 1
ATOM 5612 O O . ARG A 1 700 ? -23.745 1.016 27.119 1.00 86.00 700 ARG A O 1
ATOM 5619 N N . ASN A 1 701 ? -25.581 0.441 28.302 1.00 81.44 701 ASN A N 1
ATOM 5620 C CA . ASN A 1 701 ? -26.530 1.298 27.586 1.00 81.44 701 ASN A CA 1
ATOM 5621 C C . ASN A 1 701 ? -26.155 2.788 27.606 1.00 81.44 701 ASN A C 1
ATOM 5623 O O . ASN A 1 701 ? -26.389 3.471 26.613 1.00 81.44 701 ASN A O 1
ATOM 5627 N N . TRP A 1 702 ? -25.538 3.282 28.685 1.00 83.44 702 TRP A N 1
ATOM 5628 C CA . TRP A 1 702 ? -25.136 4.688 28.820 1.00 83.44 702 TRP A CA 1
ATOM 5629 C C . TRP A 1 702 ? -23.610 4.891 28.784 1.00 83.44 702 TRP A C 1
ATOM 5631 O O . TRP A 1 702 ? -23.151 5.924 28.293 1.00 83.44 702 TRP A O 1
ATOM 5641 N N . LEU A 1 703 ? -22.800 3.909 29.212 1.00 87.44 703 LEU A N 1
ATOM 5642 C CA . LEU A 1 703 ? -21.337 4.054 29.253 1.00 87.44 703 LEU A CA 1
ATOM 5643 C C . LEU A 1 703 ? -20.668 3.794 27.895 1.00 87.44 703 LEU A C 1
ATOM 5645 O O . LEU A 1 703 ? -19.782 4.546 27.487 1.00 87.44 703 LEU A O 1
ATOM 5649 N N . VAL A 1 704 ? -21.097 2.772 27.143 1.00 85.81 704 VAL A N 1
ATOM 5650 C CA . VAL A 1 704 ? -20.498 2.467 25.826 1.00 85.81 704 VAL A CA 1
ATOM 5651 C C . VAL A 1 704 ? -20.705 3.604 24.809 1.00 85.81 704 VAL A C 1
ATOM 5653 O O . VAL A 1 704 ? -19.756 3.903 24.081 1.00 85.81 704 VAL A O 1
ATOM 5656 N N . PRO A 1 705 ? -21.857 4.311 24.760 1.00 82.00 705 PRO A N 1
ATOM 5657 C CA . PRO A 1 705 ? -21.994 5.527 23.959 1.00 82.00 705 PRO A CA 1
ATOM 5658 C C . PRO A 1 705 ? -20.958 6.612 24.279 1.00 82.00 705 PRO A C 1
ATOM 5660 O O . PRO A 1 705 ? -20.428 7.199 23.336 1.00 82.00 705 PRO A O 1
ATOM 5663 N N . LYS A 1 706 ? -20.626 6.832 25.562 1.00 83.25 706 LYS A N 1
ATOM 5664 C CA . LYS A 1 706 ? -19.596 7.796 26.001 1.00 83.25 706 LYS A CA 1
ATOM 5665 C C . LYS A 1 706 ? -18.173 7.345 25.638 1.00 83.25 706 LYS A C 1
ATOM 5667 O O . LYS A 1 706 ? -17.343 8.167 25.269 1.00 83.25 706 LYS A O 1
ATOM 5672 N N . LEU A 1 707 ? -17.900 6.038 25.671 1.00 86.75 707 LEU A N 1
ATOM 5673 C CA . LEU A 1 707 ? -16.597 5.450 25.316 1.00 86.75 707 LEU A CA 1
ATOM 5674 C C . LEU A 1 707 ? -16.376 5.245 23.801 1.00 86.75 707 LEU A C 1
ATOM 5676 O O . LEU A 1 707 ? -15.297 4.820 23.383 1.00 86.75 707 LEU A O 1
ATOM 5680 N N . LYS A 1 708 ? -17.376 5.521 22.956 1.00 83.31 708 LYS A N 1
ATOM 5681 C CA . LYS A 1 708 ? -17.359 5.226 21.514 1.00 83.31 708 LYS A CA 1
ATOM 5682 C C . LYS A 1 708 ? -16.245 5.971 20.769 1.00 83.31 708 LYS A C 1
ATOM 5684 O O . LYS A 1 708 ? -16.232 7.198 20.676 1.00 83.31 708 LYS A O 1
ATOM 5689 N N . ALA A 1 709 ? -15.339 5.230 20.133 1.00 82.81 709 ALA A N 1
ATOM 5690 C CA . ALA A 1 709 ? -14.184 5.826 19.463 1.00 82.81 709 ALA A CA 1
ATOM 5691 C C . ALA A 1 709 ? -14.564 6.540 18.150 1.00 82.81 709 ALA A C 1
ATOM 5693 O O . ALA A 1 709 ? -14.981 5.900 17.188 1.00 82.81 709 ALA A O 1
ATOM 5694 N N . LYS A 1 710 ? -14.309 7.853 18.043 1.00 82.50 710 LYS A N 1
ATOM 5695 C CA . LYS A 1 710 ? -14.611 8.666 16.841 1.00 82.50 710 LYS A CA 1
ATOM 5696 C C . LYS A 1 710 ? -16.101 8.550 16.435 1.00 82.50 710 LYS A C 1
ATOM 5698 O O . LYS A 1 710 ? -16.392 7.994 15.368 1.00 82.50 710 LYS A O 1
ATOM 5703 N N . PRO A 1 711 ? -17.045 9.083 17.241 1.00 81.19 711 PRO A N 1
ATOM 5704 C CA . PRO A 1 711 ? -18.494 8.897 17.052 1.00 81.19 711 PRO A CA 1
ATOM 5705 C C . PRO A 1 711 ? -18.995 9.317 15.659 1.00 81.19 711 PRO A C 1
ATOM 5707 O O . PRO A 1 711 ? -19.896 8.676 15.115 1.00 81.19 711 PRO A O 1
ATOM 5710 N N . ILE A 1 712 ? -18.311 10.282 15.028 1.00 81.31 712 ILE A N 1
ATOM 5711 C CA . ILE A 1 712 ? -18.474 10.724 13.631 1.00 81.31 712 ILE A CA 1
ATOM 5712 C C . ILE A 1 712 ? -18.590 9.583 12.598 1.00 81.31 712 ILE A C 1
ATOM 5714 O O . ILE A 1 712 ? -19.224 9.753 11.560 1.00 81.31 712 ILE A O 1
ATOM 5718 N N . ARG A 1 713 ? -18.005 8.405 12.869 1.00 81.12 713 ARG A N 1
ATOM 5719 C CA . ARG A 1 713 ? -18.051 7.218 11.990 1.00 81.12 713 ARG A CA 1
ATOM 5720 C C . ARG A 1 713 ? -19.436 6.590 11.839 1.00 81.12 713 ARG A C 1
ATOM 5722 O O . ARG A 1 713 ? -19.634 5.838 10.894 1.00 81.12 713 ARG A O 1
ATOM 5729 N N . THR A 1 714 ? -20.340 6.871 12.773 1.00 79.25 714 THR A N 1
ATOM 5730 C CA . THR A 1 714 ? -21.718 6.357 12.822 1.00 79.25 714 THR A CA 1
ATOM 5731 C C . THR A 1 714 ? -22.733 7.465 13.138 1.00 79.25 714 THR A C 1
ATOM 5733 O O . THR A 1 714 ? -23.853 7.182 13.551 1.00 79.25 714 THR A O 1
ATOM 5736 N N . ALA A 1 715 ? -22.346 8.735 12.974 1.00 75.69 715 ALA A N 1
ATOM 5737 C CA . ALA A 1 715 ? -23.197 9.893 13.262 1.00 75.69 715 ALA A CA 1
ATOM 5738 C C . ALA A 1 715 ? -24.413 9.986 12.325 1.00 75.69 715 ALA A C 1
ATOM 5740 O O . ALA A 1 715 ? -25.508 10.311 12.763 1.00 75.69 715 ALA A O 1
ATOM 5741 N N . SER A 1 716 ? -24.238 9.604 11.057 1.00 75.50 716 SER A N 1
ATOM 5742 C CA . SER A 1 716 ? -25.306 9.574 10.047 1.00 75.50 716 SER A CA 1
ATOM 5743 C C . SER A 1 716 ? -26.270 8.380 10.179 1.00 75.50 716 SER A C 1
ATOM 5745 O O . SER A 1 716 ? -27.036 8.127 9.252 1.00 75.50 716 SER A O 1
ATOM 5747 N N . GLY A 1 717 ? -26.195 7.594 11.260 1.00 76.81 717 GLY A N 1
ATOM 5748 C CA . GLY A 1 717 ? -27.054 6.422 11.475 1.00 76.81 717 GLY A CA 1
ATOM 5749 C C . GLY A 1 717 ? -26.660 5.151 10.703 1.00 76.81 717 GLY A C 1
ATOM 5750 O O . GLY A 1 717 ? -27.453 4.214 10.646 1.00 76.81 717 GLY A O 1
ATOM 5751 N N . ILE A 1 718 ? -25.448 5.099 10.130 1.00 86.56 718 ILE A N 1
ATOM 5752 C CA . ILE A 1 718 ? -24.948 4.001 9.276 1.00 86.56 718 ILE A CA 1
ATOM 5753 C C . ILE A 1 718 ? -23.486 3.662 9.613 1.00 86.56 718 ILE A C 1
ATOM 5755 O O . ILE A 1 718 ? -22.677 4.565 9.837 1.00 86.56 718 ILE A O 1
ATOM 5759 N N . ALA A 1 719 ? -23.119 2.376 9.576 1.00 91.12 719 ALA A N 1
ATOM 5760 C CA . ALA A 1 719 ? -21.733 1.911 9.599 1.00 91.12 719 ALA A CA 1
ATOM 5761 C C . ALA A 1 719 ? -21.172 1.731 8.172 1.00 91.12 719 ALA A C 1
ATOM 5763 O O . ALA A 1 719 ? -21.519 0.787 7.465 1.00 91.12 719 ALA A O 1
ATOM 5764 N N . VAL A 1 720 ? -20.266 2.620 7.749 1.00 92.56 720 VAL A N 1
ATOM 5765 C CA . VAL A 1 720 ? -19.650 2.560 6.409 1.00 92.56 720 VAL A CA 1
ATOM 5766 C C . VAL A 1 720 ? -18.452 1.597 6.381 1.00 92.56 720 VAL A C 1
ATOM 5768 O O . VAL A 1 720 ? -17.463 1.774 7.110 1.00 92.56 720 VAL A O 1
ATOM 5771 N N . ILE A 1 721 ? -18.514 0.599 5.497 1.00 96.06 721 ILE A N 1
ATOM 5772 C CA . ILE A 1 721 ? -17.490 -0.433 5.293 1.00 96.06 721 ILE A CA 1
ATOM 5773 C C . ILE A 1 721 ? -16.914 -0.320 3.877 1.00 96.06 721 ILE A C 1
ATOM 5775 O O . ILE A 1 721 ? -17.456 -0.832 2.904 1.00 96.06 721 ILE A O 1
ATOM 5779 N N . ALA A 1 722 ? -15.770 0.356 3.776 1.00 96.00 722 ALA A N 1
ATOM 5780 C CA . ALA A 1 722 ? -15.002 0.437 2.539 1.00 96.00 722 ALA A CA 1
ATOM 5781 C C . ALA A 1 722 ? -14.101 -0.800 2.366 1.00 96.00 722 ALA A C 1
ATOM 5783 O O . ALA A 1 722 ? -13.303 -1.115 3.262 1.00 96.00 722 ALA A O 1
ATOM 5784 N N . VAL A 1 723 ? -14.220 -1.452 1.209 1.00 97.12 723 VAL A N 1
ATOM 5785 C CA . VAL A 1 723 ? -13.479 -2.647 0.771 1.00 97.12 723 VAL A CA 1
ATOM 5786 C C . VAL A 1 723 ? -12.813 -2.376 -0.578 1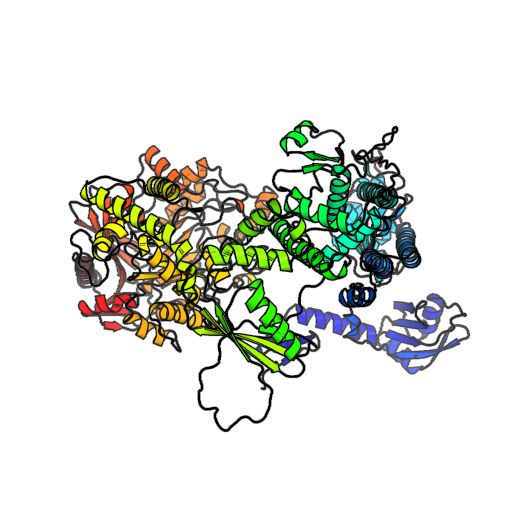.00 97.12 723 VAL A C 1
ATOM 5788 O O . VAL A 1 723 ? -13.282 -1.536 -1.341 1.00 97.12 723 VAL A O 1
ATOM 5791 N N . MET A 1 724 ? -11.722 -3.075 -0.889 1.00 96.50 724 MET A N 1
ATOM 5792 C CA . MET A 1 724 ? -11.047 -2.966 -2.188 1.00 96.50 724 MET A CA 1
ATOM 5793 C C . MET A 1 724 ? -11.100 -4.282 -2.957 1.00 96.50 724 MET A C 1
ATOM 5795 O O . MET A 1 724 ? -10.881 -5.352 -2.379 1.00 96.50 724 MET A O 1
ATOM 5799 N N . CYS A 1 725 ? -11.338 -4.194 -4.265 1.00 94.88 725 CYS A N 1
ATOM 5800 C CA . CYS A 1 725 ? -11.140 -5.305 -5.193 1.00 94.88 725 CYS A CA 1
ATOM 5801 C C . CYS A 1 725 ? -9.645 -5.548 -5.478 1.00 94.88 725 CYS A C 1
ATOM 5803 O O . CYS A 1 725 ? -8.802 -4.709 -5.159 1.00 94.88 725 CYS A O 1
ATOM 5805 N N . LYS A 1 726 ? -9.311 -6.688 -6.102 1.00 93.38 726 LYS A N 1
ATOM 5806 C CA . LYS A 1 726 ? -7.934 -7.028 -6.499 1.00 93.38 726 LYS A CA 1
ATOM 5807 C C . LYS A 1 726 ? -7.266 -5.905 -7.322 1.00 93.38 726 LYS A C 1
ATOM 5809 O O . LYS A 1 726 ? -7.942 -5.304 -8.167 1.00 93.38 726 LYS A O 1
ATOM 5814 N N . PRO A 1 727 ? -5.955 -5.651 -7.148 1.00 93.69 727 PRO A N 1
ATOM 5815 C CA . PRO A 1 727 ? -5.180 -4.822 -8.063 1.00 93.69 727 PRO A CA 1
ATOM 5816 C C . PRO A 1 727 ? -5.318 -5.305 -9.511 1.00 93.69 727 PRO A C 1
ATOM 5818 O O . PRO A 1 727 ? -5.130 -6.484 -9.805 1.00 93.69 727 PRO A O 1
ATOM 5821 N N . HIS A 1 728 ? -5.665 -4.391 -10.411 1.00 92.56 728 HIS A N 1
ATOM 5822 C CA . HIS A 1 728 ? -5.789 -4.627 -11.847 1.00 92.56 728 HIS A CA 1
ATOM 5823 C C . HIS A 1 728 ? -5.493 -3.327 -12.603 1.00 92.56 728 HIS A C 1
ATOM 5825 O O . HIS A 1 728 ? -5.462 -2.252 -12.003 1.00 92.56 728 HIS A O 1
ATOM 5831 N N . ARG A 1 729 ? -5.228 -3.432 -13.909 1.00 92.12 729 ARG A N 1
ATOM 5832 C CA . ARG A 1 729 ? -4.981 -2.270 -14.773 1.00 92.12 729 ARG A CA 1
ATOM 5833 C C . ARG A 1 729 ? -6.300 -1.606 -15.163 1.00 92.12 729 ARG A C 1
ATOM 5835 O O . ARG A 1 729 ? -7.282 -2.301 -15.413 1.00 92.12 729 ARG A O 1
ATOM 5842 N N . CYS A 1 730 ? -6.294 -0.279 -15.286 1.00 92.38 730 CYS A N 1
ATOM 5843 C CA . CYS A 1 730 ? -7.383 0.461 -15.926 1.00 92.38 730 CYS A CA 1
ATOM 5844 C C . CYS A 1 730 ? -7.616 -0.039 -17.365 1.00 92.38 730 CYS A C 1
ATOM 5846 O O . CYS A 1 730 ? -6.640 -0.179 -18.100 1.00 92.38 730 CYS A O 1
ATOM 5848 N N . PRO A 1 731 ? -8.869 -0.204 -17.827 1.00 92.94 731 PRO A N 1
ATOM 5849 C CA . PRO A 1 731 ? -9.156 -0.714 -19.171 1.00 92.94 731 PRO A CA 1
ATOM 5850 C C . PRO A 1 731 ? -8.707 0.240 -20.289 1.00 92.94 731 PRO A C 1
ATOM 5852 O O . PRO A 1 731 ? -8.296 -0.218 -21.354 1.00 92.94 731 PRO A O 1
ATOM 5855 N N . HIS A 1 732 ? -8.711 1.559 -20.040 1.00 92.88 732 HIS A N 1
ATOM 5856 C CA . HIS A 1 732 ? -8.341 2.554 -21.054 1.00 92.88 732 HIS A CA 1
ATOM 5857 C C . HIS A 1 732 ? -6.881 2.474 -21.508 1.00 92.88 732 HIS A C 1
ATOM 5859 O O . HIS A 1 732 ? -6.601 2.840 -22.646 1.00 92.88 732 HIS A O 1
ATOM 5865 N N . ILE A 1 733 ? -5.975 1.912 -20.691 1.00 92.12 733 ILE A N 1
ATOM 5866 C CA . ILE A 1 733 ? -4.545 1.770 -21.025 1.00 92.12 733 ILE A CA 1
ATOM 5867 C C . ILE A 1 733 ? -4.317 1.067 -22.374 1.00 92.12 733 ILE A C 1
ATOM 5869 O O . ILE A 1 733 ? -3.333 1.339 -23.057 1.00 92.12 733 ILE A O 1
ATOM 5873 N N . ASN A 1 734 ? -5.248 0.198 -22.781 1.00 89.50 734 ASN A N 1
ATOM 5874 C CA . ASN A 1 734 ? -5.185 -0.546 -24.035 1.00 89.50 734 ASN A CA 1
ATOM 5875 C C . ASN A 1 734 ? -5.308 0.354 -25.277 1.00 89.50 734 ASN A C 1
ATOM 5877 O O . ASN A 1 734 ? -4.718 0.026 -26.304 1.00 89.50 734 ASN A O 1
ATOM 5881 N N . PHE A 1 735 ? -6.046 1.469 -25.189 1.00 91.06 735 PHE A N 1
ATOM 5882 C CA . PHE A 1 735 ? -6.286 2.392 -26.308 1.00 91.06 735 PHE A CA 1
ATOM 5883 C C . PHE A 1 735 ? -5.639 3.774 -26.127 1.00 91.06 735 PHE A C 1
ATOM 5885 O O . PHE A 1 735 ? -5.299 4.414 -27.116 1.00 91.06 735 PHE A O 1
ATOM 5892 N N . THR A 1 736 ? -5.397 4.223 -24.892 1.00 91.19 736 THR A N 1
ATOM 5893 C CA . THR A 1 736 ? -4.632 5.452 -24.598 1.00 91.19 736 THR A CA 1
ATOM 5894 C C . THR A 1 736 ? -3.121 5.220 -24.498 1.00 91.19 736 THR A C 1
ATOM 5896 O O . THR A 1 736 ? -2.341 6.169 -24.482 1.00 91.19 736 THR A O 1
ATOM 5899 N N . GLY A 1 737 ? -2.686 3.965 -24.344 1.00 89.44 737 GLY A N 1
ATOM 5900 C CA . GLY A 1 737 ? -1.290 3.577 -24.126 1.00 89.44 737 GLY A CA 1
ATOM 5901 C C . GLY A 1 737 ? -0.751 3.802 -22.705 1.00 89.44 737 GLY A C 1
ATOM 5902 O O . GLY A 1 737 ? 0.272 3.216 -22.366 1.00 89.44 737 GLY A O 1
ATOM 5903 N N . ASN A 1 738 ? -1.419 4.608 -21.869 1.00 89.25 738 ASN A N 1
ATOM 5904 C CA . ASN A 1 738 ? -1.011 4.951 -20.496 1.00 89.25 738 ASN A CA 1
ATOM 5905 C C . ASN A 1 738 ? -2.227 5.213 -19.582 1.00 89.25 738 ASN A C 1
ATOM 5907 O O . ASN A 1 738 ? -3.332 5.459 -20.065 1.00 89.25 738 ASN A O 1
ATOM 5911 N N . ILE A 1 739 ? -2.017 5.218 -18.261 1.00 91.38 739 ILE A N 1
ATOM 5912 C CA . ILE A 1 739 ? -3.022 5.628 -17.258 1.00 91.38 739 ILE A CA 1
ATOM 5913 C C . ILE A 1 739 ? -3.179 7.163 -17.159 1.00 91.38 739 ILE A C 1
ATOM 5915 O O . ILE A 1 739 ? -2.419 7.921 -17.767 1.00 91.38 739 ILE A O 1
ATOM 5919 N N . CYS A 1 740 ? -4.152 7.629 -16.366 1.00 94.94 740 CYS A N 1
ATOM 5920 C CA . CYS A 1 740 ? -4.397 9.055 -16.112 1.00 94.94 740 CYS A CA 1
ATOM 5921 C C . CYS A 1 740 ? -3.185 9.736 -15.442 1.00 94.94 740 CYS A C 1
ATOM 5923 O O . CYS A 1 740 ? -2.624 9.201 -14.484 1.00 94.94 740 CYS A O 1
ATOM 5925 N N . VAL A 1 741 ? -2.838 10.953 -15.875 1.00 95.50 741 VAL A N 1
ATOM 5926 C CA . VAL A 1 741 ? -1.592 11.669 -15.516 1.00 95.50 741 VAL A CA 1
ATOM 5927 C C . VAL A 1 741 ? -1.368 11.817 -14.001 1.00 95.50 741 VAL A C 1
ATOM 5929 O O . VAL A 1 741 ? -0.251 11.636 -13.522 1.00 95.50 741 VAL A O 1
ATOM 5932 N N . TYR A 1 742 ? -2.414 12.114 -13.230 1.00 94.31 742 TYR A N 1
ATOM 5933 C CA . TYR A 1 742 ? -2.355 12.333 -11.774 1.00 94.31 742 TYR A CA 1
ATOM 5934 C C . TYR A 1 742 ? -2.550 11.059 -10.929 1.00 94.31 742 TYR A C 1
ATOM 5936 O O . TYR A 1 742 ? -2.607 11.145 -9.704 1.00 94.31 742 TYR A O 1
ATOM 5944 N N . CYS A 1 743 ? -2.735 9.883 -11.537 1.00 93.12 743 CYS A N 1
ATOM 5945 C CA . CYS A 1 743 ? -3.134 8.682 -10.804 1.00 93.12 743 CYS A CA 1
ATOM 5946 C C . CYS A 1 743 ? -1.927 7.957 -10.175 1.00 93.12 743 CYS A C 1
ATOM 5948 O O . CYS A 1 743 ? -1.107 7.426 -10.922 1.00 93.12 743 CYS A O 1
ATOM 5950 N N . PRO A 1 744 ? -1.822 7.852 -8.834 1.00 91.56 744 PRO A N 1
ATOM 5951 C CA . PRO A 1 744 ? -0.821 7.003 -8.193 1.00 91.56 744 PRO A CA 1
ATOM 5952 C C . PRO A 1 744 ? -1.245 5.528 -8.220 1.00 91.56 744 PRO A C 1
ATOM 5954 O O . PRO A 1 744 ? -2.415 5.204 -8.458 1.00 91.56 744 PRO A O 1
ATOM 5957 N N . GLY A 1 745 ? -0.304 4.648 -7.880 1.00 88.69 745 GLY A N 1
ATOM 5958 C CA . GLY A 1 745 ? -0.590 3.250 -7.567 1.00 88.69 745 GLY A CA 1
ATOM 5959 C C . GLY A 1 745 ? -0.969 2.369 -8.754 1.00 88.69 745 GLY A C 1
ATOM 5960 O O . GLY A 1 745 ? -0.943 2.779 -9.916 1.00 88.69 745 GLY A O 1
ATOM 5961 N N . GLY A 1 746 ? -1.369 1.143 -8.425 1.00 88.19 746 GLY A N 1
ATOM 5962 C CA . GLY A 1 746 ? -1.748 0.112 -9.386 1.00 88.19 746 GLY A CA 1
ATOM 5963 C C . GLY A 1 746 ? -0.573 -0.764 -9.844 1.00 88.19 746 GLY A C 1
ATOM 5964 O O . GLY A 1 746 ? 0.575 -0.520 -9.458 1.00 88.19 746 GLY A O 1
ATOM 5965 N N . PRO A 1 747 ? -0.845 -1.798 -10.668 1.00 88.50 747 PRO A N 1
ATOM 5966 C CA . PRO A 1 747 ? 0.123 -2.856 -10.985 1.00 88.50 747 PRO A CA 1
ATOM 5967 C C . PRO A 1 747 ? 1.392 -2.408 -11.720 1.00 88.50 747 PRO A C 1
ATOM 5969 O O . PRO A 1 747 ? 2.386 -3.125 -11.684 1.00 88.50 747 PRO A O 1
ATOM 5972 N N . ASP A 1 748 ? 1.355 -1.253 -12.389 1.00 86.38 748 ASP A N 1
ATOM 5973 C CA . ASP A 1 748 ? 2.464 -0.704 -13.183 1.00 86.38 748 ASP A CA 1
ATOM 5974 C C . ASP A 1 748 ? 3.180 0.464 -12.469 1.00 86.38 748 ASP A C 1
ATOM 5976 O O . ASP A 1 748 ? 3.791 1.312 -13.117 1.00 86.38 748 ASP A O 1
ATOM 5980 N N . SER A 1 749 ? 3.082 0.535 -11.135 1.00 87.00 749 SER A N 1
ATOM 5981 C CA . SER A 1 749 ? 3.667 1.598 -10.302 1.00 87.00 749 SER A CA 1
ATOM 5982 C C . SER A 1 749 ? 4.689 1.070 -9.288 1.00 87.00 749 SER A C 1
ATOM 5984 O O . SER A 1 749 ? 4.699 -0.115 -8.957 1.00 87.00 749 SER A O 1
ATOM 5986 N N . ASP A 1 750 ? 5.492 1.973 -8.716 1.00 83.88 750 ASP A N 1
ATOM 5987 C CA . ASP A 1 750 ? 6.459 1.666 -7.646 1.00 83.88 750 ASP A CA 1
ATOM 5988 C C . ASP A 1 750 ? 5.798 1.237 -6.308 1.00 83.88 750 ASP A C 1
ATOM 5990 O O . ASP A 1 750 ? 6.489 0.821 -5.375 1.00 83.88 750 ASP A O 1
ATOM 5994 N N . PHE A 1 751 ? 4.469 1.342 -6.174 1.00 85.69 751 PHE A N 1
ATOM 5995 C CA . PHE A 1 751 ? 3.743 1.018 -4.942 1.00 85.69 751 PHE A CA 1
ATOM 5996 C C . PHE A 1 751 ? 3.387 -0.480 -4.873 1.00 85.69 751 PHE A C 1
ATOM 5998 O O . PHE A 1 751 ? 2.350 -0.908 -5.395 1.00 85.69 751 PHE A O 1
ATOM 6005 N N . GLU A 1 752 ? 4.240 -1.263 -4.191 1.00 80.38 752 GLU A N 1
ATOM 6006 C CA . GLU A 1 752 ? 4.117 -2.721 -3.988 1.00 80.38 752 GLU A CA 1
ATOM 6007 C C . GLU A 1 752 ? 2.668 -3.163 -3.670 1.00 80.38 752 GLU A C 1
ATOM 6009 O O . GLU A 1 752 ? 2.101 -2.804 -2.638 1.00 80.38 752 GLU A O 1
ATOM 6014 N N . TYR A 1 753 ? 2.086 -3.995 -4.547 1.00 85.56 753 TYR A N 1
ATOM 6015 C CA . TYR A 1 753 ? 0.777 -4.652 -4.365 1.00 85.56 753 TYR A CA 1
ATOM 6016 C C . TYR A 1 753 ? -0.409 -3.695 -4.094 1.00 85.56 753 TYR A C 1
ATOM 6018 O O . TYR A 1 753 ? -1.378 -4.065 -3.431 1.00 85.56 753 TYR A O 1
ATOM 6026 N N . SER A 1 754 ? -0.343 -2.466 -4.616 1.00 89.25 754 SER A N 1
ATOM 6027 C CA . SER A 1 754 ? -1.381 -1.438 -4.469 1.00 89.25 754 SER A CA 1
ATOM 6028 C C . SER A 1 754 ? -2.498 -1.526 -5.524 1.00 89.25 754 SER A C 1
ATOM 6030 O O . SER A 1 754 ? -2.292 -1.967 -6.655 1.00 89.25 754 SER A O 1
ATOM 6032 N N . ALA A 1 755 ? -3.703 -1.069 -5.167 1.00 89.75 755 ALA A N 1
ATOM 6033 C CA . ALA A 1 755 ? -4.803 -0.886 -6.117 1.00 89.75 755 ALA A CA 1
ATOM 6034 C C . ALA A 1 755 ? -4.656 0.445 -6.880 1.00 89.75 755 ALA A C 1
ATOM 6036 O O . ALA A 1 755 ? -4.083 1.405 -6.365 1.00 89.75 755 ALA A O 1
ATOM 6037 N N . GLN A 1 756 ? -5.206 0.524 -8.094 1.00 88.56 756 GLN A N 1
ATOM 6038 C CA . GLN A 1 756 ? -5.149 1.735 -8.916 1.00 88.56 756 GLN A CA 1
ATOM 6039 C C . GLN A 1 756 ? -5.763 2.939 -8.178 1.00 88.56 756 GLN A C 1
ATOM 6041 O O . GLN A 1 756 ? -6.851 2.831 -7.616 1.00 88.56 756 GLN A O 1
ATOM 6046 N N . SER A 1 757 ? -5.097 4.097 -8.220 1.00 89.62 757 SER A N 1
ATOM 6047 C CA . SER A 1 757 ? -5.428 5.332 -7.475 1.00 89.62 757 SER A CA 1
ATOM 6048 C C . SER A 1 757 ? -5.045 5.359 -5.987 1.00 89.62 757 SER A C 1
ATOM 6050 O O . SER A 1 757 ? -5.308 6.372 -5.333 1.00 89.62 757 SER A O 1
ATOM 6052 N N . TYR A 1 758 ? -4.404 4.311 -5.455 1.00 91.25 758 TYR A N 1
ATOM 6053 C CA . TYR A 1 758 ? -4.020 4.196 -4.041 1.00 91.25 758 TYR A CA 1
ATOM 6054 C C . TYR A 1 758 ? -2.538 3.845 -3.873 1.00 91.25 758 TYR A C 1
ATOM 6056 O O . TYR A 1 758 ? -1.979 3.071 -4.636 1.00 91.25 758 TYR A O 1
ATOM 6064 N N . THR A 1 759 ? -1.901 4.367 -2.830 1.00 90.50 759 THR A N 1
ATOM 6065 C CA . THR A 1 759 ? -0.474 4.147 -2.531 1.00 90.50 759 THR A CA 1
ATOM 6066 C C . THR A 1 759 ? -0.197 2.850 -1.765 1.00 90.50 759 THR A C 1
ATOM 6068 O O . THR A 1 759 ? 0.955 2.464 -1.602 1.00 90.50 759 THR A O 1
ATOM 6071 N N . GLY A 1 760 ? -1.230 2.184 -1.236 1.00 90.56 760 GLY A N 1
ATOM 6072 C CA . GLY A 1 760 ? -1.083 1.014 -0.359 1.00 90.56 760 GLY A CA 1
ATOM 6073 C C . GLY A 1 760 ? -0.967 1.376 1.127 1.00 90.56 760 GLY A C 1
ATOM 6074 O O . GLY A 1 760 ? -1.287 0.553 1.986 1.00 90.56 760 GLY A O 1
ATOM 6075 N N . TYR A 1 761 ? -0.605 2.625 1.438 1.00 92.06 761 TYR A N 1
ATOM 6076 C CA . TYR A 1 761 ? -0.395 3.126 2.800 1.00 92.06 761 TYR A CA 1
ATOM 6077 C C . TYR A 1 761 ? -1.631 3.795 3.421 1.00 92.06 761 TYR A C 1
ATOM 6079 O O . TYR A 1 761 ? -1.612 4.160 4.597 1.00 92.06 761 TYR A O 1
ATOM 6087 N N . GLU A 1 762 ? -2.732 3.948 2.679 1.00 91.19 762 GLU A N 1
ATOM 6088 C CA . GLU A 1 762 ? -3.987 4.435 3.252 1.00 91.19 762 GLU A CA 1
ATOM 6089 C C . GLU A 1 762 ? -4.564 3.391 4.232 1.00 91.19 762 GLU A C 1
ATOM 6091 O O . GLU A 1 762 ? -4.442 2.181 4.000 1.00 91.19 762 GLU A O 1
ATOM 6096 N N . PRO A 1 763 ? -5.275 3.793 5.305 1.00 91.12 763 PRO A N 1
ATOM 6097 C CA . PRO A 1 763 ? -5.774 2.852 6.309 1.00 91.12 763 PRO A CA 1
ATOM 6098 C C . PRO A 1 763 ? -6.655 1.724 5.763 1.00 91.12 763 PRO A C 1
ATOM 6100 O O . PRO A 1 763 ? -6.716 0.660 6.380 1.00 91.12 763 PRO A O 1
ATOM 6103 N N . THR A 1 764 ? -7.373 1.942 4.655 1.00 93.06 764 THR A N 1
ATOM 6104 C CA . THR A 1 764 ? -8.177 0.893 4.003 1.00 93.06 764 THR A CA 1
ATOM 6105 C C . THR A 1 764 ? -7.333 0.004 3.094 1.00 93.06 764 THR A C 1
ATOM 6107 O O . THR A 1 764 ? -7.467 -1.213 3.196 1.00 93.06 764 THR A O 1
ATOM 6110 N N . SER A 1 765 ? -6.404 0.572 2.323 1.00 93.25 765 SER A N 1
ATOM 6111 C CA . SER A 1 765 ? -5.433 -0.170 1.507 1.00 93.25 765 SER A CA 1
ATOM 6112 C C . SER A 1 765 ? -4.616 -1.147 2.351 1.00 93.25 765 SER A C 1
ATOM 6114 O O . SER A 1 765 ? -4.570 -2.334 2.044 1.00 93.25 765 SER A O 1
ATOM 6116 N N . MET A 1 766 ? -4.092 -0.705 3.500 1.00 93.25 766 MET A N 1
ATOM 6117 C CA . MET A 1 766 ? -3.357 -1.577 4.425 1.00 93.25 766 MET A CA 1
ATOM 6118 C C . MET A 1 766 ? -4.208 -2.747 4.955 1.00 93.25 766 MET A C 1
ATOM 6120 O O . MET A 1 766 ? -3.697 -3.854 5.137 1.00 93.25 766 MET A O 1
ATOM 6124 N N . ARG A 1 767 ? -5.517 -2.543 5.189 1.00 94.25 767 ARG A N 1
ATOM 6125 C CA . ARG A 1 767 ? -6.429 -3.638 5.579 1.00 94.25 767 ARG A CA 1
ATOM 6126 C C . ARG A 1 767 ? -6.681 -4.600 4.418 1.00 94.25 767 ARG A C 1
ATOM 6128 O O . ARG A 1 767 ? -6.693 -5.805 4.654 1.00 94.25 767 ARG A O 1
ATOM 6135 N N . ALA A 1 768 ? -6.854 -4.084 3.201 1.00 95.56 768 ALA A N 1
ATOM 6136 C CA . ALA A 1 768 ? -7.052 -4.887 1.999 1.00 95.56 768 ALA A CA 1
ATOM 6137 C C . ALA A 1 768 ? -5.819 -5.750 1.687 1.00 95.56 768 ALA A C 1
ATOM 6139 O O . ALA A 1 768 ? -5.952 -6.964 1.554 1.00 95.56 768 ALA A O 1
ATOM 6140 N N . ILE A 1 769 ? -4.618 -5.162 1.703 1.00 93.56 769 ILE A N 1
ATOM 6141 C CA . ILE A 1 769 ? -3.335 -5.861 1.527 1.00 93.56 769 ILE A CA 1
ATOM 6142 C C . ILE A 1 769 ? -3.169 -6.963 2.585 1.00 93.56 769 ILE A C 1
ATOM 6144 O O . ILE A 1 769 ? -2.905 -8.113 2.235 1.00 93.56 769 ILE A O 1
ATOM 6148 N N . ARG A 1 770 ? -3.418 -6.665 3.872 1.00 93.19 770 ARG A N 1
ATOM 6149 C CA . ARG A 1 770 ? -3.357 -7.667 4.958 1.00 93.19 770 ARG A CA 1
ATOM 6150 C C . ARG A 1 770 ? -4.357 -8.815 4.772 1.00 93.19 770 ARG A C 1
ATOM 6152 O O . ARG A 1 770 ? -4.053 -9.949 5.122 1.00 93.19 770 ARG A O 1
ATOM 6159 N N . ALA A 1 771 ? -5.536 -8.532 4.220 1.00 93.69 771 ALA A N 1
ATOM 6160 C CA . ALA A 1 771 ? -6.545 -9.532 3.867 1.00 93.69 771 ALA A CA 1
ATOM 6161 C C . ALA A 1 771 ? -6.302 -10.192 2.491 1.00 93.69 771 ALA A C 1
ATOM 6163 O O . ALA A 1 771 ? -7.142 -10.968 2.038 1.00 93.69 771 ALA A O 1
ATOM 6164 N N . ARG A 1 772 ? -5.192 -9.872 1.804 1.00 94.06 772 ARG A N 1
ATOM 6165 C CA . ARG A 1 772 ? -4.887 -10.270 0.415 1.00 94.06 772 ARG A CA 1
ATOM 6166 C C . ARG A 1 772 ? -6.055 -10.018 -0.551 1.00 94.06 772 ARG A C 1
ATOM 6168 O O . ARG A 1 772 ? -6.348 -10.845 -1.405 1.00 94.06 772 ARG A O 1
ATOM 6175 N N . TYR A 1 773 ? -6.731 -8.881 -0.383 1.00 94.38 773 TYR A N 1
ATOM 6176 C CA . TYR A 1 773 ? -7.921 -8.461 -1.133 1.00 94.38 773 TYR A CA 1
ATOM 6177 C C . TYR A 1 773 ? -9.125 -9.423 -1.059 1.00 94.38 773 TYR A C 1
ATOM 6179 O O . TYR A 1 773 ? -10.082 -9.270 -1.814 1.00 94.38 773 TYR A O 1
ATOM 6187 N N . ASN A 1 774 ? -9.147 -10.368 -0.109 1.00 96.56 774 ASN A N 1
ATOM 6188 C CA . ASN A 1 774 ? -10.299 -11.243 0.100 1.00 96.56 774 ASN A CA 1
ATOM 6189 C C . ASN A 1 774 ? -11.509 -10.427 0.633 1.00 96.56 774 ASN A C 1
ATOM 6191 O O . ASN A 1 774 ? -11.388 -9.807 1.695 1.00 96.56 774 ASN A O 1
ATOM 6195 N N . PRO A 1 775 ? -12.658 -10.396 -0.072 1.00 97.12 775 PRO A N 1
ATOM 6196 C CA . PRO A 1 775 ? -13.837 -9.607 0.313 1.00 97.12 775 PRO A CA 1
ATOM 6197 C C . PRO A 1 775 ? -14.409 -10.005 1.681 1.00 97.12 775 PRO A C 1
ATOM 6199 O O . PRO A 1 775 ? -14.607 -9.141 2.537 1.00 97.12 775 PRO A O 1
ATOM 6202 N N . PHE A 1 776 ? -14.588 -11.306 1.930 1.00 97.25 776 PHE A N 1
ATOM 6203 C CA . PHE A 1 776 ? -15.168 -11.821 3.172 1.00 97.25 776 PHE A CA 1
ATOM 6204 C C . PHE A 1 776 ? -14.328 -11.438 4.400 1.00 97.25 776 PHE A C 1
ATOM 6206 O O . PHE A 1 776 ? -14.848 -10.933 5.397 1.00 97.25 776 PHE A O 1
ATOM 6213 N N . LEU A 1 777 ? -13.002 -11.605 4.318 1.00 96.31 777 LEU A N 1
ATOM 6214 C CA . LEU A 1 777 ? -12.075 -11.246 5.395 1.00 96.31 777 LEU A CA 1
ATOM 6215 C C . LEU A 1 777 ? -11.980 -9.729 5.609 1.00 96.31 777 LEU A C 1
ATOM 6217 O O . LEU A 1 777 ? -11.893 -9.291 6.761 1.00 96.31 777 LEU A O 1
ATOM 6221 N N . GLN A 1 778 ? -12.023 -8.922 4.539 1.00 97.69 778 GLN A N 1
ATOM 6222 C CA . GLN A 1 778 ? -12.085 -7.459 4.647 1.00 97.69 778 GLN A CA 1
ATOM 6223 C C . GLN A 1 778 ? -13.338 -7.016 5.414 1.00 97.69 778 GLN A C 1
ATOM 6225 O O . GLN A 1 778 ? -13.221 -6.252 6.377 1.00 97.69 778 GLN A O 1
ATOM 6230 N N . THR A 1 779 ? -14.511 -7.532 5.034 1.00 97.25 779 THR A N 1
ATOM 6231 C CA . THR A 1 779 ? -15.789 -7.231 5.690 1.00 97.25 779 THR A CA 1
ATOM 6232 C C . THR A 1 779 ? -15.801 -7.715 7.135 1.00 97.25 779 THR A C 1
ATOM 6234 O O . THR A 1 779 ? -15.921 -6.889 8.041 1.00 97.25 779 THR A O 1
ATOM 6237 N N . LYS A 1 780 ? -15.583 -9.014 7.387 1.00 94.81 780 LYS A N 1
ATOM 6238 C CA . LYS A 1 780 ? -15.641 -9.606 8.735 1.00 94.81 780 LYS A CA 1
ATOM 6239 C C . LYS A 1 780 ? -14.679 -8.912 9.703 1.00 94.81 780 LYS A C 1
ATOM 6241 O O . LYS A 1 780 ? -15.089 -8.487 10.782 1.00 94.81 780 LYS A O 1
ATOM 6246 N N . SER A 1 781 ? -13.425 -8.679 9.294 1.00 93.50 781 SER A N 1
ATOM 6247 C CA . SER A 1 781 ? -12.449 -7.958 10.126 1.00 93.50 781 SER A CA 1
ATOM 6248 C C . SER A 1 781 ? -12.873 -6.515 10.423 1.00 93.50 781 SER A C 1
ATOM 6250 O O . SER A 1 781 ? -12.561 -6.008 11.504 1.00 93.50 781 SER A O 1
ATOM 6252 N N . ARG A 1 782 ? -13.561 -5.838 9.494 1.00 94.75 782 ARG A N 1
ATOM 6253 C CA . ARG A 1 782 ? -14.006 -4.450 9.670 1.00 94.75 782 ARG A CA 1
ATOM 6254 C C . ARG A 1 782 ? -15.269 -4.338 10.527 1.00 94.75 782 ARG A C 1
ATOM 6256 O O . ARG A 1 782 ? -15.319 -3.431 11.356 1.00 94.75 782 ARG A O 1
ATOM 6263 N N . VAL A 1 783 ? -16.226 -5.256 10.377 1.00 93.81 783 VAL A N 1
ATOM 6264 C CA . VAL A 1 783 ? -17.419 -5.374 11.236 1.00 93.81 783 VAL A CA 1
ATOM 6265 C C . VAL A 1 783 ? -16.987 -5.580 12.690 1.00 93.81 783 VAL A C 1
ATOM 6267 O O . VAL A 1 783 ? -17.302 -4.750 13.543 1.00 93.81 783 VAL A O 1
ATOM 6270 N N . THR A 1 784 ? -16.164 -6.602 12.965 1.00 92.75 784 THR A N 1
ATOM 6271 C CA . THR A 1 784 ? -15.658 -6.885 14.320 1.00 92.75 784 THR A CA 1
ATOM 6272 C C . THR A 1 784 ? -14.884 -5.701 14.906 1.00 92.75 784 THR A C 1
ATOM 6274 O O . THR A 1 784 ? -15.086 -5.356 16.068 1.00 92.75 784 THR A O 1
ATOM 6277 N N . GLN A 1 785 ? -14.049 -5.020 14.110 1.00 91.81 785 GLN A N 1
ATOM 6278 C CA . GLN A 1 785 ? -13.317 -3.832 14.567 1.00 91.81 785 GLN A CA 1
ATOM 6279 C C . GLN A 1 785 ? -14.248 -2.678 14.977 1.00 91.81 785 GLN A C 1
ATOM 6281 O O . GLN A 1 785 ? -13.926 -1.941 15.905 1.00 91.81 785 GLN A O 1
ATOM 6286 N N . LEU A 1 786 ? -15.366 -2.469 14.276 1.00 90.75 786 LEU A N 1
ATOM 6287 C CA . LEU A 1 786 ? -16.320 -1.410 14.614 1.00 90.75 786 LEU A CA 1
ATOM 6288 C C . LEU A 1 786 ? -17.109 -1.753 15.886 1.00 90.75 786 LEU A C 1
ATOM 6290 O O . LEU A 1 786 ? -17.200 -0.899 16.769 1.00 90.75 786 LEU A O 1
ATOM 6294 N N . MET A 1 787 ? -17.569 -3.002 16.028 1.00 89.44 787 MET A N 1
ATOM 6295 C CA . MET A 1 787 ? -18.204 -3.500 17.259 1.00 89.44 787 MET A CA 1
ATOM 6296 C C . MET A 1 787 ? -17.287 -3.322 18.482 1.00 89.44 787 MET A C 1
ATOM 6298 O O . MET A 1 787 ? -17.692 -2.749 19.490 1.00 89.44 787 MET A O 1
ATOM 6302 N N . GLN A 1 788 ? -16.015 -3.722 18.364 1.00 88.62 788 GLN A N 1
ATOM 6303 C CA . GLN A 1 788 ? -14.988 -3.583 19.410 1.00 88.62 788 GLN A CA 1
ATOM 6304 C C . GLN A 1 788 ? -14.697 -2.131 19.831 1.00 88.62 788 GLN A C 1
ATOM 6306 O O . GLN A 1 788 ? -14.141 -1.902 20.901 1.00 88.62 788 GLN A O 1
ATOM 6311 N N . LEU A 1 789 ? -15.057 -1.145 19.005 1.00 88.50 789 LEU A N 1
ATOM 6312 C CA . LEU A 1 789 ? -14.905 0.287 19.290 1.00 88.50 789 LEU A CA 1
ATOM 6313 C C . LEU A 1 789 ? -16.206 0.945 19.796 1.00 88.50 789 LEU A C 1
ATOM 6315 O O . LEU A 1 789 ? -16.279 2.173 19.874 1.00 88.50 789 LEU A O 1
ATOM 6319 N N . GLY A 1 790 ? -17.226 0.145 20.129 1.00 84.75 790 GLY A N 1
ATOM 6320 C CA . GLY A 1 790 ? -18.510 0.615 20.655 1.00 84.75 790 GLY A CA 1
ATOM 6321 C C . GLY A 1 790 ? -19.484 1.132 19.590 1.00 84.75 790 GLY A C 1
ATOM 6322 O O . GLY A 1 790 ? -20.455 1.810 19.929 1.00 84.75 790 GLY A O 1
ATOM 6323 N N . HIS A 1 791 ? -19.250 0.857 18.301 1.00 87.56 791 HIS A N 1
ATOM 6324 C CA . HIS A 1 791 ? -20.217 1.182 17.250 1.00 87.56 791 HIS A CA 1
ATOM 6325 C C . HIS A 1 791 ? -21.245 0.059 17.093 1.00 87.56 791 HIS A C 1
ATOM 6327 O O . HIS A 1 791 ? -20.880 -1.108 16.950 1.00 87.56 791 HIS A O 1
ATOM 6333 N N . ASN A 1 792 ? -22.525 0.430 17.023 1.00 84.50 792 ASN A N 1
ATOM 6334 C CA . ASN A 1 792 ? -23.539 -0.450 16.454 1.00 84.50 792 ASN A CA 1
ATOM 6335 C C . ASN A 1 792 ? -23.327 -0.538 14.930 1.00 84.50 792 ASN A C 1
ATOM 6337 O O . ASN A 1 792 ? -22.952 0.447 14.289 1.00 84.50 792 ASN A O 1
ATOM 6341 N N . VAL A 1 793 ? -23.521 -1.734 14.382 1.00 88.56 793 VAL A N 1
ATOM 6342 C CA . VAL A 1 793 ? -23.288 -2.094 12.976 1.00 88.56 793 VAL A CA 1
ATOM 6343 C C . VAL A 1 793 ? -24.460 -2.900 12.407 1.00 88.56 793 VAL A C 1
ATOM 6345 O O . VAL A 1 793 ? -24.286 -3.646 11.456 1.00 88.56 793 VAL A O 1
ATOM 6348 N N . ASP A 1 794 ? -25.655 -2.765 12.982 1.00 89.50 794 ASP A N 1
ATOM 6349 C CA . ASP A 1 794 ? -26.900 -3.350 12.467 1.00 89.50 794 ASP A CA 1
ATOM 6350 C C . ASP A 1 794 ? -27.263 -2.854 11.054 1.00 89.50 794 ASP A C 1
ATOM 6352 O O . ASP A 1 794 ? -27.889 -3.584 10.290 1.00 89.50 794 ASP A O 1
ATOM 6356 N N . LYS A 1 795 ? -26.844 -1.632 10.702 1.00 91.88 795 LYS A N 1
ATOM 6357 C CA . LYS A 1 795 ? -27.036 -0.976 9.400 1.00 91.88 795 LYS A CA 1
ATOM 6358 C C . LYS A 1 795 ? -25.672 -0.733 8.736 1.00 91.88 795 LYS A C 1
ATOM 6360 O O . LYS A 1 795 ? -24.936 0.167 9.147 1.00 91.88 795 LYS A O 1
ATOM 6365 N N . VAL A 1 796 ? -25.329 -1.521 7.714 1.00 94.56 796 VAL A N 1
ATOM 6366 C CA . VAL A 1 796 ? -24.053 -1.449 6.974 1.00 94.56 796 VAL A CA 1
ATOM 6367 C C . VAL A 1 796 ? -24.260 -0.916 5.560 1.00 94.56 796 VAL A C 1
ATOM 6369 O O . VAL A 1 796 ? -25.075 -1.442 4.805 1.00 94.56 796 VAL A O 1
ATOM 6372 N N . GLU A 1 797 ? -23.457 0.078 5.180 1.00 96.31 797 GLU A N 1
ATOM 6373 C CA . GLU A 1 797 ? -23.287 0.505 3.788 1.00 96.31 797 GLU A CA 1
ATOM 6374 C C . GLU A 1 797 ? -21.888 0.110 3.300 1.00 96.31 797 GLU A C 1
ATOM 6376 O O . GLU A 1 797 ? -20.880 0.466 3.922 1.00 96.31 797 GLU A O 1
ATOM 6381 N N . PHE A 1 798 ? -21.813 -0.612 2.181 1.00 98.00 798 PHE A N 1
ATOM 6382 C CA . PHE A 1 798 ? -20.541 -0.952 1.546 1.00 98.00 798 PHE A CA 1
ATOM 6383 C C . PHE A 1 798 ? -20.074 0.144 0.587 1.00 98.00 798 PHE A C 1
ATOM 6385 O O . PHE A 1 798 ? -20.879 0.769 -0.100 1.00 98.00 798 PHE A O 1
ATOM 6392 N N . ILE A 1 799 ? -18.756 0.324 0.483 1.00 97.25 799 ILE A N 1
ATOM 6393 C CA . ILE A 1 799 ? -18.124 1.072 -0.611 1.00 97.25 799 ILE A CA 1
ATOM 6394 C C . ILE A 1 799 ? -17.086 0.162 -1.268 1.00 97.25 799 ILE A C 1
ATOM 6396 O O . ILE A 1 799 ? -16.080 -0.181 -0.642 1.00 97.25 799 ILE A O 1
ATOM 6400 N N . VAL A 1 800 ? -17.346 -0.234 -2.514 1.00 97.12 800 VAL A N 1
ATOM 6401 C CA . VAL A 1 800 ? -16.442 -1.025 -3.354 1.00 97.12 800 VAL A CA 1
ATOM 6402 C C . VAL A 1 800 ? -15.501 -0.067 -4.073 1.00 97.12 800 VAL A C 1
ATOM 6404 O O . VAL A 1 800 ? -15.902 0.642 -4.995 1.00 97.12 800 VAL A O 1
ATOM 6407 N N . MET A 1 801 ? -14.253 -0.035 -3.611 1.00 92.94 801 MET A N 1
ATOM 6408 C CA . MET A 1 801 ? -13.227 0.891 -4.079 1.00 92.94 801 MET A CA 1
ATOM 6409 C C . MET A 1 801 ? -12.239 0.241 -5.048 1.00 92.94 801 MET A C 1
ATOM 6411 O O . MET A 1 801 ? -11.952 -0.958 -4.971 1.00 92.94 801 MET A O 1
ATOM 6415 N N . GLY A 1 802 ? -11.663 1.079 -5.911 1.00 77.12 802 GLY A N 1
ATOM 6416 C CA . GLY A 1 802 ? -10.691 0.685 -6.938 1.00 77.12 802 GLY A CA 1
ATOM 6417 C C . GLY A 1 802 ? -10.922 1.348 -8.299 1.00 77.12 802 GLY A C 1
ATOM 6418 O O . GLY A 1 802 ? -10.134 1.132 -9.212 1.00 77.12 802 GLY A O 1
ATOM 6419 N N . GLY A 1 803 ? -11.993 2.136 -8.449 1.00 72.00 803 GLY A N 1
ATOM 6420 C CA . GLY A 1 803 ? -12.280 2.986 -9.613 1.00 72.00 803 GLY A CA 1
ATOM 6421 C C . GLY A 1 803 ? -12.652 2.278 -10.925 1.00 72.00 803 GLY A C 1
ATOM 6422 O O . GLY A 1 803 ? -13.206 2.922 -11.812 1.00 72.00 803 GLY A O 1
ATOM 6423 N N . THR A 1 804 ? -12.354 0.985 -11.075 1.00 89.94 804 THR A N 1
ATOM 6424 C CA . THR A 1 804 ? -12.583 0.213 -12.313 1.00 89.94 804 THR A CA 1
ATOM 6425 C C . THR A 1 804 ? -13.155 -1.189 -12.069 1.00 89.94 804 THR A C 1
ATOM 6427 O O . THR A 1 804 ? -13.025 -2.061 -12.924 1.00 89.94 804 THR A O 1
ATOM 6430 N N . PHE A 1 805 ? -13.833 -1.419 -10.935 1.00 95.31 805 PHE A N 1
ATOM 6431 C CA . PHE A 1 805 ? -14.389 -2.732 -10.554 1.00 95.31 805 PHE A CA 1
ATOM 6432 C C . PHE A 1 805 ? -15.231 -3.397 -11.660 1.00 95.31 805 PHE A C 1
ATOM 6434 O O . PHE A 1 805 ? -15.092 -4.595 -11.890 1.00 95.31 805 PHE A O 1
ATOM 6441 N N . MET A 1 806 ? -16.036 -2.624 -12.395 1.00 95.75 806 MET A N 1
ATOM 6442 C CA . MET A 1 806 ? -16.871 -3.125 -13.500 1.00 95.75 806 MET A CA 1
ATOM 6443 C C . MET A 1 806 ? -16.096 -3.570 -14.748 1.00 95.75 806 MET A C 1
ATOM 6445 O O . MET A 1 806 ? -16.681 -4.189 -15.625 1.00 95.75 806 MET A O 1
ATOM 6449 N N . SER A 1 807 ? -14.792 -3.288 -14.835 1.00 94.75 807 SER A N 1
ATOM 6450 C CA . SER A 1 807 ? -13.922 -3.815 -15.898 1.00 94.75 807 SER A CA 1
ATOM 6451 C C . SER A 1 807 ? -13.364 -5.210 -15.595 1.00 94.75 807 SER A C 1
ATOM 6453 O O . SER A 1 807 ? -12.666 -5.792 -16.426 1.00 94.75 807 SER A O 1
ATOM 6455 N N . LEU A 1 808 ? -13.643 -5.751 -14.403 1.00 95.44 808 LEU A N 1
ATOM 6456 C CA . LEU A 1 808 ? -13.248 -7.103 -14.025 1.00 95.44 808 LEU A CA 1
ATOM 6457 C C . LEU A 1 808 ? -14.230 -8.152 -14.580 1.00 95.44 808 LEU A C 1
ATOM 6459 O O . LEU A 1 808 ? -15.423 -7.866 -14.670 1.00 95.44 808 LEU A O 1
ATOM 6463 N N . PRO A 1 809 ? -13.750 -9.374 -14.883 1.00 95.62 809 PRO A N 1
ATOM 6464 C CA . PRO A 1 809 ? -14.591 -10.491 -15.312 1.00 95.62 809 PRO A CA 1
ATOM 6465 C C . PRO A 1 809 ? -15.787 -10.776 -14.393 1.00 95.62 809 PRO A C 1
ATOM 6467 O O . PRO A 1 809 ? -15.686 -10.653 -13.169 1.00 95.62 809 PRO A O 1
ATOM 6470 N N . ASP A 1 810 ? -16.905 -11.165 -15.004 1.00 94.94 810 ASP A N 1
ATOM 6471 C CA . ASP A 1 810 ? -18.222 -11.337 -14.376 1.00 94.94 810 ASP A CA 1
ATOM 6472 C C . ASP A 1 810 ? -18.191 -12.340 -13.208 1.00 94.94 810 ASP A C 1
ATOM 6474 O O . ASP A 1 810 ? -18.749 -12.069 -12.146 1.00 94.94 810 ASP A O 1
ATOM 6478 N N . ASP A 1 811 ? -17.443 -13.438 -13.352 1.00 95.94 811 ASP A N 1
ATOM 6479 C CA . ASP A 1 811 ? -17.217 -14.459 -12.319 1.00 95.94 811 ASP A CA 1
ATOM 6480 C C . ASP A 1 811 ? -16.548 -13.886 -11.058 1.00 95.94 811 ASP A C 1
ATOM 6482 O O . ASP A 1 811 ? -16.937 -14.189 -9.927 1.00 95.94 811 ASP A O 1
ATOM 6486 N N . TYR A 1 812 ? -15.565 -13.000 -11.236 1.00 97.12 812 TYR A N 1
ATOM 6487 C CA . TYR A 1 812 ? -14.924 -12.296 -10.133 1.00 97.12 812 TYR A CA 1
ATOM 6488 C C . TYR A 1 812 ? -15.859 -11.255 -9.505 1.00 97.12 812 TYR A C 1
ATOM 6490 O O . TYR A 1 812 ? -15.776 -11.028 -8.295 1.00 97.12 812 TYR A O 1
ATOM 6498 N N . ARG A 1 813 ? -16.727 -10.610 -10.296 1.00 97.06 813 ARG A N 1
ATOM 6499 C CA . ARG A 1 813 ? -17.690 -9.617 -9.793 1.00 97.06 813 ARG A CA 1
ATOM 6500 C C . ARG A 1 813 ? -18.776 -10.283 -8.941 1.00 97.06 813 ARG A C 1
ATOM 6502 O O . ARG A 1 813 ? -18.980 -9.814 -7.820 1.00 97.06 813 ARG A O 1
ATOM 6509 N N . ASP A 1 814 ? -19.344 -11.409 -9.388 1.00 97.25 814 ASP A N 1
ATOM 6510 C CA . ASP A 1 814 ? -20.239 -12.253 -8.575 1.00 97.25 814 ASP A CA 1
ATOM 6511 C C . ASP A 1 814 ? -19.540 -12.688 -7.282 1.00 97.25 814 ASP A C 1
ATOM 6513 O O . ASP A 1 814 ? -19.972 -12.303 -6.194 1.00 97.25 814 ASP A O 1
ATOM 6517 N N . TYR A 1 815 ? -18.394 -13.378 -7.386 1.00 97.69 815 TYR A N 1
ATOM 6518 C CA . TYR A 1 815 ? -17.628 -13.838 -6.224 1.00 97.69 815 TYR A CA 1
ATOM 6519 C C . TYR A 1 815 ? -17.379 -12.709 -5.215 1.00 97.69 815 TYR A C 1
ATOM 6521 O O . TYR A 1 815 ? -17.519 -12.915 -4.005 1.00 97.69 815 TYR A O 1
ATOM 6529 N N . PHE A 1 816 ? -17.013 -11.514 -5.693 1.00 97.88 816 PHE A N 1
ATOM 6530 C CA . PHE A 1 816 ? -16.696 -10.394 -4.820 1.00 97.88 816 PHE A CA 1
ATOM 6531 C C . PHE A 1 816 ? -17.923 -9.896 -4.054 1.00 97.88 816 PHE A C 1
ATOM 6533 O O . PHE A 1 816 ? -17.859 -9.826 -2.828 1.00 97.88 816 PHE A O 1
ATOM 6540 N N . ILE A 1 817 ? -19.026 -9.592 -4.749 1.00 98.00 817 ILE A N 1
ATOM 6541 C CA . ILE A 1 817 ? -20.268 -9.083 -4.143 1.00 98.00 817 ILE A CA 1
ATOM 6542 C C . ILE A 1 817 ? -20.905 -10.132 -3.226 1.00 98.00 817 ILE A C 1
ATOM 6544 O O . ILE A 1 817 ? -21.268 -9.816 -2.091 1.00 98.00 817 ILE A O 1
ATOM 6548 N N . ARG A 1 818 ? -20.957 -11.393 -3.667 1.00 97.81 818 ARG A N 1
ATOM 6549 C CA . ARG A 1 818 ? -21.496 -12.529 -2.908 1.00 97.81 818 ARG A CA 1
ATOM 6550 C C . ARG A 1 818 ? -20.840 -12.649 -1.535 1.00 97.81 818 ARG A C 1
ATOM 6552 O O . ARG A 1 818 ? -21.515 -12.668 -0.510 1.00 97.81 818 ARG A O 1
ATOM 6559 N N . ASN A 1 819 ? -19.510 -12.576 -1.507 1.00 98.00 819 ASN A N 1
ATOM 6560 C CA . ASN A 1 819 ? -18.725 -12.621 -0.275 1.00 98.00 819 ASN A CA 1
ATOM 6561 C C . ASN A 1 819 ? -18.879 -11.376 0.626 1.00 98.00 819 ASN A C 1
ATOM 6563 O O . ASN A 1 819 ? -18.510 -11.444 1.801 1.00 98.00 819 ASN A O 1
ATOM 6567 N N . LEU A 1 820 ? -19.396 -10.242 0.128 1.00 98.06 820 LEU A N 1
ATOM 6568 C CA . LEU A 1 820 ? -19.760 -9.105 0.987 1.00 98.06 820 LEU A CA 1
ATOM 6569 C C . LEU A 1 820 ? -21.049 -9.397 1.760 1.00 98.06 820 LEU A C 1
ATOM 6571 O O . LEU A 1 820 ? -21.087 -9.155 2.966 1.00 98.06 820 LEU A O 1
ATOM 6575 N N . HIS A 1 821 ? -22.066 -9.947 1.090 1.00 98.00 821 HIS A N 1
ATOM 6576 C CA . HIS A 1 821 ? -23.324 -10.363 1.716 1.00 98.00 821 HIS A CA 1
ATOM 6577 C C . HIS A 1 821 ? -23.119 -11.548 2.673 1.00 98.00 821 HIS A C 1
ATOM 6579 O O . HIS A 1 821 ? -23.515 -11.456 3.837 1.00 98.00 821 HIS A O 1
ATOM 6585 N N . ASP A 1 822 ? -22.409 -12.596 2.241 1.00 97.38 822 ASP A N 1
ATOM 6586 C CA . ASP A 1 822 ? -22.078 -13.775 3.059 1.00 97.38 822 ASP A CA 1
ATOM 6587 C C . ASP A 1 822 ? -21.334 -13.404 4.355 1.00 97.38 822 ASP A C 1
ATOM 6589 O O . ASP A 1 822 ? -21.569 -13.977 5.419 1.00 97.38 822 ASP A O 1
ATOM 6593 N N . ALA A 1 823 ? -20.472 -12.383 4.314 1.00 96.81 823 ALA A N 1
ATOM 6594 C CA . ALA A 1 823 ? -19.763 -11.900 5.499 1.00 96.81 823 ALA A CA 1
ATOM 6595 C C . ALA A 1 823 ? -20.648 -11.146 6.512 1.00 96.81 823 ALA A C 1
ATOM 6597 O O . ALA A 1 823 ? -20.208 -10.941 7.647 1.00 96.81 823 ALA A O 1
ATOM 6598 N N . LEU A 1 824 ? -21.862 -10.728 6.128 1.00 96.19 824 LEU A N 1
ATOM 6599 C CA . LEU A 1 824 ? -22.863 -10.150 7.035 1.00 96.19 824 LEU A CA 1
ATOM 6600 C C . LEU A 1 824 ? -23.889 -11.186 7.514 1.00 96.19 824 LEU A C 1
ATOM 6602 O O . LEU A 1 824 ? -24.328 -11.104 8.660 1.00 96.19 824 LEU A O 1
ATOM 6606 N N . THR A 1 825 ? -24.271 -12.141 6.660 1.00 95.31 825 THR A N 1
ATOM 6607 C CA . THR A 1 825 ? -25.234 -13.208 6.991 1.00 95.31 825 THR A CA 1
ATOM 6608 C C . THR A 1 825 ? -24.603 -14.336 7.804 1.00 95.31 825 THR A C 1
ATOM 6610 O O . THR A 1 825 ? -25.278 -14.949 8.627 1.00 95.31 825 THR A O 1
ATOM 6613 N N . GLY A 1 826 ? -23.317 -14.622 7.573 1.00 92.06 826 GLY A N 1
ATOM 6614 C CA . GLY A 1 826 ? -22.651 -15.842 8.031 1.00 92.06 826 GLY A CA 1
ATOM 6615 C C . GLY A 1 826 ? -22.958 -17.077 7.174 1.00 92.06 826 GLY A C 1
ATOM 6616 O O . GLY A 1 826 ? -22.512 -18.166 7.529 1.00 92.06 826 GLY A O 1
ATOM 6617 N N . HIS A 1 827 ? -23.707 -16.921 6.078 1.00 92.44 827 HIS A N 1
ATOM 6618 C CA . HIS A 1 827 ? -24.011 -17.988 5.125 1.00 92.44 827 HIS A CA 1
ATOM 6619 C C . HIS A 1 827 ? -22.855 -18.190 4.122 1.00 92.44 827 HIS A C 1
ATOM 6621 O O . HIS A 1 827 ? -21.827 -17.513 4.188 1.00 92.44 827 HIS A O 1
ATOM 6627 N N . THR A 1 828 ? -22.975 -19.160 3.216 1.00 94.56 828 THR A N 1
ATOM 6628 C CA . THR A 1 828 ? -22.016 -19.390 2.125 1.00 94.56 828 THR A CA 1
ATOM 6629 C C . THR A 1 828 ? -22.796 -19.692 0.859 1.00 94.56 828 THR A C 1
ATOM 6631 O O . THR A 1 828 ? -23.243 -20.818 0.665 1.00 94.56 828 THR A O 1
ATOM 6634 N N . SER A 1 829 ? -22.963 -18.672 0.024 1.00 95.88 829 SER A N 1
ATOM 6635 C CA . SER A 1 829 ? -23.836 -18.724 -1.147 1.00 95.88 829 SER A CA 1
ATOM 6636 C C . SER A 1 829 ? -23.098 -19.201 -2.407 1.00 95.88 829 SER A C 1
ATOM 6638 O O . SER A 1 829 ? -21.884 -19.011 -2.569 1.00 95.88 829 SER A O 1
ATOM 6640 N N . SER A 1 830 ? -23.855 -19.782 -3.336 1.00 94.75 830 SER A N 1
ATOM 6641 C CA . SER A 1 830 ? -23.445 -20.202 -4.684 1.00 94.75 830 SER A CA 1
ATOM 6642 C C . SER A 1 830 ? -23.432 -19.059 -5.706 1.00 94.75 830 SER A C 1
ATOM 6644 O O . SER A 1 830 ? -22.567 -19.044 -6.581 1.00 94.75 830 SER A O 1
ATOM 6646 N N . SER A 1 831 ? -24.332 -18.080 -5.557 1.00 95.56 831 SER A N 1
ATOM 6647 C CA . SER A 1 831 ? -24.502 -16.908 -6.434 1.00 95.56 831 SER A CA 1
ATOM 6648 C C . SER A 1 831 ? -24.792 -15.629 -5.637 1.00 95.56 831 SER A C 1
ATOM 6650 O O . SER A 1 831 ? -25.163 -15.694 -4.462 1.00 95.56 831 SER A O 1
ATOM 6652 N N . VAL A 1 832 ? -24.641 -14.451 -6.256 1.00 95.94 832 VAL A N 1
ATOM 6653 C CA . VAL A 1 832 ? -25.078 -13.179 -5.646 1.00 95.94 832 VAL A CA 1
ATOM 6654 C C . VAL A 1 832 ? -26.578 -13.173 -5.336 1.00 95.94 832 VAL A C 1
ATOM 6656 O O . VAL A 1 832 ? -26.962 -12.675 -4.279 1.00 95.94 832 VAL A O 1
ATOM 6659 N N . SER A 1 833 ? -27.421 -13.741 -6.205 1.00 95.25 833 SER A N 1
ATOM 6660 C CA . SER A 1 833 ? -28.879 -13.780 -6.013 1.00 95.25 833 SER A CA 1
ATOM 6661 C C . SER A 1 833 ? -29.266 -14.478 -4.707 1.00 95.25 833 SER A C 1
ATOM 6663 O O . SER A 1 833 ? -29.974 -13.896 -3.887 1.00 95.25 833 SER A O 1
ATOM 6665 N N . GLU A 1 834 ? -28.708 -15.664 -4.456 1.00 96.50 834 GLU A N 1
ATOM 6666 C CA . GLU A 1 834 ? -28.894 -16.394 -3.196 1.00 96.50 834 GLU A CA 1
ATOM 6667 C C . GLU A 1 834 ? -28.385 -15.581 -1.991 1.00 96.50 834 GLU A C 1
ATOM 6669 O O . GLU A 1 834 ? -29.085 -15.425 -0.987 1.00 96.50 834 GLU A O 1
ATOM 6674 N N . ALA A 1 835 ? -27.199 -14.971 -2.102 1.00 97.44 835 ALA A N 1
ATOM 6675 C CA . ALA A 1 835 ? -26.642 -14.162 -1.018 1.00 97.44 835 ALA A CA 1
ATOM 6676 C C . ALA A 1 835 ? -27.514 -12.944 -0.672 1.00 97.44 835 ALA A C 1
ATOM 6678 O O . ALA A 1 835 ? -27.577 -12.535 0.491 1.00 97.44 835 ALA A O 1
ATOM 6679 N N . ILE A 1 836 ? -28.214 -12.376 -1.658 1.00 96.25 836 ILE A N 1
ATOM 6680 C CA . ILE A 1 836 ? -29.177 -11.286 -1.473 1.00 96.25 836 ILE A CA 1
ATOM 6681 C C . ILE A 1 836 ? -30.420 -11.769 -0.715 1.00 96.25 836 ILE A C 1
ATOM 6683 O O . ILE A 1 836 ? -30.841 -11.088 0.224 1.00 96.25 836 ILE A O 1
ATOM 6687 N N . GLU A 1 837 ? -30.963 -12.945 -1.038 1.00 94.44 837 GLU A N 1
ATOM 6688 C CA . GLU A 1 837 ? -32.106 -13.535 -0.323 1.00 94.44 837 GLU A CA 1
ATOM 6689 C C . GLU A 1 837 ? -31.800 -13.754 1.168 1.00 94.44 837 GLU A C 1
ATOM 6691 O O . GLU A 1 837 ? -32.570 -13.332 2.040 1.00 94.44 837 GLU A O 1
ATOM 6696 N N . PHE A 1 838 ? -30.632 -14.323 1.486 1.00 96.00 838 PHE A N 1
ATOM 6697 C CA . PHE A 1 838 ? -30.172 -14.448 2.873 1.00 96.00 838 PHE A CA 1
ATOM 6698 C C . PHE A 1 838 ? -29.862 -13.082 3.509 1.00 96.00 838 PHE A C 1
ATOM 6700 O O . PHE A 1 838 ? -30.191 -12.848 4.678 1.00 96.00 838 PHE A O 1
ATOM 6707 N N . SER A 1 839 ? -29.273 -12.144 2.760 1.00 95.88 839 SER A N 1
ATOM 6708 C CA . SER A 1 839 ? -28.936 -10.803 3.257 1.00 95.88 839 SER A CA 1
ATOM 6709 C C . SER A 1 839 ? -30.159 -9.957 3.608 1.00 95.88 839 SER A C 1
ATOM 6711 O O . SER A 1 839 ? -30.039 -9.055 4.440 1.00 95.88 839 SER A O 1
ATOM 6713 N N . GLU A 1 840 ? -31.321 -10.226 3.017 1.00 94.00 840 GLU A N 1
ATOM 6714 C CA . GLU A 1 840 ? -32.577 -9.539 3.332 1.00 94.00 840 GLU A CA 1
ATOM 6715 C C . GLU A 1 840 ? -33.109 -9.897 4.734 1.00 94.00 840 GLU A C 1
ATOM 6717 O O . GLU A 1 840 ? -33.755 -9.080 5.402 1.00 94.00 840 GLU A O 1
ATOM 6722 N N . ARG A 1 841 ? -32.785 -11.114 5.192 1.00 91.00 841 ARG A N 1
ATOM 6723 C CA . ARG A 1 841 ? -33.160 -11.691 6.495 1.00 91.00 841 ARG A CA 1
ATOM 6724 C C . ARG A 1 841 ? -32.066 -11.530 7.561 1.00 91.00 841 ARG A C 1
ATOM 6726 O O . ARG A 1 841 ? -32.264 -11.911 8.713 1.00 91.00 841 ARG A O 1
ATOM 6733 N N . SER A 1 842 ? -30.914 -10.964 7.195 1.00 92.75 842 SER A N 1
ATOM 6734 C CA . SER A 1 842 ? -29.765 -10.794 8.088 1.00 92.75 842 SER A CA 1
ATOM 6735 C C . SER A 1 842 ? -30.058 -9.878 9.283 1.00 92.75 842 SER A C 1
ATOM 6737 O O . SER A 1 842 ? -30.716 -8.841 9.158 1.00 92.75 842 SER A O 1
ATOM 6739 N N . ARG A 1 843 ? -29.467 -10.210 10.441 1.00 89.88 843 ARG A N 1
ATOM 6740 C CA . ARG A 1 843 ? -29.413 -9.315 11.615 1.00 89.88 843 ARG A CA 1
ATOM 6741 C C . ARG A 1 843 ? -28.555 -8.073 11.351 1.00 89.88 843 ARG A C 1
ATOM 6743 O O . ARG A 1 843 ? -28.843 -7.014 11.897 1.00 89.88 843 ARG A O 1
ATOM 6750 N N . VAL A 1 844 ? -27.519 -8.207 10.518 1.00 93.12 844 VAL A N 1
ATOM 6751 C CA . VAL A 1 844 ? -26.680 -7.101 10.041 1.00 93.12 844 VAL A CA 1
ATOM 6752 C C . VAL A 1 844 ? -27.078 -6.789 8.603 1.00 93.12 844 VAL A C 1
ATOM 6754 O O . VAL A 1 844 ? -26.782 -7.540 7.673 1.00 93.12 844 VAL A O 1
ATOM 6757 N N . LYS A 1 845 ? -27.795 -5.684 8.430 1.00 93.88 845 LYS A N 1
ATOM 6758 C CA . LYS A 1 845 ? -28.474 -5.316 7.191 1.00 93.88 845 LYS A CA 1
ATOM 6759 C C . LYS A 1 845 ? -27.529 -4.585 6.248 1.00 93.88 845 LYS A C 1
ATOM 6761 O O . LYS A 1 845 ? -27.039 -3.507 6.580 1.00 93.88 845 LYS A O 1
ATOM 6766 N N . CYS A 1 846 ? -27.347 -5.122 5.043 1.00 96.56 846 CYS A N 1
ATOM 6767 C CA . CYS A 1 846 ? -26.782 -4.366 3.928 1.00 96.56 846 CYS A CA 1
ATOM 6768 C C . CYS A 1 846 ? -27.829 -3.358 3.434 1.00 96.56 846 CYS A C 1
ATOM 6770 O O . CYS A 1 846 ? -28.762 -3.727 2.724 1.00 96.56 846 CYS A O 1
ATOM 6772 N N . ILE A 1 847 ? -27.720 -2.100 3.852 1.00 94.88 847 ILE A N 1
ATOM 6773 C CA . ILE A 1 847 ? -28.690 -1.047 3.507 1.00 94.88 847 ILE A CA 1
ATOM 6774 C C . ILE A 1 847 ? -28.323 -0.282 2.226 1.00 94.88 847 ILE A C 1
ATOM 6776 O O . ILE A 1 847 ? -29.087 0.565 1.774 1.00 94.88 847 ILE A O 1
ATOM 6780 N N . GLY A 1 848 ? -27.170 -0.591 1.633 1.00 96.31 848 GLY A N 1
ATOM 6781 C CA . GLY A 1 848 ? -26.730 -0.049 0.355 1.00 96.31 848 GLY A CA 1
ATOM 6782 C C . GLY A 1 848 ? -25.318 -0.505 -0.001 1.00 96.31 848 GLY A C 1
ATOM 6783 O O . GLY A 1 848 ? -24.484 -0.748 0.878 1.00 96.31 848 GLY A O 1
ATOM 6784 N N . ILE A 1 849 ? -25.048 -0.589 -1.300 1.00 98.19 849 ILE A N 1
ATOM 6785 C CA . ILE A 1 849 ? -23.701 -0.758 -1.847 1.00 98.19 849 ILE A CA 1
ATOM 6786 C C . ILE A 1 849 ? -23.407 0.445 -2.738 1.00 98.19 849 ILE A C 1
ATOM 6788 O O . ILE A 1 849 ? -24.228 0.833 -3.569 1.00 98.19 849 ILE A O 1
ATOM 6792 N N . THR A 1 850 ? -22.237 1.046 -2.532 1.00 98.19 850 THR A N 1
ATOM 6793 C CA . THR A 1 850 ? -21.658 2.064 -3.409 1.00 98.19 850 THR A CA 1
ATOM 6794 C C . THR A 1 850 ? -20.589 1.428 -4.285 1.00 98.19 850 THR A C 1
ATOM 6796 O O . THR A 1 850 ? -19.690 0.779 -3.745 1.00 98.19 850 THR A O 1
ATOM 6799 N N . ILE A 1 851 ? -20.641 1.637 -5.600 1.00 97.75 851 ILE A N 1
ATOM 6800 C CA . ILE A 1 851 ? -19.615 1.145 -6.534 1.00 97.75 851 ILE A CA 1
ATOM 6801 C C . ILE A 1 851 ? -18.902 2.334 -7.189 1.00 97.75 851 ILE A C 1
ATOM 6803 O O . ILE A 1 851 ? -19.531 3.162 -7.847 1.00 97.75 851 ILE A O 1
ATOM 6807 N N . GLU A 1 852 ? -17.581 2.416 -6.999 1.00 95.88 852 GLU A N 1
ATOM 6808 C CA . GLU A 1 852 ? -16.718 3.381 -7.691 1.00 95.88 852 GLU A CA 1
ATOM 6809 C C . GLU A 1 852 ? -16.402 2.899 -9.114 1.00 95.88 852 GLU A C 1
ATOM 6811 O O . GLU A 1 852 ? -15.921 1.778 -9.312 1.00 95.88 852 GLU A O 1
ATOM 6816 N N . THR A 1 853 ? -16.638 3.753 -10.112 1.00 94.88 853 THR A N 1
ATOM 6817 C CA . THR A 1 853 ? -16.457 3.412 -11.529 1.00 94.88 853 THR A CA 1
ATOM 6818 C C . THR A 1 853 ? -16.091 4.631 -12.396 1.00 94.88 853 THR A C 1
ATOM 6820 O O . THR A 1 853 ? -16.015 5.777 -11.938 1.00 94.88 853 THR A O 1
ATOM 6823 N N . ARG A 1 854 ? -15.843 4.376 -13.683 1.00 92.88 854 ARG A N 1
ATOM 6824 C CA . ARG A 1 854 ? -15.682 5.384 -14.742 1.00 92.88 854 ARG A CA 1
ATOM 6825 C C . ARG A 1 854 ? -16.998 5.487 -15.540 1.00 92.88 854 ARG A C 1
ATOM 6827 O O . ARG A 1 854 ? -17.700 4.480 -15.632 1.00 92.88 854 ARG A O 1
ATOM 6834 N N . PRO A 1 855 ? -17.346 6.655 -16.115 1.00 93.69 855 PRO A N 1
ATOM 6835 C CA . PRO A 1 855 ? -18.627 6.854 -16.812 1.00 93.69 855 PRO A CA 1
ATOM 6836 C C . PRO A 1 855 ? -18.812 5.929 -18.028 1.00 93.69 855 PRO A C 1
ATOM 6838 O O . PRO A 1 855 ? -19.923 5.486 -18.300 1.00 93.69 855 PRO A O 1
ATOM 6841 N N . ASP A 1 856 ? -17.726 5.535 -18.702 1.00 90.94 856 ASP A N 1
ATOM 6842 C CA . ASP A 1 856 ? -17.742 4.552 -19.796 1.00 90.94 856 ASP A CA 1
ATOM 6843 C C . ASP A 1 856 ? -18.099 3.119 -19.338 1.00 90.94 856 ASP A C 1
ATOM 6845 O O . ASP A 1 856 ? -18.419 2.260 -20.156 1.00 90.94 856 ASP A O 1
ATOM 6849 N N . TYR A 1 857 ? -18.141 2.873 -18.024 1.00 92.88 857 TYR A N 1
ATOM 6850 C CA . TYR A 1 857 ? -18.644 1.647 -17.395 1.00 92.88 857 TYR A CA 1
ATOM 6851 C C . TYR A 1 857 ? -20.002 1.846 -16.689 1.00 92.88 857 TYR A C 1
ATOM 6853 O O . TYR A 1 857 ? -20.346 1.100 -15.773 1.00 92.88 857 TYR A O 1
ATOM 6861 N N . CYS A 1 858 ? -20.800 2.817 -17.150 1.00 93.62 858 CYS A N 1
ATOM 6862 C CA . CYS A 1 858 ? -22.186 3.065 -16.720 1.00 93.62 858 CYS A CA 1
ATOM 6863 C C . CYS A 1 858 ? -23.213 2.967 -17.865 1.00 93.62 858 CYS A C 1
ATOM 6865 O O . CYS A 1 858 ? -24.297 3.538 -17.793 1.00 93.62 858 CYS A O 1
ATOM 6867 N N . LEU A 1 859 ? -22.888 2.210 -18.916 1.00 93.56 859 LEU A N 1
ATOM 6868 C CA . LEU A 1 859 ? -23.850 1.778 -19.938 1.00 93.56 859 LEU A CA 1
ATOM 6869 C C . LEU A 1 859 ? -25.026 0.996 -19.305 1.00 93.56 859 LEU A C 1
ATOM 6871 O O . LEU A 1 859 ? -24.813 0.354 -18.272 1.00 93.56 859 LEU A O 1
ATOM 6875 N N . PRO A 1 860 ? -26.220 0.945 -19.936 1.00 94.88 860 PRO A N 1
ATOM 6876 C CA . PRO A 1 860 ? -27.408 0.276 -19.389 1.00 94.88 860 PRO A CA 1
ATOM 6877 C C . PRO A 1 860 ? -27.154 -1.135 -18.839 1.00 94.88 860 PRO A C 1
ATOM 6879 O O . PRO A 1 860 ? -27.494 -1.399 -17.690 1.00 94.88 860 PRO A O 1
ATOM 6882 N N . LYS A 1 861 ? -26.428 -1.992 -19.581 1.00 95.19 861 LYS A N 1
ATOM 6883 C CA . LYS A 1 861 ? -26.017 -3.334 -19.117 1.00 95.19 861 LYS A CA 1
ATOM 6884 C C . LYS A 1 861 ? -25.279 -3.289 -17.769 1.00 95.19 861 LYS A C 1
ATOM 6886 O O . LYS A 1 861 ? -25.586 -4.067 -16.874 1.00 95.19 861 LYS A O 1
ATOM 6891 N N . HIS A 1 862 ? -24.299 -2.398 -17.620 1.00 96.25 862 HIS A N 1
ATOM 6892 C CA . HIS A 1 862 ? -23.510 -2.297 -16.390 1.00 96.25 862 HIS A CA 1
ATOM 6893 C C . HIS A 1 862 ? -24.364 -1.809 -15.213 1.00 96.25 862 HIS A C 1
ATOM 6895 O O . HIS A 1 862 ? -24.175 -2.269 -14.091 1.00 96.25 862 HIS A O 1
ATOM 6901 N N . LEU A 1 863 ? -25.312 -0.902 -15.462 1.00 96.81 863 LEU A N 1
ATOM 6902 C CA . LEU A 1 863 ? -26.258 -0.438 -14.447 1.00 96.81 863 LEU A CA 1
ATOM 6903 C C . LEU A 1 863 ? -27.227 -1.555 -14.033 1.00 96.81 863 LEU A C 1
ATOM 6905 O O . LEU A 1 863 ? -27.453 -1.746 -12.845 1.00 96.81 863 LEU A O 1
ATOM 6909 N N . ASP A 1 864 ? -27.720 -2.354 -14.979 1.00 96.81 864 ASP A N 1
ATOM 6910 C CA . ASP A 1 864 ? -28.578 -3.511 -14.698 1.00 96.81 864 ASP A CA 1
ATOM 6911 C C . ASP A 1 864 ? -27.858 -4.575 -13.848 1.00 96.81 864 ASP A C 1
ATOM 6913 O O . ASP A 1 864 ? -28.421 -5.094 -12.882 1.00 96.81 864 ASP A O 1
ATOM 6917 N N . GLU A 1 865 ? -26.583 -4.845 -14.141 1.00 96.44 865 GLU A N 1
ATOM 6918 C CA . GLU A 1 865 ? -25.724 -5.702 -13.313 1.00 96.44 865 GLU A CA 1
ATOM 6919 C C . GLU A 1 865 ? -25.544 -5.121 -11.901 1.00 96.44 865 GLU A C 1
ATOM 6921 O O . GLU A 1 865 ? -25.697 -5.836 -10.912 1.00 96.44 865 GLU A O 1
ATOM 6926 N N . MET A 1 866 ? -25.280 -3.817 -11.771 1.00 97.62 866 MET A N 1
ATOM 6927 C CA . MET A 1 866 ? -25.178 -3.171 -10.459 1.00 97.62 866 MET A CA 1
ATOM 6928 C C . MET A 1 866 ? -26.495 -3.232 -9.668 1.00 97.62 866 MET A C 1
ATOM 6930 O O . MET A 1 866 ? -26.451 -3.403 -8.448 1.00 97.62 866 MET A O 1
ATOM 6934 N N . LEU A 1 867 ? -27.658 -3.122 -10.322 1.00 97.44 867 LEU A N 1
ATOM 6935 C CA . LEU A 1 867 ? -28.967 -3.284 -9.678 1.00 97.44 867 LEU A CA 1
ATOM 6936 C C . LEU A 1 867 ? -29.104 -4.712 -9.131 1.00 97.44 867 LEU A C 1
ATOM 6938 O O . LEU A 1 867 ? -29.515 -4.893 -7.985 1.00 97.44 867 LEU A O 1
ATOM 6942 N N . SER A 1 868 ? -28.667 -5.716 -9.902 1.00 95.88 868 SER A N 1
ATOM 6943 C CA . SER A 1 868 ? -28.646 -7.121 -9.465 1.00 95.88 868 SER A CA 1
ATOM 6944 C C . SER A 1 868 ? -27.724 -7.377 -8.264 1.00 95.88 868 SER A C 1
ATOM 6946 O O . SER A 1 868 ? -27.995 -8.270 -7.470 1.00 95.88 868 SER A O 1
ATOM 6948 N N . TYR A 1 869 ? -26.685 -6.556 -8.071 1.00 97.00 869 TYR A N 1
ATOM 6949 C CA . TYR A 1 869 ? -25.792 -6.601 -6.906 1.00 97.00 869 TYR A CA 1
ATOM 6950 C C . TYR A 1 869 ? -26.364 -5.915 -5.651 1.00 97.00 869 TYR A C 1
ATOM 6952 O O . TYR A 1 869 ? -25.695 -5.887 -4.621 1.00 97.00 869 TYR A O 1
ATOM 6960 N N . GLY A 1 870 ? -27.549 -5.296 -5.716 1.00 95.62 870 GLY A N 1
ATOM 6961 C CA . GLY A 1 870 ? -28.071 -4.465 -4.623 1.00 95.62 870 GLY A CA 1
ATOM 6962 C C . GLY A 1 870 ? -27.339 -3.123 -4.463 1.00 95.62 870 GLY A C 1
ATOM 6963 O O . GLY A 1 870 ? -27.350 -2.530 -3.379 1.00 95.62 870 GLY A O 1
ATOM 6964 N N . CYS A 1 871 ? -26.681 -2.639 -5.523 1.00 97.81 871 CYS A N 1
ATOM 6965 C CA . CYS A 1 871 ? -26.099 -1.299 -5.560 1.00 97.81 871 CYS A CA 1
ATOM 6966 C C . CYS A 1 871 ? -27.203 -0.236 -5.527 1.00 97.81 871 CYS A C 1
ATOM 6968 O O . CYS A 1 871 ? -28.180 -0.328 -6.265 1.00 97.81 871 CYS A O 1
ATOM 6970 N N . THR A 1 872 ? -27.016 0.796 -4.705 1.00 98.06 872 THR A N 1
ATOM 6971 C CA . THR A 1 872 ? -27.954 1.927 -4.562 1.00 98.06 872 THR A CA 1
ATOM 6972 C C . THR A 1 872 ? -27.307 3.274 -4.890 1.00 98.06 872 THR A C 1
ATOM 6974 O O . THR A 1 872 ? -28.003 4.265 -5.123 1.00 98.06 872 THR A O 1
ATOM 6977 N N . ARG A 1 873 ? -25.968 3.331 -4.946 1.00 98.44 873 ARG A N 1
ATOM 6978 C CA . ARG A 1 873 ? -25.208 4.561 -5.186 1.00 98.44 873 ARG A CA 1
ATOM 6979 C C . ARG A 1 873 ? -24.035 4.331 -6.129 1.00 98.44 873 ARG A C 1
ATOM 6981 O O . ARG A 1 873 ? -23.212 3.445 -5.913 1.00 98.44 873 ARG A O 1
ATOM 6988 N N . LEU A 1 874 ? -23.909 5.194 -7.126 1.00 97.56 874 LEU A N 1
ATOM 6989 C CA . LEU A 1 874 ? -22.753 5.224 -8.013 1.00 97.56 874 LEU A CA 1
ATOM 6990 C C . LEU A 1 874 ? -21.765 6.281 -7.543 1.00 97.56 874 LEU A C 1
ATOM 6992 O O . LEU A 1 874 ? -22.162 7.352 -7.077 1.00 97.56 874 LEU A O 1
ATOM 6996 N N . GLU A 1 875 ? -20.481 5.991 -7.712 1.00 97.50 875 GLU A N 1
ATOM 6997 C CA . GLU A 1 875 ? -19.422 6.979 -7.575 1.00 97.50 875 GLU A CA 1
ATOM 6998 C C . GLU A 1 875 ? -18.641 7.130 -8.879 1.00 97.50 875 GLU A C 1
ATOM 7000 O O . GLU A 1 875 ? -17.856 6.257 -9.252 1.00 97.50 875 GLU A O 1
ATOM 7005 N N . ILE A 1 876 ? -18.868 8.251 -9.568 1.00 96.81 876 ILE A N 1
ATOM 7006 C CA . ILE A 1 876 ? -18.322 8.520 -10.900 1.00 96.81 876 ILE A CA 1
ATOM 7007 C C . ILE A 1 876 ? -17.108 9.440 -10.801 1.00 96.81 876 ILE A C 1
ATOM 7009 O O . ILE A 1 876 ? -17.176 10.569 -10.305 1.00 96.81 876 ILE A O 1
ATOM 7013 N N . GLY A 1 877 ? -15.975 8.971 -11.314 1.00 95.31 877 GLY A N 1
ATOM 7014 C CA . GLY A 1 877 ? -14.754 9.765 -11.368 1.00 95.31 877 GLY A CA 1
ATOM 7015 C C . GLY A 1 877 ? -14.744 10.796 -12.503 1.00 95.31 877 GLY A C 1
ATOM 7016 O O . GLY A 1 877 ? -14.028 10.575 -13.475 1.00 95.31 877 GLY A O 1
ATOM 7017 N N . VAL A 1 878 ? -15.482 11.900 -12.375 1.00 96.50 878 VAL A N 1
ATOM 7018 C CA . VAL A 1 878 ? -15.551 12.996 -13.371 1.00 96.50 878 VAL A CA 1
ATOM 7019 C C . VAL A 1 878 ? -14.241 13.786 -13.437 1.00 96.50 878 VAL A C 1
ATOM 7021 O O . VAL A 1 878 ? -13.622 13.907 -14.489 1.00 96.50 878 VAL A O 1
ATOM 7024 N N . GLN A 1 879 ? -13.773 14.228 -12.271 1.00 95.88 879 GLN A N 1
ATOM 7025 C CA . GLN A 1 879 ? -12.603 15.069 -12.005 1.00 95.88 879 GLN A CA 1
ATOM 7026 C C . GLN A 1 879 ? -12.698 16.513 -12.529 1.00 95.88 879 GLN A C 1
ATOM 7028 O O . GLN A 1 879 ? -12.391 17.414 -11.753 1.00 95.88 879 GLN A O 1
ATOM 7033 N N . SER A 1 880 ? -13.143 16.738 -13.771 1.00 96.75 880 SER A N 1
ATOM 7034 C CA . SER A 1 880 ? -13.343 18.072 -14.359 1.00 96.75 880 SER A CA 1
ATOM 7035 C C . SER A 1 880 ? -14.535 18.109 -15.324 1.00 96.75 880 SER A C 1
ATOM 7037 O O . SER A 1 880 ? -14.859 17.086 -15.925 1.00 96.75 880 SER A O 1
ATOM 7039 N N . VAL A 1 881 ? -15.166 19.281 -15.477 1.00 96.88 881 VAL A N 1
ATOM 7040 C CA . VAL A 1 881 ? -16.239 19.531 -16.467 1.00 96.88 881 VAL A CA 1
ATOM 7041 C C . VAL A 1 881 ? -15.707 19.939 -17.846 1.00 96.88 881 VAL A C 1
ATOM 7043 O O . VAL A 1 881 ? -16.490 20.123 -18.770 1.00 96.88 881 VAL A O 1
ATOM 7046 N N . TYR A 1 882 ? -14.387 20.063 -18.023 1.00 97.50 882 TYR A N 1
ATOM 7047 C CA . TYR A 1 882 ? -13.807 20.527 -19.282 1.00 97.50 882 TYR A CA 1
ATOM 7048 C C . TYR A 1 882 ? -13.206 19.396 -20.138 1.00 97.50 882 TYR A C 1
ATOM 7050 O O . TYR A 1 882 ? -12.397 18.587 -19.672 1.00 97.50 882 TYR A O 1
ATOM 7058 N N . GLU A 1 883 ? -13.557 19.373 -21.429 1.00 96.69 883 GLU A N 1
ATOM 7059 C CA . GLU A 1 883 ? -13.086 18.362 -22.394 1.00 96.69 883 GLU A CA 1
ATOM 7060 C C . GLU A 1 883 ? -11.574 18.466 -22.692 1.00 96.69 883 GLU A C 1
ATOM 7062 O O . GLU A 1 883 ? -10.922 17.448 -22.940 1.00 96.69 883 GLU A O 1
ATOM 7067 N N . ASP A 1 884 ? -10.981 19.669 -22.630 1.00 97.00 884 ASP A N 1
ATOM 7068 C CA . ASP A 1 884 ? -9.528 19.857 -22.773 1.00 97.00 884 ASP A CA 1
ATOM 7069 C C . ASP A 1 884 ? -8.771 19.167 -21.632 1.00 97.00 884 ASP A C 1
ATOM 7071 O O . ASP A 1 884 ? -7.845 18.397 -21.881 1.00 97.00 884 ASP A O 1
ATOM 7075 N N . VAL A 1 885 ? -9.227 19.346 -20.391 1.00 96.56 885 VAL A N 1
ATOM 7076 C CA . VAL A 1 885 ? -8.651 18.711 -19.199 1.00 96.56 885 VAL A CA 1
ATOM 7077 C C . VAL A 1 885 ? -8.830 17.191 -19.237 1.00 96.56 885 VAL A C 1
ATOM 7079 O O . VAL A 1 885 ? -7.895 16.451 -18.913 1.00 96.56 885 VAL A O 1
ATOM 7082 N N . ALA A 1 886 ? -9.996 16.692 -19.659 1.00 95.50 886 ALA A N 1
ATOM 7083 C CA . ALA A 1 886 ? -10.252 15.256 -19.783 1.00 95.50 886 ALA A CA 1
ATOM 7084 C C . ALA A 1 886 ? -9.306 14.583 -20.801 1.00 95.50 886 ALA A C 1
ATOM 7086 O O . ALA A 1 886 ? -8.740 13.517 -20.524 1.00 95.50 886 ALA A O 1
ATOM 7087 N N . ARG A 1 887 ? -9.069 15.238 -21.944 1.00 94.69 887 ARG A N 1
ATOM 7088 C CA . ARG A 1 887 ? -8.101 14.813 -22.964 1.00 94.69 887 ARG A CA 1
ATOM 7089 C C . ARG A 1 887 ? -6.661 14.897 -22.450 1.00 94.69 887 ARG A C 1
ATOM 7091 O O . ARG A 1 887 ? -5.960 13.886 -22.432 1.00 94.69 887 ARG A O 1
ATOM 7098 N N . ASP A 1 888 ? -6.227 16.071 -21.999 1.00 93.56 888 ASP A N 1
ATOM 7099 C CA . ASP A 1 888 ? -4.822 16.371 -21.689 1.00 93.56 888 ASP A CA 1
ATOM 7100 C C . ASP A 1 888 ? -4.318 15.622 -20.441 1.00 93.56 888 ASP A C 1
ATOM 7102 O O . ASP A 1 888 ? -3.146 15.252 -20.356 1.00 93.56 888 ASP A O 1
ATOM 7106 N N . THR A 1 889 ? -5.204 15.322 -19.482 1.00 95.62 889 THR A N 1
ATOM 7107 C CA . THR A 1 889 ? -4.879 14.473 -18.318 1.00 95.62 889 THR A CA 1
ATOM 7108 C C . THR A 1 889 ? -4.987 12.970 -18.596 1.00 95.62 889 THR A C 1
ATOM 7110 O O . THR A 1 889 ? -4.783 12.159 -17.683 1.00 95.62 889 THR A O 1
ATOM 7113 N N . ASN A 1 890 ? -5.261 12.582 -19.848 1.00 95.12 890 ASN A N 1
ATOM 7114 C CA . ASN A 1 890 ? -5.407 11.200 -20.297 1.00 95.12 890 ASN A CA 1
ATOM 7115 C C . ASN A 1 890 ? -6.478 10.423 -19.498 1.00 95.12 890 ASN A C 1
ATOM 7117 O O . ASN A 1 890 ? -6.243 9.324 -18.990 1.00 95.12 890 ASN A O 1
ATOM 7121 N N . ARG A 1 891 ? -7.664 11.026 -19.330 1.00 94.06 891 ARG A N 1
ATOM 7122 C CA . ARG A 1 891 ? -8.771 10.475 -18.525 1.00 94.06 891 ARG A CA 1
ATOM 7123 C C . ARG A 1 891 ? -9.448 9.256 -19.175 1.00 94.06 891 ARG A C 1
ATOM 7125 O O . ARG A 1 891 ? -9.997 8.387 -18.483 1.00 94.06 891 ARG A O 1
ATOM 7132 N N . GLY A 1 892 ? -9.417 9.194 -20.507 1.00 92.69 892 GLY A N 1
ATOM 7133 C CA . GLY A 1 892 ? -9.998 8.118 -21.316 1.00 92.69 892 GLY A CA 1
ATOM 7134 C C . GLY A 1 892 ? -11.533 8.102 -21.366 1.00 92.69 892 GLY A C 1
ATOM 7135 O O . GLY A 1 892 ? -12.102 7.038 -21.588 1.00 92.69 892 GLY A O 1
ATOM 7136 N N . HIS A 1 893 ? -12.191 9.229 -21.091 1.00 94.06 893 HIS A N 1
ATOM 7137 C CA . HIS A 1 893 ? -13.611 9.484 -21.362 1.00 94.06 893 HIS A CA 1
ATOM 7138 C C . HIS A 1 893 ? -13.805 10.980 -21.648 1.00 94.06 893 HIS A C 1
ATOM 7140 O O . HIS A 1 893 ? -12.954 11.782 -21.263 1.00 94.06 893 HIS A O 1
ATOM 7146 N N . THR A 1 894 ? -14.912 11.342 -22.292 1.00 95.62 894 THR A N 1
ATOM 7147 C CA . THR A 1 894 ? -15.342 12.736 -22.491 1.00 95.62 894 THR A CA 1
ATOM 7148 C C . THR A 1 894 ? -16.195 13.225 -21.318 1.00 95.62 894 THR A C 1
ATOM 7150 O O . THR A 1 894 ? -16.580 12.436 -20.446 1.00 95.62 894 THR A O 1
ATOM 7153 N N . VAL A 1 895 ? -16.500 14.519 -21.291 1.00 96.25 895 VAL A N 1
ATOM 7154 C CA . VAL A 1 895 ? -17.489 15.132 -20.392 1.00 96.25 895 VAL A CA 1
ATOM 7155 C C . VAL A 1 895 ? -18.901 14.815 -20.879 1.00 96.25 895 VAL A C 1
ATOM 7157 O O . VAL A 1 895 ? -19.746 14.445 -20.071 1.00 96.25 895 VAL A O 1
ATOM 7160 N N . LYS A 1 896 ? -19.152 14.812 -22.195 1.00 94.06 896 LYS A N 1
ATOM 7161 C CA . LYS A 1 896 ? -20.451 14.370 -22.743 1.00 94.06 896 LYS A CA 1
ATOM 7162 C C . LYS A 1 896 ? -20.873 12.977 -22.236 1.00 94.06 896 LYS A C 1
ATOM 7164 O O . LYS A 1 896 ? -22.015 12.795 -21.821 1.00 94.06 896 LYS A O 1
ATOM 7169 N N . ALA A 1 897 ? -19.940 12.021 -22.181 1.00 94.50 897 ALA A N 1
ATOM 7170 C CA . ALA A 1 897 ? -20.201 10.680 -21.648 1.00 94.50 897 ALA A CA 1
ATOM 7171 C C . ALA A 1 897 ? -20.515 10.668 -20.134 1.00 94.50 897 ALA A C 1
ATOM 7173 O O . ALA A 1 897 ? -21.149 9.735 -19.643 1.00 94.50 897 ALA A O 1
ATOM 7174 N N . VAL A 1 898 ? -20.091 11.691 -19.378 1.00 96.75 898 VAL A N 1
ATOM 7175 C CA . VAL A 1 898 ? -20.481 11.881 -17.970 1.00 96.75 898 VAL A CA 1
ATOM 7176 C C . VAL A 1 898 ? -21.948 12.305 -17.876 1.00 96.75 898 VAL A C 1
ATOM 7178 O O . VAL A 1 898 ? -22.683 11.715 -17.087 1.00 96.75 898 VAL A O 1
ATOM 7181 N N . CYS A 1 899 ? -22.396 13.262 -18.693 1.00 95.56 899 CYS A N 1
ATOM 7182 C CA . CYS A 1 899 ? -23.791 13.722 -18.698 1.00 95.56 899 CYS A CA 1
ATOM 7183 C C . CYS A 1 899 ? -24.758 12.591 -19.093 1.00 95.56 899 CYS A C 1
ATOM 7185 O O . CYS A 1 899 ? -25.747 12.344 -18.402 1.00 95.56 899 CYS A O 1
ATOM 7187 N N . GLU A 1 900 ? -24.418 11.824 -20.136 1.00 93.62 900 GLU A N 1
ATOM 7188 C CA . GLU A 1 900 ? -25.171 10.631 -20.560 1.00 93.62 900 GLU A CA 1
ATOM 7189 C C . GLU A 1 900 ? -25.211 9.559 -19.452 1.00 93.62 900 GLU A C 1
ATOM 7191 O O . GLU A 1 900 ? -26.272 9.022 -19.128 1.00 93.62 900 GLU A O 1
ATOM 7196 N N . CYS A 1 901 ? -24.074 9.296 -18.793 1.00 95.56 901 CYS A N 1
ATOM 7197 C CA . CYS A 1 901 ? -24.004 8.425 -17.617 1.00 95.56 901 CYS A CA 1
ATOM 7198 C C . CYS A 1 901 ? -24.938 8.898 -16.489 1.00 95.56 901 CYS A C 1
ATOM 7200 O O . CYS A 1 901 ? -25.536 8.062 -15.808 1.00 95.56 901 CYS A O 1
ATOM 7202 N N . PHE A 1 902 ? -25.067 10.208 -16.258 1.00 96.38 902 PHE A N 1
ATOM 7203 C CA . PHE A 1 902 ? -25.932 10.749 -15.208 1.00 96.38 902 PHE A CA 1
ATOM 7204 C C . PHE A 1 902 ? -27.416 10.630 -15.567 1.00 96.38 902 PHE A C 1
ATOM 7206 O O . PHE A 1 902 ? -28.194 10.244 -14.695 1.00 96.38 902 PHE A O 1
ATOM 7213 N N . GLU A 1 903 ? -27.810 10.895 -16.820 1.00 95.12 903 GLU A N 1
ATOM 7214 C CA . GLU A 1 903 ? -29.190 10.702 -17.301 1.00 95.12 903 GLU A CA 1
ATOM 7215 C C . GLU A 1 903 ? -29.648 9.260 -17.056 1.00 95.12 903 GLU A C 1
ATOM 7217 O O . GLU A 1 903 ? -30.639 9.033 -16.355 1.00 95.12 903 GLU A O 1
ATOM 7222 N N . ILE A 1 904 ? -28.882 8.277 -17.541 1.00 95.19 904 ILE A N 1
ATOM 7223 C CA . ILE A 1 904 ? -29.247 6.859 -17.427 1.00 95.19 904 ILE A CA 1
ATOM 7224 C C . ILE A 1 904 ? -29.216 6.408 -15.957 1.00 95.19 904 ILE A C 1
ATOM 7226 O O . ILE A 1 904 ? -30.138 5.727 -15.504 1.00 95.19 904 ILE A O 1
ATOM 7230 N N . ALA A 1 905 ? -28.213 6.820 -15.170 1.00 96.62 905 ALA A N 1
ATOM 7231 C CA . ALA A 1 905 ? -28.132 6.470 -13.752 1.00 96.62 905 ALA A CA 1
ATOM 7232 C C . ALA A 1 905 ? -29.312 7.029 -12.938 1.00 96.62 905 ALA A C 1
ATOM 7234 O O . ALA A 1 905 ? -29.945 6.276 -12.193 1.00 96.62 905 ALA A O 1
ATOM 7235 N N . LYS A 1 906 ? -29.653 8.317 -13.101 1.00 96.44 906 LYS A N 1
ATOM 7236 C CA . LYS A 1 906 ? -30.785 8.944 -12.396 1.00 96.44 906 LYS A CA 1
ATOM 7237 C C . LYS A 1 906 ? -32.124 8.354 -12.843 1.00 96.44 906 LYS A C 1
ATOM 7239 O O . LYS A 1 906 ? -32.950 8.054 -11.984 1.00 96.44 906 LYS A O 1
ATOM 7244 N N . ASN A 1 907 ? -32.311 8.094 -14.141 1.00 95.25 907 ASN A N 1
ATOM 7245 C CA . ASN A 1 907 ? -33.498 7.403 -14.669 1.00 95.25 907 ASN A CA 1
ATOM 7246 C C . ASN A 1 907 ? -33.585 5.926 -14.232 1.00 95.25 907 ASN A C 1
ATOM 7248 O O . ASN A 1 907 ? -34.669 5.359 -14.248 1.00 95.25 907 ASN A O 1
ATOM 7252 N N . SER A 1 908 ? -32.482 5.316 -13.786 1.00 95.69 908 SER A N 1
ATOM 7253 C CA . SER A 1 908 ? -32.465 3.982 -13.153 1.00 95.69 908 SER A CA 1
ATOM 7254 C C . SER A 1 908 ? -32.680 4.027 -11.633 1.00 95.69 908 SER A C 1
ATOM 7256 O O . SER A 1 908 ? -32.632 2.991 -10.970 1.00 95.69 908 SER A O 1
ATOM 7258 N N . GLY A 1 909 ? -32.878 5.218 -11.060 1.00 96.38 909 GLY A N 1
ATOM 7259 C CA . GLY A 1 909 ? -33.080 5.445 -9.631 1.00 96.38 909 GLY A CA 1
ATOM 7260 C C . GLY A 1 909 ? -31.811 5.699 -8.813 1.00 96.38 909 GLY A C 1
ATOM 7261 O O . GLY A 1 909 ? -31.921 6.137 -7.674 1.00 96.38 909 GLY A O 1
ATOM 7262 N N . TYR A 1 910 ? -30.609 5.491 -9.356 1.00 98.00 910 TYR A N 1
ATOM 7263 C CA . TYR A 1 910 ? -29.366 5.607 -8.586 1.00 98.00 910 TYR A CA 1
ATOM 7264 C C . TYR A 1 910 ? -29.146 6.985 -7.980 1.00 98.00 910 TYR A C 1
ATOM 7266 O O . TYR A 1 910 ? -29.305 8.000 -8.659 1.00 98.00 910 TYR A O 1
ATOM 7274 N N . LYS A 1 911 ? -28.613 7.014 -6.754 1.00 98.25 911 LYS A N 1
ATOM 7275 C CA . LYS A 1 911 ? -27.896 8.184 -6.238 1.00 98.25 911 LYS A CA 1
ATOM 7276 C C . LYS A 1 911 ? -26.554 8.335 -6.962 1.00 98.25 911 LYS A C 1
ATOM 7278 O O . LYS A 1 911 ? -25.758 7.396 -6.982 1.00 98.25 911 LYS A O 1
ATOM 7283 N N . VAL A 1 912 ? -26.281 9.515 -7.512 1.00 98.12 912 VAL A N 1
ATOM 7284 C CA . VAL A 1 912 ? -25.060 9.827 -8.266 1.00 98.12 912 VAL A CA 1
ATOM 7285 C C . VAL A 1 912 ? -24.159 10.721 -7.419 1.00 98.12 912 VAL A C 1
ATOM 7287 O O . VAL A 1 912 ? -24.452 11.894 -7.186 1.00 98.12 912 VAL A O 1
ATOM 7290 N N . VAL A 1 913 ? -23.047 10.158 -6.949 1.00 98.19 913 VAL A N 1
ATOM 7291 C CA . VAL A 1 913 ? -21.968 10.896 -6.283 1.00 98.19 913 VAL A CA 1
ATOM 7292 C C . VAL A 1 913 ? -20.780 10.992 -7.227 1.00 98.19 913 VAL A C 1
ATOM 7294 O O . VAL A 1 913 ? -20.495 10.060 -7.976 1.00 98.19 913 VAL A O 1
ATOM 7297 N N . ILE A 1 914 ? -20.075 12.119 -7.200 1.00 97.81 914 ILE A N 1
ATOM 7298 C CA . ILE A 1 914 ? -18.990 12.382 -8.147 1.00 97.81 914 ILE A CA 1
ATOM 7299 C C . ILE A 1 914 ? -17.690 12.729 -7.434 1.00 97.81 914 ILE A C 1
ATOM 7301 O O . ILE A 1 914 ? -17.692 13.237 -6.309 1.00 97.81 914 ILE A O 1
ATOM 7305 N N . HIS A 1 915 ? -16.562 12.461 -8.084 1.00 96.44 915 HIS A N 1
ATOM 7306 C CA . HIS A 1 915 ? -15.254 12.960 -7.652 1.00 96.44 915 HIS A CA 1
ATOM 7307 C C . HIS A 1 915 ? -14.893 14.166 -8.519 1.00 96.44 915 HIS A C 1
ATOM 7309 O O . HIS A 1 915 ? -14.954 14.048 -9.741 1.00 96.44 915 HIS A O 1
ATOM 7315 N N . MET A 1 916 ? -14.499 15.285 -7.907 1.00 97.69 916 MET A N 1
ATOM 7316 C CA . MET A 1 916 ? -13.971 16.467 -8.609 1.00 97.69 916 MET A CA 1
ATOM 7317 C C . MET A 1 916 ? -12.597 16.835 -8.059 1.00 97.69 916 MET A C 1
ATOM 7319 O O . MET A 1 916 ? -12.355 16.710 -6.854 1.00 97.69 916 MET A O 1
ATOM 7323 N N . MET A 1 917 ? -11.709 17.302 -8.933 1.00 97.25 917 MET A N 1
ATOM 7324 C CA . MET A 1 917 ? -10.326 17.622 -8.600 1.00 97.25 917 MET A CA 1
ATOM 7325 C C . MET A 1 917 ? -9.994 19.059 -9.015 1.00 97.25 917 MET A C 1
ATOM 7327 O O . MET A 1 917 ? -9.702 19.282 -10.187 1.00 97.25 917 MET A O 1
ATOM 7331 N N . PRO A 1 918 ? -9.986 20.028 -8.080 1.00 96.56 918 PRO A N 1
ATOM 7332 C CA . PRO A 1 918 ? -9.397 21.330 -8.351 1.00 96.56 918 PRO A CA 1
ATOM 7333 C C . PRO A 1 918 ? -7.869 21.229 -8.477 1.00 96.56 918 PRO A C 1
ATOM 7335 O O . PRO A 1 918 ? -7.255 20.223 -8.082 1.00 96.56 918 PRO A O 1
ATOM 7338 N N . ASN A 1 919 ? -7.243 22.294 -8.977 1.00 95.94 919 ASN A N 1
ATOM 7339 C CA . ASN A 1 919 ? -5.799 22.437 -9.166 1.00 95.94 919 ASN A CA 1
ATOM 7340 C C . ASN A 1 919 ? -5.219 21.383 -10.143 1.00 95.94 919 ASN A C 1
ATOM 7342 O O . ASN A 1 919 ? -4.092 20.909 -9.976 1.00 95.94 919 ASN A O 1
ATOM 7346 N N . LEU A 1 920 ? -6.000 20.970 -11.151 1.00 96.62 920 LEU A N 1
ATOM 7347 C CA . LEU A 1 920 ? -5.534 20.103 -12.244 1.00 96.62 920 LEU A CA 1
ATOM 7348 C C . LEU A 1 920 ? -4.621 20.870 -13.229 1.00 96.62 920 LEU A C 1
ATOM 7350 O O . LEU A 1 920 ? -4.695 22.096 -13.317 1.00 96.62 920 LEU A O 1
ATOM 7354 N N . PRO A 1 921 ? -3.757 20.177 -14.001 1.00 94.75 921 PRO A N 1
ATOM 7355 C CA . PRO A 1 921 ? -2.999 20.802 -15.085 1.00 94.75 921 PRO A CA 1
ATOM 7356 C C . PRO A 1 921 ? -3.903 21.563 -16.061 1.00 94.75 921 PRO A C 1
ATOM 7358 O O . PRO A 1 921 ? -4.986 21.090 -16.393 1.00 94.75 921 PRO A O 1
ATOM 7361 N N . ASN A 1 922 ? -3.427 22.717 -16.535 1.00 92.56 922 ASN A N 1
ATOM 7362 C CA . ASN A 1 922 ? -4.120 23.623 -17.462 1.00 92.56 922 ASN A CA 1
ATOM 7363 C C . ASN A 1 922 ? -5.425 24.265 -16.920 1.00 92.56 922 ASN A C 1
ATOM 7365 O O . ASN A 1 922 ? -6.119 24.960 -17.666 1.00 92.56 922 ASN A O 1
ATOM 7369 N N . VAL A 1 923 ? -5.729 24.117 -15.620 1.00 94.00 923 VAL A N 1
ATOM 7370 C CA . VAL A 1 923 ? -6.863 24.776 -14.943 1.00 94.00 923 VAL A CA 1
ATOM 7371 C C . VAL A 1 923 ? -6.353 25.857 -13.981 1.00 94.00 923 VAL A C 1
ATOM 7373 O O . VAL A 1 923 ? -5.626 25.578 -13.025 1.00 94.00 923 VAL A O 1
ATOM 7376 N N . GLY A 1 924 ? -6.708 27.115 -14.254 1.00 93.25 924 GLY A N 1
ATOM 7377 C CA . GLY A 1 924 ? -6.462 28.252 -13.360 1.00 93.25 924 GLY A CA 1
ATOM 7378 C C . GLY A 1 924 ? -7.537 28.381 -12.275 1.00 93.25 924 GLY A C 1
ATOM 7379 O O . GLY A 1 924 ? -8.597 27.778 -12.387 1.00 93.25 924 GLY A O 1
ATOM 7380 N N . ILE A 1 925 ? -7.277 29.197 -11.248 1.00 94.69 925 ILE A N 1
ATOM 7381 C CA . ILE A 1 925 ? -8.163 29.358 -10.075 1.00 94.69 925 ILE A CA 1
ATOM 7382 C C . ILE A 1 925 ? -9.573 29.822 -10.485 1.00 94.69 925 ILE A C 1
ATOM 7384 O O . ILE A 1 925 ? -10.565 29.363 -9.925 1.00 94.69 925 ILE A O 1
ATOM 7388 N N . GLU A 1 926 ? -9.658 30.704 -11.485 1.00 95.44 926 GLU A N 1
ATOM 7389 C CA . GLU A 1 926 ? -10.915 31.209 -12.053 1.00 95.44 926 GLU A CA 1
ATOM 7390 C C . GLU A 1 926 ? -11.700 30.088 -12.753 1.00 95.44 926 GLU A C 1
ATOM 7392 O O . GLU A 1 926 ? -12.839 29.828 -12.373 1.00 95.44 926 GLU A O 1
ATOM 7397 N N . ARG A 1 927 ? -11.055 29.326 -13.654 1.00 97.50 927 ARG A N 1
ATOM 7398 C CA . ARG A 1 927 ? -11.645 28.121 -14.277 1.00 97.50 927 ARG A CA 1
ATOM 7399 C C . ARG A 1 927 ? -12.076 27.077 -13.241 1.00 97.50 927 ARG A C 1
ATOM 7401 O O . ARG A 1 927 ? -13.072 26.392 -13.429 1.00 97.50 927 ARG A O 1
ATOM 7408 N N . ASP A 1 928 ? -11.343 26.928 -12.140 1.00 97.25 928 ASP A N 1
ATOM 7409 C CA . ASP A 1 928 ? -11.751 26.030 -11.057 1.00 97.25 928 ASP A CA 1
ATOM 7410 C C . ASP A 1 928 ? -13.054 26.508 -10.394 1.00 97.25 928 ASP A C 1
ATOM 7412 O O . ASP A 1 928 ? -13.936 25.690 -10.147 1.00 97.25 928 ASP A O 1
ATOM 7416 N N . MET A 1 929 ? -13.212 27.813 -10.143 1.00 96.88 929 MET A N 1
ATOM 7417 C CA . MET A 1 929 ? -14.465 28.382 -9.628 1.00 96.88 929 MET A CA 1
ATOM 7418 C C . MET A 1 929 ? -15.622 28.222 -10.623 1.00 96.88 929 MET A C 1
ATOM 7420 O O . MET A 1 929 ? -16.682 27.728 -10.237 1.00 96.88 929 MET A O 1
ATOM 7424 N N . GLU A 1 930 ? -15.413 28.579 -11.892 1.00 97.38 930 GLU A N 1
ATOM 7425 C CA . GLU A 1 930 ? -16.394 28.421 -12.977 1.00 97.38 930 GLU A CA 1
ATOM 7426 C C . GLU A 1 930 ? -16.864 26.967 -13.110 1.00 97.38 930 GLU A C 1
ATOM 7428 O O . GLU A 1 930 ? -18.063 26.712 -13.174 1.00 97.38 930 GLU A O 1
ATOM 7433 N N . GLN A 1 931 ? -15.943 26.000 -13.038 1.00 97.69 931 GLN A N 1
ATOM 7434 C CA . GLN A 1 931 ? -16.248 24.568 -13.049 1.00 97.69 931 GLN A CA 1
ATOM 7435 C C . GLN A 1 931 ? -17.228 24.145 -11.942 1.00 97.69 931 GLN A C 1
ATOM 7437 O O . GLN A 1 931 ? -18.063 23.269 -12.172 1.00 97.69 931 GLN A O 1
ATOM 7442 N N . PHE A 1 932 ? -17.130 24.712 -10.733 1.00 97.75 932 PHE A N 1
ATOM 7443 C CA . PHE A 1 932 ? -18.056 24.377 -9.643 1.00 97.75 932 PHE A CA 1
ATOM 7444 C C . PHE A 1 932 ? -19.381 25.139 -9.726 1.00 97.75 932 PHE A C 1
ATOM 7446 O O . PHE A 1 932 ? -20.394 24.592 -9.296 1.00 97.75 932 PHE A O 1
ATOM 7453 N N . ILE A 1 933 ? -19.398 26.338 -10.315 1.00 97.38 933 ILE A N 1
ATOM 7454 C CA . ILE A 1 933 ? -20.640 27.042 -10.666 1.00 97.38 933 ILE A CA 1
ATOM 7455 C C . ILE A 1 933 ? -21.400 26.218 -11.715 1.00 97.38 933 ILE A C 1
ATOM 7457 O O . ILE A 1 933 ? -22.530 25.798 -11.462 1.00 97.38 933 ILE A O 1
ATOM 7461 N N . GLU A 1 934 ? -20.748 25.864 -12.828 1.00 97.19 934 GLU A N 1
ATOM 7462 C CA . GLU A 1 934 ? -21.339 25.043 -13.891 1.00 97.19 934 GLU A CA 1
ATOM 7463 C C . GLU A 1 934 ? -21.876 23.713 -13.345 1.00 97.19 934 GLU A C 1
ATOM 7465 O O . GLU A 1 934 ? -23.013 23.343 -13.628 1.00 97.19 934 GLU A O 1
ATOM 7470 N N . LEU A 1 935 ? -21.110 23.013 -12.503 1.00 97.00 935 LEU A N 1
ATOM 7471 C CA . LEU A 1 935 ? -21.502 21.723 -11.928 1.00 97.00 935 LEU A CA 1
ATOM 7472 C C . LEU A 1 935 ? -22.856 21.745 -11.184 1.00 97.00 935 LEU A C 1
ATOM 7474 O O . LEU A 1 935 ? -23.565 20.730 -11.160 1.00 97.00 935 LEU A O 1
ATOM 7478 N N . PHE A 1 936 ? -23.199 22.862 -10.538 1.00 96.44 936 PHE A N 1
ATOM 7479 C CA . PHE A 1 936 ? -24.429 22.995 -9.752 1.00 96.44 936 PHE A CA 1
ATOM 7480 C C . PHE A 1 936 ? -25.539 23.746 -10.500 1.00 96.44 936 PHE A C 1
ATOM 7482 O O . PHE A 1 936 ? -26.717 23.414 -10.333 1.00 96.44 936 PHE A O 1
ATOM 7489 N N . GLU A 1 937 ? -25.197 24.698 -11.364 1.00 96.38 937 GLU A N 1
ATOM 7490 C CA . GLU A 1 937 ? -26.176 25.451 -12.149 1.00 96.38 937 GLU A CA 1
ATOM 7491 C C . GLU A 1 937 ? -26.642 24.691 -13.396 1.00 96.38 937 GLU A C 1
ATOM 7493 O O . GLU A 1 937 ? -27.847 24.655 -13.654 1.00 96.38 937 GLU A O 1
ATOM 7498 N N . ASN A 1 938 ? -25.746 24.016 -14.123 1.00 96.94 938 ASN A N 1
ATOM 7499 C CA . ASN A 1 938 ? -26.072 23.294 -15.354 1.00 96.94 938 ASN A CA 1
ATOM 7500 C C . ASN A 1 938 ? -26.905 22.025 -15.046 1.00 96.94 938 ASN A C 1
ATOM 7502 O O . ASN A 1 938 ? -26.438 21.142 -14.311 1.00 96.94 938 ASN A O 1
ATOM 7506 N N . PRO A 1 939 ? -28.130 21.880 -15.600 1.00 97.00 939 PRO A N 1
ATOM 7507 C CA . PRO A 1 939 ? -28.980 20.714 -15.355 1.00 97.00 939 PRO A CA 1
ATOM 7508 C C . PRO A 1 939 ? -28.375 19.389 -15.843 1.00 97.00 939 PRO A C 1
ATOM 7510 O O . PRO A 1 939 ? -28.791 18.340 -15.353 1.00 97.00 939 PRO A O 1
ATOM 7513 N N . GLU A 1 940 ? -27.379 19.399 -16.732 1.00 96.19 940 GLU A N 1
ATOM 7514 C CA . GLU A 1 940 ? -26.681 18.187 -17.189 1.00 96.19 940 GLU A CA 1
ATOM 7515 C C . GLU A 1 940 ? -25.771 17.546 -16.123 1.00 96.19 940 GLU A C 1
ATOM 7517 O O . GLU A 1 940 ? -25.361 16.392 -16.269 1.00 96.19 940 GLU A O 1
ATOM 7522 N N . PHE A 1 941 ? -25.497 18.235 -15.009 1.00 96.81 941 PHE A N 1
ATOM 7523 C CA . PHE A 1 941 ? -24.701 17.691 -13.906 1.00 96.81 941 PHE A CA 1
ATOM 7524 C C . PHE A 1 941 ? -25.531 17.468 -12.635 1.00 96.81 941 PHE A C 1
ATOM 7526 O O . PHE A 1 941 ? -25.997 16.349 -12.390 1.00 96.81 941 PHE A O 1
ATOM 7533 N N . ARG A 1 942 ? -25.683 18.508 -11.798 1.00 97.25 942 ARG A N 1
ATOM 7534 C CA . ARG A 1 942 ? -26.429 18.509 -10.518 1.00 97.25 942 ARG A CA 1
ATOM 7535 C C . ARG A 1 942 ? -26.340 17.171 -9.754 1.00 97.25 942 ARG A C 1
ATOM 7537 O O . ARG A 1 942 ? -27.338 16.448 -9.657 1.00 97.25 942 ARG A O 1
ATOM 7544 N N . PRO A 1 943 ? -25.143 16.774 -9.281 1.00 97.62 943 PRO A N 1
ATOM 7545 C CA . PRO A 1 943 ? -24.937 15.507 -8.576 1.00 97.62 943 PRO A CA 1
ATOM 7546 C C . PRO A 1 943 ? -25.562 15.529 -7.172 1.00 97.62 943 PRO A C 1
ATOM 7548 O O . PRO A 1 943 ? -25.641 16.576 -6.539 1.00 97.62 943 PRO A O 1
ATOM 7551 N N . ASP A 1 944 ? -25.923 14.366 -6.622 1.00 98.31 944 ASP A N 1
ATOM 7552 C CA . ASP A 1 944 ? -26.467 14.259 -5.254 1.00 98.31 944 ASP A CA 1
ATOM 7553 C C . ASP A 1 944 ? -25.390 14.378 -4.166 1.00 98.31 944 ASP A C 1
ATOM 7555 O O . ASP A 1 944 ? -25.680 14.506 -2.970 1.00 98.31 944 ASP A O 1
ATOM 7559 N N . GLY A 1 945 ? -24.122 14.258 -4.554 1.00 97.88 945 GLY A N 1
ATOM 7560 C CA . GLY A 1 945 ? -23.004 14.385 -3.640 1.00 97.88 945 GLY A CA 1
ATOM 7561 C C . GLY A 1 945 ? -21.651 14.469 -4.323 1.00 97.88 945 GLY A C 1
ATOM 7562 O O . GLY A 1 945 ? -21.474 14.109 -5.486 1.00 97.88 945 GLY A O 1
ATOM 7563 N N . LEU A 1 946 ? -20.681 14.936 -3.548 1.00 96.88 946 LEU A N 1
ATOM 7564 C CA . LEU A 1 946 ? -19.359 15.318 -4.011 1.00 96.88 946 LEU A CA 1
ATOM 7565 C C . LEU A 1 946 ? -18.269 14.730 -3.107 1.00 96.88 946 LEU A C 1
ATOM 7567 O O . LEU A 1 946 ? -18.347 14.784 -1.875 1.00 96.88 946 LEU A O 1
ATOM 7571 N N . LYS A 1 947 ? -17.208 14.214 -3.723 1.00 97.19 947 LYS A N 1
ATOM 7572 C CA . LYS A 1 947 ? -15.893 14.027 -3.107 1.00 97.19 947 LYS A CA 1
ATOM 7573 C C . LYS A 1 947 ? -14.938 15.025 -3.757 1.00 97.19 947 LYS A C 1
ATOM 7575 O O . LYS A 1 947 ? -14.498 14.822 -4.887 1.00 97.19 947 LYS A O 1
ATOM 7580 N N . LEU A 1 948 ? -14.655 16.112 -3.045 1.00 96.50 948 LEU A N 1
ATOM 7581 C CA . LEU A 1 948 ? -13.723 17.143 -3.479 1.00 96.50 948 LEU A CA 1
ATOM 7582 C C . LEU A 1 948 ? -12.303 16.685 -3.134 1.00 96.50 948 LEU A C 1
ATOM 7584 O O . LEU A 1 948 ? -12.006 16.378 -1.977 1.00 96.50 948 LEU A O 1
ATOM 7588 N N . TYR A 1 949 ? -11.446 16.585 -4.144 1.00 94.94 949 TYR A N 1
ATOM 7589 C CA . TYR A 1 949 ? -10.108 16.014 -4.037 1.00 94.94 949 TYR A CA 1
ATOM 7590 C C . TYR A 1 949 ? -9.074 16.918 -4.712 1.00 94.94 949 TYR A C 1
ATOM 7592 O O . TYR A 1 949 ? -8.705 16.655 -5.854 1.00 94.94 949 TYR A O 1
ATOM 7600 N N . PRO A 1 950 ? -8.571 17.958 -4.024 1.00 95.06 950 PRO A N 1
ATOM 7601 C CA . PRO A 1 950 ? -7.494 18.780 -4.554 1.00 95.06 950 PRO A CA 1
ATOM 7602 C C . PRO A 1 950 ? -6.323 17.949 -5.066 1.00 95.06 950 PRO A C 1
ATOM 7604 O O . PRO A 1 950 ? -5.901 16.984 -4.422 1.00 95.06 950 PRO A O 1
ATOM 7607 N N . THR A 1 951 ? -5.821 18.324 -6.237 1.00 95.75 951 THR A N 1
ATOM 7608 C CA . THR A 1 951 ? -4.765 17.587 -6.926 1.00 95.75 951 THR A CA 1
ATOM 7609 C C . THR A 1 951 ? -3.483 17.543 -6.086 1.00 95.75 951 THR A C 1
ATOM 7611 O O . THR A 1 951 ? -3.014 18.567 -5.585 1.00 95.75 951 THR A O 1
ATOM 7614 N N . LEU A 1 952 ? -2.925 16.337 -5.930 1.00 94.38 952 LEU A N 1
ATOM 7615 C CA . LEU A 1 952 ? -1.702 16.064 -5.171 1.00 94.38 952 LEU A CA 1
ATOM 7616 C C . LEU A 1 952 ? -0.624 15.515 -6.107 1.00 94.38 952 LEU A C 1
ATOM 7618 O O . LEU A 1 952 ? -0.859 14.553 -6.840 1.00 94.38 952 LEU A O 1
ATOM 7622 N N . VAL A 1 953 ? 0.576 16.082 -6.037 1.00 95.06 953 VAL A N 1
ATOM 7623 C CA . VAL A 1 953 ? 1.755 15.575 -6.742 1.00 95.06 953 VAL A CA 1
ATOM 7624 C C . VAL A 1 953 ? 2.358 14.438 -5.925 1.00 95.06 953 VAL A C 1
ATOM 7626 O O . VAL A 1 953 ? 2.822 14.652 -4.806 1.00 95.06 953 VAL A O 1
ATOM 7629 N N . ILE A 1 954 ? 2.358 13.228 -6.481 1.00 93.19 954 ILE A N 1
ATOM 7630 C CA . ILE A 1 954 ? 2.863 12.009 -5.832 1.00 93.19 954 ILE A CA 1
ATOM 7631 C C . ILE A 1 954 ? 3.922 11.384 -6.738 1.00 93.19 954 ILE A C 1
ATOM 7633 O O . ILE A 1 954 ? 3.717 11.277 -7.949 1.00 93.19 954 ILE A O 1
ATOM 7637 N N . ARG A 1 955 ? 5.053 10.963 -6.164 1.00 89.69 955 ARG A N 1
ATOM 7638 C CA . ARG A 1 955 ? 6.143 10.308 -6.904 1.00 89.69 955 ARG A CA 1
ATOM 7639 C C . ARG A 1 955 ? 5.630 9.095 -7.697 1.00 89.69 955 ARG A C 1
ATOM 7641 O O . ARG A 1 955 ? 4.810 8.329 -7.200 1.00 89.69 955 ARG A O 1
ATOM 7648 N N . GLY A 1 956 ? 6.129 8.932 -8.924 1.00 87.00 956 GLY A N 1
ATOM 7649 C CA . GLY A 1 956 ? 5.728 7.848 -9.831 1.00 87.00 956 GLY A CA 1
ATOM 7650 C C . GLY A 1 956 ? 4.458 8.127 -10.648 1.00 87.00 956 GLY A C 1
ATOM 7651 O O . GLY A 1 956 ? 3.985 7.239 -11.346 1.00 87.00 956 GLY A O 1
ATOM 7652 N N . THR A 1 957 ? 3.903 9.343 -10.583 1.00 93.19 957 THR A N 1
ATOM 7653 C CA . THR A 1 957 ? 2.791 9.789 -11.447 1.00 93.19 957 THR A CA 1
ATOM 7654 C C . THR A 1 957 ? 3.296 10.612 -12.635 1.00 93.19 957 THR A C 1
ATOM 7656 O O . THR A 1 957 ? 4.348 11.246 -12.555 1.00 93.19 957 THR A O 1
ATOM 7659 N N . GLY A 1 958 ? 2.526 10.690 -13.724 1.00 92.69 958 GLY A N 1
ATOM 7660 C CA . GLY A 1 958 ? 2.832 11.610 -14.830 1.00 92.69 958 GLY A CA 1
ATOM 7661 C C . GLY A 1 958 ? 2.817 13.083 -14.395 1.00 92.69 958 GLY A C 1
ATOM 7662 O O . GLY A 1 958 ? 3.603 13.890 -14.885 1.00 92.69 958 GLY A O 1
ATOM 7663 N N . LEU A 1 959 ? 1.979 13.428 -13.412 1.00 95.75 959 LEU A N 1
ATOM 7664 C CA . LEU A 1 959 ? 1.922 14.760 -12.812 1.00 95.75 959 LEU A CA 1
ATOM 7665 C C . LEU A 1 959 ? 3.228 15.134 -12.093 1.00 95.75 959 LEU A C 1
ATOM 7667 O O . LEU A 1 959 ? 3.652 16.285 -12.159 1.00 95.75 959 LEU A O 1
ATOM 7671 N N . TYR A 1 960 ? 3.895 14.168 -11.452 1.00 95.94 960 TYR A N 1
ATOM 7672 C CA . TYR A 1 960 ? 5.217 14.375 -10.854 1.00 95.94 960 TYR A CA 1
ATOM 7673 C C . TYR A 1 960 ? 6.262 14.775 -11.899 1.00 95.94 960 TYR A C 1
ATOM 7675 O O . TYR A 1 960 ? 7.086 15.641 -11.626 1.00 95.94 960 TYR A O 1
ATOM 7683 N N . GLU A 1 961 ? 6.190 14.237 -13.118 1.00 94.75 961 GLU A N 1
ATOM 7684 C CA . GLU A 1 961 ? 7.087 14.627 -14.211 1.00 94.75 961 GLU A CA 1
ATOM 7685 C C . GLU A 1 961 ? 6.779 16.023 -14.770 1.00 94.75 961 GLU A C 1
ATOM 7687 O O . GLU A 1 961 ? 7.701 16.773 -15.101 1.00 94.75 961 GLU A O 1
ATOM 7692 N N . LEU A 1 962 ? 5.504 16.426 -14.823 1.00 95.81 962 LEU A N 1
ATOM 7693 C CA . LEU A 1 962 ? 5.128 17.809 -15.146 1.00 95.81 962 LEU A CA 1
ATOM 7694 C C . LEU A 1 962 ? 5.650 18.785 -14.082 1.00 95.81 962 LEU A C 1
ATOM 7696 O O . LEU A 1 962 ? 6.272 19.787 -14.429 1.00 95.81 962 LEU A O 1
ATOM 7700 N N . TRP A 1 963 ? 5.481 18.454 -12.799 1.00 97.00 963 TRP A N 1
ATOM 7701 C CA . TRP A 1 963 ? 5.993 19.240 -11.675 1.00 97.00 963 TRP A CA 1
ATOM 7702 C C . TRP A 1 963 ? 7.527 19.344 -11.686 1.00 97.00 963 TRP A C 1
ATOM 7704 O O . TRP A 1 963 ? 8.079 20.441 -11.664 1.00 97.00 963 TRP A O 1
ATOM 7714 N N . ARG A 1 964 ? 8.223 18.208 -11.831 1.00 95.69 964 ARG A N 1
ATOM 7715 C CA . ARG A 1 964 ? 9.694 18.110 -11.889 1.00 95.69 964 ARG A CA 1
ATOM 7716 C C . ARG A 1 964 ? 10.304 18.887 -13.058 1.00 95.69 964 ARG A C 1
ATOM 7718 O O . ARG A 1 964 ? 11.444 19.328 -12.961 1.00 95.69 964 ARG A O 1
ATOM 7725 N N . THR A 1 965 ? 9.560 19.052 -14.153 1.00 95.81 965 THR A N 1
ATOM 7726 C CA . THR A 1 965 ? 9.982 19.833 -15.332 1.00 95.81 965 THR A CA 1
ATOM 7727 C C . THR A 1 965 ? 9.478 21.281 -15.327 1.00 95.81 965 THR A C 1
ATOM 7729 O O . THR A 1 965 ? 9.635 21.971 -16.329 1.00 95.81 965 THR A O 1
ATOM 7732 N N . GLY A 1 966 ? 8.868 21.755 -14.233 1.00 94.31 966 GLY A N 1
ATOM 7733 C CA . GLY A 1 966 ? 8.341 23.122 -14.114 1.00 94.31 966 GLY A CA 1
ATOM 7734 C C . GLY A 1 966 ? 7.083 23.406 -14.947 1.00 94.31 966 GLY A C 1
ATOM 7735 O O . GLY A 1 966 ? 6.625 24.543 -14.987 1.00 94.31 966 GLY A O 1
ATOM 7736 N N . ARG A 1 967 ? 6.502 22.386 -15.592 1.00 93.31 967 ARG A N 1
ATOM 7737 C CA . ARG A 1 967 ? 5.303 22.484 -16.448 1.00 93.31 967 ARG A CA 1
ATOM 7738 C C . ARG A 1 967 ? 3.983 22.363 -15.681 1.00 93.31 967 ARG A C 1
ATOM 7740 O O . ARG A 1 967 ? 2.920 22.497 -16.271 1.00 93.31 967 ARG A O 1
ATOM 7747 N N . TYR A 1 968 ? 4.042 22.097 -14.379 1.00 95.88 968 TYR A N 1
ATOM 7748 C CA . TYR A 1 968 ? 2.902 22.161 -13.468 1.00 95.88 968 TYR A CA 1
ATOM 7749 C C . TYR A 1 968 ? 3.357 22.708 -12.113 1.00 95.88 968 TYR A C 1
ATOM 7751 O O . TYR A 1 968 ? 4.384 22.286 -11.581 1.00 95.88 968 TYR A O 1
ATOM 7759 N N . LYS A 1 969 ? 2.573 23.616 -11.530 1.00 94.12 969 LYS A N 1
ATOM 7760 C CA . LYS A 1 969 ? 2.812 24.187 -10.203 1.00 94.12 969 LYS A CA 1
ATOM 7761 C C . LYS A 1 969 ? 1.495 24.198 -9.433 1.00 94.12 969 LYS A C 1
ATOM 7763 O O . LYS A 1 969 ? 0.560 24.874 -9.843 1.00 94.12 969 LYS A O 1
ATOM 7768 N N . SER A 1 970 ? 1.448 23.466 -8.323 1.00 94.31 970 SER A N 1
ATOM 7769 C CA . SER A 1 970 ? 0.298 23.455 -7.415 1.00 94.31 970 SER A CA 1
ATOM 7770 C C . SER A 1 970 ? 0.001 24.854 -6.868 1.00 94.31 970 SER A C 1
ATOM 7772 O O . SER A 1 970 ? 0.931 25.630 -6.623 1.00 94.31 970 SER A O 1
ATOM 7774 N N . TYR A 1 971 ? -1.270 25.147 -6.592 1.00 94.56 971 TYR A N 1
ATOM 7775 C CA . TYR A 1 971 ? -1.657 26.371 -5.884 1.00 94.56 971 TYR A CA 1
ATOM 7776 C C . TYR A 1 971 ? -0.993 26.476 -4.494 1.00 94.56 971 TYR A C 1
ATOM 7778 O O . TYR A 1 971 ? -0.766 25.450 -3.841 1.00 94.56 971 TYR A O 1
ATOM 7786 N N . PRO A 1 972 ? -0.712 27.700 -4.002 1.00 92.19 972 PRO A N 1
ATOM 7787 C CA . PRO A 1 972 ? -0.327 27.921 -2.609 1.00 92.19 972 PRO A CA 1
ATOM 7788 C C . PRO A 1 972 ? -1.403 27.410 -1.628 1.00 92.19 972 PRO A C 1
ATOM 7790 O O . PRO A 1 972 ? -2.591 27.488 -1.951 1.00 92.19 972 PRO A O 1
ATOM 7793 N N . PRO A 1 973 ? -1.035 26.948 -0.415 1.00 90.00 973 PRO A N 1
ATOM 7794 C CA . PRO A 1 973 ? -1.993 26.407 0.556 1.00 90.00 973 PRO A CA 1
ATOM 7795 C C . PRO A 1 973 ? -3.121 27.380 0.926 1.00 90.00 973 PRO A C 1
ATOM 7797 O O . PRO A 1 973 ? -4.279 26.977 0.927 1.00 90.00 973 PRO A O 1
ATOM 7800 N N . GLU A 1 974 ? -2.790 28.654 1.163 1.00 92.31 974 GLU A N 1
ATOM 7801 C CA . GLU A 1 974 ? -3.738 29.750 1.446 1.00 92.31 974 GLU A CA 1
ATOM 7802 C C . GLU A 1 974 ? -4.825 29.861 0.363 1.00 92.31 974 GLU A C 1
ATOM 7804 O O . GLU A 1 974 ? -6.023 29.827 0.642 1.00 92.31 974 GLU A O 1
ATOM 7809 N N . ILE A 1 975 ? -4.395 29.909 -0.902 1.00 94.75 975 ILE A N 1
ATOM 7810 C CA . ILE A 1 975 ? -5.270 30.001 -2.077 1.00 94.75 975 ILE A CA 1
ATOM 7811 C C . ILE A 1 975 ? -6.150 28.758 -2.196 1.00 94.75 975 ILE A C 1
ATOM 7813 O O . ILE A 1 975 ? -7.333 28.866 -2.503 1.00 94.75 975 ILE A O 1
ATOM 7817 N N . LEU A 1 976 ? -5.602 27.572 -1.921 1.00 93.88 976 LEU A N 1
ATOM 7818 C CA . LEU A 1 976 ? -6.366 26.331 -1.973 1.00 93.88 976 LEU A CA 1
ATOM 7819 C C . LEU A 1 976 ? -7.409 26.237 -0.845 1.00 93.88 976 LEU A C 1
ATOM 7821 O O . LEU A 1 976 ? -8.486 25.682 -1.063 1.00 93.88 976 LEU A O 1
ATOM 7825 N N . VAL A 1 977 ? -7.125 26.795 0.337 1.00 94.81 977 VAL A N 1
ATOM 7826 C CA . VAL A 1 977 ? -8.095 26.934 1.436 1.00 94.81 977 VAL A CA 1
ATOM 7827 C C . VAL A 1 977 ? -9.208 27.916 1.057 1.00 94.81 977 VAL A C 1
ATOM 7829 O O . VAL A 1 977 ? -10.377 27.572 1.224 1.00 94.81 977 VAL A O 1
ATOM 7832 N N . ASP A 1 978 ? -8.876 29.089 0.505 1.00 96.00 978 ASP A N 1
ATOM 7833 C CA . ASP A 1 978 ? -9.856 30.099 0.068 1.00 96.00 978 ASP A CA 1
ATOM 7834 C C . ASP A 1 978 ? -10.750 29.576 -1.070 1.00 96.00 978 ASP A C 1
ATOM 7836 O O . ASP A 1 978 ? -11.974 29.648 -0.979 1.00 96.00 978 ASP A O 1
ATOM 7840 N N . LEU A 1 979 ? -10.155 28.940 -2.085 1.00 96.12 979 LEU A N 1
ATOM 7841 C CA . LEU A 1 979 ? -10.868 28.257 -3.168 1.00 96.12 979 LEU A CA 1
ATOM 7842 C C . LEU A 1 979 ? -11.810 27.176 -2.620 1.00 96.12 979 LEU A C 1
ATOM 7844 O O . LEU A 1 979 ? -12.989 27.150 -2.959 1.00 96.12 979 LEU A O 1
ATOM 7848 N N . THR A 1 980 ? -11.326 26.316 -1.719 1.00 96.00 980 THR A N 1
ATOM 7849 C CA . THR A 1 980 ? -12.156 25.271 -1.095 1.00 96.00 980 THR A CA 1
ATOM 7850 C C . THR A 1 980 ? -13.314 25.874 -0.293 1.00 96.00 980 THR A C 1
ATOM 7852 O O . THR A 1 980 ? -14.428 25.360 -0.360 1.00 96.00 980 THR A O 1
ATOM 7855 N N . ALA A 1 981 ? -13.084 26.967 0.440 1.00 96.81 981 ALA A N 1
ATOM 7856 C CA . ALA A 1 981 ? -14.117 27.675 1.194 1.00 96.81 981 ALA A CA 1
ATOM 7857 C C . ALA A 1 981 ? -15.213 28.244 0.273 1.00 96.81 981 ALA A C 1
ATOM 7859 O O . ALA A 1 981 ? -16.398 28.054 0.544 1.00 96.81 981 ALA A O 1
ATOM 7860 N N . ARG A 1 982 ? -14.829 28.867 -0.851 1.00 96.88 982 ARG A N 1
ATOM 7861 C CA . ARG A 1 982 ? -15.768 29.370 -1.869 1.00 96.88 982 ARG A CA 1
ATOM 7862 C C . ARG A 1 982 ? -16.555 28.244 -2.536 1.00 96.88 982 ARG A C 1
ATOM 7864 O O . ARG A 1 982 ? -17.771 28.345 -2.636 1.00 96.88 982 ARG A O 1
ATOM 7871 N N . ILE A 1 983 ? -15.895 27.146 -2.916 1.00 96.94 983 ILE A N 1
ATOM 7872 C CA . ILE A 1 983 ? -16.566 25.966 -3.485 1.00 96.94 983 ILE A CA 1
ATOM 7873 C C . ILE A 1 983 ? -17.614 25.423 -2.510 1.00 96.94 983 ILE A C 1
ATOM 7875 O O . ILE A 1 983 ? -18.727 25.137 -2.932 1.00 96.94 983 ILE A O 1
ATOM 7879 N N . LEU A 1 984 ? -17.293 25.314 -1.213 1.00 97.44 984 LEU A N 1
ATOM 7880 C CA . LEU A 1 984 ? -18.236 24.857 -0.183 1.00 97.44 984 LEU A CA 1
ATOM 7881 C C . LEU A 1 984 ? -19.429 25.811 0.024 1.00 97.44 984 LEU A C 1
ATOM 7883 O O . LEU A 1 984 ? -20.496 25.342 0.418 1.00 97.44 984 LEU A O 1
ATOM 7887 N N . ALA A 1 985 ? -19.279 27.111 -0.252 1.00 96.69 985 ALA A N 1
ATOM 7888 C CA . ALA A 1 985 ? -20.373 28.087 -0.195 1.00 96.69 985 ALA A CA 1
ATOM 7889 C C . ALA A 1 985 ? -21.374 27.944 -1.360 1.00 96.69 985 ALA A C 1
ATOM 7891 O O . ALA A 1 985 ? -22.546 28.262 -1.190 1.00 96.69 985 ALA A O 1
ATOM 7892 N N . LEU A 1 986 ? -20.932 27.440 -2.521 1.00 96.19 986 LEU A N 1
ATOM 7893 C CA . LEU A 1 986 ? -21.780 27.219 -3.705 1.00 96.19 986 LEU A CA 1
ATOM 7894 C C . LEU A 1 986 ? -22.648 25.951 -3.622 1.00 96.19 986 LEU A C 1
ATOM 7896 O O . LEU A 1 986 ? -23.496 25.728 -4.483 1.00 96.19 986 LEU A O 1
ATOM 7900 N N . ILE A 1 987 ? -22.417 25.076 -2.639 1.00 97.06 987 ILE A N 1
ATOM 7901 C CA . ILE A 1 987 ? -23.019 23.737 -2.635 1.00 97.06 987 ILE A CA 1
ATOM 7902 C C . ILE A 1 987 ? -24.497 23.818 -2.243 1.00 97.06 987 ILE A C 1
ATOM 7904 O O . ILE A 1 987 ? -24.807 24.246 -1.127 1.00 97.06 987 ILE A O 1
ATOM 7908 N N . PRO A 1 988 ? -25.420 23.364 -3.111 1.00 97.19 988 PRO A N 1
ATOM 7909 C CA . PRO A 1 988 ? -26.839 23.513 -2.848 1.00 97.19 988 PRO A CA 1
ATOM 7910 C C . PRO A 1 988 ? -27.326 22.541 -1.755 1.00 97.19 988 PRO A C 1
ATOM 7912 O O . PRO A 1 988 ? -26.744 21.462 -1.589 1.00 97.19 988 PRO A O 1
ATOM 7915 N N . PRO A 1 989 ? -28.439 22.848 -1.053 1.00 97.19 989 PRO A N 1
ATOM 7916 C CA . PRO A 1 989 ? -28.911 22.067 0.098 1.00 97.19 989 PRO A CA 1
ATOM 7917 C C . PRO A 1 989 ? -29.250 20.595 -0.171 1.00 97.19 989 PRO A C 1
ATOM 7919 O O . PRO A 1 989 ? -29.326 19.808 0.770 1.00 97.19 989 PRO A O 1
ATOM 7922 N N . TRP A 1 990 ? -29.439 20.202 -1.435 1.00 97.62 990 TRP A N 1
ATOM 7923 C CA . TRP A 1 990 ? -29.665 18.811 -1.840 1.00 97.62 990 TRP A CA 1
ATOM 7924 C C . TRP A 1 990 ? -28.372 18.011 -2.078 1.00 97.62 990 TRP A C 1
ATOM 7926 O O . TRP A 1 990 ? -28.448 16.798 -2.292 1.00 97.62 990 TRP A O 1
ATOM 7936 N N . THR A 1 991 ? -27.190 18.629 -2.033 1.00 98.12 991 THR A N 1
ATOM 7937 C CA . THR A 1 991 ? -25.900 17.980 -2.327 1.00 98.12 991 THR A CA 1
ATOM 7938 C C . THR A 1 991 ? -25.119 17.669 -1.050 1.00 98.12 991 THR A C 1
ATOM 7940 O O . THR A 1 991 ? -25.002 18.498 -0.148 1.00 98.12 991 THR A O 1
ATOM 7943 N N . ARG A 1 992 ? -24.543 16.461 -0.961 1.00 97.44 992 ARG A N 1
ATOM 7944 C CA . ARG A 1 992 ? -23.742 16.009 0.194 1.00 97.44 992 ARG A CA 1
ATOM 7945 C C . ARG A 1 992 ? -22.244 15.955 -0.106 1.00 97.44 992 ARG A C 1
ATOM 7947 O O . ARG A 1 992 ? -21.816 15.161 -0.943 1.00 97.44 992 ARG A O 1
ATOM 7954 N N . VAL A 1 993 ? -21.417 16.690 0.635 1.00 96.81 993 VAL A N 1
ATOM 7955 C CA . VAL A 1 993 ? -19.951 16.575 0.567 1.00 96.81 993 VAL A CA 1
ATOM 7956 C C . VAL A 1 993 ? -19.480 15.428 1.449 1.00 96.81 993 VAL A C 1
ATOM 7958 O O . VAL A 1 993 ? -19.438 15.524 2.673 1.00 96.81 993 VAL A O 1
ATOM 7961 N N . TYR A 1 994 ? -19.062 14.328 0.835 1.00 93.38 994 TYR A N 1
ATOM 7962 C CA . TYR A 1 994 ? -18.546 13.166 1.558 1.00 93.38 994 TYR A CA 1
ATOM 7963 C C . TYR A 1 994 ? -17.117 13.395 2.068 1.00 93.38 994 TYR A C 1
ATOM 7965 O O . TYR A 1 994 ? -16.773 12.942 3.163 1.00 93.38 994 TYR A O 1
ATOM 7973 N N . ARG A 1 995 ? -16.273 14.077 1.277 1.00 91.62 995 ARG A N 1
ATOM 7974 C CA . ARG A 1 995 ? -14.863 14.378 1.586 1.00 91.62 995 ARG A CA 1
ATOM 7975 C C . ARG A 1 995 ? -14.390 15.663 0.906 1.00 91.62 995 ARG A C 1
ATOM 7977 O O . ARG A 1 995 ? -14.886 16.004 -0.160 1.00 91.62 995 ARG A O 1
ATOM 7984 N N . VAL A 1 996 ? -13.395 16.299 1.529 1.00 92.94 996 VAL A N 1
ATOM 7985 C CA . VAL A 1 996 ? -12.697 17.519 1.061 1.00 92.94 996 VAL A CA 1
ATOM 7986 C C . VAL A 1 996 ? -11.212 17.240 0.727 1.00 92.94 996 VAL A C 1
ATOM 7988 O O . VAL A 1 996 ? -10.493 18.104 0.246 1.00 92.94 996 VAL A O 1
ATOM 7991 N N . GLN A 1 997 ? -10.736 16.012 0.969 1.00 90.19 997 GLN A N 1
ATOM 7992 C CA . GLN A 1 997 ? -9.377 15.541 0.662 1.00 90.19 997 GLN A CA 1
ATOM 7993 C C . GLN A 1 997 ? -9.340 13.996 0.616 1.00 90.19 997 GLN A C 1
ATOM 7995 O O . GLN A 1 997 ? -10.249 13.333 1.133 1.00 90.19 997 GLN A O 1
ATOM 8000 N N . ARG A 1 998 ? -8.288 13.404 0.029 1.00 86.31 998 ARG A N 1
ATOM 8001 C CA . ARG A 1 998 ? -8.036 11.943 0.057 1.00 86.31 998 ARG A CA 1
ATOM 8002 C C . ARG A 1 998 ? -7.294 11.522 1.337 1.00 86.31 998 ARG A C 1
ATOM 8004 O O . ARG A 1 998 ? -6.606 12.331 1.944 1.00 86.31 998 ARG A O 1
ATOM 8011 N N . ASP A 1 999 ? -7.383 10.241 1.715 1.00 84.88 999 ASP A N 1
ATOM 8012 C CA . ASP A 1 999 ? -6.685 9.674 2.896 1.00 84.88 999 ASP A CA 1
ATOM 8013 C C . ASP A 1 999 ? -5.201 9.335 2.615 1.00 84.88 999 ASP A C 1
ATOM 8015 O O . ASP A 1 999 ? -4.658 8.394 3.197 1.00 84.88 999 ASP A O 1
ATOM 8019 N N . ILE A 1 1000 ? -4.551 10.045 1.689 1.00 87.44 1000 ILE A N 1
ATOM 8020 C CA . ILE A 1 1000 ? -3.158 9.774 1.309 1.00 87.44 1000 ILE A CA 1
ATOM 8021 C C . ILE A 1 1000 ? -2.241 10.320 2.416 1.00 87.44 1000 ILE A C 1
ATOM 8023 O O . ILE A 1 1000 ? -2.384 11.487 2.785 1.00 87.44 1000 ILE A O 1
ATOM 8027 N N . PRO A 1 1001 ? -1.310 9.521 2.973 1.00 88.19 1001 PRO A N 1
ATOM 8028 C CA . PRO A 1 1001 ? -0.370 10.009 3.977 1.00 88.19 1001 PRO A CA 1
ATOM 8029 C C . PRO A 1 1001 ? 0.472 11.177 3.446 1.00 88.19 1001 PRO A C 1
ATOM 8031 O O . PRO A 1 1001 ? 1.144 11.037 2.426 1.00 88.19 1001 PRO A O 1
ATOM 8034 N N . MET A 1 1002 ? 0.490 12.303 4.168 1.00 88.38 1002 MET A N 1
ATOM 8035 C CA . MET A 1 1002 ? 1.244 13.508 3.779 1.00 88.38 1002 MET A CA 1
ATOM 8036 C C . MET A 1 1002 ? 2.730 13.254 3.442 1.00 88.38 1002 MET A C 1
ATOM 8038 O O . MET A 1 1002 ? 3.194 13.850 2.476 1.00 88.38 1002 MET A O 1
ATOM 8042 N N . PRO A 1 1003 ? 3.473 12.328 4.095 1.00 89.00 1003 PRO A N 1
ATOM 8043 C CA . PRO A 1 1003 ? 4.850 12.002 3.696 1.00 89.00 1003 PRO A CA 1
ATOM 8044 C C . PRO A 1 1003 ? 5.029 11.434 2.274 1.00 89.00 1003 PRO A C 1
ATOM 8046 O O . PRO A 1 1003 ? 6.161 11.302 1.820 1.00 89.00 1003 PRO A O 1
ATOM 8049 N N . LEU A 1 1004 ? 3.946 11.064 1.576 1.00 90.19 1004 LEU A N 1
ATOM 8050 C CA . LEU A 1 1004 ? 3.970 10.622 0.173 1.00 90.19 1004 LEU A CA 1
ATOM 8051 C C . LEU A 1 1004 ? 3.631 11.750 -0.820 1.00 90.19 1004 LEU A C 1
ATOM 8053 O O . LEU A 1 1004 ? 3.774 11.570 -2.031 1.00 90.19 1004 LEU A O 1
ATOM 8057 N N . VAL A 1 1005 ? 3.173 12.903 -0.324 1.00 91.00 1005 VAL A N 1
ATOM 8058 C CA . VAL A 1 1005 ? 2.787 14.069 -1.124 1.00 91.00 1005 VAL A CA 1
ATOM 8059 C C . VAL A 1 1005 ? 4.010 14.964 -1.315 1.00 91.00 1005 VAL A C 1
ATOM 8061 O O . VAL A 1 1005 ? 4.597 15.448 -0.356 1.00 91.00 1005 VAL A O 1
ATOM 8064 N N . THR A 1 1006 ? 4.402 15.191 -2.567 1.00 92.31 1006 THR A N 1
ATOM 8065 C CA . THR A 1 1006 ? 5.518 16.084 -2.930 1.00 92.31 1006 THR A CA 1
ATOM 8066 C C . THR A 1 1006 ? 5.073 17.547 -3.020 1.00 92.31 1006 THR A C 1
ATOM 8068 O O . THR A 1 1006 ? 5.832 18.452 -2.691 1.00 92.31 1006 THR A O 1
ATOM 8071 N N . SER A 1 1007 ? 3.845 17.797 -3.482 1.00 91.62 1007 SER A N 1
ATOM 8072 C CA . SER A 1 1007 ? 3.262 19.138 -3.612 1.00 91.62 1007 SER A CA 1
ATOM 8073 C C . SER A 1 1007 ? 1.731 19.053 -3.670 1.00 91.62 1007 SER A C 1
ATOM 8075 O O . SER A 1 1007 ? 1.188 18.018 -4.059 1.00 91.62 1007 SER A O 1
ATOM 8077 N N . GLY A 1 1008 ? 1.037 20.126 -3.285 1.00 87.75 1008 GLY A N 1
ATOM 8078 C CA . GLY A 1 1008 ? -0.423 20.183 -3.167 1.00 87.75 1008 GLY A CA 1
ATOM 8079 C C . GLY A 1 1008 ? -0.839 20.631 -1.766 1.00 87.75 1008 GLY A C 1
ATOM 8080 O O . GLY A 1 1008 ? -0.262 21.567 -1.215 1.00 87.75 1008 GLY A O 1
ATOM 8081 N N . VAL A 1 1009 ? -1.825 19.950 -1.178 1.00 84.06 1009 VAL A N 1
ATOM 8082 C CA . VAL A 1 1009 ? -2.290 20.200 0.197 1.00 84.06 1009 VAL A CA 1
ATOM 8083 C C . VAL A 1 1009 ? -1.171 19.908 1.208 1.00 84.06 1009 VAL A C 1
ATOM 8085 O O . VAL A 1 1009 ? -0.599 18.821 1.188 1.00 84.06 1009 VAL A O 1
ATOM 8088 N N . GLN A 1 1010 ? -0.896 20.851 2.116 1.00 78.31 1010 GLN A N 1
ATOM 8089 C CA . GLN A 1 1010 ? 0.071 20.675 3.215 1.00 78.31 1010 GLN A CA 1
ATOM 8090 C C . GLN A 1 1010 ? -0.556 20.134 4.513 1.00 78.31 1010 GLN A C 1
ATOM 8092 O O . GLN A 1 1010 ? 0.142 19.548 5.339 1.00 78.31 1010 GLN A O 1
ATOM 8097 N N . TYR A 1 1011 ? -1.866 20.321 4.706 1.00 80.31 1011 TYR A N 1
ATOM 8098 C CA . TYR A 1 1011 ? -2.560 20.029 5.963 1.00 80.31 1011 TYR A CA 1
ATOM 8099 C C . TYR A 1 1011 ? -3.418 18.762 5.887 1.00 80.31 1011 TYR A C 1
ATOM 8101 O O . TYR A 1 1011 ? -4.189 18.562 4.950 1.00 80.31 1011 TYR A O 1
ATOM 8109 N N . GLY A 1 1012 ? -3.361 17.931 6.929 1.00 81.31 1012 GLY A N 1
ATOM 8110 C CA . GLY A 1 1012 ? -4.170 16.711 7.043 1.00 81.31 1012 GLY A CA 1
ATOM 8111 C C . GLY A 1 1012 ? -5.648 16.935 7.401 1.00 81.31 1012 GLY A C 1
ATOM 8112 O O . GLY A 1 1012 ? -6.362 15.958 7.627 1.00 81.31 1012 GLY A O 1
ATOM 8113 N N . ASN A 1 1013 ? -6.113 18.183 7.478 1.00 88.19 1013 ASN A N 1
ATOM 8114 C CA . ASN A 1 1013 ? -7.422 18.602 7.993 1.00 88.19 1013 ASN A CA 1
ATOM 8115 C C . ASN A 1 1013 ? -8.055 19.742 7.159 1.00 88.19 1013 ASN A C 1
ATOM 8117 O O . ASN A 1 1013 ? -8.733 20.604 7.711 1.00 88.19 1013 ASN A O 1
ATOM 8121 N N . LEU A 1 1014 ? -7.898 19.751 5.827 1.00 91.94 1014 LEU A N 1
ATOM 8122 C CA . LEU A 1 1014 ? -8.329 20.852 4.942 1.00 91.94 1014 LEU A CA 1
ATOM 8123 C C . LEU A 1 1014 ? -9.786 21.323 5.151 1.00 91.94 1014 LEU A C 1
ATOM 8125 O O . LEU A 1 1014 ? -10.061 22.515 5.038 1.00 91.94 1014 LEU A O 1
ATOM 8129 N N . ARG A 1 1015 ? -10.719 20.423 5.507 1.00 92.62 1015 ARG A N 1
ATOM 8130 C CA . ARG A 1 1015 ? -12.122 20.790 5.806 1.00 92.62 1015 ARG A CA 1
ATOM 8131 C C . ARG A 1 1015 ? -12.242 21.787 6.964 1.00 92.62 1015 ARG A C 1
ATOM 8133 O O . ARG A 1 1015 ? -13.123 22.633 6.933 1.00 92.62 1015 ARG A O 1
ATOM 8140 N N . GLU A 1 1016 ? -11.394 21.669 7.980 1.00 92.44 1016 GLU A N 1
ATOM 8141 C CA . GLU A 1 1016 ? -11.398 22.543 9.157 1.00 92.44 1016 GLU A CA 1
ATOM 8142 C C . GLU A 1 1016 ? -10.922 23.951 8.788 1.00 92.44 1016 GLU A C 1
ATOM 8144 O O . GLU A 1 1016 ? -11.624 24.923 9.056 1.00 92.44 1016 GLU A O 1
ATOM 8149 N N . HIS A 1 1017 ? -9.803 24.046 8.062 1.00 93.56 1017 HIS A N 1
ATOM 8150 C CA . HIS A 1 1017 ? -9.292 25.311 7.529 1.00 93.56 1017 HIS A CA 1
ATOM 8151 C C . HIS A 1 1017 ? -10.295 25.985 6.582 1.00 93.56 1017 HIS A C 1
ATOM 8153 O O . HIS A 1 1017 ? -10.529 27.185 6.700 1.00 93.56 1017 HIS A O 1
ATOM 8159 N N . ALA A 1 1018 ? -10.941 25.222 5.693 1.00 94.94 1018 ALA A N 1
ATOM 8160 C CA . ALA A 1 1018 ? -11.968 25.755 4.801 1.00 94.94 1018 ALA A CA 1
ATOM 8161 C C . ALA A 1 1018 ? -13.179 26.302 5.580 1.00 94.94 1018 ALA A C 1
ATOM 8163 O O . ALA A 1 1018 ? -13.598 27.423 5.323 1.00 94.94 1018 ALA A O 1
ATOM 8164 N N . LEU A 1 1019 ? -13.704 25.577 6.578 1.00 94.00 1019 LEU A N 1
ATOM 8165 C CA . LEU A 1 1019 ? -14.821 26.060 7.408 1.00 94.00 1019 LEU A CA 1
ATOM 8166 C C . LEU A 1 1019 ? -14.441 27.289 8.254 1.00 94.00 1019 LEU A C 1
ATOM 8168 O O . LEU A 1 1019 ? -15.233 28.224 8.366 1.00 94.00 1019 LEU A O 1
ATOM 8172 N N . ALA A 1 1020 ? -13.224 27.330 8.805 1.00 94.31 1020 ALA A N 1
ATOM 8173 C CA . ALA A 1 1020 ? -12.711 28.510 9.499 1.00 94.31 1020 ALA A CA 1
ATOM 8174 C C . ALA A 1 1020 ? -12.610 29.721 8.553 1.00 94.31 1020 ALA A C 1
ATOM 8176 O O . ALA A 1 1020 ? -12.983 30.834 8.926 1.00 94.31 1020 ALA A O 1
ATOM 8177 N N . ARG A 1 1021 ? -12.183 29.498 7.304 1.00 96.06 1021 ARG A N 1
ATOM 8178 C CA . ARG A 1 1021 ? -12.127 30.531 6.267 1.00 96.06 1021 ARG A CA 1
ATOM 8179 C C . ARG A 1 1021 ? -13.517 31.003 5.829 1.00 96.06 1021 ARG A C 1
ATOM 8181 O O . ARG A 1 1021 ? -13.722 32.205 5.705 1.00 96.06 1021 ARG A O 1
ATOM 8188 N N . MET A 1 1022 ? -14.493 30.104 5.687 1.00 96.44 1022 MET A N 1
ATOM 8189 C CA . MET A 1 1022 ? -15.893 30.475 5.420 1.00 96.44 1022 MET A CA 1
ATOM 8190 C C . MET A 1 1022 ? -16.455 31.393 6.513 1.00 96.44 1022 MET A C 1
ATOM 8192 O O . MET A 1 1022 ? -17.062 32.414 6.193 1.00 96.44 1022 MET A O 1
ATOM 8196 N N . LYS A 1 1023 ? -16.162 31.098 7.791 1.00 94.25 1023 LYS A N 1
ATOM 8197 C CA . LYS A 1 1023 ? -16.543 31.948 8.932 1.00 94.25 1023 LYS A CA 1
ATOM 8198 C C . LYS A 1 1023 ? -15.928 33.352 8.854 1.00 94.25 1023 LYS A C 1
ATOM 8200 O O . LYS A 1 1023 ? -16.614 34.317 9.166 1.00 94.25 1023 LYS A O 1
ATOM 8205 N N . GLN A 1 1024 ? -14.672 33.484 8.414 1.00 95.19 1024 GLN A N 1
ATOM 8206 C CA . GLN A 1 1024 ? -14.045 34.796 8.169 1.00 95.19 1024 GLN A CA 1
ATOM 8207 C C . GLN A 1 1024 ? -14.696 35.556 7.003 1.00 95.19 1024 GLN A C 1
ATOM 8209 O O . GLN A 1 1024 ? -14.764 36.778 7.035 1.00 95.19 1024 GLN A O 1
ATOM 8214 N N . LEU A 1 1025 ? -15.161 34.836 5.978 1.00 94.38 1025 LEU A N 1
ATOM 8215 C CA . LEU A 1 1025 ? -15.835 35.394 4.801 1.00 94.38 1025 LEU A CA 1
ATOM 8216 C C . LEU A 1 1025 ? -17.333 35.681 5.024 1.00 94.38 1025 LEU A C 1
ATOM 8218 O O . LEU A 1 1025 ? -17.997 36.132 4.097 1.00 94.38 1025 LEU A O 1
ATOM 8222 N N . GLY A 1 1026 ? -17.890 35.387 6.206 1.00 94.69 1026 GLY A N 1
ATOM 8223 C CA . GLY A 1 1026 ? -19.326 35.535 6.475 1.00 94.69 1026 GLY A CA 1
ATOM 8224 C C . GLY A 1 1026 ? -20.218 34.565 5.685 1.00 94.69 1026 GLY A C 1
ATOM 8225 O O . GLY A 1 1026 ? -21.393 34.848 5.475 1.00 94.69 1026 GLY A O 1
ATOM 8226 N N . THR A 1 1027 ? -19.677 33.429 5.233 1.00 94.19 1027 THR A N 1
ATOM 8227 C CA . THR A 1 1027 ? -20.395 32.432 4.414 1.00 94.19 1027 THR A CA 1
ATOM 8228 C C . THR A 1 1027 ? -20.672 31.145 5.194 1.00 94.19 1027 THR A C 1
ATOM 8230 O O . THR A 1 1027 ? -19.918 30.770 6.094 1.00 94.19 1027 THR A O 1
ATOM 8233 N N . ALA A 1 1028 ? -21.751 30.443 4.838 1.00 92.00 1028 ALA A N 1
ATOM 8234 C CA . ALA A 1 1028 ? -22.166 29.189 5.468 1.00 92.00 1028 ALA A CA 1
ATOM 8235 C C . ALA A 1 1028 ? -22.099 28.013 4.481 1.00 92.00 1028 ALA A C 1
ATOM 8237 O O . ALA A 1 1028 ? -22.426 28.155 3.305 1.00 92.00 1028 ALA A O 1
ATOM 8238 N N . CYS A 1 1029 ? -21.700 26.834 4.964 1.00 93.50 1029 CYS A N 1
ATOM 8239 C CA . CYS A 1 1029 ? -21.723 25.596 4.183 1.00 93.50 1029 CYS A CA 1
ATOM 8240 C C . CYS A 1 1029 ? -23.072 24.901 4.385 1.00 93.50 1029 CYS A C 1
ATOM 8242 O O . CYS A 1 1029 ? -23.276 24.246 5.409 1.00 93.50 1029 CYS A O 1
ATOM 8244 N N . ARG A 1 1030 ? -23.985 25.035 3.416 1.00 94.94 1030 ARG A N 1
ATOM 8245 C CA . ARG A 1 1030 ? -25.343 24.461 3.494 1.00 94.94 1030 ARG A CA 1
ATOM 8246 C C . ARG A 1 1030 ? -25.453 23.064 2.871 1.00 94.94 1030 ARG A C 1
ATOM 8248 O O . ARG A 1 1030 ? -26.543 22.616 2.531 1.00 94.94 1030 ARG A O 1
ATOM 8255 N N . ASP A 1 1031 ? -24.333 22.355 2.750 1.00 96.06 1031 ASP A N 1
ATOM 8256 C CA . ASP A 1 1031 ? -24.313 20.975 2.269 1.00 96.06 1031 ASP A CA 1
ATOM 8257 C C . ASP A 1 1031 ? -25.054 20.029 3.232 1.00 96.06 1031 ASP A C 1
ATOM 8259 O O . ASP A 1 1031 ? -25.015 20.203 4.455 1.00 96.06 1031 ASP A O 1
ATOM 8263 N N . VAL A 1 1032 ? -25.661 18.967 2.688 1.00 96.56 1032 VAL A N 1
ATOM 8264 C CA . VAL A 1 1032 ? -26.396 17.952 3.466 1.00 96.56 1032 VAL A CA 1
ATOM 8265 C C . VAL A 1 1032 ? -25.584 17.465 4.669 1.00 96.56 1032 VAL A C 1
ATOM 8267 O O . VAL A 1 1032 ? -26.147 17.310 5.748 1.00 96.56 1032 VAL A O 1
ATOM 8270 N N . ARG A 1 1033 ? -24.262 17.250 4.521 1.00 93.62 1033 ARG A N 1
ATOM 8271 C CA . ARG A 1 1033 ? -23.410 16.690 5.582 1.00 93.62 1033 ARG A CA 1
ATOM 8272 C C . ARG A 1 1033 ? -23.229 17.626 6.770 1.00 93.62 1033 ARG A C 1
ATOM 8274 O O . ARG A 1 1033 ? -23.118 17.147 7.896 1.00 93.62 1033 ARG A O 1
ATOM 8281 N N . THR A 1 1034 ? -23.110 18.926 6.537 1.00 92.38 1034 THR A N 1
ATOM 8282 C CA . THR A 1 1034 ? -22.928 19.902 7.619 1.00 92.38 1034 THR A CA 1
ATOM 8283 C C . THR A 1 1034 ? -24.222 20.088 8.408 1.00 92.38 1034 THR A C 1
ATOM 8285 O O . THR A 1 1034 ? -24.164 20.332 9.610 1.00 92.38 1034 THR A O 1
ATOM 8288 N N . ARG A 1 1035 ? -25.372 19.886 7.761 1.00 94.06 1035 ARG A N 1
ATOM 8289 C CA . ARG A 1 1035 ? -26.703 20.094 8.341 1.00 94.06 1035 ARG A CA 1
ATOM 8290 C C . ARG A 1 1035 ? -27.245 18.877 9.105 1.00 94.06 1035 ARG A C 1
ATOM 8292 O O . ARG A 1 1035 ? -28.077 19.068 9.980 1.00 94.06 1035 ARG A O 1
ATOM 8299 N N . GLU A 1 1036 ? -26.783 17.644 8.836 1.00 92.25 1036 GLU A N 1
ATOM 8300 C CA . GLU A 1 1036 ? -27.285 16.416 9.503 1.00 92.25 1036 GLU A CA 1
ATOM 8301 C C . GLU A 1 1036 ? -27.349 16.567 11.039 1.00 92.25 1036 GLU A C 1
ATOM 8303 O O . GLU A 1 1036 ? -26.332 16.859 11.675 1.00 92.25 1036 GLU A O 1
ATOM 8308 N N . VAL A 1 1037 ? -28.497 16.269 11.658 1.00 89.62 1037 VAL A N 1
ATOM 8309 C CA . VAL A 1 1037 ? -28.697 16.430 13.114 1.00 89.62 1037 VAL A CA 1
ATOM 8310 C C . VAL A 1 1037 ? -27.630 15.726 13.962 1.00 89.62 1037 VAL A C 1
ATOM 8312 O O . VAL A 1 1037 ? -27.083 16.316 14.886 1.00 89.62 1037 VAL A O 1
ATOM 8315 N N . GLY A 1 1038 ? -27.211 14.511 13.586 1.00 84.38 1038 GLY A N 1
ATOM 8316 C CA . GLY A 1 1038 ? -26.146 13.780 14.290 1.00 84.38 1038 GLY A CA 1
ATOM 8317 C C . GLY A 1 1038 ? -24.736 14.376 14.130 1.00 84.38 1038 GLY A C 1
ATOM 8318 O O . GLY A 1 1038 ? -23.815 13.972 14.836 1.00 84.38 1038 GLY A O 1
ATOM 8319 N N . ILE A 1 1039 ? -24.529 15.313 13.201 1.00 86.44 1039 ILE A N 1
ATOM 8320 C CA . ILE A 1 1039 ? -23.280 16.075 13.035 1.00 86.44 1039 ILE A CA 1
ATOM 8321 C C . ILE A 1 1039 ? -23.340 17.358 13.875 1.00 86.44 1039 ILE A C 1
ATOM 8323 O O . ILE A 1 1039 ? -22.364 17.683 14.555 1.00 86.44 1039 ILE A O 1
ATOM 8327 N N . GLN A 1 1040 ? -24.493 18.030 13.875 1.00 88.69 1040 GLN A N 1
ATOM 8328 C CA . GLN A 1 1040 ? -24.781 19.221 14.681 1.00 88.69 1040 GLN A CA 1
ATOM 8329 C C . GLN A 1 1040 ? -24.752 18.918 16.191 1.00 88.69 1040 GLN A C 1
ATOM 8331 O O . GLN A 1 1040 ? -24.059 19.605 16.941 1.00 88.69 1040 GLN A O 1
ATOM 8336 N N . GLU A 1 1041 ? -25.355 17.809 16.625 1.00 84.50 1041 GLU A N 1
ATOM 8337 C CA . GLU A 1 1041 ? -25.299 17.294 18.003 1.00 84.50 1041 GLU A CA 1
ATOM 8338 C C . GLU A 1 1041 ? -23.846 17.040 18.468 1.00 84.50 1041 GLU A C 1
ATOM 8340 O O . GLU A 1 1041 ? -23.443 17.375 19.591 1.00 84.50 1041 GLU A O 1
ATOM 8345 N N . ILE A 1 1042 ? -23.010 16.460 17.596 1.00 81.81 1042 ILE A N 1
ATOM 8346 C CA . ILE A 1 1042 ? -21.622 16.114 17.935 1.00 81.81 1042 ILE A CA 1
ATOM 8347 C C . ILE A 1 1042 ? -20.742 17.362 18.033 1.00 81.81 1042 ILE A C 1
ATOM 8349 O O . ILE A 1 1042 ? -20.035 17.489 19.035 1.00 81.81 1042 ILE A O 1
ATOM 8353 N N . HIS A 1 1043 ? -20.763 18.242 17.026 1.00 83.69 1043 HIS A N 1
ATOM 8354 C CA . HIS A 1 1043 ? -19.847 19.386 16.943 1.00 83.69 1043 HIS A CA 1
ATOM 8355 C C . HIS A 1 1043 ? -20.350 20.631 17.681 1.00 83.69 1043 HIS A C 1
ATOM 8357 O O . HIS A 1 1043 ? -19.568 21.257 18.388 1.00 83.69 1043 HIS A O 1
ATOM 8363 N N . ASN A 1 1044 ? -21.634 20.967 17.540 1.00 85.19 1044 ASN A N 1
ATOM 8364 C CA . ASN A 1 1044 ? -22.200 22.243 17.988 1.00 85.19 1044 ASN A CA 1
ATOM 8365 C C . ASN A 1 1044 ? -23.148 22.101 19.193 1.00 85.19 1044 ASN A C 1
ATOM 8367 O O . ASN A 1 1044 ? -23.567 23.111 19.745 1.00 85.19 1044 ASN A O 1
ATOM 8371 N N . LYS A 1 1045 ? -23.476 20.866 19.613 1.00 84.38 1045 LYS A N 1
ATOM 8372 C CA . LYS A 1 1045 ? -24.448 20.555 20.687 1.00 84.38 1045 LYS A CA 1
ATOM 8373 C C . LYS A 1 1045 ? -25.872 21.054 20.403 1.00 84.38 1045 LYS A C 1
ATOM 8375 O O . LYS A 1 1045 ? -26.666 21.209 21.324 1.00 84.38 1045 LYS A O 1
ATOM 8380 N N . VAL A 1 1046 ? -26.195 21.253 19.127 1.00 84.31 1046 VAL A N 1
ATOM 8381 C CA . VAL A 1 1046 ? -27.510 21.711 18.671 1.00 84.31 1046 VAL A CA 1
ATOM 8382 C C . VAL A 1 1046 ? -28.426 20.512 18.419 1.00 84.31 1046 VAL A C 1
ATOM 8384 O O . VAL A 1 1046 ? -28.017 19.530 17.795 1.00 84.31 1046 VAL A O 1
ATOM 8387 N N . LEU A 1 1047 ? -29.664 20.618 18.899 1.00 83.25 1047 LEU A N 1
ATOM 8388 C CA . LEU A 1 1047 ? -30.792 19.746 18.580 1.00 83.25 1047 LEU A CA 1
ATOM 8389 C C . LEU A 1 1047 ? -31.929 20.630 18.036 1.00 83.25 1047 LEU A C 1
ATOM 8391 O O . LEU A 1 1047 ? -32.147 21.697 18.616 1.00 83.25 1047 LEU A O 1
ATOM 8395 N N . PRO A 1 1048 ? -32.642 20.193 16.980 1.00 84.62 1048 PRO A N 1
ATOM 8396 C CA . PRO A 1 1048 ? -33.759 20.938 16.404 1.00 84.62 1048 PRO A CA 1
ATOM 8397 C C . PRO A 1 1048 ? -34.903 21.068 17.413 1.00 84.62 1048 PRO A C 1
ATOM 8399 O O . PRO A 1 1048 ? -35.196 20.109 18.134 1.00 84.62 1048 PRO A O 1
ATOM 8402 N N . TYR A 1 1049 ? -35.563 22.226 17.433 1.00 83.69 1049 TYR A N 1
ATOM 8403 C CA . TYR A 1 1049 ? -36.759 22.463 18.253 1.00 83.69 1049 TYR A CA 1
ATOM 8404 C C . TYR A 1 1049 ? -38.036 22.559 17.419 1.00 83.69 1049 TYR A C 1
ATOM 8406 O O . TYR A 1 1049 ? -39.089 22.136 17.894 1.00 83.69 1049 TYR A O 1
ATOM 8414 N N . GLN A 1 1050 ? -37.953 23.054 16.181 1.00 87.19 1050 GLN A N 1
ATOM 8415 C CA . GLN A 1 1050 ? -39.097 23.183 15.280 1.00 87.19 1050 GLN A CA 1
ATOM 8416 C C . GLN A 1 1050 ? -38.752 22.576 13.922 1.00 87.19 1050 GLN A C 1
ATOM 8418 O O . GLN A 1 1050 ? -38.025 23.159 13.129 1.00 87.19 1050 GLN A O 1
ATOM 8423 N N . THR A 1 1051 ? -39.269 21.375 13.653 1.00 89.62 1051 THR A N 1
ATOM 8424 C CA . THR A 1 1051 ? -39.022 20.666 12.391 1.00 89.62 1051 THR A CA 1
ATOM 8425 C C . THR A 1 1051 ? -40.153 20.892 11.395 1.00 89.62 1051 THR A C 1
ATOM 8427 O O . THR A 1 1051 ? -41.286 20.477 11.643 1.00 89.62 1051 THR A O 1
ATOM 8430 N N . GLU A 1 1052 ? -39.827 21.451 10.238 1.00 94.62 1052 GLU A N 1
ATOM 8431 C CA . GLU A 1 1052 ? -40.750 21.736 9.141 1.00 94.62 1052 GLU A CA 1
ATOM 8432 C C . GLU A 1 1052 ? -40.456 20.856 7.922 1.00 94.62 1052 GLU A C 1
ATOM 8434 O O . GLU A 1 1052 ? -39.320 20.431 7.694 1.00 94.62 1052 GLU A O 1
ATOM 8439 N N . LEU A 1 1053 ? -41.491 20.573 7.125 1.00 97.06 1053 LEU A N 1
ATOM 8440 C CA . LEU A 1 1053 ? -41.357 19.874 5.849 1.00 97.06 1053 LEU A CA 1
ATOM 8441 C C . LEU A 1 1053 ? -41.014 20.887 4.752 1.00 97.06 1053 LEU A C 1
ATOM 8443 O O . LEU A 1 1053 ? -41.861 21.669 4.327 1.00 97.06 1053 LEU A O 1
ATOM 8447 N N . ILE A 1 1054 ? -39.777 20.841 4.268 1.00 97.62 1054 ILE A N 1
ATOM 8448 C CA . ILE A 1 1054 ? -39.266 21.719 3.217 1.00 97.62 1054 ILE A CA 1
ATOM 8449 C C . ILE A 1 1054 ? -39.079 20.926 1.924 1.00 97.62 1054 ILE A C 1
ATOM 8451 O O . ILE A 1 1054 ? -38.477 19.848 1.911 1.00 97.62 1054 ILE A O 1
ATOM 8455 N N . ARG A 1 1055 ? -39.562 21.502 0.821 1.00 97.88 1055 ARG A N 1
ATOM 8456 C CA . ARG A 1 1055 ? -39.474 20.970 -0.541 1.00 97.88 1055 ARG A CA 1
ATOM 8457 C C . ARG A 1 1055 ? -38.596 21.867 -1.411 1.00 97.88 1055 ARG A C 1
ATOM 8459 O O . ARG A 1 1055 ? -38.709 23.088 -1.358 1.00 97.88 1055 ARG A O 1
ATOM 8466 N N . ARG A 1 1056 ? -37.724 21.262 -2.222 1.00 98.06 1056 ARG A N 1
ATOM 8467 C CA . ARG A 1 1056 ? -36.876 21.956 -3.206 1.00 98.06 1056 ARG A CA 1
ATOM 8468 C C . ARG A 1 1056 ? -36.883 21.193 -4.525 1.00 98.06 1056 ARG A C 1
ATOM 8470 O O . ARG A 1 1056 ? -36.402 20.064 -4.582 1.00 98.06 1056 ARG A O 1
ATOM 8477 N N . ASP A 1 1057 ? -37.412 21.815 -5.570 1.00 98.00 1057 ASP A N 1
ATOM 8478 C CA . ASP A 1 1057 ? -37.505 21.237 -6.912 1.00 98.00 1057 ASP A CA 1
ATOM 8479 C C . ASP A 1 1057 ? -36.381 21.743 -7.822 1.00 98.00 1057 ASP A C 1
ATOM 8481 O O . ASP A 1 1057 ? -36.042 22.927 -7.812 1.00 98.00 1057 ASP A O 1
ATOM 8485 N N . TYR A 1 1058 ? -35.800 20.852 -8.627 1.00 97.31 1058 TYR A N 1
ATOM 8486 C CA . TYR A 1 1058 ? -34.801 21.205 -9.632 1.00 97.31 1058 TYR A CA 1
ATOM 8487 C C . TYR A 1 1058 ? -34.831 20.251 -10.832 1.00 97.31 1058 TYR A C 1
ATOM 8489 O O . TYR A 1 1058 ? -35.060 19.050 -10.712 1.00 97.31 1058 TYR A O 1
ATOM 8497 N N . VAL A 1 1059 ? -34.557 20.783 -12.023 1.00 96.06 1059 VAL A N 1
ATOM 8498 C CA . VAL A 1 1059 ? -34.340 19.963 -13.226 1.00 96.06 1059 VAL A CA 1
ATOM 8499 C C . VAL A 1 1059 ? -32.938 19.359 -13.172 1.00 96.06 1059 VAL A C 1
ATOM 8501 O O . VAL A 1 1059 ? -31.978 20.079 -12.886 1.00 96.06 1059 VAL A O 1
ATOM 8504 N N . ALA A 1 1060 ? -32.800 18.067 -13.466 1.00 96.12 1060 ALA A N 1
ATOM 8505 C CA . ALA A 1 1060 ? -31.503 17.425 -13.664 1.00 96.12 1060 ALA A CA 1
ATOM 8506 C C . ALA A 1 1060 ? -31.586 16.288 -14.695 1.00 96.12 1060 ALA A C 1
ATOM 8508 O O . ALA A 1 1060 ? -32.414 15.381 -14.560 1.00 96.12 1060 ALA A O 1
ATOM 8509 N N . ASN A 1 1061 ? -30.703 16.316 -15.696 1.00 94.69 1061 ASN A N 1
ATOM 8510 C CA . ASN A 1 1061 ? -30.583 15.326 -16.769 1.00 94.69 1061 ASN A CA 1
ATOM 8511 C C . ASN A 1 1061 ? -31.953 14.965 -17.373 1.00 94.69 1061 ASN A C 1
ATOM 8513 O O . ASN A 1 1061 ? -32.440 13.846 -17.205 1.00 94.69 1061 ASN A O 1
ATOM 8517 N N . GLY A 1 1062 ? -32.639 15.962 -17.939 1.00 90.94 1062 GLY A N 1
ATOM 8518 C CA . GLY A 1 1062 ? -33.973 15.831 -18.546 1.00 90.94 1062 GLY A CA 1
ATOM 8519 C C . GLY A 1 1062 ? -35.150 15.512 -17.606 1.00 90.94 1062 GLY A C 1
ATOM 8520 O O . GLY A 1 1062 ? -36.292 15.560 -18.052 1.00 90.94 1062 GLY A O 1
ATOM 8521 N N . GLY A 1 1063 ? -34.915 15.193 -16.330 1.00 93.56 1063 GLY A N 1
ATOM 8522 C CA . GLY A 1 1063 ? -35.960 14.838 -15.362 1.00 93.56 1063 GLY A CA 1
ATOM 8523 C C . GLY A 1 1063 ? -36.171 15.894 -14.282 1.00 93.56 1063 GLY A C 1
ATOM 8524 O O . GLY A 1 1063 ? -35.321 16.758 -14.053 1.00 93.56 1063 GLY A O 1
ATOM 8525 N N . TRP A 1 1064 ? -37.308 15.793 -13.598 1.00 96.06 1064 TRP A N 1
ATOM 8526 C CA . TRP A 1 1064 ? -37.666 16.640 -12.460 1.00 96.06 1064 TRP A CA 1
ATOM 8527 C C . TRP A 1 1064 ? -37.286 15.914 -11.168 1.00 96.06 1064 TRP A C 1
ATOM 8529 O O . TRP A 1 1064 ? -37.806 14.833 -10.889 1.00 96.06 1064 TRP A O 1
ATOM 8539 N N . GLU A 1 1065 ? -36.346 16.486 -10.417 1.00 98.00 1065 GLU A N 1
ATOM 8540 C CA . GLU A 1 1065 ? -35.967 16.052 -9.073 1.00 98.00 1065 GLU A CA 1
ATOM 8541 C C . GLU A 1 1065 ? -36.682 16.916 -8.027 1.00 98.00 1065 GLU A C 1
ATOM 8543 O O . GLU A 1 1065 ? -36.637 18.146 -8.082 1.00 98.00 1065 GLU A O 1
ATOM 8548 N N . THR A 1 1066 ? -37.266 16.263 -7.030 1.00 98.38 1066 THR A N 1
ATOM 8549 C CA . THR A 1 1066 ? -37.862 16.874 -5.843 1.00 98.38 1066 THR A CA 1
ATOM 8550 C C . THR A 1 1066 ? -37.096 16.383 -4.621 1.00 98.38 1066 THR A C 1
ATOM 8552 O O . THR A 1 1066 ? -37.092 15.192 -4.293 1.00 98.38 1066 THR A O 1
ATOM 8555 N N . PHE A 1 1067 ? -36.427 17.304 -3.933 1.00 98.50 1067 PHE A N 1
ATOM 8556 C CA . PHE A 1 1067 ? -35.783 17.059 -2.649 1.00 98.50 1067 PHE A CA 1
ATOM 8557 C C . PHE A 1 1067 ? -36.745 17.458 -1.528 1.00 98.50 1067 PHE A C 1
ATOM 8559 O O . PHE A 1 1067 ? -36.962 18.646 -1.281 1.00 98.50 1067 PHE A O 1
ATOM 8566 N N . LEU A 1 1068 ? -37.330 16.457 -0.871 1.00 98.31 1068 LEU A N 1
ATOM 8567 C CA . LEU A 1 1068 ? -38.113 16.627 0.350 1.00 98.31 1068 LEU A CA 1
ATOM 8568 C C . LEU A 1 1068 ? -37.198 16.480 1.559 1.00 98.31 1068 LEU A C 1
ATOM 8570 O O . LEU A 1 1068 ? -36.292 15.644 1.566 1.00 98.31 1068 LEU A O 1
ATOM 8574 N N . SER A 1 1069 ? -37.448 17.259 2.602 1.00 97.75 1069 SER A N 1
ATOM 8575 C CA . SER A 1 1069 ? -36.616 17.254 3.800 1.00 97.75 1069 SER A CA 1
ATOM 8576 C C . SER A 1 1069 ? -37.380 17.731 5.025 1.00 97.75 1069 SER A C 1
ATOM 8578 O O . SER A 1 1069 ? -38.097 18.719 4.938 1.00 97.75 1069 SER A O 1
ATOM 8580 N N . TYR A 1 1070 ? -37.188 17.061 6.162 1.00 96.25 1070 TYR A N 1
ATOM 8581 C CA . TYR A 1 1070 ? -37.542 17.617 7.466 1.00 96.25 1070 TYR A CA 1
ATOM 8582 C C . TYR A 1 1070 ? -36.337 18.360 8.028 1.00 96.25 1070 TYR A C 1
ATOM 8584 O O . TYR A 1 1070 ? -35.277 17.758 8.241 1.00 96.25 1070 TYR A O 1
ATOM 8592 N N . GLU A 1 1071 ? -36.498 19.661 8.238 1.00 94.94 1071 GLU A N 1
ATOM 8593 C CA . GLU A 1 1071 ? -35.434 20.589 8.618 1.00 94.94 1071 GLU A CA 1
ATOM 8594 C C . GLU A 1 1071 ? -35.915 21.527 9.728 1.00 94.94 1071 GLU A C 1
ATOM 8596 O O . GLU A 1 1071 ? -37.091 21.866 9.779 1.00 94.94 1071 GLU A O 1
ATOM 8601 N N . ASP A 1 1072 ? -35.008 21.958 10.598 1.00 94.44 1072 ASP A N 1
ATOM 8602 C CA . ASP A 1 1072 ? -35.187 23.147 11.431 1.00 94.44 1072 ASP A CA 1
ATOM 8603 C C . ASP A 1 1072 ? -34.630 24.342 10.637 1.00 94.44 1072 ASP A C 1
ATOM 8605 O O . ASP A 1 1072 ? -33.412 24.399 10.410 1.00 94.44 1072 ASP A O 1
ATOM 8609 N N . PRO A 1 1073 ? -35.489 25.234 10.100 1.00 92.44 1073 PRO A N 1
ATOM 8610 C CA . PRO A 1 1073 ? -35.058 26.294 9.193 1.00 92.44 1073 PRO A CA 1
ATOM 8611 C C . PRO A 1 1073 ? -34.287 27.410 9.905 1.00 92.44 1073 PRO A C 1
ATOM 8613 O O . PRO A 1 1073 ? -33.462 28.065 9.265 1.00 92.44 1073 PRO A O 1
ATOM 8616 N N . GLU A 1 1074 ? -34.525 27.612 11.203 1.00 91.94 1074 GLU A N 1
ATOM 8617 C CA . GLU A 1 1074 ? -33.891 28.665 12.001 1.00 91.94 1074 GLU A CA 1
ATOM 8618 C C . GLU A 1 1074 ? -32.482 28.250 12.451 1.00 91.94 1074 GLU A C 1
ATOM 8620 O O . GLU A 1 1074 ? -31.546 29.048 12.383 1.00 91.94 1074 GLU A O 1
ATOM 8625 N N . GLN A 1 1075 ? -32.293 26.981 12.830 1.00 91.44 1075 GLN A N 1
ATOM 8626 C CA . GLN A 1 1075 ? -30.981 26.420 13.182 1.00 91.44 1075 GLN A CA 1
ATOM 8627 C C . GLN A 1 1075 ? -30.196 25.833 11.989 1.00 91.44 1075 GLN A C 1
ATOM 8629 O O . GLN A 1 1075 ? -29.031 25.456 12.137 1.00 91.44 1075 GLN A O 1
ATOM 8634 N N . ASP A 1 1076 ? -30.825 25.723 10.817 1.00 92.75 1076 ASP A N 1
ATOM 8635 C CA . ASP A 1 1076 ? -30.327 25.048 9.609 1.00 92.75 1076 ASP A CA 1
ATOM 8636 C C . ASP A 1 1076 ? -29.968 23.553 9.801 1.00 92.75 1076 ASP A C 1
ATOM 8638 O O . ASP A 1 1076 ? -29.000 23.043 9.225 1.00 92.75 1076 ASP A O 1
ATOM 8642 N N . VAL A 1 1077 ? -30.754 22.831 10.611 1.00 92.94 1077 VAL A N 1
ATOM 8643 C CA . VAL A 1 1077 ? -30.512 21.420 10.974 1.00 92.94 1077 VAL A CA 1
ATOM 8644 C C . VAL A 1 1077 ? -31.396 20.473 10.160 1.00 92.94 1077 VAL A C 1
ATOM 8646 O O . VAL A 1 1077 ? -32.608 20.617 10.116 1.00 92.94 1077 VAL A O 1
ATOM 8649 N N . LEU A 1 1078 ? -30.807 19.443 9.555 1.00 94.06 1078 LEU A N 1
ATOM 8650 C CA . LEU A 1 1078 ? -31.485 18.448 8.720 1.00 94.06 1078 LEU A CA 1
ATOM 8651 C C . LEU A 1 1078 ? -31.737 17.142 9.491 1.00 94.06 1078 LEU A C 1
ATOM 8653 O O . LEU A 1 1078 ? -30.798 16.438 9.884 1.00 94.06 1078 LEU A O 1
ATOM 8657 N N . VAL A 1 1079 ? -33.012 16.786 9.652 1.00 92.31 1079 VAL A N 1
ATOM 8658 C CA . VAL A 1 1079 ? -33.476 15.593 10.380 1.00 92.31 1079 VAL A CA 1
ATOM 8659 C C . VAL A 1 1079 ? -33.654 14.394 9.451 1.00 92.31 1079 VAL A C 1
ATOM 8661 O O . VAL A 1 1079 ? -33.241 13.282 9.780 1.00 92.31 1079 VAL A O 1
ATOM 8664 N N . GLY A 1 1080 ? -34.203 14.599 8.256 1.00 93.44 1080 GLY A N 1
ATOM 8665 C CA . GLY A 1 1080 ? -34.353 13.542 7.257 1.00 93.44 1080 GLY A CA 1
ATOM 8666 C C . GLY A 1 1080 ? -34.591 14.100 5.863 1.00 93.44 1080 GLY A C 1
ATOM 8667 O O . GLY A 1 1080 ? -35.023 15.238 5.727 1.00 93.44 1080 GLY A O 1
ATOM 8668 N N . LEU A 1 1081 ? -34.299 13.304 4.835 1.00 97.62 1081 LEU A N 1
ATOM 8669 C CA . LEU A 1 1081 ? -34.480 13.669 3.430 1.00 97.62 1081 LEU A CA 1
ATOM 8670 C C . LEU A 1 1081 ? -35.071 12.522 2.609 1.00 97.62 1081 LEU A C 1
ATOM 8672 O O . LEU A 1 1081 ? -34.858 11.347 2.922 1.00 97.62 1081 LEU A O 1
ATOM 8676 N N . LEU A 1 1082 ? -35.737 12.882 1.515 1.00 98.44 1082 LEU A N 1
ATOM 8677 C CA . LEU A 1 1082 ? -36.136 11.990 0.435 1.00 98.44 1082 LEU A CA 1
ATOM 8678 C C . LEU A 1 1082 ? -35.839 12.645 -0.924 1.00 98.44 1082 LEU A C 1
ATOM 8680 O O . LEU A 1 1082 ? -36.044 13.844 -1.110 1.00 98.44 1082 LEU A O 1
ATOM 8684 N N . ARG A 1 1083 ? -35.360 11.849 -1.886 1.00 98.56 1083 ARG A N 1
ATOM 8685 C CA . ARG A 1 1083 ? -35.183 12.250 -3.292 1.00 98.56 1083 ARG A CA 1
ATOM 8686 C C . ARG A 1 1083 ? -36.219 11.551 -4.154 1.00 98.56 1083 ARG A C 1
ATOM 8688 O O . ARG A 1 1083 ? -36.140 10.334 -4.309 1.00 98.56 1083 ARG A O 1
ATOM 8695 N N . LEU A 1 1084 ? -37.148 12.307 -4.721 1.00 98.56 1084 LEU A N 1
ATOM 8696 C CA . LEU A 1 1084 ? -38.145 11.826 -5.671 1.00 98.56 1084 LEU A CA 1
ATOM 8697 C C . LEU A 1 1084 ? -37.780 12.327 -7.073 1.00 98.56 1084 LEU A C 1
ATOM 8699 O O . LEU A 1 1084 ? -37.430 13.490 -7.232 1.00 98.56 1084 LEU A O 1
ATOM 8703 N N . ARG A 1 1085 ? -37.880 11.474 -8.095 1.00 97.75 1085 ARG A N 1
ATOM 8704 C CA . ARG A 1 1085 ? -37.671 11.846 -9.500 1.00 97.75 1085 ARG A CA 1
ATOM 8705 C C . ARG A 1 1085 ? -38.880 11.472 -10.346 1.00 97.75 1085 ARG A C 1
ATOM 8707 O O . ARG A 1 1085 ? -39.274 10.304 -10.367 1.00 97.75 1085 ARG A O 1
ATOM 8714 N N . LYS A 1 1086 ? -39.404 12.427 -11.118 1.00 95.62 1086 LYS A N 1
ATOM 8715 C CA . LYS A 1 1086 ? -40.206 12.127 -12.311 1.00 95.62 1086 LYS A CA 1
ATOM 8716 C C . LYS A 1 1086 ? -39.242 11.860 -13.463 1.00 95.62 1086 LYS A C 1
ATOM 8718 O O . LYS A 1 1086 ? -38.484 12.751 -13.857 1.00 95.62 1086 LYS A O 1
ATOM 8723 N N . CYS A 1 1087 ? -39.245 10.640 -13.991 1.00 81.69 1087 CYS A N 1
ATOM 8724 C CA . CYS A 1 1087 ? -38.393 10.317 -15.131 1.00 81.69 1087 CYS A CA 1
ATOM 8725 C C . CYS A 1 1087 ? -38.870 11.019 -16.409 1.00 81.69 1087 CYS A C 1
ATOM 8727 O O . CYS A 1 1087 ? -40.064 11.273 -16.593 1.00 81.69 1087 CYS A O 1
ATOM 8729 N N . ALA A 1 1088 ? -37.911 11.309 -17.288 1.00 74.12 1088 ALA A N 1
ATOM 8730 C CA . ALA A 1 1088 ? -38.174 11.595 -18.694 1.00 74.12 1088 ALA A CA 1
ATOM 8731 C C . ALA A 1 1088 ? -38.553 10.299 -19.433 1.00 74.12 1088 ALA A C 1
ATOM 8733 O O . ALA A 1 1088 ? -38.335 9.205 -18.915 1.00 74.12 1088 ALA A O 1
ATOM 8734 N N . ASP A 1 1089 ? -39.039 10.403 -20.670 1.00 77.31 1089 ASP A N 1
ATOM 8735 C CA . ASP A 1 1089 ? -39.495 9.240 -21.454 1.00 77.31 1089 ASP A CA 1
ATOM 8736 C C . ASP A 1 1089 ? -38.373 8.227 -21.774 1.00 77.31 1089 ASP A C 1
ATOM 8738 O O . ASP A 1 1089 ? -38.631 7.054 -22.057 1.00 77.31 1089 ASP A O 1
ATOM 8742 N N . LYS A 1 1090 ? -37.105 8.652 -21.689 1.00 82.88 1090 LYS A N 1
ATOM 8743 C CA . LYS A 1 1090 ? -35.919 7.808 -21.894 1.00 82.88 1090 LYS A CA 1
ATOM 8744 C C . LYS A 1 1090 ? -35.592 6.946 -20.665 1.00 82.88 1090 LYS A C 1
ATOM 8746 O O . LYS A 1 1090 ? -34.615 7.196 -19.953 1.00 82.88 1090 LYS A O 1
ATOM 8751 N N . VAL A 1 1091 ? -36.376 5.894 -20.443 1.00 90.38 1091 VAL A N 1
ATOM 8752 C CA . VAL A 1 1091 ? -36.121 4.893 -19.390 1.00 90.38 1091 VAL A CA 1
ATOM 8753 C C . VAL A 1 1091 ? -35.869 3.520 -20.012 1.00 90.38 1091 VAL A C 1
ATOM 8755 O O . VAL A 1 1091 ? -36.704 3.016 -20.766 1.00 90.38 1091 VAL A O 1
ATOM 8758 N N . HIS A 1 1092 ? -34.717 2.896 -19.732 1.00 92.00 1092 HIS A N 1
ATOM 8759 C CA . HIS A 1 1092 ? -34.381 1.594 -20.332 1.00 92.00 1092 HIS A CA 1
ATOM 8760 C C . HIS A 1 1092 ? -35.032 0.418 -19.591 1.00 92.00 1092 HIS A C 1
ATOM 8762 O O . HIS A 1 1092 ? -35.570 -0.479 -20.246 1.00 92.00 1092 HIS A O 1
ATOM 8768 N N . ARG A 1 1093 ? -35.051 0.462 -18.250 1.00 94.25 1093 ARG A N 1
ATOM 8769 C CA . ARG A 1 1093 ? -35.709 -0.522 -17.370 1.00 94.25 1093 ARG A CA 1
ATOM 8770 C C . ARG A 1 1093 ? -37.189 -0.676 -17.702 1.00 94.25 1093 ARG A C 1
ATOM 8772 O O . ARG A 1 1093 ? -37.900 0.317 -17.830 1.00 94.25 1093 ARG A O 1
ATOM 8779 N N . SER A 1 1094 ? -37.669 -1.912 -17.798 1.00 93.44 1094 SER A N 1
ATOM 8780 C CA . SER A 1 1094 ? -39.085 -2.215 -18.043 1.00 93.44 1094 SER A CA 1
ATOM 8781 C C . SER A 1 1094 ? -39.983 -1.805 -16.878 1.00 93.44 1094 SER A C 1
ATOM 8783 O O . SER A 1 1094 ? -41.075 -1.295 -17.111 1.00 93.44 1094 SER A O 1
ATOM 8785 N N . GLU A 1 1095 ? -39.508 -1.957 -15.641 1.00 94.56 1095 GLU A N 1
ATOM 8786 C CA . GLU A 1 1095 ? -40.265 -1.673 -14.414 1.00 94.56 1095 GLU A CA 1
ATOM 8787 C C . GLU A 1 1095 ? -40.612 -0.184 -14.255 1.00 94.56 1095 GLU A C 1
ATOM 8789 O O . GLU A 1 1095 ? -41.529 0.169 -13.516 1.00 94.56 1095 GLU A O 1
ATOM 8794 N N . LEU A 1 1096 ? -39.882 0.692 -14.952 1.00 94.69 1096 LEU A N 1
ATOM 8795 C CA . LEU A 1 1096 ? -39.935 2.146 -14.801 1.00 94.69 1096 LEU A CA 1
ATOM 8796 C C . LEU A 1 1096 ? -40.612 2.861 -15.989 1.00 94.69 1096 LEU A C 1
ATOM 8798 O O . LEU A 1 1096 ? -40.614 4.090 -16.058 1.00 94.69 1096 LEU A O 1
ATOM 8802 N N . LYS A 1 1097 ? -41.196 2.109 -16.931 1.00 91.00 1097 LYS A N 1
ATOM 8803 C CA . LYS A 1 1097 ? -41.949 2.649 -18.077 1.00 91.00 1097 LYS A CA 1
ATOM 8804 C C . LYS A 1 1097 ? -43.420 2.885 -17.722 1.00 91.00 1097 LYS A C 1
ATOM 8806 O O . LYS A 1 1097 ? -43.977 2.207 -16.868 1.00 91.00 1097 LYS A O 1
ATOM 8811 N N . GLY A 1 1098 ? -44.071 3.805 -18.441 1.00 83.50 1098 GLY A N 1
ATOM 8812 C CA . GLY A 1 1098 ? -45.531 3.985 -18.378 1.00 83.50 1098 GLY A CA 1
ATOM 8813 C C . GLY A 1 1098 ? -46.045 4.929 -17.284 1.00 83.50 1098 GLY A C 1
ATOM 8814 O O . GLY A 1 1098 ? -47.134 4.709 -16.761 1.00 83.50 1098 GLY A O 1
ATOM 8815 N N . GLY A 1 1099 ? -45.288 5.980 -16.948 1.00 87.69 1099 GLY A N 1
ATOM 8816 C CA . GLY A 1 1099 ? -45.685 6.965 -15.933 1.00 87.69 1099 GLY A CA 1
ATOM 8817 C C . GLY A 1 1099 ? -45.349 6.501 -14.517 1.00 87.69 1099 GLY A C 1
ATOM 8818 O O . GLY A 1 1099 ? -46.241 6.273 -13.701 1.00 87.69 1099 GLY A O 1
ATOM 8819 N N . VAL A 1 1100 ? -44.052 6.344 -14.244 1.00 94.88 1100 VAL A N 1
ATOM 8820 C CA . VAL A 1 1100 ? -43.510 5.897 -12.955 1.00 94.88 1100 VAL A CA 1
ATOM 8821 C C . VAL A 1 1100 ? -42.653 7.010 -12.355 1.00 94.88 1100 VAL A C 1
ATOM 8823 O O . VAL A 1 1100 ? -41.803 7.589 -13.037 1.00 94.88 1100 VAL A O 1
ATOM 8826 N N . SER A 1 1101 ? -42.859 7.293 -11.071 1.00 97.25 1101 SER A N 1
ATOM 8827 C CA . SER A 1 1101 ? -41.948 8.122 -10.275 1.00 97.25 1101 SER A CA 1
ATOM 8828 C C . SER A 1 1101 ? -40.995 7.235 -9.477 1.00 97.25 1101 SER A C 1
ATOM 8830 O O . SER A 1 1101 ? -41.326 6.088 -9.173 1.00 97.25 1101 SER A O 1
ATOM 8832 N N . ILE A 1 1102 ? -39.813 7.751 -9.130 1.00 97.75 1102 ILE A N 1
ATOM 8833 C CA . ILE A 1 1102 ? -38.775 6.972 -8.443 1.00 97.75 1102 ILE A CA 1
ATOM 8834 C C . ILE A 1 1102 ? -38.291 7.675 -7.177 1.00 97.75 1102 ILE A C 1
ATOM 8836 O O . ILE A 1 1102 ? -37.787 8.794 -7.246 1.00 97.75 1102 ILE A O 1
ATOM 8840 N N . VAL A 1 1103 ? -38.356 6.993 -6.034 1.00 98.44 1103 VAL A N 1
ATOM 8841 C CA . VAL A 1 1103 ? -37.620 7.372 -4.824 1.00 98.44 1103 VAL A CA 1
ATOM 8842 C C . VAL A 1 1103 ? -36.182 6.860 -4.938 1.00 98.44 1103 VAL A C 1
ATOM 8844 O O . VAL A 1 1103 ? -35.922 5.654 -4.917 1.00 98.44 1103 VAL A O 1
ATOM 8847 N N . ARG A 1 1104 ? -35.245 7.801 -5.067 1.00 98.31 1104 ARG A N 1
ATOM 8848 C CA . ARG A 1 1104 ? -33.806 7.580 -5.291 1.00 98.31 1104 ARG A CA 1
ATOM 8849 C C . ARG A 1 1104 ? -33.010 7.437 -3.990 1.00 98.31 1104 ARG A C 1
ATOM 8851 O O . ARG A 1 1104 ? -31.955 6.813 -3.954 1.00 98.31 1104 ARG A O 1
ATOM 8858 N N . GLU A 1 1105 ? -33.507 8.038 -2.913 1.00 97.69 1105 GLU A N 1
ATOM 8859 C CA . GLU A 1 1105 ? -32.947 7.960 -1.560 1.00 97.69 1105 GLU A CA 1
ATOM 8860 C C . GLU A 1 1105 ? -34.046 8.308 -0.549 1.00 97.69 1105 GLU A C 1
ATOM 8862 O O . GLU A 1 1105 ? -34.770 9.276 -0.759 1.00 97.69 1105 GLU A O 1
ATOM 8867 N N . LEU A 1 1106 ? -34.125 7.568 0.558 1.00 96.44 1106 LEU A N 1
ATOM 8868 C CA . LEU A 1 1106 ? -34.813 7.968 1.788 1.00 96.44 1106 LEU A CA 1
ATOM 8869 C C . LEU A 1 1106 ? -33.809 7.797 2.930 1.00 96.44 1106 LEU A C 1
ATOM 8871 O O . LEU A 1 1106 ? -33.299 6.695 3.143 1.00 96.44 1106 LEU A O 1
ATOM 8875 N N . HIS A 1 1107 ? -33.515 8.870 3.664 1.00 93.31 1107 HIS A N 1
ATOM 8876 C CA . HIS A 1 1107 ? -32.551 8.839 4.764 1.00 93.31 1107 HIS A CA 1
ATOM 8877 C C . HIS A 1 1107 ? -33.043 9.681 5.942 1.00 93.31 1107 HIS A C 1
ATOM 8879 O O . HIS A 1 1107 ? -33.130 10.900 5.843 1.00 93.31 1107 HIS A O 1
ATOM 8885 N N . VAL A 1 1108 ? -33.290 9.042 7.090 1.00 89.25 1108 VAL A N 1
ATOM 8886 C CA . VAL A 1 1108 ? -33.559 9.726 8.368 1.00 89.25 1108 VAL A CA 1
ATOM 8887 C C . VAL A 1 1108 ? -32.290 9.699 9.221 1.00 89.25 1108 VAL A C 1
ATOM 8889 O O . VAL A 1 1108 ? -31.742 8.629 9.512 1.00 89.25 1108 VAL A O 1
ATOM 8892 N N . TYR A 1 1109 ? -31.793 10.876 9.590 1.00 83.62 1109 TYR A N 1
ATOM 8893 C CA . TYR A 1 1109 ? -30.580 11.048 10.383 1.00 83.62 1109 TYR A CA 1
ATOM 8894 C C . TYR A 1 1109 ? -30.833 10.833 11.881 1.00 83.62 1109 TYR A C 1
ATOM 8896 O O . TYR A 1 1109 ? -31.960 10.706 12.353 1.00 83.62 1109 TYR A O 1
ATOM 8904 N N . GLY A 1 1110 ? -29.737 10.727 12.629 1.00 65.88 1110 GLY A N 1
ATOM 8905 C CA . GLY A 1 1110 ? -29.722 10.411 14.054 1.00 65.88 1110 GLY A CA 1
ATOM 8906 C C . GLY A 1 1110 ? -28.636 9.385 14.366 1.00 65.88 1110 GLY A C 1
ATOM 8907 O O . GLY A 1 1110 ? -28.217 8.612 13.500 1.00 65.88 1110 GLY A O 1
ATOM 8908 N N . SER A 1 1111 ? -28.159 9.372 15.609 1.00 57.91 1111 SER A N 1
ATOM 8909 C CA . SER A 1 1111 ? -27.173 8.380 16.040 1.00 57.91 1111 SER A CA 1
ATOM 8910 C C . SER A 1 1111 ? -27.767 6.962 15.979 1.00 57.91 1111 SER A C 1
ATOM 8912 O O . SER A 1 1111 ? -28.925 6.762 16.332 1.00 57.91 1111 SER A O 1
ATOM 8914 N N . VAL A 1 1112 ? -26.989 5.975 15.497 1.00 55.75 1112 VAL A N 1
ATOM 8915 C CA . VAL A 1 1112 ? -27.489 4.614 15.184 1.00 55.75 1112 VAL A CA 1
ATOM 8916 C C . VAL A 1 1112 ? -28.329 4.030 16.327 1.00 55.75 1112 VAL A C 1
ATOM 8918 O O . VAL A 1 1112 ? -27.793 3.683 17.384 1.00 55.75 1112 VAL A O 1
ATOM 8921 N N . VAL A 1 1113 ? -29.624 3.851 16.069 1.00 54.97 1113 VAL A N 1
ATOM 8922 C CA . VAL A 1 1113 ? -30.544 3.084 16.918 1.00 54.97 1113 VAL A CA 1
ATOM 8923 C C . VAL A 1 1113 ? -30.648 1.664 16.354 1.00 54.97 1113 VAL A C 1
ATOM 8925 O O . VAL A 1 1113 ? -30.858 1.541 15.140 1.00 54.97 1113 VAL A O 1
ATOM 8928 N N . PRO A 1 1114 ? -30.502 0.602 17.175 1.00 54.34 1114 PRO A N 1
ATOM 8929 C CA . PRO A 1 1114 ? -30.825 -0.761 16.759 1.00 54.34 1114 PRO A CA 1
ATOM 8930 C C . PRO A 1 1114 ? -32.236 -0.827 16.170 1.00 54.34 1114 PRO A C 1
ATOM 8932 O O . PRO A 1 1114 ? -33.159 -0.292 16.772 1.00 54.34 1114 PRO A O 1
ATOM 8935 N N . VAL A 1 1115 ? -32.440 -1.528 15.051 1.00 56.00 1115 VAL A N 1
ATOM 8936 C CA . VAL A 1 1115 ? -33.780 -1.677 14.423 1.00 56.00 1115 VAL A CA 1
ATOM 8937 C C . VAL A 1 1115 ? -34.864 -2.210 15.387 1.00 56.00 1115 VAL A C 1
ATOM 8939 O O . VAL A 1 1115 ? -36.050 -1.977 15.164 1.00 56.00 1115 VAL A O 1
ATOM 8942 N N . SER A 1 1116 ? -34.476 -2.913 16.455 1.00 47.81 1116 SER A N 1
ATOM 8943 C CA . SER A 1 1116 ? -35.365 -3.435 17.503 1.00 47.81 1116 SER A CA 1
ATOM 8944 C C . SER A 1 1116 ? -35.660 -2.461 18.654 1.00 47.81 1116 SER A C 1
ATOM 8946 O O . SER A 1 1116 ? -36.462 -2.796 19.520 1.00 47.81 1116 SER A O 1
ATOM 8948 N N . ALA A 1 1117 ? -35.006 -1.299 18.714 1.00 55.38 1117 ALA A N 1
ATOM 8949 C CA . ALA A 1 1117 ? -35.137 -0.335 19.803 1.00 55.38 1117 ALA A CA 1
ATOM 8950 C C . ALA A 1 1117 ? -35.848 0.943 19.336 1.00 55.38 1117 ALA A C 1
ATOM 8952 O O . ALA A 1 1117 ? -35.637 1.421 18.222 1.00 55.38 1117 ALA A O 1
ATOM 8953 N N . ARG A 1 1118 ? -36.660 1.528 20.220 1.00 52.44 1118 ARG A N 1
ATOM 8954 C CA . ARG A 1 1118 ? -37.153 2.904 20.100 1.00 52.44 1118 ARG A CA 1
ATOM 8955 C C . ARG A 1 1118 ? -36.493 3.720 21.203 1.00 52.44 1118 ARG A C 1
ATOM 8957 O O . ARG A 1 1118 ? -36.595 3.357 22.369 1.00 52.44 1118 ARG A O 1
ATOM 8964 N N . ASP A 1 1119 ? -35.806 4.785 20.821 1.00 54.94 1119 ASP A N 1
ATOM 8965 C CA . ASP A 1 1119 ? -35.139 5.712 21.731 1.00 54.94 1119 ASP A CA 1
ATOM 8966 C C . ASP A 1 1119 ? -35.760 7.096 21.492 1.00 54.94 1119 ASP A C 1
ATOM 8968 O O . ASP A 1 1119 ? -35.474 7.695 20.454 1.00 54.94 1119 ASP A O 1
ATOM 8972 N N . PRO A 1 1120 ? -36.645 7.593 22.381 1.00 51.91 1120 PRO A N 1
ATOM 8973 C CA . PRO A 1 1120 ? -37.344 8.861 22.173 1.00 51.91 1120 PRO A CA 1
ATOM 8974 C C . PRO A 1 1120 ? -36.404 10.055 21.991 1.00 51.91 1120 PRO A C 1
ATOM 8976 O O . PRO A 1 1120 ? -36.781 11.016 21.330 1.00 51.91 1120 PRO A O 1
ATOM 8979 N N . SER A 1 1121 ? -35.172 9.977 22.511 1.00 54.09 1121 SER A N 1
ATOM 8980 C CA . SER A 1 1121 ? -34.159 11.030 22.369 1.00 54.09 1121 SER A CA 1
ATOM 8981 C C . SER A 1 1121 ? -33.549 11.126 20.962 1.00 54.09 1121 SER A C 1
ATOM 8983 O O . SER A 1 1121 ? -32.694 11.977 20.721 1.00 54.09 1121 SER A O 1
ATOM 8985 N N . LYS A 1 1122 ? -33.945 10.250 20.025 1.00 62.16 1122 LYS A N 1
ATOM 8986 C CA . LYS A 1 1122 ? -33.332 10.129 18.698 1.00 62.16 1122 LYS A CA 1
ATOM 8987 C C . LYS A 1 1122 ? -34.365 10.150 17.585 1.00 62.16 1122 LYS A C 1
ATOM 8989 O O . LYS A 1 1122 ? -35.361 9.440 17.616 1.00 62.16 1122 LYS A O 1
ATOM 8994 N N . PHE A 1 1123 ? -34.038 10.893 16.535 1.00 61.44 1123 PHE A N 1
ATOM 8995 C CA . PHE A 1 1123 ? -34.919 11.150 15.396 1.00 61.44 1123 PHE A CA 1
ATOM 8996 C C . PHE A 1 1123 ? -35.176 9.925 14.497 1.00 61.44 1123 PHE A C 1
ATOM 8998 O O . PHE A 1 1123 ? -36.214 9.832 13.834 1.00 61.44 1123 PHE A O 1
ATOM 9005 N N . GLN A 1 1124 ? -34.284 8.924 14.502 1.00 58.69 1124 GLN A N 1
ATOM 9006 C CA . GLN A 1 1124 ? -34.581 7.642 13.856 1.00 58.69 1124 GLN A CA 1
ATOM 9007 C C . GLN A 1 1124 ? -35.718 6.926 14.596 1.00 58.69 1124 GLN A C 1
ATOM 9009 O O . GLN A 1 1124 ? -35.638 6.702 15.798 1.00 58.69 1124 GLN A O 1
ATOM 9014 N N . HIS A 1 1125 ? -36.725 6.482 13.838 1.00 62.72 1125 HIS A N 1
ATOM 9015 C CA . HIS A 1 1125 ? -37.938 5.808 14.326 1.00 62.72 1125 HIS A CA 1
ATOM 9016 C C . HIS A 1 1125 ? -39.007 6.716 14.983 1.00 62.72 1125 HIS A C 1
ATOM 9018 O O . HIS A 1 1125 ? -39.976 6.184 15.518 1.00 62.72 1125 HIS A O 1
ATOM 9024 N N . GLN A 1 1126 ? -38.917 8.048 14.835 1.00 71.81 1126 GLN A N 1
ATOM 9025 C CA . GLN A 1 1126 ? -39.968 9.018 15.220 1.00 71.81 1126 GLN A CA 1
ATOM 9026 C C . GLN A 1 1126 ? -41.047 9.282 14.138 1.00 71.81 1126 GLN A C 1
ATOM 9028 O O . GLN A 1 1126 ? -41.857 10.187 14.281 1.00 71.81 1126 GLN A O 1
ATOM 9033 N N . GLY A 1 1127 ? -41.081 8.516 13.042 1.00 83.25 1127 GLY A N 1
ATOM 9034 C CA . GLY A 1 1127 ? -42.123 8.630 12.002 1.00 83.25 1127 GLY A CA 1
ATOM 9035 C C . GLY A 1 1127 ? -41.758 9.464 10.766 1.00 83.25 1127 GLY A C 1
ATOM 9036 O O . GLY A 1 1127 ? -42.307 9.196 9.704 1.00 83.25 1127 GLY A O 1
ATOM 9037 N N . PHE A 1 1128 ? -40.757 10.353 10.828 1.00 90.06 1128 PHE A N 1
ATOM 9038 C CA . PHE A 1 1128 ? -40.326 11.196 9.689 1.00 90.06 1128 PHE A CA 1
ATOM 9039 C C . PHE A 1 1128 ? -40.137 10.452 8.355 1.00 90.06 1128 PHE A C 1
ATOM 9041 O O . PHE A 1 1128 ? -40.465 10.980 7.300 1.00 90.06 1128 PHE A O 1
ATOM 9048 N N . GLY A 1 1129 ? -39.621 9.218 8.385 1.00 92.06 1129 GLY A N 1
ATOM 9049 C CA . GLY A 1 1129 ? -39.427 8.420 7.168 1.00 92.06 1129 GLY A CA 1
ATOM 9050 C C . GLY A 1 1129 ? -40.729 7.951 6.510 1.00 92.06 1129 GLY A C 1
ATOM 9051 O O . GLY A 1 1129 ? -40.759 7.789 5.298 1.00 92.06 1129 GLY A O 1
ATOM 9052 N N . GLN A 1 1130 ? -41.795 7.770 7.293 1.00 92.38 1130 GLN A N 1
ATOM 9053 C CA . GLN A 1 1130 ? -43.134 7.480 6.782 1.00 92.38 1130 GLN A CA 1
ATOM 9054 C C . GLN A 1 1130 ? -43.782 8.753 6.226 1.00 92.38 1130 GLN A C 1
ATOM 9056 O O . GLN A 1 1130 ? -44.235 8.732 5.091 1.00 92.38 1130 GLN A O 1
ATOM 9061 N N . LEU A 1 1131 ? -43.712 9.872 6.955 1.00 95.38 1131 LEU A N 1
ATOM 9062 C CA . LEU A 1 1131 ? -44.244 11.164 6.496 1.00 95.38 1131 LEU A CA 1
ATOM 9063 C C . LEU A 1 1131 ? -43.614 11.618 5.163 1.00 95.38 1131 LEU A C 1
ATOM 9065 O O . LEU A 1 1131 ? -44.310 12.083 4.265 1.00 95.38 1131 LEU A O 1
ATOM 9069 N N . LEU A 1 1132 ? -42.299 11.421 4.993 1.00 97.25 1132 LEU A N 1
ATOM 9070 C CA . LEU A 1 1132 ? -41.611 11.681 3.721 1.00 97.25 1132 LEU A CA 1
ATOM 9071 C C . LEU A 1 1132 ? -42.107 10.774 2.582 1.00 97.25 1132 LEU A C 1
ATOM 9073 O O . LEU A 1 1132 ? -42.184 11.232 1.446 1.00 97.25 1132 LEU A O 1
ATOM 9077 N N . MET A 1 1133 ? -42.429 9.506 2.866 1.00 97.56 1133 MET A N 1
ATOM 9078 C CA . MET A 1 1133 ? -42.983 8.578 1.871 1.00 97.56 1133 MET A CA 1
ATOM 9079 C C . MET A 1 1133 ? -44.429 8.926 1.506 1.00 97.56 1133 MET A C 1
ATOM 9081 O O . MET A 1 1133 ? -44.760 8.914 0.326 1.00 97.56 1133 MET A O 1
ATOM 9085 N N . GLU A 1 1134 ? -45.265 9.289 2.480 1.00 96.75 1134 GLU A N 1
ATOM 9086 C CA . GLU A 1 1134 ? -46.652 9.723 2.262 1.00 96.75 1134 GLU A CA 1
ATOM 9087 C C . GLU A 1 1134 ? -46.708 10.978 1.371 1.00 96.75 1134 GLU A C 1
ATOM 9089 O O . GLU A 1 1134 ? -47.462 11.015 0.397 1.00 96.75 1134 GLU A O 1
ATOM 9094 N N . GLU A 1 1135 ? -45.840 11.966 1.618 1.00 98.06 1135 GLU A N 1
ATOM 9095 C CA . GLU A 1 1135 ? -45.716 13.139 0.743 1.00 98.06 1135 GLU A CA 1
ATOM 9096 C C . GLU A 1 1135 ? -45.144 12.778 -0.640 1.00 98.06 1135 GLU A C 1
ATOM 9098 O O . GLU A 1 1135 ? -45.609 13.294 -1.658 1.00 98.06 1135 GLU A O 1
ATOM 9103 N N . ALA A 1 1136 ? -44.180 11.854 -0.721 1.00 98.12 1136 ALA A N 1
ATOM 9104 C CA . ALA A 1 1136 ? -43.654 11.384 -2.003 1.00 98.12 1136 ALA A CA 1
ATOM 9105 C C . ALA A 1 1136 ? -44.725 10.669 -2.848 1.00 98.12 1136 ALA A C 1
ATOM 9107 O O . ALA A 1 1136 ? -44.794 10.891 -4.057 1.00 98.12 1136 ALA A O 1
ATOM 9108 N N . GLU A 1 1137 ? -45.586 9.859 -2.225 1.00 98.00 1137 GLU A N 1
ATOM 9109 C CA . GLU A 1 1137 ? -46.754 9.241 -2.863 1.00 98.00 1137 GLU A CA 1
ATOM 9110 C C . GLU A 1 1137 ? -47.775 10.296 -3.308 1.00 98.00 1137 GLU A C 1
ATOM 9112 O O . GLU A 1 1137 ? -48.291 10.215 -4.426 1.00 98.00 1137 GLU A O 1
ATOM 9117 N N . ARG A 1 1138 ? -48.036 11.322 -2.482 1.00 98.19 1138 ARG A N 1
ATOM 9118 C CA . ARG A 1 1138 ? -48.925 12.443 -2.830 1.00 98.19 1138 ARG A CA 1
ATOM 9119 C C . ARG A 1 1138 ? -48.426 13.203 -4.061 1.00 98.19 1138 ARG A C 1
ATOM 9121 O O . ARG A 1 1138 ? -49.204 13.411 -4.990 1.00 98.19 1138 ARG A O 1
ATOM 9128 N N . ILE A 1 1139 ? -47.149 13.589 -4.095 1.00 98.00 1139 ILE A N 1
ATOM 9129 C CA . ILE A 1 1139 ? -46.537 14.301 -5.231 1.00 98.00 1139 ILE A CA 1
ATOM 9130 C C . ILE A 1 1139 ? -46.519 13.407 -6.476 1.00 98.00 1139 ILE A C 1
ATOM 9132 O O . ILE A 1 1139 ? -46.935 13.835 -7.554 1.00 98.00 1139 ILE A O 1
ATOM 9136 N N . ALA A 1 1140 ? -46.104 12.145 -6.337 1.00 97.56 1140 ALA A N 1
ATOM 9137 C CA . ALA A 1 1140 ? -46.044 11.210 -7.455 1.00 97.56 1140 ALA A CA 1
ATOM 9138 C C . ALA A 1 1140 ? -47.422 10.987 -8.108 1.00 97.56 1140 ALA A C 1
ATOM 9140 O O . ALA A 1 1140 ? -47.520 10.962 -9.336 1.00 97.56 1140 ALA A O 1
ATOM 9141 N N . ARG A 1 1141 ? -48.488 10.878 -7.305 1.00 96.81 1141 ARG A N 1
ATOM 9142 C CA . ARG A 1 1141 ? -49.867 10.708 -7.787 1.00 96.81 1141 ARG A CA 1
ATOM 9143 C C . ARG A 1 1141 ? -50.439 12.001 -8.372 1.00 96.81 1141 ARG A C 1
ATOM 9145 O O . ARG A 1 1141 ? -50.922 11.997 -9.501 1.00 96.81 1141 ARG A O 1
ATOM 9152 N N . ASN A 1 1142 ? -50.378 13.099 -7.619 1.00 97.69 1142 ASN A N 1
ATOM 9153 C CA . ASN A 1 1142 ? -51.174 14.299 -7.898 1.00 97.69 1142 ASN A CA 1
ATOM 9154 C C . ASN A 1 1142 ? -50.453 15.329 -8.782 1.00 97.69 1142 ASN A C 1
ATOM 9156 O O . ASN A 1 1142 ? -51.114 16.148 -9.409 1.00 97.69 1142 ASN A O 1
ATOM 9160 N N . GLU A 1 1143 ? -49.117 15.321 -8.815 1.00 97.19 1143 GLU A N 1
ATOM 9161 C CA . GLU A 1 1143 ? -48.314 16.342 -9.509 1.00 97.19 1143 GLU A CA 1
ATOM 9162 C C . GLU A 1 1143 ? -47.456 15.739 -10.627 1.00 97.19 1143 GLU A C 1
ATOM 9164 O O . GLU A 1 1143 ? -47.330 16.319 -11.705 1.00 97.19 1143 GLU A O 1
ATOM 9169 N N . HIS A 1 1144 ? -46.895 14.544 -10.413 1.00 95.81 1144 HIS A N 1
ATOM 9170 C CA . HIS A 1 1144 ? -46.198 13.807 -11.472 1.00 95.81 1144 HIS A CA 1
ATOM 9171 C C . HIS A 1 1144 ? -47.144 12.975 -12.351 1.00 95.81 1144 HIS A C 1
ATOM 9173 O O . HIS A 1 1144 ? -46.692 12.459 -13.378 1.00 95.81 1144 HIS A O 1
ATOM 9179 N N . TYR A 1 1145 ? -48.410 12.809 -11.945 1.00 95.00 1145 TYR A N 1
ATOM 9180 C CA . TYR A 1 1145 ? -49.425 11.962 -12.593 1.00 95.00 1145 TYR A CA 1
ATOM 9181 C C . TYR A 1 1145 ? -48.937 10.528 -12.868 1.00 95.00 1145 TYR A C 1
ATOM 9183 O O . TYR A 1 1145 ? -49.221 9.926 -13.905 1.00 95.00 1145 TYR A O 1
ATOM 9191 N N . SER A 1 1146 ? -48.141 9.988 -11.942 1.00 94.88 1146 SER A N 1
ATOM 9192 C CA . SER A 1 1146 ? -47.593 8.636 -12.022 1.00 94.88 1146 SER A CA 1
ATOM 9193 C C . SER A 1 1146 ? -48.593 7.609 -11.500 1.00 94.88 1146 SER A C 1
ATOM 9195 O O . SER A 1 1146 ? -49.267 7.838 -10.502 1.00 94.88 1146 SER A O 1
ATOM 9197 N N . ARG A 1 1147 ? -48.649 6.444 -12.151 1.00 94.94 1147 ARG A N 1
ATOM 9198 C CA . ARG A 1 1147 ? -49.504 5.307 -11.757 1.00 94.94 1147 ARG A CA 1
ATOM 9199 C C . ARG A 1 1147 ? -48.822 4.363 -10.764 1.00 94.94 1147 ARG A C 1
ATOM 9201 O O . ARG A 1 1147 ? -49.471 3.511 -10.169 1.00 94.94 1147 ARG A O 1
ATOM 9208 N N . LYS A 1 1148 ? -47.500 4.483 -10.623 1.00 95.94 1148 LYS A N 1
ATOM 9209 C CA . LYS A 1 1148 ? -46.662 3.647 -9.759 1.00 95.94 1148 LYS A CA 1
ATOM 9210 C C . LYS A 1 1148 ? -45.520 4.476 -9.175 1.00 95.94 1148 LYS A C 1
ATOM 9212 O O . LYS A 1 1148 ? -44.951 5.324 -9.870 1.00 95.94 1148 LYS A O 1
ATOM 9217 N N . LEU A 1 1149 ? -45.162 4.194 -7.926 1.00 97.69 1149 LEU A N 1
ATOM 9218 C CA . LEU A 1 1149 ? -43.942 4.674 -7.282 1.00 97.69 1149 LEU A CA 1
ATOM 9219 C C . LEU A 1 1149 ? -42.977 3.498 -7.122 1.00 97.69 1149 LEU A C 1
ATOM 9221 O O . LEU A 1 1149 ? -43.347 2.457 -6.581 1.00 97.69 1149 LEU A O 1
ATOM 9225 N N . ALA A 1 1150 ? -41.748 3.651 -7.611 1.00 97.88 1150 ALA A N 1
ATOM 9226 C CA . ALA A 1 1150 ? -40.672 2.675 -7.464 1.00 97.88 1150 ALA A CA 1
ATOM 9227 C C . ALA A 1 1150 ? -39.578 3.214 -6.531 1.00 97.88 1150 ALA A C 1
ATOM 9229 O O . ALA A 1 1150 ? -39.324 4.414 -6.488 1.00 97.88 1150 ALA A O 1
ATOM 9230 N N . ILE A 1 1151 ? -38.904 2.340 -5.789 1.00 98.25 1151 ILE A N 1
ATOM 9231 C CA . ILE A 1 1151 ? -37.878 2.699 -4.805 1.00 98.25 1151 ILE A CA 1
ATOM 9232 C C . ILE A 1 1151 ? -36.644 1.825 -5.022 1.00 98.25 1151 ILE A C 1
ATOM 9234 O O . ILE A 1 1151 ? -36.730 0.594 -4.984 1.00 98.25 1151 ILE A O 1
ATOM 9238 N N . ILE A 1 1152 ? -35.469 2.444 -5.164 1.00 97.88 1152 ILE A N 1
ATOM 9239 C CA . ILE A 1 1152 ? -34.181 1.731 -5.185 1.00 97.88 1152 ILE A CA 1
ATOM 9240 C C . ILE A 1 1152 ? -33.740 1.360 -3.754 1.00 97.88 1152 ILE A C 1
ATOM 9242 O O . ILE A 1 1152 ? -32.830 1.930 -3.150 1.00 97.88 1152 ILE A O 1
ATOM 9246 N N . SER A 1 1153 ? -34.443 0.396 -3.161 1.00 96.62 1153 SER A N 1
ATOM 9247 C CA . SER A 1 1153 ? -34.163 -0.071 -1.802 1.00 96.62 1153 SER A CA 1
ATOM 9248 C C . SER A 1 1153 ? -32.877 -0.894 -1.737 1.00 96.62 1153 SER A C 1
ATOM 9250 O O . SER A 1 1153 ? -32.736 -1.897 -2.435 1.00 96.62 1153 SER A O 1
ATOM 9252 N N . GLY A 1 1154 ? -32.007 -0.578 -0.775 1.00 95.00 1154 GLY A N 1
ATOM 9253 C CA . GLY A 1 1154 ? -30.992 -1.526 -0.318 1.00 95.00 1154 GLY A CA 1
ATOM 9254 C C . GLY A 1 1154 ? -31.633 -2.829 0.174 1.00 95.00 1154 GLY A C 1
ATOM 9255 O O . GLY A 1 1154 ? -32.762 -2.838 0.675 1.00 95.00 1154 GLY A O 1
ATOM 9256 N N . VAL A 1 1155 ? -30.918 -3.945 0.040 1.00 96.00 1155 VAL A N 1
ATOM 9257 C CA . VAL A 1 1155 ? -31.456 -5.290 0.316 1.00 96.00 1155 VAL A CA 1
ATOM 9258 C C . VAL A 1 1155 ? -32.021 -5.388 1.741 1.00 96.00 1155 VAL A C 1
ATOM 9260 O O . VAL A 1 1155 ? -33.185 -5.722 1.942 1.00 96.00 1155 VAL A O 1
ATOM 9263 N N . GLY A 1 1156 ? -31.250 -4.982 2.749 1.00 94.19 1156 GLY A N 1
ATOM 9264 C CA . GLY A 1 1156 ? -31.652 -5.024 4.157 1.00 94.19 1156 GLY A CA 1
ATOM 9265 C C . GLY A 1 1156 ? -32.766 -4.042 4.565 1.00 94.19 1156 GLY A C 1
ATOM 9266 O O . GLY A 1 1156 ? -33.278 -4.145 5.690 1.00 94.19 1156 GLY A O 1
ATOM 9267 N N . THR A 1 1157 ? -33.159 -3.106 3.689 1.00 94.00 1157 THR A N 1
ATOM 9268 C CA . THR A 1 1157 ? -34.276 -2.168 3.908 1.00 94.00 1157 THR A CA 1
ATOM 9269 C C . THR A 1 1157 ? -35.569 -2.552 3.186 1.00 94.00 1157 THR A C 1
ATOM 9271 O O . THR A 1 1157 ? -36.601 -1.983 3.522 1.00 94.00 1157 THR A O 1
ATOM 9274 N N . ARG A 1 1158 ? -35.596 -3.574 2.316 1.00 95.88 1158 ARG A N 1
ATOM 9275 C CA . ARG A 1 1158 ? -36.828 -4.009 1.612 1.00 95.88 1158 ARG A CA 1
ATOM 9276 C C . ARG A 1 1158 ? -38.000 -4.295 2.563 1.00 95.88 1158 ARG A C 1
ATOM 9278 O O . ARG A 1 1158 ? -39.111 -3.818 2.361 1.00 95.88 1158 ARG A O 1
ATOM 9285 N N . ASN A 1 1159 ? -37.717 -4.958 3.687 1.00 93.44 1159 ASN A N 1
ATOM 9286 C CA . ASN A 1 1159 ? -38.680 -5.240 4.764 1.00 93.44 1159 ASN A CA 1
ATOM 9287 C C . ASN A 1 1159 ? -39.197 -4.004 5.541 1.00 93.44 1159 ASN A C 1
ATOM 9289 O O . ASN A 1 1159 ? -40.065 -4.153 6.399 1.00 93.44 1159 ASN A O 1
ATOM 9293 N N . TYR A 1 1160 ? -38.667 -2.801 5.298 1.00 92.50 1160 TYR A N 1
ATOM 9294 C CA . TYR A 1 1160 ? -39.277 -1.547 5.757 1.00 92.50 1160 TYR A CA 1
ATOM 9295 C C . TYR A 1 1160 ? -40.409 -1.141 4.808 1.00 92.50 1160 TYR A C 1
ATOM 9297 O O . TYR A 1 1160 ? -41.540 -0.988 5.255 1.00 92.50 1160 TYR A O 1
ATOM 9305 N N . TYR A 1 1161 ? -40.134 -1.093 3.502 1.00 96.38 1161 TYR A N 1
ATOM 9306 C CA . TYR A 1 1161 ? -41.113 -0.715 2.478 1.00 96.38 1161 TYR A CA 1
ATOM 9307 C C . TYR A 1 1161 ? -42.265 -1.721 2.338 1.00 96.38 1161 TYR A C 1
ATOM 9309 O O . TYR A 1 1161 ? -43.401 -1.308 2.137 1.00 96.38 1161 TYR A O 1
ATOM 9317 N N . ARG A 1 1162 ? -42.035 -3.025 2.569 1.00 96.00 1162 ARG A N 1
ATOM 9318 C CA . ARG A 1 1162 ? -43.134 -4.017 2.630 1.00 96.00 1162 ARG A CA 1
ATOM 9319 C C . ARG A 1 1162 ? -44.191 -3.708 3.696 1.00 96.00 1162 ARG A C 1
ATOM 9321 O O . ARG A 1 1162 ? -45.340 -4.091 3.532 1.00 96.00 1162 ARG A O 1
ATOM 9328 N N . LYS A 1 1163 ? -43.839 -2.988 4.770 1.00 93.75 1163 LYS A N 1
ATOM 9329 C CA . LYS A 1 1163 ? -44.808 -2.544 5.794 1.00 93.75 1163 LYS A CA 1
ATOM 9330 C C . LYS A 1 1163 ? -45.672 -1.363 5.343 1.00 93.75 1163 LYS A C 1
ATOM 9332 O O . LYS A 1 1163 ? -46.634 -1.043 6.025 1.00 93.75 1163 LYS A O 1
ATOM 9337 N N . MET A 1 1164 ? -45.307 -0.731 4.231 1.00 94.38 1164 MET A N 1
ATOM 9338 C CA . MET A 1 1164 ? -46.053 0.323 3.539 1.00 94.38 1164 MET A CA 1
ATOM 9339 C C . MET A 1 1164 ? -46.715 -0.223 2.258 1.00 94.38 1164 MET A C 1
ATOM 9341 O O . MET A 1 1164 ? -47.082 0.552 1.380 1.00 94.38 1164 MET A O 1
ATOM 9345 N N . GLU A 1 1165 ? -46.848 -1.553 2.145 1.00 96.38 1165 GLU A N 1
ATOM 9346 C CA . GLU A 1 1165 ? -47.485 -2.262 1.019 1.00 96.38 1165 GLU A CA 1
ATOM 9347 C C . GLU A 1 1165 ? -46.715 -2.166 -0.314 1.00 96.38 1165 GLU A C 1
ATOM 9349 O O . GLU A 1 1165 ? -47.298 -2.287 -1.386 1.00 96.38 1165 GLU A O 1
ATOM 9354 N N . TYR A 1 1166 ? -45.393 -1.965 -0.264 1.00 97.81 1166 TYR A N 1
ATOM 9355 C CA . TYR A 1 1166 ? -44.540 -2.094 -1.449 1.00 97.81 1166 TYR A CA 1
ATOM 9356 C C . TYR A 1 1166 ? -44.128 -3.548 -1.666 1.00 97.81 1166 TYR A C 1
ATOM 9358 O O . TYR A 1 1166 ? -43.654 -4.210 -0.739 1.00 97.81 1166 TYR A O 1
ATOM 9366 N N . GLU A 1 1167 ? -44.185 -4.008 -2.909 1.00 97.75 1167 GLU A N 1
ATOM 9367 C CA . GLU A 1 1167 ? -43.744 -5.340 -3.327 1.00 97.75 1167 GLU A CA 1
ATOM 9368 C C . GLU A 1 1167 ? -42.420 -5.276 -4.097 1.00 97.75 1167 GLU A C 1
ATOM 9370 O O . GLU A 1 1167 ? -41.985 -4.205 -4.521 1.00 97.75 1167 GLU A O 1
ATOM 9375 N N . LEU A 1 1168 ? -41.727 -6.410 -4.236 1.00 96.69 1168 LEU A N 1
ATOM 9376 C CA . LEU A 1 1168 ? -40.462 -6.473 -4.972 1.00 96.69 1168 LEU A CA 1
ATOM 9377 C C . LEU A 1 1168 ? -40.753 -6.604 -6.477 1.00 96.69 1168 LEU A C 1
ATOM 9379 O O . LEU A 1 1168 ? -41.213 -7.651 -6.922 1.00 96.69 1168 LEU A O 1
ATOM 9383 N N . ASP A 1 1169 ? -40.459 -5.554 -7.241 1.00 95.75 1169 ASP A N 1
ATOM 9384 C CA . ASP A 1 1169 ? -40.637 -5.464 -8.694 1.00 95.75 1169 ASP A CA 1
ATOM 9385 C C . ASP A 1 1169 ? -39.259 -5.345 -9.360 1.00 95.75 1169 ASP A C 1
ATOM 9387 O O . ASP A 1 1169 ? -38.613 -4.289 -9.351 1.00 95.75 1169 ASP A O 1
ATOM 9391 N N . GLY A 1 1170 ? -38.751 -6.481 -9.845 1.00 94.69 1170 GLY A N 1
ATOM 9392 C CA . GLY A 1 1170 ? -37.372 -6.606 -10.308 1.00 94.69 1170 GLY A CA 1
ATOM 9393 C C . GLY A 1 1170 ? -36.372 -6.245 -9.192 1.00 94.69 1170 GLY A C 1
ATOM 9394 O O . GLY A 1 1170 ? -36.396 -6.857 -8.121 1.00 94.69 1170 GLY A O 1
ATOM 9395 N N . PRO A 1 1171 ? -35.464 -5.271 -9.400 1.00 95.62 1171 PRO A N 1
ATOM 9396 C CA . PRO A 1 1171 ? -34.554 -4.806 -8.356 1.00 95.62 1171 PRO A CA 1
ATOM 9397 C C . PRO A 1 1171 ? -35.187 -3.782 -7.391 1.00 95.62 1171 PRO A C 1
ATOM 9399 O O . PRO A 1 1171 ? -34.593 -3.502 -6.345 1.00 95.62 1171 PRO A O 1
ATOM 9402 N N . TYR A 1 1172 ? -36.360 -3.229 -7.720 1.00 97.69 1172 TYR A N 1
ATOM 9403 C CA . TYR A 1 1172 ? -37.019 -2.136 -7.000 1.00 97.69 1172 TYR A CA 1
ATOM 9404 C C . TYR A 1 1172 ? -38.049 -2.642 -5.984 1.00 97.69 1172 TYR A C 1
ATOM 9406 O O . TYR A 1 1172 ? -38.605 -3.724 -6.126 1.00 97.69 1172 TYR A O 1
ATOM 9414 N N . MET A 1 1173 ? -38.364 -1.825 -4.979 1.00 98.06 1173 MET A N 1
ATOM 9415 C CA . MET A 1 1173 ? -39.622 -1.960 -4.234 1.00 98.06 1173 MET A CA 1
ATOM 9416 C C . MET A 1 1173 ? -40.650 -1.036 -4.891 1.00 98.06 1173 MET A C 1
ATOM 9418 O O . MET A 1 1173 ? -40.356 0.148 -5.028 1.00 98.06 1173 MET A O 1
ATOM 9422 N N . SER A 1 1174 ? -41.818 -1.520 -5.313 1.00 97.62 1174 SER A N 1
ATOM 9423 C CA . SER A 1 1174 ? -42.820 -0.692 -6.000 1.00 97.62 1174 SER A CA 1
ATOM 9424 C C . SER A 1 1174 ? -44.229 -0.825 -5.420 1.00 97.62 1174 SER A C 1
ATOM 9426 O O . SER A 1 1174 ? -44.558 -1.838 -4.804 1.00 97.62 1174 SER A O 1
ATOM 9428 N N . LYS A 1 1175 ? -45.038 0.222 -5.607 1.00 97.25 1175 LYS A N 1
ATOM 9429 C CA . LYS A 1 1175 ? -46.444 0.302 -5.198 1.00 97.25 1175 LYS A CA 1
ATOM 9430 C C . LYS A 1 1175 ? -47.241 1.074 -6.251 1.00 97.25 1175 LYS A C 1
ATOM 9432 O O . LYS A 1 1175 ? -46.779 2.111 -6.735 1.00 97.25 1175 LYS A O 1
ATOM 9437 N N . SER A 1 1176 ? -48.417 0.566 -6.616 1.00 95.19 1176 SER A N 1
ATOM 9438 C CA . SER A 1 1176 ? -49.377 1.290 -7.465 1.00 95.19 1176 SER A CA 1
ATOM 9439 C C . SER A 1 1176 ? -50.018 2.423 -6.660 1.00 95.19 1176 SER A C 1
ATOM 9441 O O . SER A 1 1176 ? -50.339 2.220 -5.489 1.00 95.19 1176 SER A O 1
ATOM 9443 N N . LEU A 1 1177 ? -50.156 3.606 -7.264 1.00 93.62 1177 LEU A N 1
ATOM 9444 C CA . LEU A 1 1177 ? -50.578 4.838 -6.581 1.00 93.62 1177 LEU A CA 1
ATOM 9445 C C . LEU A 1 1177 ? -52.083 5.090 -6.662 1.00 93.62 1177 LEU A C 1
ATOM 9447 O O . LEU A 1 1177 ? -52.657 4.904 -7.753 1.00 93.62 1177 LEU A O 1
#

InterPro domains:
  IPR000182 GNAT domain [PS51186] (1027-1177)
  IPR000504 RNA recognition motif domain [PS50102] (45-126)
  IPR000504 RNA recognition motif domain [SM00360] (46-115)
  IPR006638 Elp3/MiaA/NifB-like, radical SAM core domain [SM00729] (720-982)
  IPR007197 Radical SAM [PF04055] (733-932)
  IPR007197 Radical SAM [PS51918] (713-1003)
  IPR007197 Radical SAM [SFLDS00029] (667-1177)
  IPR012677 Nucleotide-binding alpha-beta plait domain superfamily [G3DSA:3.30.70.330] (43-116)
  IPR016181 Acyl-CoA N-acyltransferase [SSF55729] (979-1172)
  IPR032432 Radical SAM, C-terminal extension [PF16199] (943-1023)
  IPR034687 Elongator complex protein 3-like [SFLDF00344] (667-1177)
  IPR034687 Elongator complex protein 3-like [TIGR01211] (662-1177)
  IPR035979 RNA-binding domain superfamily [SSF54928] (43-115)
  IPR039661 ELP3/YhcC [PTHR11135] (643-1177)
  IPR043519 Nucleotidyltransferase superfamily [G3DSA:3.30.460.10] (161-319)
  IPR043519 Nucleotidyltransferase superfamily [SSF81301] (151-323)
  IPR054708 Poly(A) RNA polymerase, mitochondrial-like, central palm domain [PF22600] (151-319)
  IPR056591 ELP3-like, N-terminal domain [PF23613] (647-715)
  IPR058240 Radical SAM superfamily [SSF102114] (750-989)

pLDDT: mean 84.61, std 14.27, range [24.84, 98.56]